Protein AF-0000000083793723 (afdb_homodimer)

Solvent-accessible surface area (backbone atoms only — not comparable to full-atom values): 72728 Å² total; per-residue (Å²): 132,90,76,47,23,36,32,39,36,84,84,32,50,85,60,47,64,73,93,53,56,75,40,44,71,92,76,50,89,64,37,59,42,24,28,34,35,30,40,70,81,44,52,69,56,53,49,52,56,51,70,55,48,78,76,60,44,28,32,31,34,44,76,89,50,96,70,75,53,75,74,56,49,74,62,43,66,45,80,38,74,79,54,71,86,47,24,65,56,49,21,51,51,51,50,50,49,24,49,53,45,56,69,64,50,49,38,57,35,44,44,54,46,59,56,52,48,71,66,66,68,47,66,25,32,45,25,17,16,49,53,43,44,28,29,54,75,32,42,51,29,28,51,53,48,65,62,42,38,63,51,60,30,46,45,39,50,42,57,82,40,68,88,52,23,37,77,88,77,50,33,57,33,42,31,49,27,28,53,50,36,9,60,64,61,48,28,76,40,38,45,84,31,75,43,16,38,51,47,36,44,33,28,59,37,56,35,61,49,40,70,75,36,34,27,40,32,38,56,73,36,43,47,44,52,48,43,29,40,23,40,64,29,33,27,41,74,48,76,36,40,36,33,46,23,66,41,53,48,49,46,55,66,34,44,67,68,53,35,63,70,55,46,36,56,53,33,41,74,75,41,56,90,43,38,78,44,77,50,49,20,56,31,30,42,39,54,38,31,31,95,66,20,36,29,42,29,35,57,58,52,45,74,53,46,18,64,35,23,49,25,36,38,32,41,19,43,74,48,74,60,38,74,54,36,76,60,36,40,60,42,24,72,53,72,57,91,74,50,66,69,43,37,33,36,36,37,33,23,16,35,8,43,57,35,51,20,48,43,18,24,16,33,36,34,35,43,42,73,56,35,61,91,44,77,84,48,77,52,67,71,60,40,46,55,29,40,57,74,73,52,48,85,41,53,40,42,64,53,56,32,27,56,35,45,32,37,55,51,54,37,67,67,32,21,29,48,42,49,51,53,34,40,40,51,47,50,52,51,45,40,47,37,66,68,67,34,88,62,53,39,67,75,59,54,64,60,51,96,89,32,54,47,73,76,50,55,62,74,58,51,64,61,35,51,76,66,30,44,48,59,58,78,45,42,87,71,48,54,66,57,55,37,81,76,40,38,29,49,37,72,49,40,50,40,33,32,36,43,31,58,36,56,84,76,59,42,74,49,96,55,26,36,44,19,57,57,57,52,52,37,35,43,74,68,42,34,39,63,57,47,62,43,55,20,21,39,35,31,53,53,28,63,39,64,47,70,67,60,51,48,52,52,52,50,50,53,43,50,52,54,50,37,48,76,64,43,34,52,28,59,78,60,38,40,69,61,32,66,74,39,38,89,82,47,66,90,38,28,43,44,58,54,25,40,54,54,31,48,53,42,56,76,62,42,47,50,56,34,62,30,40,45,37,29,66,94,51,50,54,55,75,78,38,53,32,31,57,17,44,49,35,48,48,66,56,40,51,42,77,37,45,55,93,72,30,63,69,40,37,22,29,43,37,26,26,49,45,84,87,31,36,52,62,39,49,30,7,20,24,39,32,67,52,50,44,51,45,52,45,51,53,43,52,44,36,63,71,40,74,90,67,61,79,47,59,44,50,48,48,76,40,80,52,97,92,35,62,43,48,27,33,41,21,61,46,81,122,131,89,77,47,22,36,32,39,37,83,84,32,50,83,61,47,63,72,93,56,54,75,40,43,71,91,76,50,88,65,36,58,42,25,28,35,36,29,40,72,81,44,53,69,58,51,50,53,56,49,70,54,48,77,76,58,44,26,33,30,34,45,79,88,51,94,68,75,53,76,76,56,49,74,61,44,66,47,79,38,73,80,54,72,87,45,24,64,56,50,20,51,51,51,50,51,50,24,48,51,44,56,69,64,49,50,40,57,36,44,42,54,48,58,56,52,48,71,67,68,68,46,68,25,30,45,25,17,15,52,53,41,44,29,30,54,75,31,41,52,32,29,52,52,47,65,62,41,39,65,53,61,31,47,44,41,50,42,57,81,42,69,86,54,23,37,77,88,77,50,32,56,31,44,30,48,26,29,52,50,37,10,58,63,61,50,28,75,42,36,48,84,30,75,43,15,39,52,47,35,43,32,28,60,37,57,36,62,52,39,69,75,34,35,26,40,31,37,55,74,36,43,49,44,51,49,43,29,39,24,38,62,30,33,27,41,74,48,76,35,41,36,33,46,22,68,41,53,49,49,48,54,64,33,44,68,68,51,34,62,71,54,45,37,56,53,33,42,76,76,39,55,91,43,37,79,46,78,50,48,20,56,30,30,44,39,53,38,31,29,94,67,20,36,29,42,31,36,56,59,52,45,74,53,47,19,66,35,23,49,24,36,37,32,42,19,43,74,47,72,59,37,74,54,35,78,58,37,39,60,41,23,70,53,71,56,91,76,49,66,68,44,36,33,37,36,36,32,23,16,35,8,45,58,34,50,20,48,45,17,25,16,33,34,36,34,44,43,73,58,36,61,90,43,78,82,46,77,52,68,72,59,39,45,57,29,40,59,75,74,49,48,84,41,54,39,43,65,52,56,31,27,57,35,45,32,38,54,52,54,37,66,65,33,21,30,50,42,49,51,52,36,40,40,51,46,50,53,51,46,42,48,36,67,70,69,34,88,61,52,40,66,74,61,55,64,60,52,94,90,31,54,48,73,74,52,55,61,74,58,51,63,60,34,51,76,64,29,44,47,59,60,78,45,42,86,69,47,54,65,56,55,38,81,76,40,38,26,51,37,71,49,41,49,41,33,32,38,43,31,60,35,55,84,75,58,42,75,49,97,56,25,37,42,18,59,58,57,52,51,36,35,43,74,69,41,33,38,62,57,47,62,41,55,20,21,38,35,31,54,53,28,66,40,66,46,73,66,59,50,50,52,53,52,50,50,53,42,50,50,53,51,39,48,75,65,44,34,51,27,59,76,60,38,43,70,60,32,66,74,40,39,89,81,47,64,89,38,28,44,45,57,53,24,40,54,54,31,47,52,40,55,76,63,41,47,50,57,34,61,28,38,46,37,29,68,94,51,49,54,54,75,78,39,53,31,31,57,18,44,49,37,47,50,66,56,41,50,41,78,38,44,55,92,71,31,63,70,40,37,21,30,43,37,28,26,49,44,84,86,32,35,54,61,41,48,28,7,21,24,39,32,67,52,50,42,51,44,54,46,52,53,42,51,45,38,64,73,41,75,88,69,60,78,48,59,44,50,48,47,76,41,81,52,95,91,34,63,43,48,28,34,43,22,61,47,82,122

pLDDT: mean 94.54, std 5.64, range [50.03, 98.81]

Foldseek 3Di:
DLFAAEEEDPVQVVQEDDPGHYDYPVGDPLPRHLAYEYELVPQVSLVSNQVLVLPHAYEYEYDPDPDHDPVSVVSHNYYDYRDNVCRHVVRVVRVVSSVVSVVPNAFQQVVLLVVQLVVDDADPDDDPCGQQVVLCVDPNSVVVCVVVDRSLSSSQDAQPPPSRHHLLVQDGSNVRLQVLLCVLLLFPTKRKFQAALLLVLLLVQVLFAAAPAEEEEELLDFVSNCCRHFQNRNHDYDYFFFWAALLGDTGGGFPCSLALVNSLVSCCVVPVVQSPPQARHSEYEGAQAHPQFKGFQVQVSQVRCFLNYQEYEHEAQPHSLLCLQQQSNRSRPSNDDDAQSGHWYKYKYNCCNFHFADPSIIMIGTHHPRNPPPPSDRDPVSSSVSVVVRHDSSDSVVRVSRSSRRSSCCGDPSNSVLVLVLLLLLLVLQLLCVVQPDFKHWQWDQDDPRDGLSPDDSNVCSRHQSRFDDDAPDQQNRIHRDDPPGIGGRSQKGKMFGAFADSRPRAGDQFTAAVLLVQLLCVVVVHHFDDGDGGMTIHGTHSVDDNVNSVVVSVSNSVVNVQLVVQHQPCVRRVVQCVVPVVQQPPHTNRNVRNVVSCLCNVLVLSVLSRLLRDPVNDFDQQDTLNVLQVCVVVVQKDKDWLVPQAQFAASCFKDFDVPRRGSGGHRGGDHPSNSSNVVSLQVCCFNPPPSRTHMPQWDWDDDPNGTTIIHIGGNPD/DLFAEEEEDPVQVVQEDDPGHYDYPVGDPLPRHLAYEYELVPQVSLVSNQVLVLPHAYEYEYDPDPDHDPVSVVSHNYYDYRDNVCRHVVRVVRVVSSVVSVVPNAFQQVVLLVVQLVVDDQDPDDDPCGQQVVLCVDPNSVVVCVVVDRSLSSSQDAQPPPSRPHLLVQDGSNVRLQVLLCVLLLFPTKRKFQAALLLVLLLVQVLFAAAPAEEEEELLDFVSNCCRHFQNRNHDYDYFFFWAALLGDTGGGFPCSLALVNSLVSCCVVPVVQSPPQARHSEYEGAQAHPQFKGFQVQVSQVRCFLNYQEYEHEAQPHSLLCLQQQSNRSRPSNDDDAQSGHWYKYKYNCCNFHFADPSIIMIGTHHPRNPPPPSDRDPVSSSVSVVVRHDSSDSVVRVSRSSRRSSCCGDPSNSVLVLVLLLLLLVLQLLCVVQPDFKHWQWDQDDPRDGLSPDDSNVCSRHQSRFDDDAPDQQNRIHRDDPPGIGGRSQKGKMFGAFADSRPRAGDQFTAAVLLVQLLCVVVVHHFDDGDGGMTIHGTHSVDDNVNSVVVSVSNSVVVVQLVVQHQPCVRRVVQCVVPVVQQPPHTNRRVRNVVSCLCNVLVLSVLSRLLRDPVNDFDQQDTLNVLQVCVVVVQKDKDWLVPQAQFAASCFKDWDVPRRGSGGHRGGDHPSNSSNVVSLQVCCFNPPPSHTHMPQWDWDDDPNGTTIIHIGGNPD

Secondary structure (DSSP, 8-state):
---SEEEE-GGGGGG---SSPEE-GGG--STTEEEEEEETT-HHHHHHHHHHTS---EEEE-SS-SS--HHHHTT-SEEE---GGGHHHHHHHHHHHHHHHHHTTS-HHHHHHHHHHHH-PEE-SSSTTTTTTTGGGSHHHHHHHHHH-HHHHHT---TT-GGG--TTTT-HHHHHHHHHHHHHTT-SEEEEESSHHHHHHHHHHHTT--TT-EEEEETT--HHHIIIIIIIS-PEEEEE-EEE-TT--EEEE-GGGG-HHHHHHHHHHH-GGGTT-SS-EEEEEEESB-TTSEEE-HHHHHHHHGGGEEEEEEEETT---GGGSGGGGGG-GGGS---TTSPEEEEEEEHHHHSS--TT-EEEEEE-GGGTTSTT---HHHHHHHHHHHS-SS--HHHHHHHHHHHHHHSHHHHHHHHHHHHHHHHHHHHHHHHH-SS-EESS-SEETTEEGGGS-HHHHHT-GGGGB--TT-TTT---S--TTSEEE-TTEEEEE-SSB-TTT--B-SS---HHHHHHHHHHTTEE-SEE-SSEEEEE--TT--HHHHHHHHHHHHHHHHHHHHT-BHHHHSHHHHHHTHHHHTT-BHHHHHHHHHHHHHHTTHHHHHHHTTSGGGPPPB-S-HHHHHHHHHTT-EEEEEGGG-TTPBBSS-BEEETTT--SB-TTBBPPHHHHHHHHHHHHHHHHSTT-PPEEES-EEEEETTEEEEEEEEE---/---SEEEE-GGGGGG---SSPEE-GGG--STTEEEEEEETT-HHHHHHHHHHTS---EEEE-SS-SS--HHHHTT-SEEE---GGGHHHHHHHHHHHHHHHHHTTS-HHHHHHHHHHTT-PEE-SSSTTTTTTTGGGSHHHHHHHHHH-HHHHHT---TT-GGG--TTTT-HHHHHHHHHHHHHTT-SEEEEESSHHHHHHHHHHHTT--TT-EEEEETT--HHHIIIIIIIS-PEEEEE-EEE-TT--EEEE-GGGG-HHHHHHHHHHH-GGGTT-SS-EEEEEEESB-TTSEEE-HHHHHHHHGGGEEEEEEEETT---GGGSGGGGGG-GGGS---TTSPEEEEEEEHHHHSS--TT-EEEEEE-GGGTTSTT---HHHHHHHHHHHS-SS--HHHHHHHHHHHHHHSHHHHHHHHHHHHHHHHHHHHHHHHH-SSSEESS-SEETTEEGGGS-HHHHHT-GGGGB--TT-TTT---S--TTSEEE-TTEEEEE-SSB-TTT--B-SS---HHHHHHHHHHTTEE-SEE-SSEEEEE--TT--HHHHHHHHHHHHHHHHHHHHT-BHHHHSHHHHHHTHHHHTT-BHHHHHHHHHHHHHHTTHHHHHHHTTSGGGPPPB-S-HHHHHHHHHTT-EEEEEGGG-TTPBBSS-BEEETTT--SB-TTBBPPHHHHHHHHHHHHHHHHSTT-PPEEES-EEEEETTEEEEEEEEE---

Radius of gyration: 33.43 Å; Cα contacts (8 Å, |Δi|>4): 3082; chains: 2; bounding box: 91×97×87 Å

Structure (mmCIF, N/CA/C/O backbone):
data_AF-0000000083793723-model_v1
#
loop_
_entity.id
_entity.type
_entity.pdbx_description
1 polymer 'ornithine decarboxylase'
#
loop_
_atom_site.group_PDB
_atom_site.id
_atom_site.type_symbol
_atom_site.label_atom_id
_atom_site.label_alt_id
_atom_site.label_comp_id
_atom_site.label_asym_id
_atom_site.label_entity_id
_atom_site.label_seq_id
_atom_site.pdbx_PDB_ins_code
_atom_site.Cartn_x
_atom_site.Cartn_y
_atom_site.Cartn_z
_atom_site.occupancy
_atom_site.B_iso_or_equiv
_atom_site.auth_seq_id
_atom_site.auth_comp_id
_atom_site.auth_asym_id
_atom_site.auth_atom_id
_atom_site.pdbx_PDB_model_num
ATOM 1 N N . MET A 1 1 ? -28.453 1.906 -10.82 1 50.19 1 MET A N 1
ATOM 2 C CA . MET A 1 1 ? -29.078 1.917 -9.5 1 50.19 1 MET A CA 1
ATOM 3 C C . MET A 1 1 ? -29.5 3.33 -9.109 1 50.19 1 MET A C 1
ATOM 5 O O . MET A 1 1 ? -28.75 4.285 -9.312 1 50.19 1 MET A O 1
ATOM 9 N N . ARG A 1 2 ? -30.781 3.502 -9.211 1 68.12 2 ARG A N 1
ATOM 10 C CA . ARG A 1 2 ? -31.531 4.676 -8.781 1 68.12 2 ARG A CA 1
ATOM 11 C C . ARG A 1 2 ? -31.406 4.875 -7.273 1 68.12 2 ARG A C 1
ATOM 13 O O . ARG A 1 2 ? -32.312 4.508 -6.52 1 68.12 2 ARG A O 1
ATOM 20 N N . ARG A 1 3 ? -30.188 5.434 -6.867 1 77.5 3 ARG A N 1
ATOM 21 C CA . ARG A 1 3 ? -29.891 5.461 -5.441 1 77.5 3 ARG A CA 1
ATOM 22 C C . ARG A 1 3 ? -30.25 6.812 -4.832 1 77.5 3 ARG A C 1
ATOM 24 O O . ARG A 1 3 ? -30.625 6.891 -3.66 1 77.5 3 ARG A O 1
ATOM 31 N N . LEU A 1 4 ? -30.203 7.832 -5.633 1 92.06 4 LEU A N 1
ATOM 32 C CA . LEU A 1 4 ? -30.438 9.172 -5.086 1 92.06 4 LEU A CA 1
ATOM 33 C C . LEU A 1 4 ? -31.922 9.492 -5.02 1 92.06 4 LEU A C 1
ATOM 35 O O . LEU A 1 4 ? -32.719 8.945 -5.797 1 92.06 4 LEU A O 1
ATOM 39 N N . LYS A 1 5 ? -32.281 10.328 -4.148 1 95.56 5 LYS A N 1
ATOM 40 C CA . LYS A 1 5 ? -33.656 10.695 -3.861 1 95.56 5 LYS A CA 1
ATOM 41 C C . LYS A 1 5 ? -34.062 11.945 -4.633 1 95.56 5 LYS A C 1
ATOM 43 O O . LYS A 1 5 ? -33.25 12.57 -5.293 1 95.56 5 LYS A O 1
ATOM 48 N N . ILE A 1 6 ? -35.438 12.18 -4.613 1 96.62 6 ILE A N 1
ATOM 49 C CA . ILE A 1 6 ? -35.969 13.445 -5.105 1 96.62 6 ILE A CA 1
ATOM 50 C C . ILE A 1 6 ? -36.438 14.297 -3.932 1 96.62 6 ILE A C 1
ATOM 52 O O . ILE A 1 6 ? -37.188 13.836 -3.086 1 96.62 6 ILE A O 1
ATOM 56 N N . LEU A 1 7 ? -35.844 15.461 -3.867 1 97.31 7 LEU A N 1
ATOM 57 C CA . LEU A 1 7 ? -36.312 16.422 -2.877 1 97.31 7 LEU A CA 1
ATOM 58 C C . LEU A 1 7 ? -37.594 17.078 -3.324 1 97.31 7 LEU A C 1
ATOM 60 O O . LEU A 1 7 ? -37.75 17.422 -4.5 1 97.31 7 LEU A O 1
ATOM 64 N N . TYR A 1 8 ? -38.594 17.188 -2.354 1 96.62 8 TYR A N 1
ATOM 65 C CA . TYR A 1 8 ? -39.844 17.812 -2.697 1 96.62 8 TYR A CA 1
ATOM 66 C C . TYR A 1 8 ? -40.375 18.672 -1.544 1 96.62 8 TYR A C 1
ATOM 68 O O . TYR A 1 8 ? -40 18.453 -0.388 1 96.62 8 TYR A O 1
ATOM 76 N N . THR A 1 9 ? -41.094 19.672 -1.896 1 95.69 9 THR A N 1
ATOM 77 C CA . THR A 1 9 ? -41.875 20.344 -0.889 1 95.69 9 THR A CA 1
ATOM 78 C C . THR A 1 9 ? -43.312 19.844 -0.911 1 95.69 9 THR A C 1
ATOM 80 O O . THR A 1 9 ? -43.812 19.359 -1.941 1 95.69 9 THR A O 1
ATOM 83 N N . ASN A 1 10 ? -44 19.906 0.199 1 93.56 10 ASN A N 1
ATOM 84 C CA . ASN A 1 10 ? -45.344 19.297 0.335 1 93.56 10 ASN A CA 1
ATOM 85 C C . ASN A 1 10 ? -46.281 19.797 -0.755 1 93.56 10 ASN A C 1
ATOM 87 O O . ASN A 1 10 ? -47.062 19 -1.315 1 93.56 10 ASN A O 1
ATOM 91 N N . GLU A 1 11 ? -46.188 21.016 -1.09 1 92.06 11 GLU A N 1
ATOM 92 C CA . GLU A 1 11 ? -47.125 21.609 -2.068 1 92.06 11 GLU A CA 1
ATOM 93 C C . GLU A 1 11 ? -46.781 21.141 -3.482 1 92.06 11 GLU A C 1
ATOM 95 O O . GLU A 1 11 ? -47.656 21.109 -4.355 1 92.06 11 GLU A O 1
ATOM 100 N N . ALA A 1 12 ? -45.594 20.766 -3.676 1 93.44 12 ALA A N 1
ATOM 101 C CA . ALA A 1 12 ? -45.156 20.391 -5.016 1 93.44 12 ALA A CA 1
ATOM 102 C C . ALA A 1 12 ? -45.438 18.922 -5.293 1 93.44 12 ALA A C 1
ATOM 104 O O . ALA A 1 12 ? -45.438 18.484 -6.449 1 93.44 12 ALA A O 1
ATOM 105 N N . LYS A 1 13 ? -45.688 18.125 -4.289 1 92.06 13 LYS A N 1
ATOM 106 C CA . LYS A 1 13 ? -45.812 16.672 -4.371 1 92.06 13 LYS A CA 1
ATOM 107 C C . LYS A 1 13 ? -46.938 16.281 -5.324 1 92.06 13 LYS A C 1
ATOM 109 O O . LYS A 1 13 ? -46.844 15.266 -6.012 1 92.06 13 LYS A O 1
ATOM 114 N N . GLU A 1 14 ? -48 17.031 -5.41 1 89.19 14 GLU A N 1
ATOM 115 C CA . GLU A 1 14 ? -49.188 16.672 -6.176 1 89.19 14 GLU A CA 1
ATOM 116 C C . GLU A 1 14 ? -48.969 16.859 -7.672 1 89.19 14 GLU A C 1
ATOM 118 O O . GLU A 1 14 ? -49.75 16.359 -8.492 1 89.19 14 GLU A O 1
ATOM 123 N N . TYR A 1 15 ? -47.812 17.359 -8.023 1 90.81 15 TYR A N 1
ATOM 124 C CA . TYR A 1 15 ? -47.656 17.75 -9.414 1 90.81 15 TYR A CA 1
ATOM 125 C C . TYR A 1 15 ? -46.688 16.828 -10.133 1 90.81 15 TYR A C 1
ATOM 127 O O . TYR A 1 15 ? -46.312 17.078 -11.281 1 90.81 15 TYR A O 1
ATOM 135 N N . PHE A 1 16 ? -46.156 15.852 -9.445 1 92.31 16 PHE A N 1
ATOM 136 C CA . PHE A 1 16 ? -45.281 14.898 -10.117 1 92.31 16 PHE A CA 1
ATOM 137 C C . PHE A 1 16 ? -45.344 13.539 -9.43 1 92.31 16 PHE A C 1
ATOM 139 O O . PHE A 1 16 ? -45.844 13.43 -8.305 1 92.31 16 PHE A O 1
ATOM 146 N N . ASN A 1 17 ? -44.906 12.484 -10.188 1 91.06 17 ASN A N 1
ATOM 147 C CA . ASN A 1 17 ? -44.781 11.125 -9.664 1 91.06 17 ASN A CA 1
ATOM 148 C C . ASN A 1 17 ? -43.406 10.539 -9.961 1 91.06 17 ASN A C 1
ATOM 150 O O . ASN A 1 17 ? -42.781 10.867 -10.977 1 91.06 17 ASN A O 1
ATOM 154 N N . THR A 1 18 ? -42.938 9.766 -9.039 1 91.94 18 THR A N 1
ATOM 155 C CA . THR A 1 18 ? -41.656 9.125 -9.219 1 91.94 18 THR A CA 1
ATOM 156 C C . THR A 1 18 ? -41.562 7.828 -8.43 1 91.94 18 THR A C 1
ATOM 158 O O . THR A 1 18 ? -42.312 7.637 -7.465 1 91.94 18 THR A O 1
ATOM 161 N N . ILE A 1 19 ? -40.719 6.883 -8.883 1 88.81 19 ILE A N 1
ATOM 162 C CA . ILE A 1 19 ? -40.5 5.625 -8.172 1 88.81 19 ILE A CA 1
ATOM 163 C C . ILE A 1 19 ? -39.375 5.789 -7.176 1 88.81 19 ILE A C 1
ATOM 165 O O . ILE A 1 19 ? -39.125 4.906 -6.348 1 88.81 19 ILE A O 1
ATOM 169 N N . ARG A 1 20 ? -38.656 6.918 -7.223 1 94 20 ARG A N 1
ATOM 170 C CA . ARG A 1 20 ? -37.562 7.188 -6.297 1 94 20 ARG A CA 1
ATOM 171 C C . ARG A 1 20 ? -38.094 7.555 -4.914 1 94 20 ARG A C 1
ATOM 173 O O . ARG A 1 20 ? -39.25 8.008 -4.781 1 94 20 ARG A O 1
ATOM 180 N N . ARG A 1 21 ? -37.281 7.324 -3.965 1 92.81 21 ARG A N 1
ATOM 181 C CA . ARG A 1 21 ? -37.594 7.805 -2.627 1 92.81 21 ARG A CA 1
ATOM 182 C C . ARG A 1 21 ? -37.656 9.328 -2.586 1 92.81 21 ARG A C 1
ATOM 184 O O . ARG A 1 21 ? -36.844 9.992 -3.232 1 92.81 21 ARG A O 1
ATOM 191 N N . LEU A 1 22 ? -38.594 9.812 -1.808 1 95.25 22 LEU A N 1
ATOM 192 C CA . LEU A 1 22 ? -38.781 11.258 -1.642 1 95.25 22 LEU A CA 1
ATOM 193 C C . LEU A 1 22 ? -38.219 11.719 -0.302 1 95.25 22 LEU A C 1
ATOM 195 O O . LEU A 1 22 ? -38.219 10.961 0.672 1 95.25 22 LEU A O 1
ATOM 199 N N . VAL A 1 23 ? -37.688 12.969 -0.301 1 96.12 23 VAL A N 1
ATOM 200 C CA . VAL A 1 23 ? -37.125 13.492 0.946 1 96.12 23 VAL A CA 1
ATOM 201 C C . VAL A 1 23 ? -37.469 14.977 1.077 1 96.12 23 VAL A C 1
ATOM 203 O O . VAL A 1 23 ? -37.469 15.711 0.087 1 96.12 23 VAL A O 1
ATOM 206 N N . LEU A 1 24 ? -37.781 15.383 2.258 1 96.06 24 LEU A N 1
ATOM 207 C CA . LEU A 1 24 ? -38.062 16.781 2.549 1 96.06 24 LEU A CA 1
ATOM 208 C C . LEU A 1 24 ? -36.75 17.547 2.793 1 96.06 24 LEU A C 1
ATOM 210 O O . LEU A 1 24 ? -35.75 16.953 3.18 1 96.06 24 LEU A O 1
ATOM 214 N N . PRO A 1 25 ? -36.812 18.875 2.508 1 95.31 25 PRO A N 1
ATOM 215 C CA . PRO A 1 25 ? -35.594 19.672 2.688 1 95.31 25 PRO A CA 1
ATOM 216 C C . PRO A 1 25 ? -35.031 19.578 4.102 1 95.31 25 PRO A C 1
ATOM 218 O O . PRO A 1 25 ? -33.812 19.609 4.281 1 95.31 25 PRO A O 1
ATOM 221 N N . GLU A 1 26 ? -35.875 19.375 5.086 1 93.06 26 GLU A N 1
ATOM 222 C CA . GLU A 1 26 ? -35.438 19.344 6.473 1 93.06 26 GLU A CA 1
ATOM 223 C C . GLU A 1 26 ? -34.75 18 6.809 1 93.06 26 GLU A C 1
ATOM 225 O O . GLU A 1 26 ? -34.062 17.891 7.812 1 93.06 26 GLU A O 1
ATOM 230 N N . ASP A 1 27 ? -34.938 17.062 5.922 1 93.19 27 ASP A N 1
ATOM 231 C CA . ASP A 1 27 ? -34.438 15.711 6.219 1 93.19 27 ASP A CA 1
ATOM 232 C C . ASP A 1 27 ? -33.25 15.359 5.359 1 93.19 27 ASP A C 1
ATOM 234 O O . ASP A 1 27 ? -32.875 14.188 5.238 1 93.19 27 ASP A O 1
ATOM 238 N N . THR A 1 28 ? -32.688 16.359 4.734 1 92.44 28 THR A N 1
ATOM 239 C CA . THR A 1 28 ? -31.547 16.078 3.867 1 92.44 28 THR A CA 1
ATOM 240 C C . THR A 1 28 ? -30.547 17.219 3.908 1 92.44 28 THR A C 1
ATOM 242 O O . THR A 1 28 ? -30.891 18.344 4.289 1 92.44 28 THR A O 1
ATOM 245 N N . ASP A 1 29 ? -29.328 16.844 3.656 1 92.75 29 ASP A N 1
ATOM 246 C CA . ASP A 1 29 ? -28.281 17.844 3.48 1 92.75 29 ASP A CA 1
ATOM 247 C C . ASP A 1 29 ? -27.938 18.031 2.002 1 92.75 29 ASP A C 1
ATOM 249 O O . ASP A 1 29 ? -26.875 18.562 1.665 1 92.75 29 ASP A O 1
ATOM 253 N N . PHE A 1 30 ? -28.766 17.453 1.129 1 94.56 30 PHE A N 1
ATOM 254 C CA . PHE A 1 30 ? -28.781 17.625 -0.319 1 94.56 30 PHE A CA 1
ATOM 255 C C . PHE A 1 30 ? -27.703 16.75 -0.972 1 94.56 30 PHE A C 1
ATOM 257 O O . PHE A 1 30 ? -27.562 16.75 -2.197 1 94.56 30 PHE A O 1
ATOM 264 N N . THR A 1 31 ? -26.891 15.938 -0.208 1 94.81 31 THR A N 1
ATOM 265 C CA . THR A 1 31 ? -25.859 15.094 -0.787 1 94.81 31 THR A CA 1
ATOM 266 C C . THR A 1 31 ? -26.453 13.797 -1.335 1 94.81 31 THR A C 1
ATOM 268 O O . THR A 1 31 ? -25.781 13.062 -2.064 1 94.81 31 THR A O 1
ATOM 271 N N . ASP A 1 32 ? -27.672 13.5 -1.052 1 94.38 32 ASP A N 1
ATOM 272 C CA . ASP A 1 32 ? -28.297 12.25 -1.467 1 94.38 32 ASP A CA 1
ATOM 273 C C . ASP A 1 32 ? -29.484 12.516 -2.385 1 94.38 32 ASP A C 1
ATOM 275 O O . ASP A 1 32 ? -30.422 11.703 -2.459 1 94.38 32 ASP A O 1
ATOM 279 N N . VAL A 1 33 ? -29.484 13.719 -3.02 1 95.5 33 VAL A N 1
ATOM 280 C CA . VAL A 1 33 ? -30.609 14.148 -3.846 1 95.5 33 VAL A CA 1
ATOM 281 C C . VAL A 1 33 ? -30.172 14.25 -5.305 1 95.5 33 VAL A C 1
ATOM 283 O O . VAL A 1 33 ? -29.094 14.766 -5.602 1 95.5 33 VAL A O 1
ATOM 286 N N . ALA A 1 34 ? -31.031 13.75 -6.18 1 95.5 34 ALA A N 1
ATOM 287 C CA . ALA A 1 34 ? -30.703 13.773 -7.602 1 95.5 34 ALA A CA 1
ATOM 288 C C . ALA A 1 34 ? -31.438 14.898 -8.32 1 95.5 34 ALA A C 1
ATOM 290 O O . ALA A 1 34 ? -31.031 15.32 -9.406 1 95.5 34 ALA A O 1
ATOM 291 N N . ALA A 1 35 ? -32.562 15.367 -7.723 1 96.38 35 ALA A N 1
ATOM 292 C CA . ALA A 1 35 ? -33.344 16.484 -8.234 1 96.38 35 ALA A CA 1
ATOM 293 C C . ALA A 1 35 ? -34.25 17.062 -7.141 1 96.38 35 ALA A C 1
ATOM 295 O O . ALA A 1 35 ? -34.5 16.406 -6.121 1 96.38 35 ALA A O 1
ATOM 296 N N . ALA A 1 36 ? -34.625 18.281 -7.383 1 97.62 36 ALA A N 1
ATOM 297 C CA . ALA A 1 36 ? -35.5 18.938 -6.441 1 97.62 36 ALA A CA 1
ATOM 298 C C . ALA A 1 36 ? -36.75 19.5 -7.156 1 97.62 36 ALA A C 1
ATOM 300 O O . ALA A 1 36 ? -36.625 20.062 -8.242 1 97.62 36 ALA A O 1
ATOM 301 N N . VAL A 1 37 ? -37.875 19.219 -6.59 1 97.19 37 VAL A N 1
ATOM 302 C CA . VAL A 1 37 ? -39.156 19.766 -7.09 1 97.19 37 VAL A CA 1
ATOM 303 C C . VAL A 1 37 ? -39.781 20.625 -6.016 1 97.19 37 VAL A C 1
ATOM 305 O O . VAL A 1 37 ? -40.25 20.125 -4.988 1 97.19 37 VAL A O 1
ATOM 308 N N . VAL A 1 38 ? -39.844 21.906 -6.289 1 96.75 38 VAL A N 1
ATOM 309 C CA . VAL A 1 38 ? -40.344 22.875 -5.316 1 96.75 38 VAL A CA 1
ATOM 310 C C . VAL A 1 38 ? -41.344 23.828 -5.98 1 96.75 38 VAL A C 1
ATOM 312 O O . VAL A 1 38 ? -41.688 23.641 -7.145 1 96.75 38 VAL A O 1
ATOM 315 N N . THR A 1 39 ? -41.906 24.766 -5.176 1 95.38 39 THR A N 1
ATOM 316 C CA . THR A 1 39 ? -42.844 25.766 -5.73 1 95.38 39 THR A CA 1
ATOM 317 C C . THR A 1 39 ? -42.188 27.125 -5.805 1 95.38 39 THR A C 1
ATOM 319 O O . THR A 1 39 ? -41.094 27.328 -5.273 1 95.38 39 THR A O 1
ATOM 322 N N . ASP A 1 40 ? -42.812 28.062 -6.469 1 93.75 40 ASP A N 1
ATOM 323 C CA . ASP A 1 40 ? -42.281 29.422 -6.637 1 93.75 40 ASP A CA 1
ATOM 324 C C . ASP A 1 40 ? -42.219 30.156 -5.301 1 93.75 40 ASP A C 1
ATOM 326 O O . ASP A 1 40 ? -41.594 31.203 -5.191 1 93.75 40 ASP A O 1
ATOM 330 N N . GLN A 1 41 ? -42.75 29.594 -4.246 1 93.31 41 GLN A N 1
ATOM 331 C CA . GLN A 1 41 ? -42.75 30.203 -2.922 1 93.31 41 GLN A CA 1
ATOM 332 C C . GLN A 1 41 ? -41.531 29.734 -2.115 1 93.31 41 GLN A C 1
ATOM 334 O O . GLN A 1 41 ? -41.156 30.359 -1.12 1 93.31 41 GLN A O 1
ATOM 339 N N . ASP A 1 42 ? -40.906 28.719 -2.527 1 95.56 42 ASP A N 1
ATOM 340 C CA . ASP A 1 42 ? -39.844 28.109 -1.775 1 95.56 42 ASP A CA 1
ATOM 341 C C . ASP A 1 42 ? -38.469 28.703 -2.17 1 95.56 42 ASP A C 1
ATOM 343 O O . ASP A 1 42 ? -37.531 27.969 -2.455 1 95.56 42 ASP A O 1
ATOM 347 N N . ILE A 1 43 ? -38.406 29.953 -2.199 1 94.44 43 ILE A N 1
ATOM 348 C CA . ILE A 1 43 ? -37.219 30.656 -2.689 1 94.44 43 ILE A CA 1
ATOM 349 C C . ILE A 1 43 ? -36 30.328 -1.821 1 94.44 43 ILE A C 1
ATOM 351 O O . ILE A 1 43 ? -34.906 30.125 -2.334 1 94.44 43 ILE A O 1
ATOM 355 N N . GLU A 1 44 ? -36.156 30.25 -0.578 1 94.88 44 GLU A N 1
ATOM 356 C CA . GLU A 1 44 ? -35.062 29.953 0.34 1 94.88 44 GLU A CA 1
ATOM 357 C C . GLU A 1 44 ? -34.469 28.578 0.058 1 94.88 44 GLU A C 1
ATOM 359 O O . GLU A 1 44 ? -33.25 28.406 0.114 1 94.88 44 GLU A O 1
ATOM 364 N N . ILE A 1 45 ? -35.312 27.672 -0.243 1 95.75 45 ILE A N 1
ATOM 365 C CA . ILE A 1 45 ? -34.875 26.312 -0.521 1 95.75 45 ILE A CA 1
ATOM 366 C C . ILE A 1 45 ? -34.125 26.281 -1.855 1 95.75 45 ILE A C 1
ATOM 368 O O . ILE A 1 45 ? -33.125 25.594 -1.991 1 95.75 45 ILE A O 1
ATOM 372 N N . ILE A 1 46 ? -34.656 26.984 -2.818 1 95.81 46 ILE A N 1
ATOM 373 C CA . ILE A 1 46 ? -34 27.078 -4.125 1 95.81 46 ILE A CA 1
ATOM 374 C C . ILE A 1 46 ? -32.594 27.625 -3.959 1 95.81 46 ILE A C 1
ATOM 376 O O . ILE A 1 46 ? -31.641 27.062 -4.504 1 95.81 46 ILE A O 1
ATOM 380 N N . GLU A 1 47 ? -32.5 28.656 -3.182 1 95.44 47 GLU A N 1
ATOM 381 C CA . GLU A 1 47 ? -31.203 29.281 -2.947 1 95.44 47 GLU A CA 1
ATOM 382 C C . GLU A 1 47 ? -30.266 28.344 -2.193 1 95.44 47 GLU A C 1
ATOM 384 O O . GLU A 1 47 ? -29.062 28.281 -2.498 1 95.44 47 GLU A O 1
ATOM 389 N N . GLU A 1 48 ? -30.781 27.688 -1.277 1 95.25 48 GLU A N 1
ATOM 390 C CA . GLU A 1 48 ? -29.984 26.75 -0.483 1 95.25 48 GLU A CA 1
ATOM 391 C C . GLU A 1 48 ? -29.406 25.641 -1.354 1 95.25 48 GLU A C 1
ATOM 393 O O . GLU A 1 48 ? -28.219 25.312 -1.242 1 95.25 48 GLU A O 1
ATOM 398 N N . ILE A 1 49 ? -30.234 25.109 -2.17 1 95.69 49 ILE A N 1
ATOM 399 C CA . ILE A 1 49 ? -29.797 24.031 -3.051 1 95.69 49 ILE A CA 1
ATOM 400 C C . ILE A 1 49 ? -28.766 24.562 -4.035 1 95.69 49 ILE A C 1
ATOM 402 O O . ILE A 1 49 ? -27.719 23.938 -4.227 1 95.69 49 ILE A O 1
ATOM 406 N N . TYR A 1 50 ? -29.078 25.688 -4.574 1 94.5 50 TYR A N 1
ATOM 407 C CA . TYR A 1 50 ? -28.188 26.281 -5.566 1 94.5 50 TYR A CA 1
ATOM 408 C C . TYR A 1 50 ? -26.812 26.594 -4.957 1 94.5 50 TYR A C 1
ATOM 410 O O . TYR A 1 50 ? -25.781 26.406 -5.609 1 94.5 50 TYR A O 1
ATOM 418 N N . ASN A 1 51 ? -26.781 27.016 -3.789 1 93.75 51 ASN A N 1
ATOM 419 C CA . ASN A 1 51 ? -25.562 27.469 -3.137 1 93.75 51 ASN A CA 1
ATOM 420 C C . ASN A 1 51 ? -24.688 26.297 -2.691 1 93.75 51 ASN A C 1
ATOM 422 O O . ASN A 1 51 ? -23.516 26.469 -2.361 1 93.75 51 ASN A O 1
ATOM 426 N N . THR A 1 52 ? -25.188 25.109 -2.689 1 93.38 52 THR A N 1
ATOM 427 C CA . THR A 1 52 ? -24.359 23.938 -2.426 1 93.38 52 THR A CA 1
ATOM 428 C C . THR A 1 52 ? -23.344 23.734 -3.543 1 93.38 52 THR A C 1
ATOM 430 O O . THR A 1 52 ? -22.297 23.125 -3.33 1 93.38 52 THR A O 1
ATOM 433 N N . LYS A 1 53 ? -23.797 24.125 -4.742 1 93.88 53 LYS A N 1
ATOM 434 C CA . LYS A 1 53 ? -23 24.031 -5.957 1 93.88 53 LYS A CA 1
ATOM 435 C C . LYS A 1 53 ? -22.812 22.578 -6.391 1 93.88 53 LYS A C 1
ATOM 437 O O . LYS A 1 53 ? -21.844 22.234 -7.074 1 93.88 53 LYS A O 1
ATOM 442 N N . PHE A 1 54 ? -23.719 21.703 -5.992 1 94.81 54 PHE A N 1
ATOM 443 C CA . PHE A 1 54 ? -23.672 20.281 -6.359 1 94.81 54 PHE A CA 1
ATOM 444 C C . PHE A 1 54 ? -24.203 20.078 -7.77 1 94.81 54 PHE A C 1
ATOM 446 O O . PHE A 1 54 ? -24.047 19 -8.344 1 94.81 54 PHE A O 1
ATOM 453 N N . GLY A 1 55 ? -24.844 21.094 -8.328 1 92.88 55 GLY A N 1
ATOM 454 C CA . GLY A 1 55 ? -25.406 21 -9.664 1 92.88 55 GLY A CA 1
ATOM 455 C C . GLY A 1 55 ? -26.703 20.219 -9.711 1 92.88 55 GLY A C 1
ATOM 456 O O . GLY A 1 55 ? -27.062 19.656 -10.75 1 92.88 55 GLY A O 1
ATOM 457 N N . ILE A 1 56 ? -27.469 20.172 -8.641 1 95.69 56 ILE A N 1
ATOM 458 C CA . ILE A 1 56 ? -28.734 19.484 -8.562 1 95.69 56 ILE A CA 1
ATOM 459 C C . ILE A 1 56 ? -29.781 20.219 -9.391 1 95.69 56 ILE A C 1
ATOM 461 O O . ILE A 1 56 ? -30.016 21.406 -9.195 1 95.69 56 ILE A O 1
ATOM 465 N N . PRO A 1 57 ? -30.406 19.547 -10.328 1 96.44 57 PRO A N 1
ATOM 466 C CA . PRO A 1 57 ? -31.469 20.219 -11.086 1 96.44 57 PRO A CA 1
ATOM 467 C C . PRO A 1 57 ? -32.656 20.578 -10.219 1 96.44 57 PRO A C 1
ATOM 469 O O . PRO A 1 57 ? -33.219 19.719 -9.523 1 96.44 57 PRO A O 1
ATOM 472 N N . ILE A 1 58 ? -33.062 21.812 -10.336 1 97 58 ILE A N 1
ATOM 473 C CA . ILE A 1 58 ? -34.188 22.297 -9.547 1 97 58 ILE A CA 1
ATOM 474 C C . ILE A 1 58 ? -35.375 22.562 -10.461 1 97 58 ILE A C 1
ATOM 476 O O . ILE A 1 58 ? -35.312 23.359 -11.398 1 97 58 ILE A O 1
ATOM 480 N N . PHE A 1 59 ? -36.5 21.859 -10.164 1 96.12 59 PHE A N 1
ATOM 481 C CA . PHE A 1 59 ? -37.75 22.062 -10.859 1 96.12 59 PHE A CA 1
ATOM 482 C C . PHE A 1 59 ? -38.719 22.891 -10.016 1 96.12 59 PHE A C 1
ATOM 484 O O . PHE A 1 59 ? -38.906 22.625 -8.82 1 96.12 59 PHE A O 1
ATOM 491 N N . VAL A 1 60 ? -39.281 23.891 -10.609 1 95.38 60 VAL A N 1
ATOM 492 C CA . VAL A 1 60 ? -40.156 24.781 -9.844 1 95.38 60 VAL A CA 1
ATOM 493 C C . VAL A 1 60 ? -41.562 24.766 -10.422 1 95.38 60 VAL A C 1
ATOM 495 O O . VAL A 1 60 ? -41.75 25.062 -11.602 1 95.38 60 VAL A O 1
ATOM 498 N N . VAL A 1 61 ? -42.5 24.391 -9.586 1 93.88 61 VAL A N 1
ATOM 499 C CA . VAL A 1 61 ? -43.906 24.453 -9.945 1 93.88 61 VAL A CA 1
ATOM 500 C C . VAL A 1 61 ? -44.406 25.875 -9.75 1 93.88 61 VAL A C 1
ATOM 502 O O . VAL A 1 61 ? -44.312 26.438 -8.656 1 93.88 61 VAL A O 1
ATOM 505 N N . LEU A 1 62 ? -45 26.453 -10.797 1 91.81 62 LEU A N 1
ATOM 506 C CA . LEU A 1 62 ? -45.562 27.781 -10.695 1 91.81 62 LEU A CA 1
ATOM 507 C C . LEU A 1 62 ? -46.969 27.719 -10.102 1 91.81 62 LEU A C 1
ATOM 509 O O . LEU A 1 62 ? -47.906 27.328 -10.781 1 91.81 62 LEU A O 1
ATOM 513 N N . LYS A 1 63 ? -47.031 28.172 -8.906 1 87.19 63 LYS A N 1
ATOM 514 C CA . LYS A 1 63 ? -48.344 28.141 -8.227 1 87.19 63 LYS A CA 1
ATOM 515 C C . LYS A 1 63 ? -48.969 29.531 -8.156 1 87.19 63 LYS A C 1
ATOM 517 O O . LYS A 1 63 ? -50.156 29.672 -8.352 1 87.19 63 LYS A O 1
ATOM 522 N N . ASN A 1 64 ? -48.156 30.562 -7.801 1 85.25 64 ASN A N 1
ATOM 523 C CA . ASN A 1 64 ? -48.688 31.875 -7.477 1 85.25 64 ASN A CA 1
ATOM 524 C C . ASN A 1 64 ? -48.25 32.938 -8.5 1 85.25 64 ASN A C 1
ATOM 526 O O . ASN A 1 64 ? -48.719 34.062 -8.461 1 85.25 64 ASN A O 1
ATOM 530 N N . VAL A 1 65 ? -47.281 32.531 -9.227 1 83.5 65 VAL A N 1
ATOM 531 C CA . VAL A 1 65 ? -46.781 33.5 -10.211 1 83.5 65 VAL A CA 1
ATOM 532 C C . VAL A 1 65 ? -46.812 32.875 -11.602 1 83.5 65 VAL A C 1
ATOM 534 O O . VAL A 1 65 ? -46.875 31.656 -11.742 1 83.5 65 VAL A O 1
ATOM 537 N N . ASP A 1 66 ? -46.781 33.781 -12.539 1 83.44 66 ASP A N 1
ATOM 538 C CA . ASP A 1 66 ? -46.75 33.281 -13.914 1 83.44 66 ASP A CA 1
ATOM 539 C C . ASP A 1 66 ? -45.312 33.062 -14.383 1 83.44 66 ASP A C 1
ATOM 541 O O . ASP A 1 66 ? -45.062 32.344 -15.359 1 83.44 66 ASP A O 1
ATOM 545 N N . ARG A 1 67 ? -44.406 34 -13.734 1 87.06 67 ARG A N 1
ATOM 546 C CA . ARG A 1 67 ? -42.969 33.906 -14.102 1 87.06 67 ARG A CA 1
ATOM 547 C C . ARG A 1 67 ? -42.094 34.125 -12.891 1 87.06 67 ARG A C 1
ATOM 549 O O . ARG A 1 67 ? -42.406 34.969 -12.031 1 87.06 67 ARG A O 1
ATOM 556 N N . LEU A 1 68 ? -41.031 33.312 -12.906 1 88.94 68 LEU A N 1
ATOM 557 C CA . LEU A 1 68 ? -40.031 33.5 -11.844 1 88.94 68 LEU A CA 1
ATOM 558 C C . LEU A 1 68 ? -39.219 34.75 -12.062 1 88.94 68 LEU A C 1
ATOM 560 O O . LEU A 1 68 ? -39.031 35.188 -13.195 1 88.94 68 LEU A O 1
ATOM 564 N N . SER A 1 69 ? -38.75 35.375 -10.961 1 90.88 69 SER A N 1
ATOM 565 C CA . SER A 1 69 ? -37.812 36.5 -11.086 1 90.88 69 SER A CA 1
ATOM 566 C C . SER A 1 69 ? -36.562 36.062 -11.805 1 90.88 69 SER A C 1
ATOM 568 O O . SER A 1 69 ? -36.219 34.875 -11.859 1 90.88 69 SER A O 1
ATOM 570 N N . SER A 1 70 ? -35.844 37.094 -12.422 1 87.31 70 SER A N 1
ATOM 571 C CA . SER A 1 70 ? -34.625 36.812 -13.164 1 87.31 70 SER A CA 1
ATOM 572 C C . SER A 1 70 ? -33.594 36.156 -12.281 1 87.31 70 SER A C 1
ATOM 574 O O . SER A 1 70 ? -32.844 35.281 -12.727 1 87.31 70 SER A O 1
ATOM 576 N N . GLU A 1 71 ? -33.562 36.531 -11.047 1 90.12 71 GLU A N 1
ATOM 577 C CA . GLU A 1 71 ? -32.562 36.031 -10.109 1 90.12 71 GLU A CA 1
ATOM 578 C C . GLU A 1 71 ? -32.844 34.562 -9.797 1 90.12 71 GLU A C 1
ATOM 580 O O . GLU A 1 71 ? -31.891 33.75 -9.742 1 90.12 71 GLU A O 1
ATOM 585 N N . VAL A 1 72 ? -34.031 34.219 -9.641 1 91.44 72 VAL A N 1
ATOM 586 C CA . VAL A 1 72 ? -34.406 32.844 -9.289 1 91.44 72 VAL A CA 1
ATOM 587 C C . VAL A 1 72 ? -34.312 31.953 -10.523 1 91.44 72 VAL A C 1
ATOM 589 O O . VAL A 1 72 ? -33.938 30.781 -10.422 1 91.44 72 VAL A O 1
ATOM 592 N N . SER A 1 73 ? -34.594 32.5 -11.703 1 90.75 73 SER A N 1
ATOM 593 C CA . SER A 1 73 ? -34.594 31.75 -12.945 1 90.75 73 SER A CA 1
ATOM 594 C C . SER A 1 73 ? -33.219 31.203 -13.266 1 90.75 73 SER A C 1
ATOM 596 O O . SER A 1 73 ? -33.094 30.141 -13.875 1 90.75 73 SER A O 1
ATOM 598 N N . LYS A 1 74 ? -32.219 31.906 -12.805 1 91.56 74 LYS A N 1
ATOM 599 C CA . LYS A 1 74 ? -30.828 31.484 -13.062 1 91.56 74 LYS A CA 1
ATOM 600 C C . LYS A 1 74 ? -30.484 30.234 -12.273 1 91.56 74 LYS A C 1
ATOM 602 O O . LYS A 1 74 ? -29.562 29.5 -12.641 1 91.56 74 LYS A O 1
ATOM 607 N N . MET A 1 75 ? -31.188 29.938 -11.242 1 94.88 75 MET A N 1
ATOM 608 C CA . MET A 1 75 ? -30.875 28.828 -10.336 1 94.88 75 MET A CA 1
ATOM 609 C C . MET A 1 75 ? -31.703 27.594 -10.688 1 94.88 75 MET A C 1
ATOM 611 O O . MET A 1 75 ? -31.438 26.5 -10.18 1 94.88 75 MET A O 1
ATOM 615 N N . VAL A 1 76 ? -32.625 27.781 -11.617 1 93.38 76 VAL A N 1
ATOM 616 C CA . VAL A 1 76 ? -33.656 26.781 -11.844 1 93.38 76 VAL A CA 1
ATOM 617 C C . VAL A 1 76 ? -33.375 26.016 -13.133 1 93.38 76 VAL A C 1
ATOM 619 O O . VAL A 1 76 ? -32.969 26.609 -14.141 1 93.38 76 VAL A O 1
ATOM 622 N N . TYR A 1 77 ? -33.562 24.734 -13.086 1 94.5 77 TYR A N 1
ATOM 623 C CA . TYR A 1 77 ? -33.375 23.859 -14.242 1 94.5 77 TYR A CA 1
ATOM 624 C C . TYR A 1 77 ? -34.531 23.969 -15.203 1 94.5 77 TYR A C 1
ATOM 626 O O . TYR A 1 77 ? -34.344 24.188 -16.406 1 94.5 77 TYR A O 1
ATOM 634 N N . ARG A 1 78 ? -35.812 23.797 -14.625 1 92.5 78 ARG A N 1
ATOM 635 C CA . ARG A 1 78 ? -37 23.875 -15.445 1 92.5 78 ARG A CA 1
ATOM 636 C C . ARG A 1 78 ? -38.219 24.312 -14.609 1 92.5 78 ARG A C 1
ATOM 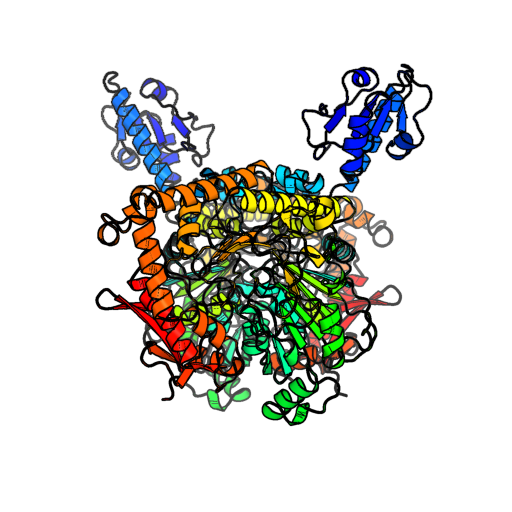638 O O . ARG A 1 78 ? -38.281 23.984 -13.422 1 92.5 78 ARG A O 1
ATOM 645 N N . VAL A 1 79 ? -39.125 24.984 -15.258 1 92.5 79 VAL A N 1
ATOM 646 C CA . VAL A 1 79 ? -40.375 25.391 -14.625 1 92.5 79 VAL A CA 1
ATOM 647 C C . VAL A 1 79 ? -41.5 24.469 -15.07 1 92.5 79 VAL A C 1
ATOM 649 O O . VAL A 1 79 ? -41.562 24.047 -16.234 1 92.5 79 VAL A O 1
ATOM 652 N N . ILE A 1 80 ? -42.281 24.125 -14.109 1 89.75 80 ILE A N 1
ATOM 653 C CA . ILE A 1 80 ? -43.406 23.234 -14.336 1 89.75 80 ILE A CA 1
ATOM 654 C C . ILE A 1 80 ? -44.719 23.984 -14.094 1 89.75 80 ILE A C 1
ATOM 656 O O . ILE A 1 80 ? -44.844 24.734 -13.117 1 89.75 80 ILE A O 1
ATOM 660 N N . ASP A 1 81 ? -45.656 23.781 -15.016 1 83.62 81 ASP A N 1
ATOM 661 C CA . ASP A 1 81 ? -46.969 24.391 -14.805 1 83.62 81 ASP A CA 1
ATOM 662 C C . ASP A 1 81 ? -47.938 23.422 -14.109 1 83.62 81 ASP A C 1
ATOM 664 O O . ASP A 1 81 ? -47.594 22.266 -13.875 1 83.62 81 ASP A O 1
ATOM 668 N N . ARG A 1 82 ? -49.188 23.844 -13.672 1 78.5 82 ARG A N 1
ATOM 669 C CA . ARG A 1 82 ? -50.094 23.062 -12.852 1 78.5 82 ARG A CA 1
ATOM 670 C C . ARG A 1 82 ? -51.062 22.266 -13.711 1 78.5 82 ARG A C 1
ATOM 672 O O . ARG A 1 82 ? -52.031 21.703 -13.203 1 78.5 82 ARG A O 1
ATOM 679 N N . ASN A 1 83 ? -50.688 22.203 -14.875 1 77.88 83 ASN A N 1
ATOM 680 C CA . ASN A 1 83 ? -51.594 21.453 -15.734 1 77.88 83 ASN A CA 1
ATOM 681 C C . ASN A 1 83 ? -51.5 19.953 -15.477 1 77.88 83 ASN A C 1
ATOM 683 O O . ASN A 1 83 ? -50.438 19.344 -15.664 1 77.88 83 ASN A O 1
ATOM 687 N N . GLU A 1 84 ? -52.531 19.328 -15.055 1 73.19 84 GLU A N 1
ATOM 688 C CA . GLU A 1 84 ? -52.594 17.906 -14.711 1 73.19 84 GLU A CA 1
ATOM 689 C C . GLU A 1 84 ? -52.312 17.031 -15.922 1 73.19 84 GLU A C 1
ATOM 691 O O . GLU A 1 84 ? -51.781 15.922 -15.773 1 73.19 84 GLU A O 1
ATOM 696 N N . PHE A 1 85 ? -52.625 17.5 -17.078 1 69.69 85 PHE A N 1
ATOM 697 C CA . PHE A 1 85 ? -52.438 16.703 -18.281 1 69.69 85 PHE A CA 1
ATOM 698 C C . PHE A 1 85 ? -50.969 16.453 -18.547 1 69.69 85 PHE A C 1
ATOM 700 O O . PHE A 1 85 ? -50.594 15.422 -19.125 1 69.69 85 PHE A O 1
ATOM 707 N N . ASP A 1 86 ? -50.25 17.297 -18.031 1 79.56 86 ASP A N 1
ATOM 708 C CA . AS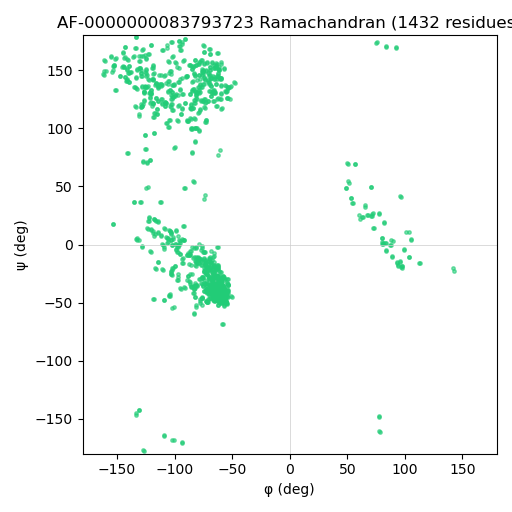P A 1 86 ? -48.812 17.219 -18.359 1 79.56 86 ASP A CA 1
ATOM 709 C C . ASP A 1 86 ? -48.031 16.609 -17.203 1 79.56 86 ASP A C 1
ATOM 711 O O . ASP A 1 86 ? -46.781 16.641 -17.219 1 79.56 86 ASP A O 1
ATOM 715 N N . MET A 1 87 ? -48.688 16.109 -16.266 1 85.56 87 MET A N 1
ATOM 716 C CA . MET A 1 87 ? -48.031 15.578 -15.086 1 85.56 87 MET A CA 1
ATOM 717 C C . MET A 1 87 ? -47.094 14.43 -15.461 1 85.56 87 MET A C 1
ATOM 719 O O . MET A 1 87 ? -45.969 14.32 -14.938 1 85.56 87 MET A O 1
ATOM 723 N N . ASN A 1 88 ? -47.562 13.609 -16.297 1 86 88 ASN A N 1
ATOM 724 C CA . ASN A 1 88 ? -46.75 12.477 -16.719 1 86 88 ASN A CA 1
ATOM 725 C C . ASN A 1 88 ? -45.5 12.93 -17.469 1 86 88 ASN A C 1
ATOM 727 O O . ASN A 1 88 ? -44.438 12.344 -17.312 1 86 88 ASN A O 1
ATOM 731 N N . LEU A 1 89 ? -45.719 13.852 -18.281 1 87.31 89 LEU A N 1
ATOM 732 C CA . LEU A 1 89 ? -44.594 14.398 -19.016 1 87.31 89 LEU A CA 1
ATOM 733 C C . LEU A 1 89 ? -43.531 14.984 -18.062 1 87.31 89 LEU A C 1
ATOM 735 O O . LEU A 1 89 ? -42.344 14.719 -18.203 1 87.31 89 LEU A O 1
ATOM 739 N N . TYR A 1 90 ? -44 15.797 -17.172 1 89.62 90 TYR A N 1
ATOM 740 C CA . TYR A 1 90 ? -43.094 16.422 -16.234 1 89.62 90 TYR A CA 1
ATOM 741 C C . TYR A 1 90 ? -42.406 15.383 -15.359 1 89.62 90 TYR A C 1
ATOM 743 O O . TYR A 1 90 ? -41.219 15.523 -15.039 1 89.62 90 TYR A O 1
ATOM 751 N N . SER A 1 91 ? -43.094 14.422 -14.977 1 92.88 91 SER A N 1
ATOM 752 C CA . SER A 1 91 ? -42.531 13.336 -14.195 1 92.88 91 SER A CA 1
ATOM 753 C C . SER A 1 91 ? -41.375 12.648 -14.953 1 92.88 91 SER A C 1
ATOM 755 O O . SER A 1 91 ? -40.344 12.32 -14.367 1 92.88 91 SER A O 1
ATOM 757 N N . ARG A 1 92 ? -41.562 12.438 -16.188 1 91.12 92 ARG A N 1
ATOM 758 C CA . ARG A 1 92 ? -40.531 11.82 -17.031 1 91.12 92 ARG A CA 1
ATOM 759 C C . ARG A 1 92 ? -39.312 12.727 -17.156 1 91.12 92 ARG A C 1
ATOM 761 O O . ARG A 1 92 ? -38.188 12.25 -17.156 1 91.12 92 ARG A O 1
ATOM 768 N N . VAL A 1 93 ? -39.594 13.992 -17.312 1 91.19 93 VAL A N 1
ATOM 769 C CA . VAL A 1 93 ? -38.5 14.961 -17.438 1 91.19 93 VAL A CA 1
ATOM 770 C C . VAL A 1 93 ? -37.688 15 -16.141 1 91.19 93 VAL A C 1
ATOM 772 O O . VAL A 1 93 ? -36.469 15.055 -16.172 1 91.19 93 VAL A O 1
ATOM 775 N N . ILE A 1 94 ? -38.375 15 -15.055 1 93.56 94 ILE A N 1
ATOM 776 C CA . ILE A 1 94 ? -37.719 15 -13.75 1 93.56 94 ILE A CA 1
ATOM 777 C C . ILE A 1 94 ? -36.844 13.742 -13.609 1 93.56 94 ILE A C 1
ATOM 779 O O . ILE A 1 94 ? -35.688 13.82 -13.188 1 93.56 94 ILE A O 1
ATOM 783 N N . GLU A 1 95 ? -37.375 12.664 -13.953 1 93.25 95 GLU A N 1
ATOM 784 C CA . GLU A 1 95 ? -36.656 11.406 -13.852 1 93.25 95 GLU A CA 1
ATOM 785 C C . GLU A 1 95 ? -35.469 11.383 -14.789 1 93.25 95 GLU A C 1
ATOM 787 O O . GLU A 1 95 ? -34.438 10.789 -14.469 1 93.25 95 GLU A O 1
ATOM 792 N N . THR A 1 96 ? -35.625 11.883 -15.945 1 92.94 96 THR A N 1
ATOM 793 C CA . THR A 1 96 ? -34.531 11.953 -16.891 1 92.94 96 THR A CA 1
ATOM 794 C C . THR A 1 96 ? -33.406 12.82 -16.359 1 92.94 96 THR A C 1
ATOM 796 O O . THR A 1 96 ? -32.25 12.445 -16.438 1 92.94 96 THR A O 1
ATOM 799 N N . ALA A 1 97 ? -33.781 13.938 -15.805 1 93.31 97 ALA A N 1
ATOM 800 C CA . ALA A 1 97 ? -32.75 14.836 -15.219 1 93.31 97 ALA A CA 1
ATOM 801 C C . ALA A 1 97 ? -32.062 14.172 -14.039 1 93.31 97 ALA A C 1
ATOM 803 O O . ALA A 1 97 ? -30.844 14.305 -13.875 1 93.31 97 ALA A O 1
ATOM 804 N N . ALA A 1 98 ? -32.844 13.547 -13.227 1 93.88 98 ALA A N 1
ATOM 805 C CA . ALA A 1 98 ? -32.281 12.844 -12.07 1 93.88 98 ALA A CA 1
ATOM 806 C C . ALA A 1 98 ? -31.312 11.75 -12.516 1 93.88 98 ALA A C 1
ATOM 808 O O . ALA A 1 98 ? -30.25 11.586 -11.922 1 93.88 98 ALA A O 1
ATOM 809 N N . ARG A 1 99 ? -31.641 11.031 -13.516 1 91.19 99 ARG A N 1
ATOM 810 C CA . ARG A 1 99 ? -30.797 9.977 -14.047 1 91.19 99 ARG A CA 1
ATOM 811 C C . ARG A 1 99 ? -29.5 10.547 -14.625 1 91.19 99 ARG A C 1
ATOM 813 O O . ARG A 1 99 ? -28.422 9.977 -14.43 1 91.19 99 ARG A O 1
ATOM 820 N N . GLN A 1 100 ? -29.641 11.57 -15.344 1 91.25 100 GLN A N 1
ATOM 821 C CA . GLN A 1 100 ? -28.484 12.227 -15.914 1 91.25 100 GLN A CA 1
ATOM 822 C C . GLN A 1 100 ? -27.531 12.727 -14.828 1 91.25 100 GLN A C 1
ATOM 824 O O . GLN A 1 100 ? -26.312 12.602 -14.945 1 91.25 100 GLN A O 1
ATOM 829 N N . TYR A 1 101 ? -28.125 13.305 -13.828 1 93.38 101 TYR A N 1
ATOM 830 C CA . TYR A 1 101 ? -27.344 13.75 -12.688 1 93.38 101 TYR A CA 1
ATOM 831 C C . TYR A 1 101 ? -26.594 12.586 -12.047 1 93.38 101 TYR A C 1
ATOM 833 O O . TYR A 1 101 ? -25.391 12.688 -11.773 1 93.38 101 TYR A O 1
ATOM 841 N N . GLU A 1 102 ? -27.188 11.508 -11.891 1 90.12 102 GLU A N 1
ATOM 842 C CA . GLU A 1 102 ? -26.609 10.312 -11.281 1 90.12 102 GLU A CA 1
ATOM 843 C C . GLU A 1 102 ? -25.5 9.734 -12.156 1 90.12 102 GLU A C 1
ATOM 845 O O . GLU A 1 102 ? -24.469 9.273 -11.641 1 90.12 102 GLU A O 1
ATOM 850 N N . ASP A 1 103 ? -25.734 9.773 -13.422 1 87.06 103 ASP A N 1
ATOM 851 C CA . ASP A 1 103 ? -24.781 9.211 -14.375 1 87.06 103 ASP A CA 1
ATOM 852 C C . ASP A 1 103 ? -23.484 10.008 -14.391 1 87.06 103 ASP A C 1
ATOM 854 O O . ASP A 1 103 ? -22.422 9.461 -14.664 1 87.06 103 ASP A O 1
ATOM 858 N N . ASN A 1 104 ? -23.594 11.227 -14.008 1 89.25 104 ASN A N 1
ATOM 859 C CA . ASN A 1 104 ? -22.422 12.102 -14.078 1 89.25 104 ASN A CA 1
ATOM 860 C C . ASN A 1 104 ? -21.844 12.375 -12.695 1 89.25 104 ASN A C 1
ATOM 862 O O . ASN A 1 104 ? -20.906 13.156 -12.555 1 89.25 104 ASN A O 1
ATOM 866 N N . LEU A 1 105 ? -22.391 11.727 -11.773 1 91.56 105 LEU A N 1
ATOM 867 C CA . LEU A 1 105 ? -22.047 12.016 -10.383 1 91.56 105 LEU A CA 1
ATOM 868 C C . LEU A 1 105 ? -20.688 11.43 -10.023 1 91.56 105 LEU A C 1
ATOM 870 O O . LEU A 1 105 ? -19.859 12.102 -9.414 1 91.56 105 LEU A O 1
ATOM 874 N N . LEU A 1 106 ? -20.469 10.188 -10.422 1 93.62 106 LEU A N 1
ATOM 875 C CA . LEU A 1 106 ? -19.281 9.469 -9.984 1 93.62 106 LEU A CA 1
ATOM 876 C C . LEU A 1 106 ? -18.125 9.695 -10.945 1 93.62 106 LEU A C 1
ATOM 878 O O . LEU A 1 106 ? -18.328 9.859 -12.148 1 93.62 106 LEU A O 1
ATOM 882 N N . PRO A 1 107 ? -16.906 9.766 -10.367 1 94.5 107 PRO A N 1
ATOM 883 C CA . PRO A 1 107 ? -15.727 9.898 -11.234 1 94.5 107 PRO A CA 1
ATOM 884 C C . PRO A 1 107 ? -15.438 8.625 -12.031 1 94.5 107 PRO A C 1
ATOM 886 O O . PRO A 1 107 ? -16.016 7.574 -11.758 1 94.5 107 PRO A O 1
ATOM 889 N N . PRO A 1 108 ? -14.578 8.703 -12.984 1 91.94 108 PRO A N 1
ATOM 890 C CA . PRO A 1 108 ? -14.438 7.664 -14.008 1 91.94 108 PRO A CA 1
ATOM 891 C C . PRO A 1 108 ? -14.141 6.285 -13.422 1 91.94 108 PRO A C 1
ATOM 893 O O . PRO A 1 108 ? -14.812 5.309 -13.75 1 91.94 108 PRO A O 1
ATOM 896 N N . PHE A 1 109 ? -13.164 6.148 -12.602 1 93.69 109 PHE A N 1
ATOM 897 C CA . PHE A 1 109 ? -12.711 4.836 -12.148 1 93.69 109 PHE A CA 1
ATOM 898 C C . PHE A 1 109 ? -13.727 4.219 -11.188 1 93.69 109 PHE A C 1
ATOM 900 O O . PHE A 1 109 ? -14.102 3.055 -11.336 1 93.69 109 PHE A O 1
ATOM 907 N N . PHE A 1 110 ? -14.172 4.961 -10.172 1 94.88 110 PHE A N 1
ATOM 908 C CA . PHE A 1 110 ? -15.094 4.422 -9.18 1 94.88 110 PHE A CA 1
ATOM 909 C C . PHE A 1 110 ? -16.422 4.051 -9.828 1 94.88 110 PHE A C 1
ATOM 911 O O . PHE A 1 110 ? -17.062 3.072 -9.43 1 94.88 110 PHE A O 1
ATOM 918 N N . LYS A 1 111 ? -16.844 4.883 -10.773 1 93.38 111 LYS A N 1
ATOM 919 C CA . LYS A 1 111 ? -18.047 4.523 -11.516 1 93.38 111 LYS A CA 1
ATOM 920 C C . LYS A 1 111 ? -17.906 3.137 -12.141 1 93.38 111 LYS A C 1
ATOM 922 O O . LYS A 1 111 ? -18.781 2.285 -11.969 1 93.38 111 LYS A O 1
ATOM 927 N N . ALA A 1 112 ? -16.797 2.916 -12.852 1 91.5 112 ALA A N 1
ATOM 928 C CA . ALA A 1 112 ? -16.531 1.632 -13.5 1 91.5 112 ALA A CA 1
ATOM 929 C C . ALA A 1 112 ? -16.469 0.504 -12.477 1 91.5 112 ALA A C 1
ATOM 931 O O . ALA A 1 112 ? -17 -0.588 -12.711 1 91.5 112 ALA A O 1
ATOM 932 N N . LEU A 1 113 ? -15.828 0.738 -11.328 1 92.62 113 LEU A N 1
ATOM 933 C CA . LEU A 1 113 ? -15.664 -0.262 -10.273 1 92.62 113 LEU A CA 1
ATOM 934 C C . LEU A 1 113 ? -17.016 -0.645 -9.672 1 92.62 113 LEU A C 1
ATOM 936 O O . LEU A 1 113 ? -17.281 -1.826 -9.445 1 92.62 113 LEU A O 1
ATOM 940 N N . SER A 1 114 ? -17.828 0.374 -9.328 1 91.5 114 SER A N 1
ATOM 941 C CA . SER A 1 114 ? -19.141 0.117 -8.742 1 91.5 114 SER A CA 1
ATOM 942 C C .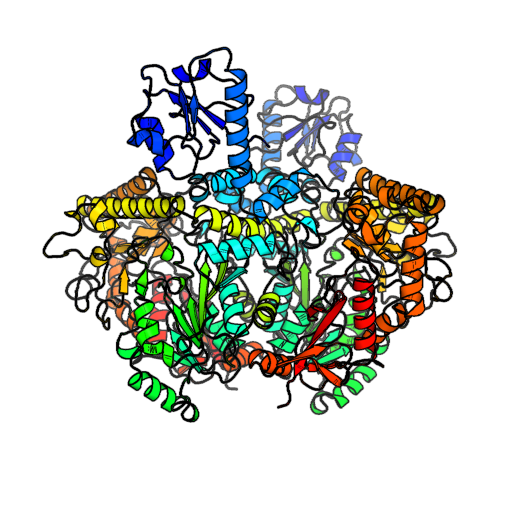 SER A 1 114 ? -20.016 -0.696 -9.688 1 91.5 114 SER A C 1
ATOM 944 O O . SER A 1 114 ? -20.766 -1.574 -9.25 1 91.5 114 SER A O 1
ATOM 946 N N . ASP A 1 115 ? -19.938 -0.417 -10.961 1 88 115 ASP A N 1
ATOM 947 C CA . ASP A 1 115 ? -20.688 -1.179 -11.961 1 88 115 ASP A CA 1
ATOM 948 C C . ASP A 1 115 ? -20.188 -2.623 -12.023 1 88 115 ASP A C 1
ATOM 950 O O . ASP A 1 115 ? -20.984 -3.549 -12.18 1 88 115 ASP A O 1
ATOM 954 N N . TYR A 1 116 ? -18.906 -2.795 -11.922 1 87.12 116 TYR A N 1
ATOM 955 C CA . TYR A 1 116 ? -18.312 -4.125 -11.984 1 87.12 116 TYR A CA 1
ATOM 956 C C . TYR A 1 116 ? -18.797 -5 -10.844 1 87.12 116 TYR A C 1
ATOM 958 O O . TYR A 1 116 ? -19.062 -6.191 -11.031 1 87.12 116 TYR A O 1
ATOM 966 N N . VAL A 1 117 ? -18.844 -4.488 -9.68 1 88.44 117 VAL A N 1
ATOM 967 C CA . VAL A 1 117 ? -19.25 -5.223 -8.484 1 88.44 117 VAL A CA 1
ATOM 968 C C . VAL A 1 117 ? -20.656 -5.797 -8.688 1 88.44 117 VAL A C 1
ATOM 970 O O . VAL A 1 117 ? -20.969 -6.895 -8.211 1 88.44 117 VAL A O 1
ATOM 973 N N . GLU A 1 118 ? -21.469 -5.176 -9.492 1 84.69 118 GLU A N 1
ATOM 974 C CA . GLU A 1 118 ? -22.844 -5.586 -9.703 1 84.69 118 GLU A CA 1
ATOM 975 C C . GLU A 1 118 ? -22.922 -6.77 -10.672 1 84.69 118 GLU A C 1
ATOM 977 O O . GLU A 1 118 ? -23.922 -7.484 -10.695 1 84.69 118 GLU A O 1
ATOM 982 N N . GLN A 1 119 ? -21.891 -7.078 -11.359 1 82.25 119 GLN A N 1
ATOM 983 C CA . GLN A 1 119 ? -21.922 -8.133 -12.375 1 82.25 119 GLN A CA 1
ATOM 984 C C . GLN A 1 119 ? -21.844 -9.516 -11.727 1 82.25 119 GLN A C 1
ATOM 986 O O . GLN A 1 119 ? -22.312 -10.5 -12.305 1 82.25 119 GLN A O 1
ATOM 991 N N . GLY A 1 120 ? -21.25 -9.727 -10.641 1 78.81 120 GLY A N 1
ATOM 992 C CA . GLY A 1 120 ? -21.219 -10.984 -9.914 1 78.81 120 GLY A CA 1
ATOM 993 C C . GLY A 1 120 ? -20.391 -12.055 -10.609 1 78.81 120 GLY A C 1
ATOM 994 O O . GLY A 1 120 ? -20.828 -13.188 -10.773 1 78.81 120 GLY A O 1
ATOM 995 N N . ASN A 1 121 ? -19.203 -11.875 -11.047 1 81.5 121 ASN A N 1
ATOM 996 C CA . ASN A 1 121 ? -18.328 -12.805 -11.742 1 81.5 121 ASN A CA 1
ATOM 997 C C . ASN A 1 121 ? -17.828 -13.906 -10.812 1 81.5 121 ASN A C 1
ATOM 999 O O . ASN A 1 121 ? -17.688 -13.688 -9.609 1 81.5 121 ASN A O 1
ATOM 1003 N N . LEU A 1 122 ? -17.625 -15.156 -11.438 1 85.81 122 LEU A N 1
ATOM 1004 C CA . LEU A 1 122 ? -16.938 -16.234 -10.742 1 85.81 122 LEU A CA 1
ATOM 1005 C C . LEU A 1 122 ? -15.43 -16.125 -10.898 1 85.81 122 LEU A C 1
ATOM 1007 O O . LEU A 1 122 ? -14.906 -16.266 -12 1 85.81 122 LEU A O 1
ATOM 1011 N N . GLN A 1 123 ? -14.789 -16.016 -9.773 1 87.88 123 GLN A N 1
ATOM 1012 C CA . GLN A 1 123 ? -13.367 -15.695 -9.82 1 87.88 123 GLN A CA 1
ATOM 1013 C C . GLN A 1 123 ? -12.516 -16.938 -9.562 1 87.88 123 GLN A C 1
ATOM 1015 O O . GLN A 1 123 ? -12.734 -17.656 -8.586 1 87.88 123 GLN A O 1
ATOM 1020 N N . PHE A 1 124 ? -11.562 -17.281 -10.492 1 92.5 124 PHE A N 1
ATOM 1021 C CA . PHE A 1 124 ? -10.516 -18.281 -10.289 1 92.5 124 PHE A CA 1
ATOM 1022 C C . PHE A 1 124 ? -9.141 -17.625 -10.359 1 92.5 124 PHE A C 1
ATOM 1024 O O . PHE A 1 124 ? -8.164 -18.266 -10.766 1 92.5 124 PHE A O 1
ATOM 1031 N N . ASP A 1 125 ? -9.117 -16.312 -10.148 1 89 125 ASP A N 1
ATOM 1032 C CA . ASP A 1 125 ? -7.898 -15.508 -10.133 1 89 125 ASP A CA 1
ATOM 1033 C C . ASP A 1 125 ? -7.723 -14.812 -8.781 1 89 125 ASP A C 1
ATOM 1035 O O . ASP A 1 125 ? -8.523 -15.008 -7.867 1 89 125 ASP A O 1
ATOM 1039 N N . CYS A 1 126 ? -6.578 -14.188 -8.586 1 89.81 126 CYS A N 1
ATOM 1040 C CA . CYS A 1 126 ? -6.379 -13.375 -7.395 1 89.81 126 CYS A CA 1
ATOM 1041 C C . CYS A 1 126 ? -7.438 -12.281 -7.301 1 89.81 126 CYS A C 1
ATOM 1043 O O . CYS A 1 126 ? -7.973 -11.844 -8.32 1 89.81 126 CYS A O 1
ATOM 1045 N N . PRO A 1 127 ? -7.797 -11.844 -6.047 1 93.06 127 PRO A N 1
ATOM 1046 C CA . PRO A 1 127 ? -7.195 -12.25 -4.77 1 93.06 127 PRO A CA 1
ATOM 1047 C C . PRO A 1 127 ? -7.762 -13.57 -4.246 1 93.06 127 PRO A C 1
ATOM 1049 O O . PRO A 1 127 ? -8.828 -14 -4.68 1 93.06 127 PRO A O 1
ATOM 1052 N N . GLY A 1 128 ? -7.066 -14.18 -3.441 1 95.19 128 GLY A N 1
ATOM 1053 C CA . GLY A 1 128 ? -7.328 -15.531 -2.98 1 95.19 128 GLY A CA 1
ATOM 1054 C C . GLY A 1 128 ? -8.633 -15.656 -2.219 1 95.19 128 GLY A C 1
ATOM 1055 O O . GLY A 1 128 ? -9.234 -16.734 -2.188 1 95.19 128 GLY A O 1
ATOM 1056 N N . HIS A 1 129 ? -9.094 -14.547 -1.577 1 95.81 129 HIS A N 1
ATOM 1057 C CA . HIS A 1 129 ? -10.328 -14.633 -0.807 1 95.81 129 HIS A CA 1
ATOM 1058 C C . HIS A 1 129 ? -11.547 -14.734 -1.723 1 95.81 129 HIS A C 1
ATOM 1060 O O . HIS A 1 129 ? -12.625 -15.125 -1.284 1 95.81 129 HIS A O 1
ATOM 1066 N N . GLN A 1 130 ? -11.398 -14.367 -3.027 1 94.31 130 GLN A N 1
ATOM 1067 C CA . GLN A 1 130 ? -12.391 -14.531 -4.086 1 94.31 130 GLN A CA 1
ATOM 1068 C C . GLN A 1 130 ? -13.75 -13.992 -3.65 1 94.31 130 GLN A C 1
ATOM 1070 O O . GLN A 1 130 ? -14.727 -14.742 -3.574 1 94.31 130 GLN A O 1
ATOM 1075 N N . GLY A 1 131 ? -13.852 -12.695 -3.539 1 92 131 GLY A N 1
ATOM 1076 C CA . GLY A 1 131 ? -15.086 -12.008 -3.176 1 92 131 GLY A CA 1
ATOM 1077 C C . GLY A 1 131 ? -15.461 -12.188 -1.717 1 92 131 GLY A C 1
ATOM 1078 O O . GLY A 1 131 ? -16.625 -12.039 -1.347 1 92 131 GLY A O 1
ATOM 1079 N N . GLY A 1 132 ? -14.602 -12.648 -0.897 1 95.56 132 GLY A N 1
ATOM 1080 C CA . GLY A 1 132 ? -14.82 -12.805 0.53 1 95.56 132 GLY A CA 1
ATOM 1081 C C . GLY A 1 132 ? -15.188 -14.227 0.921 1 95.56 132 GLY A C 1
ATOM 1082 O O . GLY A 1 132 ? -15.266 -14.547 2.107 1 95.56 132 GLY A O 1
ATOM 1083 N N . GLN A 1 133 ? -15.344 -15.125 -0.036 1 95.19 133 GLN A N 1
ATOM 1084 C CA . GLN A 1 133 ? -15.805 -16.484 0.226 1 95.19 133 GLN A CA 1
ATOM 1085 C C . GLN A 1 133 ? -14.82 -17.234 1.112 1 95.19 133 GLN A C 1
ATOM 1087 O O . GLN A 1 133 ? -15.227 -18.016 1.984 1 95.19 133 GLN A O 1
ATOM 1092 N N . PHE A 1 134 ? -13.539 -17.078 0.885 1 97.5 134 PHE A N 1
ATOM 1093 C CA . PHE A 1 134 ? -12.523 -17.734 1.705 1 97.5 134 PHE A CA 1
ATOM 1094 C C . PHE A 1 134 ? -12.695 -17.359 3.174 1 97.5 134 PHE A C 1
ATOM 1096 O O . PHE A 1 134 ? -12.656 -18.234 4.047 1 97.5 134 PHE A O 1
ATOM 1103 N N . PHE A 1 135 ? -12.938 -16.094 3.521 1 97.06 135 PHE A N 1
ATOM 1104 C CA . PHE A 1 135 ? -13.125 -15.609 4.887 1 97.06 135 PHE A CA 1
ATOM 1105 C C . PHE A 1 135 ? -14.359 -16.25 5.516 1 97.06 135 PHE A C 1
ATOM 1107 O O . PHE A 1 135 ? -14.352 -16.578 6.707 1 97.06 135 PHE A O 1
ATOM 1114 N N . ARG A 1 136 ? -15.336 -16.5 4.762 1 95.19 136 ARG A N 1
ATOM 1115 C CA . ARG A 1 136 ? -16.609 -17 5.273 1 95.19 136 ARG A CA 1
ATOM 1116 C C . ARG A 1 136 ? -16.5 -18.469 5.691 1 95.19 136 ARG A C 1
ATOM 1118 O O . ARG A 1 136 ? -17.391 -19 6.352 1 95.19 136 ARG A O 1
ATOM 1125 N N . LYS A 1 137 ? -15.359 -19.109 5.422 1 96 137 LYS A N 1
ATOM 1126 C CA . LYS A 1 137 ? -15.172 -20.531 5.699 1 96 137 LYS A CA 1
ATOM 1127 C C . LYS A 1 137 ? -14.57 -20.75 7.086 1 96 137 LYS A C 1
ATOM 1129 O O . LYS A 1 137 ? -14.32 -21.891 7.484 1 96 137 LYS A O 1
ATOM 1134 N N . HIS A 1 138 ? -14.375 -19.781 7.852 1 96.19 138 HIS A N 1
ATOM 1135 C CA . HIS A 1 138 ? -13.789 -19.797 9.188 1 96.19 138 HIS A CA 1
ATOM 1136 C C . HIS A 1 138 ? -14.477 -18.797 10.109 1 96.19 138 HIS A C 1
ATOM 1138 O O . HIS A 1 138 ? -14.82 -17.688 9.68 1 96.19 138 HIS A O 1
ATOM 1144 N N . PRO A 1 139 ? -14.648 -19.109 11.422 1 95.25 139 PRO A N 1
ATOM 1145 C CA . PRO A 1 139 ? -15.375 -18.203 12.312 1 95.25 139 PRO A CA 1
ATOM 1146 C C . PRO A 1 139 ? -14.727 -16.812 12.414 1 95.25 139 PRO A C 1
ATOM 1148 O O . PRO A 1 139 ? -15.422 -15.797 12.336 1 95.25 139 PRO A O 1
ATOM 1151 N N . ALA A 1 140 ? -13.43 -16.766 12.586 1 95.38 140 ALA A N 1
ATOM 1152 C CA . ALA A 1 140 ? -12.75 -15.477 12.656 1 95.38 140 ALA A CA 1
ATOM 1153 C C . ALA A 1 140 ? -12.883 -14.703 11.352 1 95.38 140 ALA A C 1
ATOM 1155 O O . ALA A 1 140 ? -13.078 -13.484 11.359 1 95.38 140 ALA A O 1
ATOM 1156 N N . GLY A 1 141 ? -12.742 -15.43 10.219 1 96.62 141 GLY A N 1
ATOM 1157 C CA . GLY A 1 141 ? -12.914 -14.812 8.906 1 96.62 141 GLY A CA 1
ATOM 1158 C C . GLY A 1 141 ? -14.32 -14.312 8.664 1 96.62 141 GLY A C 1
ATOM 1159 O O . GLY A 1 141 ? -14.516 -13.25 8.07 1 96.62 141 GLY A O 1
ATOM 1160 N N . ARG A 1 142 ? -15.289 -15.07 9.117 1 95.5 142 ARG A N 1
ATOM 1161 C CA . ARG A 1 142 ? -16.688 -14.672 8.969 1 95.5 142 ARG A CA 1
ATOM 1162 C C . ARG A 1 142 ? -16.969 -13.383 9.727 1 95.5 142 ARG A C 1
ATOM 1164 O O . ARG A 1 142 ? -17.656 -12.492 9.219 1 95.5 142 ARG A O 1
ATOM 1171 N N . PHE A 1 143 ? -16.469 -13.32 10.938 1 94.5 143 PHE A N 1
ATOM 1172 C CA . PHE A 1 143 ? -16.578 -12.086 11.703 1 94.5 143 PHE A CA 1
ATOM 1173 C C . PHE A 1 143 ? -16 -10.906 10.93 1 94.5 143 PHE A C 1
ATOM 1175 O O . PHE A 1 143 ? -16.609 -9.836 10.859 1 94.5 143 PHE A O 1
ATOM 1182 N N . PHE A 1 144 ? -14.867 -11.109 10.359 1 96.5 144 PHE A N 1
ATOM 1183 C CA . PHE A 1 144 ? -14.18 -10.094 9.57 1 96.5 144 PHE A CA 1
ATOM 1184 C C . PHE A 1 144 ? -15.031 -9.672 8.375 1 96.5 144 PHE A C 1
ATOM 1186 O O . PHE A 1 144 ? -15.188 -8.477 8.109 1 96.5 144 PHE A O 1
ATOM 1193 N N . TYR A 1 145 ? -15.57 -10.648 7.652 1 96.25 145 TYR A N 1
ATOM 1194 C CA . TYR A 1 145 ? -16.422 -10.422 6.492 1 96.25 145 TYR A CA 1
ATOM 1195 C C . TYR A 1 145 ? -17.641 -9.594 6.867 1 96.25 145 TYR A C 1
ATOM 1197 O O . TYR A 1 145 ? -17.984 -8.617 6.184 1 96.25 145 TYR A O 1
ATOM 1205 N N . ASP A 1 146 ? -18.281 -9.914 7.969 1 93.56 146 ASP A N 1
ATOM 1206 C CA . ASP A 1 146 ? -19.484 -9.227 8.414 1 93.56 146 ASP A CA 1
ATOM 1207 C C . ASP A 1 146 ? -19.172 -7.828 8.93 1 93.56 146 ASP A C 1
ATOM 1209 O O . ASP A 1 146 ? -19.984 -6.91 8.781 1 93.56 146 ASP A O 1
ATOM 1213 N N . PHE A 1 147 ? -18.031 -7.684 9.523 1 94 147 PHE A N 1
ATOM 1214 C CA . PHE A 1 147 ? -17.594 -6.406 10.078 1 94 147 PHE A CA 1
ATOM 1215 C C . PHE A 1 147 ? -17.484 -5.355 8.977 1 94 147 PHE A C 1
ATOM 1217 O O . PHE A 1 147 ? -17.906 -4.211 9.156 1 94 147 PHE A O 1
ATOM 1224 N N . TYR A 1 148 ? -17 -5.68 7.754 1 95.75 148 TYR A N 1
ATOM 1225 C CA . TYR A 1 148 ? -16.703 -4.691 6.719 1 95.75 148 TYR A CA 1
ATOM 1226 C C . TYR A 1 148 ? -17.797 -4.688 5.652 1 95.75 148 TYR A C 1
ATOM 1228 O O . TYR A 1 148 ? -17.969 -3.705 4.93 1 95.75 148 TYR A O 1
ATOM 1236 N N . GLY A 1 149 ? -18.469 -5.758 5.5 1 94 149 GLY A N 1
ATOM 1237 C CA . GLY A 1 149 ? -19.516 -5.844 4.488 1 94 149 GLY A CA 1
ATOM 1238 C C . GLY A 1 149 ? -19.016 -6.387 3.16 1 94 149 GLY A C 1
ATOM 1239 O O . GLY A 1 149 ? -17.812 -6.395 2.902 1 94 149 GLY A O 1
ATOM 1240 N N . GLU A 1 150 ? -19.859 -6.695 2.273 1 93.25 150 GLU A N 1
ATOM 1241 C CA . GLU A 1 150 ? -19.609 -7.496 1.079 1 93.25 150 GLU A CA 1
ATOM 1242 C C . GLU A 1 150 ? -18.844 -6.695 0.024 1 93.25 150 GLU A C 1
ATOM 1244 O O . GLU A 1 150 ? -17.969 -7.223 -0.653 1 93.25 150 GLU A O 1
ATOM 1249 N N . ASN A 1 151 ? -19.109 -5.375 -0.107 1 94.56 151 ASN A N 1
ATOM 1250 C CA . ASN A 1 151 ? -18.656 -4.602 -1.258 1 94.56 151 ASN A CA 1
ATOM 1251 C C . ASN A 1 151 ? -17.141 -4.406 -1.245 1 94.56 151 ASN A C 1
ATOM 1253 O O . ASN A 1 151 ? -16.516 -4.297 -2.301 1 94.56 151 ASN A O 1
ATOM 1257 N N . ILE A 1 152 ? -16.578 -4.391 0.029 1 96.38 152 ILE A N 1
ATOM 1258 C CA . ILE A 1 152 ? -15.133 -4.191 0.099 1 96.38 152 ILE A CA 1
ATOM 1259 C C . ILE A 1 152 ? -14.422 -5.406 -0.492 1 96.38 152 ILE A C 1
ATOM 1261 O O . ILE A 1 152 ? -13.352 -5.27 -1.093 1 96.38 152 ILE A O 1
ATOM 1265 N N . PHE A 1 153 ? -14.969 -6.629 -0.403 1 95.81 153 PHE A N 1
ATOM 1266 C CA . PHE A 1 153 ? -14.383 -7.863 -0.91 1 95.81 153 PHE A CA 1
ATOM 1267 C C . PHE A 1 153 ? -14.672 -8.031 -2.396 1 95.81 153 PHE A C 1
ATOM 1269 O O . PHE A 1 153 ? -13.797 -8.438 -3.164 1 95.81 153 PHE A O 1
ATOM 1276 N N . ARG A 1 154 ? -15.805 -7.633 -2.842 1 93.31 154 ARG A N 1
ATOM 1277 C CA . ARG A 1 154 ? -16.203 -7.785 -4.238 1 93.31 154 ARG A CA 1
ATOM 1278 C C . ARG A 1 154 ? -15.5 -6.762 -5.121 1 93.31 154 ARG A C 1
ATOM 1280 O O . ARG A 1 154 ? -15.305 -6.996 -6.316 1 93.31 154 ARG A O 1
ATOM 1287 N N . SER A 1 155 ? -15.148 -5.602 -4.496 1 94 155 SER A N 1
ATOM 1288 C CA . SER A 1 155 ? -14.461 -4.566 -5.266 1 94 155 SER A CA 1
ATOM 1289 C C . SER A 1 155 ? -12.953 -4.781 -5.258 1 94 155 SER A C 1
ATOM 1291 O O . SER A 1 155 ? -12.211 -4.047 -5.914 1 94 155 SER A O 1
ATOM 1293 N N . ASP A 1 156 ? -12.523 -5.711 -4.445 1 93.88 156 ASP A N 1
ATOM 1294 C CA . ASP A 1 156 ? -11.133 -6.148 -4.504 1 93.88 156 ASP A CA 1
ATOM 1295 C C . ASP A 1 156 ? -10.922 -7.172 -5.617 1 93.88 156 ASP A C 1
ATOM 1297 O O . ASP A 1 156 ? -11.18 -8.359 -5.43 1 93.88 156 ASP A O 1
ATOM 1301 N N . ILE A 1 157 ? -10.391 -6.691 -6.75 1 86.81 157 ILE A N 1
ATOM 1302 C CA . ILE A 1 157 ? -10.32 -7.539 -7.934 1 86.81 157 ILE A CA 1
ATOM 1303 C C . ILE A 1 157 ? -8.898 -7.551 -8.484 1 86.81 157 ILE A C 1
ATOM 1305 O O . ILE A 1 157 ? -8.062 -6.75 -8.062 1 86.81 157 ILE A O 1
ATOM 1309 N N . CYS A 1 158 ? -8.68 -8.43 -9.344 1 78.44 158 CYS A N 1
ATOM 1310 C CA . CYS A 1 158 ? -7.359 -8.609 -9.938 1 78.44 158 CYS A CA 1
ATOM 1311 C C . CYS A 1 158 ? -7.133 -7.617 -11.07 1 78.44 158 CYS A C 1
ATOM 1313 O O . CYS A 1 158 ? -8.07 -7.262 -11.789 1 78.44 158 CYS A O 1
ATOM 1315 N N . ASN A 1 159 ? -5.945 -7.203 -11.18 1 68.19 159 ASN A N 1
ATOM 1316 C CA . ASN A 1 159 ? -5.535 -6.273 -12.227 1 68.19 159 ASN A CA 1
ATOM 1317 C C . ASN A 1 159 ? -5.727 -6.875 -13.617 1 68.19 159 ASN A C 1
ATOM 1319 O O . ASN A 1 159 ? -5.793 -6.145 -14.609 1 68.19 159 ASN A O 1
ATOM 1323 N N . ALA A 1 160 ? -5.848 -8.094 -13.664 1 61.66 160 ALA A N 1
ATOM 1324 C CA . ALA A 1 160 ? -5.957 -8.797 -14.938 1 61.66 160 ALA A CA 1
ATOM 1325 C C . ALA A 1 160 ? -7.336 -8.602 -15.562 1 61.66 160 ALA A C 1
ATOM 1327 O O . ALA A 1 160 ? -7.543 -8.891 -16.734 1 61.66 160 ALA A O 1
ATOM 1328 N N . ASP A 1 161 ? -8.078 -7.996 -14.758 1 61.84 161 ASP A N 1
ATOM 1329 C CA . ASP A 1 161 ? -9.414 -7.754 -15.289 1 61.84 161 ASP A CA 1
ATOM 1330 C C . ASP A 1 161 ? -9.414 -6.57 -16.25 1 61.84 161 ASP A C 1
ATOM 1332 O O . ASP A 1 161 ? -9.211 -5.43 -15.844 1 61.84 161 ASP A O 1
ATOM 1336 N N . ILE A 1 162 ? -9.656 -6.785 -17.422 1 62.5 162 ILE A N 1
ATOM 1337 C CA . ILE A 1 162 ? -9.531 -5.871 -18.547 1 62.5 162 ILE A CA 1
ATOM 1338 C C . ILE A 1 162 ? -10.562 -4.75 -18.422 1 62.5 162 ILE A C 1
ATOM 1340 O O . ILE A 1 162 ? -10.328 -3.625 -18.875 1 62.5 162 ILE A O 1
ATOM 1344 N N . ALA A 1 163 ? -11.547 -5.059 -17.656 1 65.44 163 ALA A N 1
ATOM 1345 C CA . ALA A 1 163 ? -12.664 -4.125 -17.594 1 65.44 163 ALA A CA 1
ATOM 1346 C C . ALA A 1 163 ? -12.242 -2.807 -16.953 1 65.44 163 ALA A C 1
ATOM 1348 O O . ALA A 1 163 ? -12.789 -1.749 -17.266 1 65.44 163 ALA A O 1
ATOM 1349 N N . LEU A 1 164 ? -11.25 -2.871 -16.062 1 69.75 164 LEU A N 1
ATOM 1350 C CA . LEU A 1 164 ? -10.891 -1.671 -15.32 1 69.75 164 LEU A CA 1
ATOM 1351 C C . LEU A 1 164 ? -9.617 -1.047 -15.883 1 69.75 164 LEU A C 1
ATOM 1353 O O . LEU A 1 164 ? -9.164 -0.006 -15.398 1 69.75 164 LEU A O 1
ATOM 1357 N N . GLY A 1 165 ? -9.148 -1.607 -16.906 1 67.38 165 GLY A N 1
ATOM 1358 C CA . GLY A 1 165 ? -7.898 -1.092 -17.453 1 67.38 165 GLY A CA 1
ATOM 1359 C C . GLY A 1 165 ? -6.684 -1.499 -16.641 1 67.38 165 GLY A C 1
ATOM 1360 O O . GLY A 1 165 ? -6.809 -2.205 -15.641 1 67.38 165 GLY A O 1
ATOM 1361 N N . ASP A 1 166 ? -5.473 -1.131 -17.188 1 70.12 166 ASP A N 1
ATOM 1362 C CA . ASP A 1 166 ? -4.223 -1.482 -16.531 1 70.12 166 ASP A CA 1
ATOM 1363 C C . ASP A 1 166 ? -3.631 -0.279 -15.797 1 70.12 166 ASP A C 1
ATOM 1365 O O . ASP A 1 166 ? -3.295 0.729 -16.422 1 70.12 166 ASP A O 1
ATOM 1369 N N . LEU A 1 167 ? -3.561 -0.397 -14.484 1 72.75 167 LEU A N 1
ATOM 1370 C CA . LEU A 1 167 ? -3.043 0.669 -13.633 1 72.75 167 LEU A CA 1
ATOM 1371 C C . LEU A 1 167 ? -1.577 0.95 -13.945 1 72.75 167 LEU A C 1
ATOM 1373 O O . LEU A 1 167 ? -1.114 2.084 -13.797 1 72.75 167 LEU A O 1
ATOM 1377 N N . LEU A 1 168 ? -0.88 -0.066 -14.438 1 70.81 168 LEU A N 1
ATOM 1378 C CA . LEU A 1 168 ? 0.57 0.038 -14.562 1 70.81 168 LEU A CA 1
ATOM 1379 C C . LEU A 1 168 ? 0.963 0.639 -15.906 1 70.81 168 LEU A C 1
ATOM 1381 O O . LEU A 1 168 ? 2.018 1.269 -16.031 1 70.81 168 LEU A O 1
ATOM 1385 N N . ILE A 1 169 ? 0.051 0.428 -16.891 1 66.56 169 ILE A N 1
ATOM 1386 C CA . ILE A 1 169 ? 0.361 1.019 -18.188 1 66.56 169 ILE A CA 1
ATOM 1387 C C . ILE A 1 169 ? -0.633 2.135 -18.484 1 66.56 169 ILE A C 1
ATOM 1389 O O . ILE A 1 169 ? -0.603 2.719 -19.578 1 66.56 169 ILE A O 1
ATOM 1393 N N . HIS A 1 170 ? -1.462 2.502 -17.547 1 69.38 170 HIS A N 1
ATOM 1394 C CA . HIS A 1 170 ? -2.354 3.656 -17.578 1 69.38 170 HIS A CA 1
ATOM 1395 C C . HIS A 1 170 ? -3.283 3.613 -18.781 1 69.38 170 HIS A C 1
ATOM 1397 O O . HIS A 1 170 ? -3.211 4.477 -19.656 1 69.38 170 HIS A O 1
ATOM 1403 N N . GLU A 1 171 ? -4.18 2.695 -18.75 1 74.94 171 GLU A N 1
ATOM 1404 C CA . GLU A 1 171 ? -5.188 2.572 -19.797 1 74.94 171 GLU A CA 1
ATOM 1405 C C . GLU A 1 171 ? -6.586 2.436 -19.203 1 74.94 171 GLU A C 1
ATOM 1407 O O . GLU A 1 171 ? -6.734 2.104 -18.031 1 74.94 171 GLU A O 1
ATOM 1412 N N . GLY A 1 172 ? -7.559 2.865 -19.906 1 86.31 172 GLY A N 1
ATOM 1413 C CA . GLY A 1 172 ? -8.938 2.658 -19.484 1 86.31 172 GLY A CA 1
ATOM 1414 C C . GLY A 1 172 ? -9.375 3.609 -18.391 1 86.31 172 GLY A C 1
ATOM 1415 O O . GLY A 1 172 ? -8.977 4.777 -18.375 1 86.31 172 GLY A O 1
ATOM 1416 N N . PRO A 1 173 ? -10.258 3.139 -17.547 1 88.56 173 PRO A N 1
ATOM 1417 C CA . PRO A 1 173 ? -10.789 3.988 -16.484 1 88.56 173 PRO A CA 1
ATOM 1418 C C . PRO A 1 173 ? -9.703 4.52 -15.555 1 88.56 173 PRO A C 1
ATOM 1420 O O . PRO A 1 173 ? -9.82 5.637 -15.039 1 88.56 173 PRO A O 1
ATOM 1423 N N . ALA A 1 174 ? -8.695 3.766 -15.352 1 90.44 174 ALA A N 1
ATOM 1424 C CA . ALA A 1 174 ? -7.594 4.223 -14.516 1 90.44 174 ALA A CA 1
ATOM 1425 C C . ALA A 1 174 ? -6.895 5.43 -15.125 1 90.44 174 ALA A C 1
ATOM 1427 O O . ALA A 1 174 ? -6.566 6.387 -14.43 1 90.44 174 ALA A O 1
ATOM 1428 N N . MET A 1 175 ? -6.637 5.367 -16.406 1 91.38 175 MET A N 1
ATOM 1429 C CA . MET A 1 175 ? -6.039 6.492 -17.109 1 91.38 175 MET A CA 1
ATOM 1430 C C . MET A 1 175 ? -6.957 7.711 -17.062 1 91.38 175 MET A C 1
ATOM 1432 O O . MET A 1 175 ? -6.496 8.836 -16.844 1 91.38 175 MET A O 1
ATOM 1436 N N . ASP A 1 176 ? -8.242 7.48 -17.266 1 94.12 176 ASP A N 1
ATOM 1437 C CA . ASP A 1 176 ? -9.211 8.57 -17.219 1 94.12 176 ASP A CA 1
ATOM 1438 C C . ASP A 1 176 ? -9.211 9.242 -15.852 1 94.12 176 ASP A C 1
ATOM 1440 O O . ASP A 1 176 ? -9.336 10.469 -15.75 1 94.12 176 ASP A O 1
ATOM 1444 N N . ALA A 1 177 ? -9.148 8.422 -14.859 1 95.19 177 ALA A N 1
ATOM 1445 C CA . ALA A 1 177 ? -9.117 8.945 -13.492 1 95.19 177 ALA A CA 1
ATOM 1446 C C . ALA A 1 177 ? -7.895 9.828 -13.273 1 95.19 177 ALA A C 1
ATOM 1448 O O . ALA A 1 177 ? -8 10.906 -12.68 1 95.19 177 ALA A O 1
ATOM 1449 N N . SER A 1 178 ? -6.73 9.391 -13.703 1 95.69 178 SER A N 1
ATOM 1450 C CA . SER A 1 178 ? -5.5 10.164 -13.555 1 95.69 178 SER A CA 1
ATOM 1451 C C . SER A 1 178 ? -5.562 11.461 -14.344 1 95.69 178 SER A C 1
ATOM 1453 O O . SER A 1 178 ? -5.102 12.508 -13.875 1 95.69 178 SER A O 1
ATOM 1455 N N . LYS A 1 179 ? -6.109 11.414 -15.562 1 96.5 179 LYS A N 1
ATOM 1456 C CA . LYS A 1 179 ? -6.277 12.617 -16.375 1 96.5 179 LYS A CA 1
ATOM 1457 C C . LYS A 1 179 ? -7.223 13.609 -15.703 1 96.5 179 LYS A C 1
ATOM 1459 O O . LYS A 1 179 ? -6.969 14.812 -15.711 1 96.5 179 LYS A O 1
ATOM 1464 N N . TYR A 1 180 ? -8.312 13.039 -15.195 1 96.75 180 TYR A N 1
ATOM 1465 C CA . TYR A 1 180 ? -9.266 13.875 -14.492 1 96.75 180 TYR A CA 1
ATOM 1466 C C . TYR A 1 180 ? -8.617 14.57 -13.297 1 96.75 180 TYR A C 1
ATOM 1468 O O . TYR A 1 180 ? -8.758 15.781 -13.117 1 96.75 180 TYR A O 1
ATOM 1476 N N . ALA A 1 181 ? -7.883 13.828 -12.539 1 97.88 181 ALA A N 1
ATOM 1477 C CA . ALA A 1 181 ? -7.191 14.391 -11.383 1 97.88 181 ALA A CA 1
ATOM 1478 C C . ALA A 1 181 ? -6.18 15.453 -11.812 1 97.88 181 ALA A C 1
ATOM 1480 O O . ALA A 1 181 ? -6.051 16.484 -11.164 1 97.88 181 ALA A O 1
ATOM 1481 N N . ALA A 1 182 ? -5.414 15.172 -12.867 1 98.25 182 ALA A N 1
ATOM 1482 C CA . ALA A 1 182 ? -4.445 16.141 -13.375 1 98.25 182 ALA A CA 1
ATOM 1483 C C . ALA A 1 182 ? -5.117 17.469 -13.695 1 98.25 182 ALA A C 1
ATOM 1485 O O . ALA A 1 182 ? -4.59 18.531 -13.367 1 98.25 182 ALA A O 1
ATOM 1486 N N . ARG A 1 183 ? -6.293 17.406 -14.281 1 97.75 183 ARG A N 1
ATOM 1487 C CA . ARG A 1 183 ? -7.035 18.625 -14.617 1 97.75 183 ARG A CA 1
ATOM 1488 C C . ARG A 1 183 ? -7.48 19.359 -13.359 1 97.75 183 ARG A C 1
ATOM 1490 O O . ARG A 1 183 ? -7.324 20.578 -13.258 1 97.75 183 ARG A O 1
ATOM 1497 N N . VAL A 1 184 ? -7.996 18.594 -12.438 1 97.81 184 VAL A N 1
ATOM 1498 C CA . VAL A 1 184 ? -8.523 19.188 -11.211 1 97.81 184 VAL A CA 1
ATOM 1499 C C . VAL A 1 184 ? -7.406 19.891 -10.445 1 97.81 184 VAL A C 1
ATOM 1501 O O . VAL A 1 184 ? -7.605 20.969 -9.891 1 97.81 184 VAL A O 1
ATOM 1504 N N . TYR A 1 185 ? -6.195 19.375 -10.453 1 98.12 185 TYR A N 1
ATOM 1505 C CA . TYR A 1 185 ? -5.094 19.891 -9.648 1 98.12 185 TYR A CA 1
ATOM 1506 C C . TYR A 1 185 ? -4.152 20.734 -10.492 1 98.12 185 TYR A C 1
ATOM 1508 O O . TYR A 1 185 ? -3.086 21.141 -10.023 1 98.12 185 TYR A O 1
ATOM 1516 N N . ASN A 1 186 ? -4.492 21 -11.773 1 97.69 186 ASN A N 1
ATOM 1517 C CA . ASN A 1 186 ? -3.746 21.875 -12.664 1 97.69 186 ASN A CA 1
ATOM 1518 C C . ASN A 1 186 ? -2.359 21.328 -12.969 1 97.69 186 ASN A C 1
ATOM 1520 O O . ASN A 1 186 ? -1.38 22.078 -13 1 97.69 186 ASN A O 1
ATOM 1524 N N . ALA A 1 187 ? -2.191 20.047 -13.047 1 98.38 187 ALA A N 1
ATOM 1525 C CA . ALA A 1 187 ? -0.947 19.375 -13.414 1 98.38 187 ALA A CA 1
ATOM 1526 C C . ALA A 1 187 ? -0.969 18.938 -14.875 1 98.38 187 ALA A C 1
ATOM 1528 O O . ALA A 1 187 ? -2.035 18.859 -15.492 1 98.38 187 ALA A O 1
ATOM 1529 N N . ASP A 1 188 ? 0.242 18.766 -15.445 1 98.19 188 ASP A N 1
ATOM 1530 C CA . ASP A 1 188 ? 0.331 18.188 -16.781 1 98.19 188 ASP A CA 1
ATOM 1531 C C . ASP A 1 188 ? 0.011 16.688 -16.75 1 98.19 188 ASP A C 1
ATOM 1533 O O . ASP A 1 188 ? -0.615 16.156 -17.672 1 98.19 188 ASP A O 1
ATOM 1537 N N . LYS A 1 189 ? 0.445 15.977 -15.711 1 97.62 189 LYS A N 1
ATOM 1538 C CA . LYS A 1 189 ? 0.176 14.562 -15.469 1 97.62 189 LYS A CA 1
ATOM 1539 C C . LYS A 1 189 ? 0.088 14.273 -13.969 1 97.62 189 LYS A C 1
ATOM 1541 O O . LYS A 1 189 ? 0.798 14.883 -13.172 1 97.62 189 LYS A O 1
ATOM 1546 N N . THR A 1 190 ? -0.765 13.367 -13.633 1 98.12 190 THR A N 1
ATOM 1547 C CA . THR A 1 190 ? -0.905 12.914 -12.258 1 98.12 190 THR A CA 1
ATOM 1548 C C . THR A 1 190 ? -0.76 11.398 -12.172 1 98.12 190 THR A C 1
ATOM 1550 O O . THR A 1 190 ? -1.268 10.672 -13.023 1 98.12 190 THR A O 1
ATOM 1553 N N . TYR A 1 191 ? -0.019 10.906 -11.211 1 97.69 191 TYR A N 1
ATOM 1554 C CA . TYR A 1 191 ? 0.138 9.492 -10.914 1 97.69 191 TYR A CA 1
ATOM 1555 C C . TYR A 1 191 ? -0.419 9.156 -9.539 1 97.69 191 TYR A C 1
ATOM 1557 O O . TYR A 1 191 ? -0.038 9.766 -8.539 1 97.69 191 TYR A O 1
ATOM 1565 N N . PHE A 1 192 ? -1.347 8.156 -9.477 1 97 192 PHE A N 1
ATOM 1566 C CA . PHE A 1 192 ? -1.881 7.691 -8.203 1 97 192 PHE A CA 1
ATOM 1567 C C . PHE A 1 192 ? -0.918 6.719 -7.531 1 97 192 PHE A C 1
ATOM 1569 O O . PHE A 1 192 ? -0.356 5.84 -8.188 1 97 192 PHE A O 1
ATOM 1576 N N . VAL A 1 193 ? -0.623 6.941 -6.285 1 97.31 193 VAL A N 1
ATOM 1577 C CA . VAL A 1 193 ? 0.275 6.109 -5.488 1 97.31 193 VAL A CA 1
ATOM 1578 C C . VAL A 1 193 ? -0.472 5.551 -4.281 1 97.31 193 VAL A C 1
ATOM 1580 O O . VAL A 1 193 ? -1.118 6.297 -3.543 1 97.31 193 VAL A O 1
ATOM 1583 N N . MET A 1 194 ? -0.35 4.246 -3.988 1 96.56 194 MET A N 1
ATOM 1584 C CA . MET A 1 194 ? -1.192 3.596 -2.988 1 96.56 194 MET A CA 1
ATOM 1585 C C . MET A 1 194 ? -0.362 3.129 -1.798 1 96.56 194 MET A C 1
ATOM 1587 O O . MET A 1 194 ? -0.782 2.242 -1.052 1 96.56 194 MET A O 1
ATOM 1591 N N . ASN A 1 195 ? 0.779 3.662 -1.624 1 96.81 195 ASN A N 1
ATOM 1592 C CA . ASN A 1 195 ? 1.626 3.283 -0.498 1 96.81 195 ASN A CA 1
ATOM 1593 C C . ASN A 1 195 ? 2.242 4.508 0.175 1 96.81 195 ASN A C 1
ATOM 1595 O O . ASN A 1 195 ? 3.418 4.488 0.544 1 96.81 195 ASN A O 1
ATOM 1599 N N . GLY A 1 196 ? 1.485 5.613 0.256 1 96.31 196 GLY A N 1
ATOM 1600 C CA . GLY A 1 196 ? 1.882 6.805 0.99 1 96.31 196 GLY A CA 1
ATOM 1601 C C . GLY A 1 196 ? 2.783 7.727 0.192 1 96.31 196 GLY A C 1
ATOM 1602 O O . GLY A 1 196 ? 3.27 7.352 -0.878 1 96.31 196 GLY A O 1
ATOM 1603 N N . THR A 1 197 ? 3.012 8.914 0.724 1 97.06 197 THR A N 1
ATOM 1604 C CA . THR A 1 197 ? 3.846 9.906 0.056 1 97.06 197 THR A CA 1
ATOM 1605 C C . THR A 1 197 ? 5.32 9.531 0.16 1 97.06 197 THR A C 1
ATOM 1607 O O . THR A 1 197 ? 6.133 9.938 -0.674 1 97.06 197 THR A O 1
ATOM 1610 N N . SER A 1 198 ? 5.688 8.711 1.174 1 96.31 198 SER A N 1
ATOM 1611 C CA . SER A 1 198 ? 7.051 8.188 1.188 1 96.31 198 SER A CA 1
ATOM 1612 C C . SER A 1 198 ? 7.379 7.469 -0.116 1 96.31 198 SER A C 1
ATOM 1614 O O . SER A 1 198 ? 8.453 7.668 -0.686 1 96.31 198 SER A O 1
ATOM 1616 N N . THR A 1 199 ? 6.422 6.668 -0.585 1 97.25 199 THR A N 1
ATOM 1617 C CA . THR A 1 199 ? 6.621 5.969 -1.85 1 97.25 199 THR A CA 1
ATOM 1618 C C . THR A 1 199 ? 6.547 6.945 -3.021 1 97.25 199 THR A C 1
ATOM 1620 O O . THR A 1 199 ? 7.301 6.812 -3.99 1 97.25 199 THR A O 1
ATOM 1623 N N . ALA A 1 200 ? 5.648 7.926 -2.971 1 98.12 200 ALA A N 1
ATOM 1624 C CA . ALA A 1 200 ? 5.574 8.945 -4.012 1 98.12 200 ALA A CA 1
ATOM 1625 C C . ALA A 1 200 ? 6.91 9.664 -4.168 1 98.12 200 ALA A C 1
ATOM 1627 O O . ALA A 1 200 ? 7.363 9.906 -5.289 1 98.12 200 ALA A O 1
ATOM 1628 N N . ASN A 1 201 ? 7.516 10.031 -3.031 1 98.31 201 ASN A N 1
ATOM 1629 C CA . ASN A 1 201 ? 8.828 10.664 -3.061 1 98.31 201 ASN A CA 1
ATOM 1630 C C . ASN A 1 201 ? 9.883 9.75 -3.674 1 98.31 201 ASN A C 1
ATOM 1632 O O . ASN A 1 201 ? 10.727 10.203 -4.449 1 98.31 201 ASN A O 1
ATOM 1636 N N . ASN A 1 202 ? 9.82 8.469 -3.324 1 97.44 202 ASN A N 1
ATOM 1637 C CA . ASN A 1 202 ? 10.734 7.504 -3.918 1 97.44 202 ASN A CA 1
ATOM 1638 C C . ASN A 1 202 ? 10.609 7.477 -5.438 1 97.44 202 ASN A C 1
ATOM 1640 O O . ASN A 1 202 ? 11.617 7.48 -6.148 1 97.44 202 ASN A O 1
ATOM 1644 N N . VAL A 1 203 ? 9.398 7.441 -5.941 1 97.62 203 VAL A N 1
ATOM 1645 C CA . VAL A 1 203 ? 9.141 7.383 -7.375 1 97.62 203 VAL A CA 1
ATOM 1646 C C . VAL A 1 203 ? 9.695 8.633 -8.055 1 97.62 203 VAL A C 1
ATOM 1648 O O . VAL A 1 203 ? 10.461 8.531 -9.016 1 97.62 203 VAL A O 1
ATOM 1651 N N . ALA A 1 204 ? 9.328 9.805 -7.539 1 98.62 204 ALA A N 1
ATOM 1652 C CA . ALA A 1 204 ? 9.703 11.078 -8.148 1 98.62 204 ALA A CA 1
ATOM 1653 C C . ALA A 1 204 ? 11.219 11.258 -8.164 1 98.62 204 ALA A C 1
ATOM 1655 O O . ALA A 1 204 ? 11.797 11.633 -9.188 1 98.62 204 ALA A O 1
ATOM 1656 N N . ILE A 1 205 ? 11.844 10.945 -7.043 1 98.62 205 ILE A N 1
ATOM 1657 C CA . ILE A 1 205 ? 13.273 11.195 -6.891 1 98.62 205 ILE A CA 1
ATOM 1658 C C . ILE A 1 205 ? 14.062 10.172 -7.695 1 98.62 205 ILE A C 1
ATOM 1660 O O . ILE A 1 205 ? 15.055 10.516 -8.352 1 98.62 205 ILE A O 1
ATOM 1664 N N . ASN A 1 206 ? 13.609 8.898 -7.688 1 97.38 206 ASN A N 1
ATOM 1665 C CA . ASN A 1 206 ? 14.305 7.852 -8.43 1 97.38 206 ASN A CA 1
ATOM 1666 C C . ASN A 1 206 ? 14.211 8.078 -9.938 1 97.38 206 ASN A C 1
ATOM 1668 O O . ASN A 1 206 ? 15.039 7.566 -10.695 1 97.38 206 ASN A O 1
ATOM 1672 N N . ALA A 1 207 ? 13.25 8.766 -10.391 1 98 207 ALA A N 1
ATOM 1673 C CA . ALA A 1 207 ? 13.133 9.078 -11.812 1 98 207 ALA A CA 1
ATOM 1674 C C . ALA A 1 207 ? 14.164 10.125 -12.234 1 98 207 ALA A C 1
ATOM 1676 O O . ALA A 1 207 ? 14.453 10.273 -13.422 1 98 207 ALA A O 1
ATOM 1677 N N . LEU A 1 208 ? 14.766 10.836 -11.25 1 98.31 208 LEU A N 1
ATOM 1678 C CA . LEU A 1 208 ? 15.547 12.023 -11.586 1 98.31 208 LEU A CA 1
ATOM 1679 C C . LEU A 1 208 ? 17 11.844 -11.18 1 98.31 208 LEU A C 1
ATOM 1681 O O . LEU A 1 208 ? 17.906 12.117 -11.969 1 98.31 208 LEU A O 1
ATOM 1685 N N . VAL A 1 209 ? 17.25 11.359 -9.938 1 98.38 209 VAL A N 1
ATOM 1686 C CA . VAL A 1 209 ? 18.547 11.539 -9.297 1 98.38 209 VAL A CA 1
ATOM 1687 C C . VAL A 1 209 ? 19.422 10.305 -9.531 1 98.38 209 VAL A C 1
ATOM 1689 O O . VAL A 1 209 ? 18.938 9.172 -9.422 1 98.38 209 VAL A O 1
ATOM 1692 N N . THR A 1 210 ? 20.625 10.469 -9.906 1 97.31 210 THR A N 1
ATOM 1693 C CA . THR A 1 210 ? 21.656 9.445 -10.055 1 97.31 210 THR A CA 1
ATOM 1694 C C . THR A 1 210 ? 22.875 9.766 -9.195 1 97.31 210 THR A C 1
ATOM 1696 O O . THR A 1 210 ? 23 10.883 -8.68 1 97.31 210 THR A O 1
ATOM 1699 N N . PRO A 1 211 ? 23.766 8.781 -8.961 1 96.12 211 PRO A N 1
ATOM 1700 C CA . PRO A 1 211 ? 24.922 9.031 -8.109 1 96.12 211 PRO A CA 1
ATOM 1701 C C . PRO A 1 211 ? 25.766 10.211 -8.594 1 96.12 211 PRO A C 1
ATOM 1703 O O . PRO A 1 211 ? 26.031 10.328 -9.797 1 96.12 211 PRO A O 1
ATOM 1706 N N . GLY A 1 212 ? 26.078 11.078 -7.633 1 94.56 212 GLY A N 1
ATOM 1707 C CA . GLY A 1 212 ? 26.922 12.211 -7.969 1 94.56 212 GLY A CA 1
ATOM 1708 C C . GLY A 1 212 ? 26.141 13.484 -8.234 1 94.56 212 GLY A C 1
ATOM 1709 O O . GLY A 1 212 ? 26.688 14.578 -8.219 1 94.56 212 GLY A O 1
ATOM 1710 N N . ASP A 1 213 ? 24.859 13.438 -8.516 1 97.94 213 ASP A N 1
ATOM 1711 C CA . ASP A 1 213 ? 24.031 14.617 -8.711 1 97.94 213 ASP A CA 1
ATOM 1712 C C . ASP A 1 213 ? 23.922 15.445 -7.434 1 97.94 213 ASP A C 1
ATOM 1714 O O . ASP A 1 213 ? 23.844 14.891 -6.336 1 97.94 213 ASP A O 1
ATOM 1718 N N . LEU A 1 214 ? 24 16.812 -7.594 1 98.44 214 LEU A N 1
ATOM 1719 C CA . LEU A 1 214 ? 23.766 17.688 -6.449 1 98.44 214 LEU A CA 1
ATOM 1720 C C . LEU A 1 214 ? 22.266 17.844 -6.188 1 98.44 214 LEU A C 1
ATOM 1722 O O . LEU A 1 214 ? 21.484 18.031 -7.121 1 98.44 214 LEU A O 1
ATOM 1726 N N . VAL A 1 215 ? 21.859 17.688 -4.941 1 98.69 215 VAL A N 1
ATOM 1727 C CA . VAL A 1 215 ? 20.484 17.859 -4.5 1 98.69 215 VAL A CA 1
ATOM 1728 C C . VAL A 1 215 ? 20.406 19 -3.477 1 98.69 215 VAL A C 1
ATOM 1730 O O . VAL A 1 215 ? 21 18.906 -2.4 1 98.69 215 VAL A O 1
ATOM 1733 N N . LEU A 1 216 ? 19.797 20.141 -3.857 1 98.69 216 LEU A N 1
ATOM 1734 C CA . LEU A 1 216 ? 19.5 21.172 -2.875 1 98.69 216 LEU A CA 1
ATOM 1735 C C . LEU A 1 216 ? 18.453 20.688 -1.875 1 98.69 216 LEU A C 1
ATOM 1737 O O . LEU A 1 216 ? 17.344 20.328 -2.262 1 98.69 216 LEU A O 1
ATOM 1741 N N . PHE A 1 217 ? 18.75 20.719 -0.604 1 97.88 217 PHE A N 1
ATOM 1742 C CA . PHE A 1 217 ? 18.047 19.875 0.34 1 97.88 217 PHE A CA 1
ATOM 1743 C C . PHE A 1 217 ? 17.562 20.672 1.537 1 97.88 217 PHE A C 1
ATOM 1745 O O . PHE A 1 217 ? 18.359 21.125 2.361 1 97.88 217 PHE A O 1
ATOM 1752 N N . ASP A 1 218 ? 16.219 20.844 1.646 1 97.06 218 ASP A N 1
ATOM 1753 C CA . ASP A 1 218 ? 15.562 21.391 2.826 1 97.06 218 ASP A CA 1
ATOM 1754 C C . ASP A 1 218 ? 15.773 20.484 4.043 1 97.06 218 ASP A C 1
ATOM 1756 O O . ASP A 1 218 ? 15.336 19.328 4.051 1 97.06 218 ASP A O 1
ATOM 1760 N N . ARG A 1 219 ? 16.391 20.984 5.07 1 96.25 219 ARG A N 1
ATOM 1761 C CA . ARG A 1 219 ? 16.719 20.141 6.227 1 96.25 219 ARG A CA 1
ATOM 1762 C C . ARG A 1 219 ? 15.453 19.688 6.945 1 96.25 219 ARG A C 1
ATOM 1764 O O . ARG A 1 219 ? 15.492 18.766 7.758 1 96.25 219 ARG A O 1
ATOM 1771 N N . ASN A 1 220 ? 14.281 20.281 6.586 1 95.69 220 ASN A N 1
ATOM 1772 C CA . ASN A 1 220 ? 12.992 19.859 7.129 1 95.69 220 ASN A CA 1
ATOM 1773 C C . ASN A 1 220 ? 12.43 18.656 6.379 1 95.69 220 ASN A C 1
ATOM 1775 O O . ASN A 1 220 ? 11.391 18.125 6.754 1 95.69 220 ASN A O 1
ATOM 1779 N N . ASN A 1 221 ? 13.133 18.234 5.367 1 96.81 221 ASN A N 1
ATOM 1780 C CA . ASN A 1 221 ? 12.562 17.156 4.57 1 96.81 221 ASN A CA 1
ATOM 1781 C C . ASN A 1 221 ? 12.336 15.898 5.406 1 96.81 221 ASN A C 1
ATOM 1783 O O . ASN A 1 221 ? 13.141 15.57 6.273 1 96.81 221 ASN A O 1
ATOM 1787 N N . HIS A 1 222 ? 11.258 15.266 5.074 1 96.12 222 HIS A N 1
ATOM 1788 C CA . HIS A 1 222 ? 10.914 13.992 5.695 1 96.12 222 HIS A CA 1
ATOM 1789 C C . HIS A 1 222 ? 11.977 12.938 5.41 1 96.12 222 HIS A C 1
ATOM 1791 O O . HIS A 1 222 ? 12.641 12.984 4.375 1 96.12 222 HIS A O 1
ATOM 1797 N N . LYS A 1 223 ? 12.172 12.008 6.277 1 95.81 223 LYS A N 1
ATOM 1798 C CA . LYS A 1 223 ? 13.188 10.969 6.172 1 95.81 223 LYS A CA 1
ATOM 1799 C C . LYS A 1 223 ? 13.07 10.219 4.848 1 95.81 223 LYS A C 1
ATOM 1801 O O . LYS A 1 223 ? 14.07 9.734 4.312 1 95.81 223 LYS A O 1
ATOM 1806 N N . SER A 1 224 ? 11.867 10.094 4.254 1 96.19 224 SER A N 1
ATOM 1807 C CA . SER A 1 224 ? 11.695 9.398 2.982 1 96.19 224 SER A CA 1
ATOM 1808 C C . SER A 1 224 ? 12.492 10.086 1.872 1 96.19 224 SER A C 1
ATOM 1810 O O . SER A 1 224 ? 12.961 9.422 0.944 1 96.19 224 SER A O 1
ATOM 1812 N N . VAL A 1 225 ? 12.641 11.383 1.94 1 97.69 225 VAL A N 1
ATOM 1813 C CA . VAL A 1 225 ? 13.422 12.117 0.948 1 97.69 225 VAL A CA 1
ATOM 1814 C C . VAL A 1 225 ? 14.906 11.836 1.144 1 97.69 225 VAL A C 1
ATOM 1816 O O . VAL A 1 225 ? 15.648 11.664 0.171 1 97.69 225 VAL A O 1
ATOM 1819 N N . TYR A 1 226 ? 15.383 11.797 2.457 1 97.19 226 TYR A N 1
ATOM 1820 C CA . TYR A 1 226 ? 16.75 11.383 2.742 1 97.19 226 TYR A CA 1
ATOM 1821 C C . TYR A 1 226 ? 17.047 10.008 2.156 1 97.19 226 TYR A C 1
ATOM 1823 O O . TYR A 1 226 ? 18.047 9.82 1.465 1 97.19 226 TYR A O 1
ATOM 1831 N N . ASN A 1 227 ? 16.141 9.141 2.43 1 96.31 227 ASN A N 1
ATOM 1832 C CA . ASN A 1 227 ? 16.297 7.754 1.997 1 96.31 227 ASN A CA 1
ATOM 1833 C C . ASN A 1 227 ? 16.328 7.641 0.475 1 96.31 227 ASN A C 1
ATOM 1835 O O . ASN A 1 227 ? 17.156 6.93 -0.086 1 96.31 227 ASN A O 1
ATOM 1839 N N . ALA A 1 228 ? 15.414 8.328 -0.191 1 97.06 228 ALA A N 1
ATOM 1840 C CA . ALA A 1 228 ? 15.289 8.219 -1.643 1 97.06 228 ALA A CA 1
ATOM 1841 C C . ALA A 1 228 ? 16.453 8.922 -2.344 1 97.06 228 ALA A C 1
ATOM 1843 O O . ALA A 1 228 ? 17.141 8.32 -3.174 1 97.06 228 ALA A O 1
ATOM 1844 N N . ALA A 1 229 ? 16.812 10.164 -2.008 1 98.19 229 ALA A N 1
ATOM 1845 C CA . ALA A 1 229 ? 17.719 11.016 -2.766 1 98.19 229 ALA A CA 1
ATOM 1846 C C . ALA A 1 229 ? 19.172 10.75 -2.381 1 98.19 229 ALA A C 1
ATOM 1848 O O . ALA A 1 229 ? 20.078 10.812 -3.227 1 98.19 229 ALA A O 1
ATOM 1849 N N . LEU A 1 230 ? 19.391 10.453 -1.064 1 97.75 230 LEU A N 1
ATOM 1850 C CA . LEU A 1 230 ? 20.766 10.438 -0.571 1 97.75 230 LEU A CA 1
ATOM 1851 C C . LEU A 1 230 ? 21.219 9.016 -0.273 1 97.75 230 LEU A C 1
ATOM 1853 O O . LEU A 1 230 ? 22.281 8.586 -0.727 1 97.75 230 LEU A O 1
ATOM 1857 N N . VAL A 1 231 ? 20.375 8.266 0.435 1 96.5 231 VAL A N 1
ATOM 1858 C CA . VAL A 1 231 ? 20.734 6.906 0.819 1 96.5 231 VAL A CA 1
ATOM 1859 C C . VAL A 1 231 ? 20.594 5.98 -0.388 1 96.5 231 VAL A C 1
ATOM 1861 O O . VAL A 1 231 ? 21.484 5.16 -0.649 1 96.5 231 VAL A O 1
ATOM 1864 N N . GLY A 1 232 ? 19.516 6.082 -1.11 1 94.69 232 GLY A N 1
ATOM 1865 C CA . GLY A 1 232 ? 19.203 5.199 -2.229 1 94.69 232 GLY A CA 1
ATOM 1866 C C . GLY A 1 232 ? 19.875 5.625 -3.521 1 94.69 232 GLY A C 1
ATOM 1867 O O . GLY A 1 232 ? 20.703 4.895 -4.066 1 94.69 232 GLY A O 1
ATOM 1868 N N . ALA A 1 233 ? 19.594 6.852 -4.004 1 96.12 233 ALA A N 1
ATOM 1869 C CA . ALA A 1 233 ? 20.016 7.312 -5.324 1 96.12 233 ALA A CA 1
ATOM 1870 C C . ALA A 1 233 ? 21.469 7.785 -5.316 1 96.12 233 ALA A C 1
ATOM 1872 O O . ALA A 1 233 ? 22.094 7.914 -6.371 1 96.12 233 ALA A O 1
ATOM 1873 N N . GLY A 1 234 ? 22.031 8.094 -4.082 1 96.5 234 GLY A N 1
ATOM 1874 C CA . GLY A 1 234 ? 23.422 8.492 -3.982 1 96.5 234 GLY A CA 1
ATOM 1875 C C . GLY A 1 234 ? 23.656 9.961 -4.305 1 96.5 234 GLY A C 1
ATOM 1876 O O . GLY A 1 234 ? 24.766 10.359 -4.641 1 96.5 234 GLY A O 1
ATOM 1877 N N . GLY A 1 235 ? 22.609 10.789 -4.266 1 97.62 235 GLY A N 1
ATOM 1878 C CA . GLY A 1 235 ? 22.766 12.227 -4.445 1 97.62 235 GLY A CA 1
ATOM 1879 C C . GLY A 1 235 ? 23.609 12.867 -3.367 1 97.62 235 GLY A C 1
ATOM 1880 O O . GLY A 1 235 ? 23.75 12.328 -2.266 1 97.62 235 GLY A O 1
ATOM 1881 N N . ILE A 1 236 ? 24.203 14 -3.715 1 96.88 236 ILE A N 1
ATOM 1882 C CA . ILE A 1 236 ? 25.016 14.766 -2.783 1 96.88 236 ILE A CA 1
ATOM 1883 C C . ILE A 1 236 ? 24.234 15.984 -2.297 1 96.88 236 ILE A C 1
ATOM 1885 O O . ILE A 1 236 ? 23.922 16.891 -3.084 1 96.88 236 ILE A O 1
ATOM 1889 N N . PRO A 1 237 ? 24 16.062 -1.024 1 96.75 237 PRO A N 1
ATOM 1890 C CA . PRO A 1 237 ? 23.109 17.125 -0.529 1 96.75 237 PRO A CA 1
ATOM 1891 C C . PRO A 1 237 ? 23.844 18.453 -0.307 1 96.75 237 PRO A C 1
ATOM 1893 O O . PRO A 1 237 ? 25.016 18.453 0.105 1 96.75 237 PRO A O 1
ATOM 1896 N N . ILE A 1 238 ? 23.266 19.516 -0.631 1 96.94 238 ILE A N 1
ATOM 1897 C CA . ILE A 1 238 ? 23.516 20.844 -0.101 1 96.94 238 ILE A CA 1
ATOM 1898 C C . ILE A 1 238 ? 22.391 21.25 0.848 1 96.94 238 ILE A C 1
ATOM 1900 O O . ILE A 1 238 ? 21.344 21.734 0.41 1 96.94 238 ILE A O 1
ATOM 1904 N N . TYR A 1 239 ? 22.656 21.141 2.168 1 96.38 239 TYR A N 1
ATOM 1905 C CA . TYR A 1 239 ? 21.625 21.328 3.182 1 96.38 239 TYR A CA 1
ATOM 1906 C C . TYR A 1 239 ? 21.344 22.812 3.406 1 96.38 239 TYR A C 1
ATOM 1908 O O . TYR A 1 239 ? 22.266 23.625 3.453 1 96.38 239 TYR A O 1
ATOM 1916 N N . LEU A 1 240 ? 20.125 23.094 3.523 1 97 240 LEU A N 1
ATOM 1917 C CA . LEU A 1 240 ? 19.672 24.422 3.887 1 97 240 LEU A CA 1
ATOM 1918 C C . LEU A 1 240 ? 19.188 24.469 5.332 1 97 240 LEU A C 1
ATOM 1920 O O . LEU A 1 240 ? 18.406 23.609 5.754 1 97 240 LEU A O 1
ATOM 1924 N N . GLU A 1 241 ? 19.656 25.453 6.078 1 96.31 241 GLU A N 1
ATOM 1925 C CA . GLU A 1 241 ? 19.219 25.531 7.469 1 96.31 241 GLU A CA 1
ATOM 1926 C C . GLU A 1 241 ? 17.766 25.969 7.57 1 96.31 241 GLU A C 1
ATOM 1928 O O . GLU A 1 241 ? 17.219 26.578 6.641 1 96.31 241 GLU A O 1
ATOM 1933 N N . THR A 1 242 ? 17.125 25.656 8.641 1 96.62 242 THR A N 1
ATOM 1934 C CA . THR A 1 242 ? 15.711 25.938 8.859 1 96.62 242 THR A CA 1
ATOM 1935 C C . THR A 1 242 ? 15.477 26.484 10.266 1 96.62 242 THR A C 1
ATOM 1937 O O . THR A 1 242 ? 16.328 26.328 11.141 1 96.62 242 THR A O 1
ATOM 1940 N N . ALA A 1 243 ? 14.367 27.109 10.445 1 95.5 243 ALA A N 1
ATOM 1941 C CA . ALA A 1 243 ? 14.055 27.797 11.703 1 95.5 243 ALA A CA 1
ATOM 1942 C C . ALA A 1 243 ? 13.266 26.875 12.641 1 95.5 243 ALA A C 1
ATOM 1944 O O . ALA A 1 243 ? 12.484 26.047 12.188 1 95.5 243 ALA A O 1
ATOM 1945 N N . ARG A 1 244 ? 13.586 27.031 13.93 1 95.94 244 ARG A N 1
ATOM 1946 C CA . ARG A 1 244 ? 12.766 26.562 15.055 1 95.94 244 ARG A CA 1
ATOM 1947 C C . ARG A 1 244 ? 12.461 27.703 16.016 1 95.94 244 ARG A C 1
ATOM 1949 O O . ARG A 1 244 ? 13.312 28.562 16.266 1 95.94 244 ARG A O 1
ATOM 1956 N N . ASN A 1 245 ? 11.234 27.766 16.453 1 96.12 245 ASN A N 1
ATOM 1957 C CA . ASN A 1 245 ? 10.977 28.828 17.422 1 96.12 245 ASN A CA 1
ATOM 1958 C C . ASN A 1 245 ? 10.898 28.281 18.844 1 96.12 245 ASN A C 1
ATOM 1960 O O . ASN A 1 245 ? 10.953 27.078 19.047 1 96.12 245 ASN A O 1
ATOM 1964 N N . PRO A 1 246 ? 10.789 29.094 19.828 1 95.94 246 PRO A N 1
ATOM 1965 C CA . PRO A 1 246 ? 10.922 28.641 21.219 1 95.94 246 PRO A CA 1
ATOM 1966 C C . PRO A 1 246 ? 9.75 27.766 21.656 1 95.94 246 PRO A C 1
ATOM 1968 O O . PRO A 1 246 ? 9.852 27.047 22.656 1 95.94 246 PRO A O 1
ATOM 1971 N N . PHE A 1 247 ? 8.617 27.844 20.969 1 96.31 247 PHE A N 1
ATOM 1972 C CA . PHE A 1 247 ? 7.449 27.047 21.344 1 96.31 247 PHE A CA 1
ATOM 1973 C C . PHE A 1 247 ? 7.59 25.609 20.859 1 96.31 247 PHE A C 1
ATOM 1975 O O . PHE A 1 247 ? 6.848 24.734 21.297 1 96.31 247 PHE A O 1
ATOM 1982 N N . GLY A 1 248 ? 8.531 25.391 19.938 1 94.88 248 GLY A N 1
ATOM 1983 C CA . GLY A 1 248 ? 8.742 24.078 19.375 1 94.88 248 GLY A CA 1
ATOM 1984 C C . GLY A 1 248 ? 8.219 23.938 17.953 1 94.88 248 GLY A C 1
ATOM 1985 O O . GLY A 1 248 ? 8.32 22.859 17.344 1 94.88 248 GLY A O 1
ATOM 1986 N N . PHE A 1 249 ? 7.715 25.016 17.344 1 96.12 249 PHE A N 1
ATOM 1987 C CA . PHE A 1 249 ? 7.184 24.953 15.992 1 96.12 249 PHE A CA 1
ATOM 1988 C C . PHE A 1 249 ? 8.312 24.844 14.969 1 96.12 249 PHE A C 1
ATOM 1990 O O . PHE A 1 249 ? 9.359 25.484 15.125 1 96.12 249 PHE A O 1
ATOM 1997 N N . ILE A 1 250 ? 8.039 24.062 13.969 1 96 250 ILE A N 1
ATOM 1998 C CA . ILE A 1 250 ? 8.961 23.922 12.844 1 96 250 ILE A CA 1
ATOM 1999 C C . ILE A 1 250 ? 8.727 25.047 11.836 1 96 250 ILE A C 1
ATOM 2001 O O . ILE A 1 250 ? 7.621 25.203 11.312 1 96 250 ILE A O 1
ATOM 2005 N N . GLY A 1 251 ? 9.75 25.875 11.633 1 96 251 GLY A N 1
ATOM 2006 C CA . GLY A 1 251 ? 9.695 26.938 10.641 1 96 251 GLY A CA 1
ATOM 2007 C C . GLY A 1 251 ? 10.273 26.531 9.297 1 96 251 GLY A C 1
ATOM 2008 O O . GLY A 1 251 ? 10.422 25.328 9.016 1 96 251 GLY A O 1
ATOM 2009 N N . GLY A 1 252 ? 10.43 27.484 8.438 1 95.88 252 GLY A N 1
ATOM 2010 C CA . GLY A 1 252 ? 10.93 27.203 7.098 1 95.88 252 GLY A CA 1
ATOM 2011 C C . GLY A 1 252 ? 12.406 27.531 6.934 1 95.88 252 GLY A C 1
ATOM 2012 O O . GLY A 1 252 ? 13.117 27.719 7.918 1 95.88 252 GLY A O 1
ATOM 2013 N N . ILE A 1 253 ? 12.891 27.547 5.703 1 97.31 253 ILE A N 1
ATOM 2014 C CA . ILE A 1 253 ? 14.266 27.844 5.328 1 97.31 253 ILE A CA 1
ATOM 2015 C C . ILE A 1 253 ? 14.547 29.328 5.547 1 97.31 253 ILE A C 1
ATOM 2017 O O . ILE A 1 253 ? 13.703 30.172 5.234 1 97.31 253 ILE A O 1
ATOM 2021 N N . HIS A 1 254 ? 15.695 29.672 6.043 1 96.81 254 HIS A N 1
ATOM 2022 C CA . HIS A 1 254 ? 16.094 31.078 6.203 1 96.81 254 HIS A CA 1
ATOM 2023 C C . HIS A 1 254 ? 16.172 31.781 4.855 1 96.81 254 HIS A C 1
ATOM 2025 O O . HIS A 1 254 ? 16.594 31.188 3.861 1 96.81 254 HIS A O 1
ATOM 2031 N N . ASP A 1 255 ? 15.844 33 4.902 1 97.19 255 ASP A N 1
ATOM 2032 C CA . ASP A 1 255 ? 15.789 33.844 3.693 1 97.19 255 ASP A CA 1
ATOM 2033 C C . ASP A 1 255 ? 17.141 33.844 2.979 1 97.19 255 ASP A C 1
ATOM 2035 O O . ASP A 1 255 ? 17.203 33.75 1.751 1 97.19 255 ASP A O 1
ATOM 2039 N N . HIS A 1 256 ? 18.234 33.969 3.664 1 96.69 256 HIS A N 1
ATOM 2040 C CA . HIS A 1 256 ? 19.562 34.125 3.068 1 96.69 256 HIS A CA 1
ATOM 2041 C C . HIS A 1 256 ? 19.969 32.844 2.324 1 96.69 256 HIS A C 1
ATOM 2043 O O . HIS A 1 256 ? 20.828 32.906 1.441 1 96.69 256 HIS A O 1
ATOM 2049 N N . CYS A 1 257 ? 19.359 31.734 2.664 1 96.88 257 CYS A N 1
ATOM 2050 C CA . CYS A 1 257 ? 19.688 30.453 2.043 1 96.88 257 CYS A CA 1
ATOM 2051 C C . CYS A 1 257 ? 19.25 30.438 0.583 1 96.88 257 CYS A C 1
ATOM 2053 O O . CYS A 1 257 ? 19.703 29.594 -0.192 1 96.88 257 CYS A O 1
ATOM 2055 N N . PHE A 1 258 ? 18.391 31.328 0.167 1 96.81 258 PHE A N 1
ATOM 2056 C CA . PHE A 1 258 ? 17.906 31.375 -1.207 1 96.81 258 PHE A CA 1
ATOM 2057 C C . PHE A 1 258 ? 18.734 32.312 -2.053 1 96.81 258 PHE A C 1
ATOM 2059 O O . PHE A 1 258 ? 18.438 32.531 -3.229 1 96.81 258 PHE A O 1
ATOM 2066 N N . ASN A 1 259 ? 19.797 32.875 -1.48 1 97.19 259 ASN A N 1
ATOM 2067 C CA . ASN A 1 259 ? 20.734 33.719 -2.221 1 97.19 259 ASN A CA 1
ATOM 2068 C C . ASN A 1 259 ? 21.688 32.875 -3.061 1 97.19 259 ASN A C 1
ATOM 2070 O O . ASN A 1 259 ? 22.375 31.984 -2.541 1 97.19 259 ASN A O 1
ATOM 2074 N N . GLU A 1 260 ? 21.828 33.219 -4.309 1 97.75 260 GLU A N 1
ATOM 2075 C CA . GLU A 1 260 ? 22.641 32.438 -5.223 1 97.75 260 GLU A CA 1
ATOM 2076 C C . GLU A 1 260 ? 24.109 32.438 -4.781 1 97.75 260 GLU A C 1
ATOM 2078 O O . GLU A 1 260 ? 24.766 31.391 -4.848 1 97.75 260 GLU A O 1
ATOM 2083 N N . ASP A 1 261 ? 24.609 33.594 -4.383 1 97.5 261 ASP A N 1
ATOM 2084 C CA . ASP A 1 261 ? 26 33.688 -3.947 1 97.5 261 ASP A CA 1
ATOM 2085 C C . ASP A 1 261 ? 26.25 32.75 -2.76 1 97.5 261 ASP A C 1
ATOM 2087 O O . ASP A 1 261 ? 27.297 32.094 -2.688 1 97.5 261 ASP A O 1
ATOM 2091 N N . TYR A 1 262 ? 25.328 32.75 -1.926 1 97.19 262 TYR A N 1
ATOM 2092 C CA . TYR A 1 262 ? 25.406 31.844 -0.776 1 97.19 262 TYR A CA 1
ATOM 2093 C C . TYR A 1 262 ? 25.453 30.391 -1.22 1 97.19 262 TYR A C 1
ATOM 2095 O O . TYR A 1 262 ? 26.297 29.625 -0.759 1 97.19 262 TYR A O 1
ATOM 2103 N N . LEU A 1 263 ? 24.625 30.031 -2.123 1 97.81 263 LEU A N 1
ATOM 2104 C CA . LEU A 1 263 ? 24.516 28.656 -2.605 1 97.81 263 LEU A CA 1
ATOM 2105 C C . LEU A 1 263 ? 25.781 28.234 -3.346 1 97.81 263 LEU A C 1
ATOM 2107 O O . LEU A 1 263 ? 26.281 27.125 -3.141 1 97.81 263 LEU A O 1
ATOM 2111 N N . ARG A 1 264 ? 26.297 29.031 -4.168 1 97.75 264 ARG A N 1
ATOM 2112 C CA . ARG A 1 264 ? 27.5 28.719 -4.934 1 97.75 264 ARG A CA 1
ATOM 2113 C C . ARG A 1 264 ? 28.703 28.562 -4.016 1 97.75 264 ARG A C 1
ATOM 2115 O O . ARG A 1 264 ? 29.578 27.734 -4.273 1 97.75 264 ARG A O 1
ATOM 2122 N N . ALA A 1 265 ? 28.766 29.375 -2.992 1 96.75 265 ALA A N 1
ATOM 2123 C CA . ALA A 1 265 ? 29.828 29.219 -2.006 1 96.75 265 ALA A CA 1
ATOM 2124 C C . ALA A 1 265 ? 29.75 27.844 -1.328 1 96.75 265 ALA A C 1
ATOM 2126 O O . ALA A 1 265 ? 30.781 27.219 -1.062 1 96.75 265 ALA A O 1
ATOM 2127 N N . ARG A 1 266 ? 28.578 27.453 -1.063 1 95.19 266 ARG A N 1
ATOM 2128 C CA . ARG A 1 266 ? 28.375 26.141 -0.453 1 95.19 266 ARG A CA 1
ATOM 2129 C C . ARG A 1 266 ? 28.766 25.031 -1.412 1 95.19 266 ARG A C 1
ATOM 2131 O O . ARG A 1 266 ? 29.406 24.047 -1.005 1 95.19 266 ARG A O 1
ATOM 2138 N N . ILE A 1 267 ? 28.391 25.125 -2.662 1 97.38 267 ILE A N 1
ATOM 2139 C CA . ILE A 1 267 ? 28.734 24.141 -3.678 1 97.38 267 ILE A CA 1
ATOM 2140 C C . ILE A 1 267 ? 30.25 24.047 -3.809 1 97.38 267 ILE A C 1
ATOM 2142 O O . ILE A 1 267 ? 30.812 22.953 -3.914 1 97.38 267 ILE A O 1
ATOM 2146 N N . GLU A 1 268 ? 30.922 25.188 -3.795 1 96.94 268 GLU A N 1
ATOM 2147 C CA . GLU A 1 268 ? 32.375 25.234 -3.953 1 96.94 268 GLU A CA 1
ATOM 2148 C C . GLU A 1 268 ? 33.062 24.391 -2.879 1 96.94 268 GLU A C 1
ATOM 2150 O O . GLU A 1 268 ? 34.094 23.75 -3.146 1 96.94 268 GLU A O 1
ATOM 2155 N N . LYS A 1 269 ? 32.531 24.391 -1.754 1 93.19 269 LYS A N 1
ATOM 2156 C CA . LYS A 1 269 ? 33.125 23.656 -0.63 1 93.19 269 LYS A CA 1
ATOM 2157 C C . LYS A 1 269 ? 32.906 22.156 -0.781 1 93.19 269 LYS A C 1
ATOM 2159 O O . LYS A 1 269 ? 33.75 21.344 -0.349 1 93.19 269 LYS A O 1
ATOM 2164 N N . ILE A 1 270 ? 31.859 21.75 -1.389 1 93.12 270 ILE A N 1
ATOM 2165 C CA . ILE A 1 270 ? 31.438 20.359 -1.379 1 93.12 270 ILE A CA 1
ATOM 2166 C C . ILE A 1 270 ? 31.766 19.703 -2.725 1 93.12 270 ILE A C 1
ATOM 2168 O O . ILE A 1 270 ? 32.188 18.547 -2.781 1 93.12 270 ILE A O 1
ATOM 2172 N N . ALA A 1 271 ? 31.484 20.469 -3.771 1 95 271 ALA A N 1
ATOM 2173 C CA . ALA A 1 271 ? 31.688 20 -5.141 1 95 271 ALA A CA 1
ATOM 2174 C C . ALA A 1 271 ? 32.219 21.141 -6.023 1 95 271 ALA A C 1
ATOM 2176 O O . ALA A 1 271 ? 31.516 21.594 -6.934 1 95 271 ALA A O 1
ATOM 2177 N N . PRO A 1 272 ? 33.469 21.422 -5.922 1 96 272 PRO A N 1
ATOM 2178 C CA . PRO A 1 272 ? 34.031 22.594 -6.59 1 96 272 PRO A CA 1
ATOM 2179 C C . PRO A 1 272 ? 33.844 22.547 -8.109 1 96 272 PRO A C 1
ATOM 2181 O O . PRO A 1 272 ? 33.688 23.594 -8.742 1 96 272 PRO A O 1
ATOM 2184 N N . ASP A 1 273 ? 33.844 21.375 -8.672 1 95.62 273 ASP A N 1
ATOM 2185 C CA . ASP A 1 273 ? 33.781 21.234 -10.125 1 95.62 273 ASP A CA 1
ATOM 2186 C C . ASP A 1 273 ? 32.406 21.625 -10.656 1 95.62 273 ASP A C 1
ATOM 2188 O O . ASP A 1 273 ? 32.25 21.859 -11.852 1 95.62 273 ASP A O 1
ATOM 2192 N N . LYS A 1 274 ? 31.438 21.734 -9.758 1 96.31 274 LYS A N 1
ATOM 2193 C CA . LYS A 1 274 ? 30.062 22 -10.18 1 96.31 274 LYS A CA 1
ATOM 2194 C C . LYS A 1 274 ? 29.641 23.406 -9.812 1 96.31 274 LYS A C 1
ATOM 2196 O O . LYS A 1 274 ? 28.531 23.844 -10.164 1 96.31 274 LYS A O 1
ATOM 2201 N N . ALA A 1 275 ? 30.422 24.172 -9.18 1 96 275 ALA A N 1
ATOM 2202 C CA . ALA A 1 275 ? 30.062 25.469 -8.594 1 96 275 ALA A CA 1
ATOM 2203 C C . ALA A 1 275 ? 29.719 26.484 -9.688 1 96 275 ALA A C 1
ATOM 2205 O O . ALA A 1 275 ? 28.875 27.359 -9.477 1 96 275 ALA A O 1
ATOM 2206 N N . LYS A 1 276 ? 30.266 26.312 -10.898 1 96 276 LYS A N 1
ATOM 2207 C CA . LYS A 1 276 ? 30.078 27.328 -11.945 1 96 276 LYS A CA 1
ATOM 2208 C C . LYS A 1 276 ? 29.109 26.844 -13.008 1 96 276 LYS A C 1
ATOM 2210 O O . LYS A 1 276 ? 28.812 27.562 -13.961 1 96 276 LYS A O 1
ATOM 2215 N N . GLU A 1 277 ? 28.594 25.656 -12.812 1 97.06 277 GLU A N 1
ATOM 2216 C CA . GLU A 1 277 ? 27.609 25.172 -13.758 1 97.06 277 GLU A CA 1
ATOM 2217 C C . GLU A 1 277 ? 26.359 26.062 -13.781 1 97.06 277 GLU A C 1
ATOM 2219 O O . GLU A 1 277 ? 25.969 26.609 -12.75 1 97.06 277 GLU A O 1
ATOM 2224 N N . LYS A 1 278 ? 25.812 26.203 -14.961 1 96.94 278 LYS A N 1
ATOM 2225 C CA . LYS A 1 278 ? 24.625 27.047 -15.102 1 96.94 278 LYS A CA 1
ATOM 2226 C C . LYS A 1 278 ? 23.484 26.562 -14.203 1 96.94 278 LYS A C 1
ATOM 2228 O O . LYS A 1 278 ? 22.812 27.359 -13.562 1 96.94 278 LYS A O 1
ATOM 2233 N N . ARG A 1 279 ? 23.281 25.266 -14.203 1 97.88 279 ARG A N 1
ATOM 2234 C CA . ARG A 1 279 ? 22.281 24.609 -13.359 1 97.88 279 ARG A CA 1
ATOM 2235 C C . ARG A 1 279 ? 22.922 23.5 -12.523 1 97.88 279 ARG A C 1
ATOM 2237 O O . ARG A 1 279 ? 22.797 22.312 -12.844 1 97.88 279 ARG A O 1
ATOM 2244 N N . PRO A 1 280 ? 23.484 23.859 -11.477 1 98.31 280 PRO A N 1
ATOM 2245 C CA . PRO A 1 280 ? 24.281 22.875 -10.734 1 98.31 280 PRO A CA 1
ATOM 2246 C C . PRO A 1 280 ? 23.406 21.828 -10.047 1 98.31 280 PRO A C 1
ATOM 2248 O O . PRO A 1 280 ? 23.875 20.703 -9.789 1 98.31 280 PRO A O 1
ATOM 2251 N N . PHE A 1 281 ? 22.141 22.141 -9.734 1 98.69 281 PHE A N 1
ATOM 2252 C CA . PHE A 1 281 ? 21.297 21.219 -8.984 1 98.69 281 PHE A CA 1
ATOM 2253 C C . PHE A 1 281 ? 20.422 20.391 -9.922 1 98.69 281 PHE A C 1
ATOM 2255 O O . PHE A 1 281 ? 19.562 20.953 -10.617 1 98.69 281 PHE A O 1
ATOM 2262 N N . ARG A 1 282 ? 20.578 19.062 -9.875 1 98.56 282 ARG A N 1
ATOM 2263 C CA . ARG A 1 282 ? 19.656 18.188 -10.602 1 98.56 282 ARG A CA 1
ATOM 2264 C C . ARG A 1 282 ? 18.25 18.266 -10.023 1 98.56 282 ARG A C 1
ATOM 2266 O O . ARG A 1 282 ? 17.266 18.188 -10.758 1 98.56 282 ARG A O 1
ATOM 2273 N N . LEU A 1 283 ? 18.203 18.438 -8.703 1 98.81 283 LEU A N 1
ATOM 2274 C CA . LEU A 1 283 ? 16.922 18.469 -7.992 1 98.81 283 LEU A CA 1
ATOM 2275 C C . LEU A 1 283 ? 17.031 19.328 -6.734 1 98.81 283 LEU A C 1
ATOM 2277 O O . LEU A 1 283 ? 18.031 19.266 -6.02 1 98.81 283 LEU A O 1
ATOM 2281 N N . ALA A 1 284 ? 16.094 20.172 -6.547 1 98.81 284 ALA A N 1
ATOM 2282 C CA . ALA A 1 284 ? 15.844 20.75 -5.234 1 98.81 284 ALA A CA 1
ATOM 2283 C C . ALA A 1 284 ? 14.609 20.125 -4.582 1 98.81 284 ALA A C 1
ATOM 2285 O O . ALA A 1 284 ? 13.602 19.891 -5.25 1 98.81 284 ALA A O 1
ATOM 2286 N N . VAL A 1 285 ? 14.703 19.75 -3.342 1 98.56 285 VAL A N 1
ATOM 2287 C CA . VAL A 1 285 ? 13.547 19.219 -2.617 1 98.56 285 VAL A CA 1
ATOM 2288 C C . VAL A 1 285 ? 13.18 20.172 -1.474 1 98.56 285 VAL A C 1
ATOM 2290 O O . VAL A 1 285 ? 13.961 20.344 -0.535 1 98.56 285 VAL A O 1
ATOM 2293 N N . ILE A 1 286 ? 12.008 20.719 -1.574 1 97.62 286 ILE A N 1
ATOM 2294 C CA . ILE A 1 286 ? 11.516 21.703 -0.619 1 97.62 286 ILE A CA 1
ATOM 2295 C C . ILE A 1 286 ? 10.219 21.188 0.016 1 97.62 286 ILE A C 1
ATOM 2297 O O . ILE A 1 286 ? 9.305 20.766 -0.688 1 97.62 286 ILE A O 1
ATOM 2301 N N . GLN A 1 287 ? 10.18 21.172 1.299 1 96.19 287 GLN A N 1
ATOM 2302 C CA . GLN A 1 287 ? 8.914 20.906 1.985 1 96.19 287 GLN A CA 1
ATOM 2303 C C . GLN A 1 287 ? 7.98 22.109 1.889 1 96.19 287 GLN A C 1
ATOM 2305 O O . GLN A 1 287 ? 8.133 23.094 2.627 1 96.19 287 GLN A O 1
ATOM 2310 N N . LEU A 1 288 ? 6.977 22 1.068 1 95.31 288 LEU A N 1
ATOM 2311 C CA . LEU A 1 288 ? 6.145 23.156 0.785 1 95.31 288 LEU A CA 1
ATOM 2312 C C . LEU A 1 288 ? 5.473 23.672 2.055 1 95.31 288 LEU A C 1
ATOM 2314 O O . LEU A 1 288 ? 5.422 24.875 2.293 1 95.31 288 LEU A O 1
ATOM 2318 N N . GLY A 1 289 ? 4.871 22.828 2.799 1 95.12 289 GLY A N 1
ATOM 2319 C CA . GLY A 1 289 ? 4.312 23.109 4.109 1 95.12 289 GLY A CA 1
ATOM 2320 C C . GLY A 1 289 ? 4.934 22.281 5.215 1 95.12 289 GLY A C 1
ATOM 2321 O O . GLY A 1 289 ? 4.93 21.047 5.152 1 95.12 289 GLY A O 1
ATOM 2322 N N . THR A 1 290 ? 5.496 22.969 6.207 1 94.56 290 THR A N 1
ATOM 2323 C CA . THR A 1 290 ? 6.031 22.219 7.336 1 94.56 290 THR A CA 1
ATOM 2324 C C . THR A 1 290 ? 4.922 21.453 8.055 1 94.56 290 THR A C 1
ATOM 2326 O O . THR A 1 290 ? 3.74 21.719 7.836 1 94.56 290 THR A O 1
ATOM 2329 N N . TYR A 1 291 ? 5.352 20.547 8.844 1 91.06 291 TYR A N 1
ATOM 2330 C CA . TYR A 1 291 ? 4.406 19.766 9.625 1 91.06 291 TYR A CA 1
ATOM 2331 C C . TYR A 1 291 ? 3.48 20.672 10.43 1 91.06 291 TYR A C 1
ATOM 2333 O O . TYR A 1 291 ? 2.281 20.406 10.539 1 91.06 291 TYR A O 1
ATOM 2341 N N . ASP A 1 292 ? 4.008 21.828 10.906 1 93.75 292 ASP A N 1
ATOM 2342 C CA . ASP A 1 292 ? 3.27 22.703 11.812 1 93.75 292 ASP A CA 1
ATOM 2343 C C . ASP A 1 292 ? 2.574 23.828 11.047 1 93.75 292 ASP A C 1
ATOM 2345 O O . ASP A 1 292 ? 2.02 24.75 11.648 1 93.75 292 ASP A O 1
ATOM 2349 N N . GLY A 1 293 ? 2.646 23.828 9.797 1 94.06 293 GLY A N 1
ATOM 2350 C CA . GLY A 1 293 ? 1.74 24.703 9.078 1 94.06 293 GLY A CA 1
ATOM 2351 C C . GLY A 1 293 ? 2.414 25.969 8.555 1 94.06 293 GLY A C 1
ATOM 2352 O O . GLY A 1 293 ? 1.741 26.938 8.195 1 94.06 293 GLY A O 1
ATOM 2353 N N . THR A 1 294 ? 3.723 26.047 8.594 1 95.56 294 THR A N 1
ATOM 2354 C CA . THR A 1 294 ? 4.43 27.109 7.887 1 95.56 294 THR A CA 1
ATOM 2355 C C . THR A 1 294 ? 4.516 26.812 6.395 1 95.56 294 THR A C 1
ATOM 2357 O O . THR A 1 294 ? 5.133 25.812 5.992 1 95.56 294 THR A O 1
ATOM 2360 N N . ILE A 1 295 ? 3.881 27.656 5.574 1 96.38 295 ILE A N 1
ATOM 2361 C CA . ILE A 1 295 ? 3.789 27.359 4.148 1 96.38 295 ILE A CA 1
ATOM 2362 C C . ILE A 1 295 ? 4.633 28.344 3.354 1 96.38 295 ILE A C 1
ATOM 2364 O O . ILE A 1 295 ? 4.551 29.562 3.572 1 96.38 295 ILE A O 1
ATOM 2368 N N . TYR A 1 296 ? 5.359 27.828 2.375 1 93.06 296 TYR A N 1
ATOM 2369 C CA . TYR A 1 296 ? 6.195 28.641 1.493 1 93.06 296 TYR A CA 1
ATOM 2370 C C . TYR A 1 296 ? 5.355 29.375 0.457 1 93.06 296 TYR A C 1
ATOM 2372 O O . TYR A 1 296 ? 4.324 28.859 0.008 1 93.06 296 TYR A O 1
ATOM 2380 N N . ASN A 1 297 ? 5.867 30.547 0.095 1 94.31 297 ASN A N 1
ATOM 2381 C CA . ASN A 1 297 ? 5.484 31.156 -1.172 1 94.31 297 ASN A CA 1
ATOM 2382 C C . ASN A 1 297 ? 6.227 30.531 -2.348 1 94.31 297 ASN A C 1
ATOM 2384 O O . ASN A 1 297 ? 7.359 30.906 -2.648 1 94.31 297 ASN A O 1
ATOM 2388 N N . ALA A 1 298 ? 5.602 29.641 -3.002 1 95.94 298 ALA A N 1
ATOM 2389 C CA . ALA A 1 298 ? 6.242 28.859 -4.055 1 95.94 298 ALA A CA 1
ATOM 2390 C C . ALA A 1 298 ? 6.762 29.75 -5.172 1 95.94 298 ALA A C 1
ATOM 2392 O O . ALA A 1 298 ? 7.793 29.469 -5.781 1 95.94 298 ALA A O 1
ATOM 2393 N N . ARG A 1 299 ? 6.086 30.812 -5.496 1 95 299 ARG A N 1
ATOM 2394 C CA . ARG A 1 299 ? 6.523 31.766 -6.516 1 95 299 ARG A CA 1
ATOM 2395 C C . ARG A 1 299 ? 7.883 32.344 -6.164 1 95 299 ARG A C 1
ATOM 2397 O O . ARG A 1 299 ? 8.773 32.406 -7.012 1 95 299 ARG A O 1
ATOM 2404 N N . GLN A 1 300 ? 7.996 32.688 -4.93 1 95.44 300 GLN A N 1
ATOM 2405 C CA . GLN A 1 300 ? 9.258 33.281 -4.477 1 95.44 300 GLN A CA 1
ATOM 2406 C C . GLN A 1 300 ? 10.391 32.25 -4.578 1 95.44 300 GLN A C 1
ATOM 2408 O O . GLN A 1 300 ? 11.516 32.625 -4.934 1 95.44 300 GLN A O 1
ATOM 2413 N N . VAL A 1 301 ? 10.141 31 -4.234 1 96.5 301 VAL A N 1
ATOM 2414 C CA . VAL A 1 301 ? 11.141 29.953 -4.316 1 96.5 301 VAL A CA 1
ATOM 2415 C C . VAL A 1 301 ? 11.625 29.812 -5.754 1 96.5 301 VAL A C 1
ATOM 2417 O O . VAL A 1 301 ? 12.836 29.797 -6.008 1 96.5 301 VAL A O 1
ATOM 2420 N N . ILE A 1 302 ? 10.703 29.734 -6.707 1 97.19 302 ILE A N 1
ATOM 2421 C CA . ILE A 1 302 ? 11.031 29.547 -8.117 1 97.19 302 ILE A CA 1
ATOM 2422 C C . ILE A 1 302 ? 11.797 30.75 -8.633 1 97.19 302 ILE A C 1
ATOM 2424 O O . ILE A 1 302 ? 12.797 30.609 -9.352 1 97.19 302 ILE A O 1
ATOM 2428 N N . ASP A 1 303 ? 11.391 31.953 -8.211 1 96.62 303 ASP A N 1
ATOM 2429 C CA . ASP A 1 303 ? 12.039 33.156 -8.688 1 96.62 303 ASP A CA 1
ATOM 2430 C C . ASP A 1 303 ? 13.484 33.25 -8.203 1 96.62 303 ASP A C 1
ATOM 2432 O O . ASP A 1 303 ? 14.352 33.75 -8.922 1 96.62 303 ASP A O 1
ATOM 2436 N N . ARG A 1 304 ? 13.727 32.75 -7.062 1 96.56 304 ARG A N 1
ATOM 2437 C CA . ARG A 1 304 ? 15.031 32.969 -6.438 1 96.56 304 ARG A CA 1
ATOM 2438 C C . ARG A 1 304 ? 15.984 31.828 -6.805 1 96.56 304 ARG A C 1
ATOM 2440 O O . ARG A 1 304 ? 17.188 32.062 -6.992 1 96.56 304 ARG A O 1
ATOM 2447 N N . ILE A 1 305 ? 15.516 30.578 -6.906 1 97.62 305 ILE A N 1
ATOM 2448 C CA . ILE A 1 305 ? 16.484 29.516 -7.07 1 97.62 305 ILE A CA 1
ATOM 2449 C C . ILE A 1 305 ? 16.109 28.641 -8.273 1 97.62 305 ILE A C 1
ATOM 2451 O O . ILE A 1 305 ? 16.828 27.703 -8.617 1 97.62 305 ILE A O 1
ATOM 2455 N N . GLY A 1 306 ? 15.047 28.875 -8.961 1 97.88 306 GLY A N 1
ATOM 2456 C CA . GLY A 1 306 ? 14.57 28.047 -10.055 1 97.88 306 GLY A CA 1
ATOM 2457 C C . GLY A 1 306 ? 15.57 27.906 -11.18 1 97.88 306 GLY A C 1
ATOM 2458 O O . GLY A 1 306 ? 15.719 26.828 -11.766 1 97.88 306 GLY A O 1
ATOM 2459 N N . HIS A 1 307 ? 16.281 28.984 -11.539 1 97.69 307 HIS A N 1
ATOM 2460 C CA . HIS A 1 307 ? 17.219 29 -12.664 1 97.69 307 HIS A CA 1
ATOM 2461 C C . HIS A 1 307 ? 18.453 28.156 -12.375 1 97.69 307 HIS A C 1
ATOM 2463 O O . HIS A 1 307 ? 19.219 27.828 -13.289 1 97.69 307 HIS A O 1
ATOM 2469 N N . LEU A 1 308 ? 18.625 27.734 -11.141 1 98.31 308 LEU A N 1
ATOM 2470 C CA . LEU A 1 308 ? 19.781 26.922 -10.75 1 98.31 308 LEU A CA 1
ATOM 2471 C C . LEU A 1 308 ? 19.438 25.438 -10.773 1 98.31 308 LEU A C 1
ATOM 2473 O O . LEU A 1 308 ? 20.312 24.578 -10.648 1 98.31 308 LEU A O 1
ATOM 2477 N N . CYS A 1 309 ? 18.156 25.078 -10.961 1 98.62 309 CYS A N 1
ATOM 2478 C CA . CYS A 1 309 ? 17.688 23.719 -10.781 1 98.62 309 CYS A CA 1
ATOM 2479 C C . CYS A 1 309 ? 17.109 23.156 -12.078 1 98.62 309 CYS A C 1
ATOM 2481 O O . CYS A 1 309 ? 16.453 23.875 -12.828 1 98.62 309 CYS A O 1
ATOM 2483 N N . ASP A 1 310 ? 17.344 21.828 -12.383 1 98.69 310 ASP A N 1
ATOM 2484 C CA . ASP A 1 310 ? 16.625 21.156 -13.445 1 98.69 310 ASP A CA 1
ATOM 2485 C C . ASP A 1 310 ? 15.172 20.891 -13.039 1 98.69 310 ASP A C 1
ATOM 2487 O O . ASP A 1 310 ? 14.25 21.141 -13.82 1 98.69 310 ASP A O 1
ATOM 2491 N N . TYR A 1 311 ? 15.016 20.359 -11.875 1 98.81 311 TYR A N 1
ATOM 2492 C CA . TYR A 1 311 ? 13.703 20.094 -11.305 1 98.81 311 TYR A CA 1
ATOM 2493 C C . TYR A 1 311 ? 13.625 20.578 -9.859 1 98.81 311 TYR A C 1
ATOM 2495 O O . TYR A 1 311 ? 14.648 20.656 -9.172 1 98.81 311 TYR A O 1
ATOM 2503 N N . ILE A 1 312 ? 12.461 20.969 -9.375 1 98.81 312 ILE A N 1
ATOM 2504 C CA . ILE A 1 312 ? 12.148 21.172 -7.969 1 98.81 312 ILE A CA 1
ATOM 2505 C C . ILE A 1 312 ? 11 20.25 -7.555 1 98.81 312 ILE A C 1
ATOM 2507 O O . ILE A 1 312 ? 9.961 20.203 -8.227 1 98.81 312 ILE A O 1
ATOM 2511 N N . LEU A 1 313 ? 11.211 19.422 -6.574 1 98.81 313 LEU A N 1
ATOM 2512 C CA . LEU A 1 313 ? 10.164 18.625 -5.934 1 98.81 313 LEU A CA 1
ATOM 2513 C C . LEU A 1 313 ? 9.625 19.328 -4.695 1 98.81 313 LEU A C 1
ATOM 2515 O O . LEU A 1 313 ? 10.367 19.562 -3.738 1 98.81 313 LEU A O 1
ATOM 2519 N N . PHE A 1 314 ? 8.406 19.75 -4.758 1 98.56 314 PHE A N 1
ATOM 2520 C CA . PHE A 1 314 ? 7.715 20.234 -3.57 1 98.56 314 PHE A CA 1
ATOM 2521 C C . PHE A 1 314 ? 7 19.109 -2.85 1 98.56 314 PHE A C 1
ATOM 2523 O O . PHE A 1 314 ? 6.004 18.578 -3.344 1 98.56 314 PHE A O 1
ATOM 2530 N N . ASP A 1 315 ? 7.543 18.703 -1.716 1 97.56 315 ASP A N 1
ATOM 2531 C CA . ASP A 1 315 ? 6.832 17.75 -0.866 1 97.56 315 ASP A CA 1
ATOM 2532 C C . ASP A 1 315 ? 5.652 18.422 -0.162 1 97.56 315 ASP A C 1
ATOM 2534 O O . ASP A 1 315 ? 5.84 19.203 0.777 1 97.56 315 ASP A O 1
ATOM 2538 N N . SER A 1 316 ? 4.504 18.109 -0.609 1 97.12 316 SER A N 1
ATOM 2539 C CA . SER A 1 316 ? 3.264 18.688 -0.099 1 97.12 316 SER A CA 1
ATOM 2540 C C . SER A 1 316 ? 2.434 17.641 0.64 1 97.12 316 SER A C 1
ATOM 2542 O O . SER A 1 316 ? 1.206 17.625 0.537 1 97.12 316 SER A O 1
ATOM 2544 N N . ALA A 1 317 ? 3.111 16.75 1.341 1 96.19 317 ALA A N 1
ATOM 2545 C CA . ALA A 1 317 ? 2.389 15.719 2.078 1 96.19 317 ALA A CA 1
ATOM 2546 C C . ALA A 1 317 ? 1.348 16.344 3.01 1 96.19 317 ALA A C 1
ATOM 2548 O O . ALA A 1 317 ? 0.274 15.766 3.215 1 96.19 317 ALA A O 1
ATOM 2549 N N . TRP A 1 318 ? 1.621 17.5 3.541 1 95.25 318 TRP A N 1
ATOM 2550 C CA . TRP A 1 318 ? 0.784 18.078 4.59 1 95.25 318 TRP A CA 1
ATOM 2551 C C . TRP A 1 318 ? -0.061 19.219 4.043 1 95.25 318 TRP A C 1
ATOM 2553 O O . TRP A 1 318 ? -0.659 19.984 4.809 1 95.25 318 TRP A O 1
ATOM 2563 N N . VAL A 1 319 ? -0.048 19.484 2.762 1 96.12 319 VAL A N 1
ATOM 2564 C CA . VAL A 1 319 ? -0.898 20.484 2.119 1 96.12 319 VAL A CA 1
ATOM 2565 C C . VAL A 1 319 ? -1.567 19.875 0.889 1 96.12 319 VAL A C 1
ATOM 2567 O O . VAL A 1 319 ? -2.035 18.734 0.927 1 96.12 319 VAL A O 1
ATOM 2570 N N . GLY A 1 320 ? -1.742 20.5 -0.106 1 95.19 320 GLY A N 1
ATOM 2571 C CA . GLY A 1 320 ? -2.357 20 -1.324 1 95.19 320 GLY A CA 1
ATOM 2572 C C . GLY A 1 320 ? -3.697 20.641 -1.625 1 95.19 320 GLY A C 1
ATOM 2573 O O . GLY A 1 320 ? -4.223 20.516 -2.732 1 95.19 320 GLY A O 1
ATOM 2574 N N . TYR A 1 321 ? -4.266 21.266 -0.695 1 96.94 321 TYR A N 1
ATOM 2575 C CA . TYR A 1 321 ? -5.566 21.906 -0.868 1 96.94 321 TYR A CA 1
ATOM 2576 C C . TYR A 1 321 ? -5.406 23.391 -1.172 1 96.94 321 TYR A C 1
ATOM 2578 O O . TYR A 1 321 ? -6.395 24.109 -1.376 1 96.94 321 TYR A O 1
ATOM 2586 N N . GLU A 1 322 ? -4.152 23.922 -1.234 1 95.62 322 GLU A N 1
ATOM 2587 C CA . GLU A 1 322 ? -3.904 25.344 -1.395 1 95.62 322 GLU A CA 1
ATOM 2588 C C . GLU A 1 322 ? -4.457 25.859 -2.723 1 95.62 322 GLU A C 1
ATOM 2590 O O . GLU A 1 322 ? -4.836 27.031 -2.836 1 95.62 322 GLU A O 1
ATOM 2595 N N . GLN A 1 323 ? -4.531 25.047 -3.629 1 94.69 323 GLN A N 1
ATOM 2596 C CA . GLN A 1 323 ? -4.992 25.469 -4.949 1 94.69 323 GLN A CA 1
ATOM 2597 C C . GLN A 1 323 ? -6.488 25.766 -4.941 1 94.69 323 GLN A C 1
ATOM 2599 O O . GLN A 1 323 ? -6.996 26.438 -5.832 1 94.69 323 GLN A O 1
ATOM 2604 N N . PHE A 1 324 ? -7.215 25.25 -3.947 1 96.75 324 PHE A N 1
ATOM 2605 C CA . PHE A 1 324 ? -8.664 25.406 -3.902 1 96.75 324 PHE A CA 1
ATOM 2606 C C . PHE A 1 324 ? -9.055 26.547 -2.967 1 96.75 324 PHE A C 1
ATOM 2608 O O . PHE A 1 324 ? -10.242 26.812 -2.764 1 96.75 324 PHE A O 1
ATOM 2615 N N . ILE A 1 325 ? -8.117 27.188 -2.395 1 96.5 325 ILE A N 1
ATOM 2616 C CA . ILE A 1 325 ? -8.297 28.328 -1.495 1 96.5 325 ILE A CA 1
ATOM 2617 C C . ILE A 1 325 ? -7.688 29.578 -2.115 1 96.5 325 ILE A C 1
ATOM 2619 O O . ILE A 1 325 ? -6.469 29.75 -2.107 1 96.5 325 ILE A O 1
ATOM 2623 N N . PRO A 1 326 ? -8.422 30.516 -2.486 1 94.31 326 PRO A N 1
ATOM 2624 C CA . PRO A 1 326 ? -7.957 31.641 -3.301 1 94.31 326 PRO A CA 1
ATOM 2625 C C . PRO A 1 326 ? -6.84 32.438 -2.625 1 94.31 326 PRO A C 1
ATOM 2627 O O . PRO A 1 326 ? -5.863 32.812 -3.279 1 94.31 326 PRO A O 1
ATOM 2630 N N . MET A 1 327 ? -6.855 32.688 -1.393 1 94.5 327 MET A N 1
ATOM 2631 C CA . MET A 1 327 ? -5.844 33.531 -0.741 1 94.5 327 MET A CA 1
ATOM 2632 C C . MET A 1 327 ? -4.496 32.812 -0.703 1 94.5 327 MET A C 1
ATOM 2634 O O . MET A 1 327 ? -3.465 33.406 -0.438 1 94.5 327 MET A O 1
ATOM 2638 N N . MET A 1 328 ? -4.477 31.469 -1.005 1 94.88 328 MET A N 1
ATOM 2639 C CA . MET A 1 328 ? -3.25 30.688 -0.941 1 94.88 328 MET A CA 1
ATOM 2640 C C . MET A 1 328 ? -2.711 30.406 -2.34 1 94.88 328 MET A C 1
ATOM 2642 O O . MET A 1 328 ? -1.808 29.578 -2.508 1 94.88 328 MET A O 1
ATOM 2646 N N . ARG A 1 329 ? -3.205 31.047 -3.305 1 92 329 ARG A N 1
ATOM 2647 C CA . ARG A 1 329 ? -2.939 30.75 -4.711 1 92 329 ARG A CA 1
ATOM 2648 C C . ARG A 1 329 ? -1.441 30.734 -4.992 1 92 329 ARG A C 1
ATOM 2650 O O . ARG A 1 329 ? -0.944 29.828 -5.656 1 92 329 ARG A O 1
ATOM 2657 N N . ASP A 1 330 ? -0.66 31.703 -4.488 1 90.56 330 ASP A N 1
ATOM 2658 C CA . ASP A 1 330 ? 0.75 31.859 -4.828 1 90.56 330 ASP A CA 1
ATOM 2659 C C . ASP A 1 330 ? 1.607 30.812 -4.141 1 90.56 330 ASP A C 1
ATOM 2661 O O . ASP A 1 330 ? 2.773 30.625 -4.496 1 90.56 330 ASP A O 1
ATOM 2665 N N . CYS A 1 331 ? 1.032 30.156 -3.244 1 94.44 331 CYS A N 1
ATOM 2666 C CA . CYS A 1 331 ? 1.777 29.125 -2.539 1 94.44 331 CYS A CA 1
ATOM 2667 C C . CYS A 1 331 ? 1.686 27.797 -3.271 1 94.44 331 CYS A C 1
ATOM 2669 O O . CYS A 1 331 ? 2.449 26.859 -2.986 1 94.44 331 CYS A O 1
ATOM 2671 N N . SER A 1 332 ? 0.862 27.703 -4.277 1 96.31 332 SER A N 1
ATOM 2672 C CA . SER A 1 332 ? 0.717 26.453 -5.027 1 96.31 332 SER A CA 1
ATOM 2673 C C . SER A 1 332 ? 1.63 26.438 -6.25 1 96.31 332 SER A C 1
ATOM 2675 O O . SER A 1 332 ? 1.422 27.188 -7.199 1 96.31 332 SER A O 1
ATOM 2677 N N . PRO A 1 333 ? 2.559 25.5 -6.258 1 97.38 333 PRO A N 1
ATOM 2678 C CA . PRO A 1 333 ? 3.424 25.406 -7.434 1 97.38 333 PRO A CA 1
ATOM 2679 C C . PRO A 1 333 ? 2.656 25.047 -8.703 1 97.38 333 PRO A C 1
ATOM 2681 O O . PRO A 1 333 ? 3.098 25.359 -9.812 1 97.38 333 PRO A O 1
ATOM 2684 N N . LEU A 1 334 ? 1.504 24.453 -8.594 1 97.94 334 LEU A N 1
ATOM 2685 C CA . LEU A 1 334 ? 0.75 23.938 -9.727 1 97.94 334 LEU A CA 1
ATOM 2686 C C . LEU A 1 334 ? -0.059 25.031 -10.398 1 97.94 334 LEU A C 1
ATOM 2688 O O . LEU A 1 334 ? -0.542 24.859 -11.523 1 97.94 334 LEU A O 1
ATOM 2692 N N . LEU A 1 335 ? -0.163 26.203 -9.766 1 97.19 335 LEU A N 1
ATOM 2693 C CA . LEU A 1 335 ? -0.919 27.312 -10.328 1 97.19 335 LEU A CA 1
ATOM 2694 C C . LEU A 1 335 ? 0.017 28.344 -10.938 1 97.19 335 LEU A C 1
ATOM 2696 O O . LEU A 1 335 ? -0.439 29.344 -11.492 1 97.19 335 LEU A O 1
ATOM 2700 N N . LEU A 1 336 ? 1.314 28.109 -10.867 1 95.94 336 LEU A N 1
ATOM 2701 C CA . LEU A 1 336 ? 2.291 29.094 -11.312 1 95.94 336 LEU A CA 1
ATOM 2702 C C . LEU A 1 336 ? 2.428 29.078 -12.836 1 95.94 336 LEU A C 1
ATOM 2704 O O . LEU A 1 336 ? 2.334 28.016 -13.453 1 95.94 336 LEU A O 1
ATOM 2708 N N . ASP A 1 337 ? 2.666 30.25 -13.391 1 95 337 ASP A N 1
ATOM 2709 C CA . ASP A 1 337 ? 3.057 30.344 -14.797 1 95 337 ASP A CA 1
ATOM 2710 C C . ASP A 1 337 ? 4.551 30.094 -14.969 1 95 337 ASP A C 1
ATOM 2712 O O . ASP A 1 337 ? 5.375 30.766 -14.344 1 95 337 ASP A O 1
ATOM 2716 N N . LEU A 1 338 ? 4.895 29.094 -15.773 1 97.25 338 LEU A N 1
ATOM 2717 C CA . LEU A 1 338 ? 6.281 28.672 -15.938 1 97.25 338 LEU A CA 1
ATOM 2718 C C . LEU A 1 338 ? 6.727 28.828 -17.391 1 97.25 338 LEU A C 1
ATOM 2720 O O . LEU A 1 338 ? 5.898 28.797 -18.297 1 97.25 338 LEU A O 1
ATOM 2724 N N . ASN A 1 339 ? 7.992 29.047 -17.641 1 97 339 ASN A N 1
ATOM 2725 C CA . ASN A 1 339 ? 8.562 29.109 -18.969 1 97 339 ASN A CA 1
ATOM 2726 C C . ASN A 1 339 ? 9.742 28.172 -19.125 1 97 339 ASN A C 1
ATOM 2728 O O . ASN A 1 339 ? 10.039 27.375 -18.234 1 97 339 ASN A O 1
ATOM 2732 N N . GLU A 1 340 ? 10.438 28.109 -20.234 1 96.81 340 GLU A N 1
ATOM 2733 C CA . GLU A 1 340 ? 11.445 27.109 -20.609 1 96.81 340 GLU A CA 1
ATOM 2734 C C . GLU A 1 340 ? 12.672 27.203 -19.703 1 96.81 340 GLU A C 1
ATOM 2736 O O . GLU A 1 340 ? 13.477 26.266 -19.656 1 96.81 340 GLU A O 1
ATOM 2741 N N . ASN A 1 341 ? 12.859 28.344 -18.984 1 96.56 341 ASN A N 1
ATOM 2742 C CA . ASN A 1 341 ? 14.023 28.516 -18.109 1 96.56 341 ASN A CA 1
ATOM 2743 C C . ASN A 1 341 ? 13.727 28.094 -16.688 1 96.56 341 ASN A C 1
ATOM 2745 O O . ASN A 1 341 ? 14.648 27.953 -15.875 1 96.56 341 ASN A O 1
ATOM 2749 N N . ASP A 1 342 ? 12.469 27.875 -16.375 1 98.12 342 ASP A N 1
ATOM 2750 C CA . ASP A 1 342 ? 12.062 27.438 -15.039 1 98.12 342 ASP A CA 1
ATOM 2751 C C . ASP A 1 342 ? 12.289 25.938 -14.867 1 98.12 342 ASP A C 1
ATOM 2753 O O . ASP A 1 342 ? 12.422 25.203 -15.852 1 98.12 342 ASP A O 1
ATOM 2757 N N . PRO A 1 343 ? 12.445 25.469 -13.711 1 98.62 343 PRO A N 1
ATOM 2758 C CA . PRO A 1 343 ? 12.602 24.031 -13.484 1 98.62 343 PRO A CA 1
ATOM 2759 C C . PRO A 1 343 ? 11.312 23.25 -13.758 1 98.62 343 PRO A C 1
ATOM 2761 O O . PRO A 1 343 ? 10.219 23.828 -13.742 1 98.62 343 PRO A O 1
ATOM 2764 N N . GLY A 1 344 ? 11.492 21.922 -14.148 1 98.69 344 GLY A N 1
ATOM 2765 C CA . GLY A 1 344 ? 10.32 21.062 -14.023 1 98.69 344 GLY A CA 1
ATOM 2766 C C . GLY A 1 344 ? 9.797 20.969 -12.602 1 98.69 344 GLY A C 1
ATOM 2767 O O . GLY A 1 344 ? 10.578 20.953 -11.648 1 98.69 344 GLY A O 1
ATOM 2768 N N . ILE A 1 345 ? 8.531 20.922 -12.438 1 98.75 345 ILE A N 1
ATOM 2769 C CA . ILE A 1 345 ? 7.938 20.922 -11.102 1 98.75 345 ILE A CA 1
ATOM 2770 C C . ILE A 1 345 ? 7.309 19.562 -10.82 1 98.75 345 ILE A C 1
ATOM 2772 O O . ILE A 1 345 ? 6.555 19.031 -11.641 1 98.75 345 ILE A O 1
ATOM 2776 N N . LEU A 1 346 ? 7.684 18.969 -9.773 1 98.81 346 LEU A N 1
ATOM 2777 C CA . LEU A 1 346 ? 7.004 17.812 -9.195 1 98.81 346 LEU A CA 1
ATOM 2778 C C . LEU A 1 346 ? 6.395 18.156 -7.84 1 98.81 346 LEU A C 1
ATOM 2780 O O . LEU A 1 346 ? 7 18.891 -7.055 1 98.81 346 LEU A O 1
ATOM 2784 N N . VAL A 1 347 ? 5.18 17.719 -7.586 1 98.75 347 VAL A N 1
ATOM 2785 C CA . VAL A 1 347 ? 4.52 17.891 -6.301 1 98.75 347 VAL A CA 1
ATOM 2786 C C . VAL A 1 347 ? 4 16.547 -5.789 1 98.75 347 VAL A C 1
ATOM 2788 O O . VAL A 1 347 ? 3.27 15.852 -6.496 1 98.75 347 VAL A O 1
ATOM 2791 N N . THR A 1 348 ? 4.422 16.109 -4.656 1 98.5 348 THR A N 1
ATOM 2792 C CA . THR A 1 348 ? 3.875 14.914 -4.012 1 98.5 348 THR A CA 1
ATOM 2793 C C . THR A 1 348 ? 2.891 15.305 -2.914 1 98.5 348 THR A C 1
ATOM 2795 O O . THR A 1 348 ? 3.123 16.266 -2.174 1 98.5 348 THR A O 1
ATOM 2798 N N . GLN A 1 349 ? 1.761 14.602 -2.846 1 97.94 349 GLN A N 1
ATOM 2799 C CA . GLN A 1 349 ? 0.712 14.945 -1.895 1 97.94 349 GLN A CA 1
ATOM 2800 C C . GLN A 1 349 ? 0.186 13.711 -1.176 1 97.94 349 GLN A C 1
ATOM 2802 O O . GLN A 1 349 ? 0.036 12.648 -1.786 1 97.94 349 GLN A O 1
ATOM 2807 N N . SER A 1 350 ? 0.024 13.859 0.14 1 97.06 350 SER A N 1
ATOM 2808 C CA . SER A 1 350 ? -0.741 12.867 0.886 1 97.06 350 SER A CA 1
ATOM 2809 C C . SER A 1 350 ? -2.227 13.211 0.905 1 97.06 350 SER A C 1
ATOM 2811 O O . SER A 1 350 ? -2.672 14.016 1.724 1 97.06 350 SER A O 1
ATOM 2813 N N . ILE A 1 351 ? -2.961 12.469 0.147 1 96.81 351 ILE A N 1
ATOM 2814 C CA . ILE A 1 351 ? -4.398 12.703 0.091 1 96.81 351 ILE A CA 1
ATOM 2815 C C . ILE A 1 351 ? -5.051 12.227 1.386 1 96.81 351 ILE A C 1
ATOM 2817 O O . ILE A 1 351 ? -6.078 12.766 1.808 1 96.81 351 ILE A O 1
ATOM 2821 N N . HIS A 1 352 ? -4.43 11.32 2.039 1 95.56 352 HIS A N 1
ATOM 2822 C CA . HIS A 1 352 ? -5.004 10.719 3.236 1 95.56 352 HIS A CA 1
ATOM 2823 C C . HIS A 1 352 ? -4.762 11.586 4.465 1 95.56 352 HIS A C 1
ATOM 2825 O O . HIS A 1 352 ? -5.371 11.367 5.516 1 95.56 352 HIS A O 1
ATOM 2831 N N . LYS A 1 353 ? -3.877 12.578 4.465 1 94.31 353 LYS A N 1
ATOM 2832 C CA . LYS A 1 353 ? -3.557 13.344 5.668 1 94.31 353 LYS A CA 1
ATOM 2833 C C . LYS A 1 353 ? -4.602 14.422 5.926 1 94.31 353 LYS A C 1
ATOM 2835 O O . LYS A 1 353 ? -5.242 14.438 6.98 1 94.31 353 LYS A O 1
ATOM 2840 N N . GLN A 1 354 ? -4.875 15.32 4.867 1 95.06 354 GLN A N 1
ATOM 2841 C CA . GLN A 1 354 ? -5.844 16.375 5.152 1 95.06 354 GLN A CA 1
ATOM 2842 C C . GLN A 1 354 ? -6.875 16.484 4.035 1 95.06 354 GLN A C 1
ATOM 2844 O O . GLN A 1 354 ? -7.688 17.406 4.023 1 95.06 354 GLN A O 1
ATOM 2849 N N . GLN A 1 355 ? -6.84 15.602 3.08 1 97.12 355 GLN A N 1
ATOM 2850 C CA . GLN A 1 355 ? -7.918 15.484 2.102 1 97.12 355 GLN A CA 1
ATOM 2851 C C . GLN A 1 355 ? -8.719 14.203 2.324 1 97.12 355 GLN A C 1
ATOM 2853 O O . GLN A 1 355 ? -8.781 13.688 3.441 1 97.12 355 GLN A O 1
ATOM 2858 N N . ALA A 1 356 ? -9.516 13.844 1.271 1 96.75 356 ALA A N 1
ATOM 2859 C CA . ALA A 1 356 ? -10.406 12.703 1.479 1 96.75 356 ALA A CA 1
ATOM 2860 C C . ALA A 1 356 ? -9.828 11.438 0.86 1 96.75 356 ALA A C 1
ATOM 2862 O O . ALA A 1 356 ? -10.203 11.055 -0.251 1 96.75 356 ALA A O 1
ATOM 2863 N N . GLY A 1 357 ? -8.953 10.742 1.514 1 97 357 GLY A N 1
ATOM 2864 C CA . GLY A 1 357 ? -8.391 9.477 1.066 1 97 357 GLY A CA 1
ATOM 2865 C C . GLY A 1 357 ? -8.148 8.5 2.199 1 97 357 GLY A C 1
ATOM 2866 O O . GLY A 1 357 ? -7.973 8.898 3.35 1 97 357 GLY A O 1
ATOM 2867 N N . PHE A 1 358 ? -8.188 7.152 1.872 1 97.31 358 PHE A N 1
ATOM 2868 C CA . PHE A 1 358 ? -7.73 6.152 2.834 1 97.31 358 PHE A CA 1
ATOM 2869 C C . PHE A 1 358 ? -6.258 6.348 3.166 1 97.31 358 PHE A C 1
ATOM 2871 O O . PHE A 1 358 ? -5.504 6.91 2.365 1 97.31 358 PHE A O 1
ATOM 2878 N N . SER A 1 359 ? -5.895 5.941 4.402 1 96.38 359 SER A N 1
ATOM 2879 C CA . SER A 1 359 ? -4.469 5.902 4.715 1 96.38 359 SER A CA 1
ATOM 2880 C C . SER A 1 359 ? -3.682 5.199 3.613 1 96.38 359 SER A C 1
ATOM 2882 O O . SER A 1 359 ? -4.16 4.227 3.025 1 96.38 359 SER A O 1
ATOM 2884 N N . GLN A 1 360 ? -2.508 5.652 3.215 1 96.12 360 GLN A N 1
ATOM 2885 C CA . GLN A 1 360 ? -1.596 5.172 2.184 1 96.12 360 GLN A CA 1
ATOM 2886 C C . GLN A 1 360 ? -1.913 5.801 0.83 1 96.12 360 GLN A C 1
ATOM 2888 O O . GLN A 1 360 ? -1.133 5.676 -0.116 1 96.12 360 GLN A O 1
ATOM 2893 N N . ALA A 1 361 ? -3.074 6.512 0.675 1 97.25 361 ALA A N 1
ATOM 2894 C CA . ALA A 1 361 ? -3.406 7.129 -0.606 1 97.25 361 ALA A CA 1
ATOM 2895 C C . ALA A 1 361 ? -2.572 8.391 -0.84 1 97.25 361 ALA A C 1
ATOM 2897 O O . ALA A 1 361 ? -2.576 9.305 -0.015 1 97.25 361 ALA A O 1
ATOM 2898 N N . SER A 1 362 ? -1.879 8.445 -1.886 1 97.94 362 SER A N 1
ATOM 2899 C CA . SER A 1 362 ? -1.018 9.562 -2.266 1 97.94 362 SER A CA 1
ATOM 2900 C C . SER A 1 362 ? -1.047 9.789 -3.771 1 97.94 362 SER A C 1
ATOM 2902 O O . SER A 1 362 ? -1.713 9.062 -4.508 1 97.94 362 SER A O 1
ATOM 2904 N N . GLN A 1 363 ? -0.485 10.883 -4.219 1 98.38 363 GLN A N 1
ATOM 2905 C CA . GLN A 1 363 ? -0.413 11.156 -5.652 1 98.38 363 GLN A CA 1
ATOM 2906 C C . GLN A 1 363 ? 0.788 12.031 -5.984 1 98.38 363 GLN A C 1
ATOM 2908 O O . GLN A 1 363 ? 1.329 12.711 -5.113 1 98.38 363 GLN A O 1
ATOM 2913 N N . ILE A 1 364 ? 1.276 11.953 -7.16 1 98.69 364 ILE A N 1
ATOM 2914 C CA . ILE A 1 364 ? 2.354 12.758 -7.723 1 98.69 364 ILE A CA 1
ATOM 2915 C C . ILE A 1 364 ? 1.812 13.625 -8.859 1 98.69 364 ILE A C 1
ATOM 2917 O O . ILE A 1 364 ? 1.173 13.117 -9.781 1 98.69 364 ILE A O 1
ATOM 2921 N N . HIS A 1 365 ? 1.978 14.898 -8.789 1 98.75 365 HIS A N 1
ATOM 2922 C CA . HIS A 1 365 ? 1.665 15.805 -9.891 1 98.75 365 HIS A CA 1
ATOM 2923 C C . HIS A 1 365 ? 2.932 16.25 -10.609 1 98.75 365 HIS A C 1
ATOM 2925 O O . HIS A 1 365 ? 3.908 16.656 -9.969 1 98.75 365 HIS A O 1
ATOM 2931 N N . LYS A 1 366 ? 2.955 16.125 -11.844 1 98.25 366 LYS A N 1
ATOM 2932 C CA . LYS A 1 366 ? 4.035 16.578 -12.711 1 98.25 366 LYS A CA 1
ATOM 2933 C C . LYS A 1 366 ? 3.6 17.797 -13.531 1 98.25 366 LYS A C 1
ATOM 2935 O O . LYS A 1 366 ? 2.529 17.781 -14.141 1 98.25 366 LYS A O 1
ATOM 2940 N N . LYS A 1 367 ? 4.262 18.875 -13.445 1 98.38 367 LYS A N 1
ATOM 2941 C CA . LYS A 1 367 ? 4.094 20.062 -14.266 1 98.38 367 LYS A CA 1
ATOM 2942 C C . LYS A 1 367 ? 5.41 20.484 -14.914 1 98.38 367 LYS A C 1
ATOM 2944 O O . LYS A 1 367 ? 6.18 21.25 -14.336 1 98.38 367 LYS A O 1
ATOM 2949 N N . ASP A 1 368 ? 5.641 20.016 -16.172 1 98.31 368 ASP A N 1
ATOM 2950 C CA . ASP A 1 368 ? 6.949 20.234 -16.781 1 98.31 368 ASP A CA 1
ATOM 2951 C C . ASP A 1 368 ? 6.852 20.266 -18.297 1 98.31 368 ASP A C 1
ATOM 2953 O O . ASP A 1 368 ? 7.852 20.062 -19 1 98.31 368 ASP A O 1
ATOM 2957 N N . LYS A 1 369 ? 5.684 20.453 -18.828 1 97.44 369 LYS A N 1
ATOM 2958 C CA . LYS A 1 369 ? 5.508 20.531 -20.266 1 97.44 369 LYS A CA 1
ATOM 2959 C C . LYS A 1 369 ? 6.328 21.672 -20.859 1 97.44 369 LYS A C 1
ATOM 2961 O O . LYS A 1 369 ? 6.734 21.609 -22.031 1 97.44 369 LYS A O 1
ATOM 2966 N N . HIS A 1 370 ? 6.547 22.734 -20.094 1 98.06 370 HIS A N 1
ATOM 2967 C CA . HIS A 1 370 ? 7.25 23.922 -20.578 1 98.06 370 HIS A CA 1
ATOM 2968 C C . HIS A 1 370 ? 8.719 23.609 -20.859 1 98.06 370 HIS A C 1
ATOM 2970 O O . HIS A 1 370 ? 9.398 24.391 -21.531 1 98.06 370 HIS A O 1
ATOM 2976 N N . ILE A 1 371 ? 9.266 22.438 -20.406 1 98.25 371 ILE A N 1
ATOM 2977 C CA . ILE A 1 371 ? 10.656 22.125 -20.688 1 98.25 371 ILE A CA 1
ATOM 2978 C C . ILE A 1 371 ? 10.742 20.891 -21.609 1 98.25 371 ILE A C 1
ATOM 2980 O O . ILE A 1 371 ? 11.805 20.281 -21.734 1 98.25 371 ILE A O 1
ATOM 2984 N N . LYS A 1 372 ? 9.672 20.422 -22.172 1 96.81 372 LYS A N 1
ATOM 2985 C CA . LYS A 1 372 ? 9.656 19.328 -23.125 1 96.81 372 LYS A CA 1
ATOM 2986 C C . LYS A 1 372 ? 10.648 19.562 -24.266 1 96.81 372 LYS A C 1
ATOM 2988 O O . LYS A 1 372 ? 10.734 20.672 -24.797 1 96.81 372 LYS A O 1
ATOM 2993 N N . GLY A 1 373 ? 11.398 18.531 -24.625 1 95.06 373 GLY A N 1
ATOM 2994 C CA . GLY A 1 373 ? 12.383 18.641 -25.688 1 95.06 373 GLY A CA 1
ATOM 2995 C C . GLY A 1 373 ? 13.789 18.891 -25.172 1 95.06 373 GLY A C 1
ATOM 2996 O O . GLY A 1 373 ? 14.766 18.672 -25.906 1 95.06 373 GLY A O 1
ATOM 2997 N N . GLN A 1 374 ? 13.898 19.375 -23.953 1 96.69 374 GLN A N 1
ATOM 2998 C CA . GLN A 1 374 ? 15.203 19.594 -23.344 1 96.69 374 GLN A CA 1
ATOM 2999 C C . GLN A 1 374 ? 15.766 18.297 -22.766 1 96.69 374 GLN A C 1
ATOM 3001 O O . GLN A 1 374 ? 15.016 17.375 -22.438 1 96.69 374 GLN A O 1
ATOM 3006 N N . LYS A 1 375 ? 17.078 18.188 -22.656 1 95.88 375 LYS A N 1
ATOM 3007 C CA . LYS A 1 375 ? 17.75 17 -22.141 1 95.88 375 LYS A CA 1
ATOM 3008 C C . LYS A 1 375 ? 17.312 16.703 -20.703 1 95.88 375 LYS A C 1
ATOM 3010 O O . LYS A 1 375 ? 17.25 15.531 -20.312 1 95.88 375 LYS A O 1
ATOM 3015 N N . ARG A 1 376 ? 16.969 17.781 -19.953 1 97.06 376 ARG A N 1
ATOM 3016 C CA . ARG A 1 376 ? 16.625 17.609 -18.547 1 97.06 376 ARG A CA 1
ATOM 3017 C C . ARG A 1 376 ? 15.203 17.109 -18.375 1 97.06 376 ARG A C 1
ATOM 3019 O O . ARG A 1 376 ? 14.812 16.688 -17.281 1 97.06 376 ARG A O 1
ATOM 3026 N N . TYR A 1 377 ? 14.391 17.109 -19.453 1 97.94 377 TYR A N 1
ATOM 3027 C CA . TYR A 1 377 ? 12.992 16.688 -19.406 1 97.94 377 TYR A CA 1
ATOM 3028 C C . TYR A 1 377 ? 12.883 15.18 -19.188 1 97.94 377 TYR A C 1
ATOM 3030 O O . TYR A 1 377 ? 13.57 14.398 -19.859 1 97.94 377 TYR A O 1
ATOM 3038 N N . VAL A 1 378 ? 12.078 14.719 -18.281 1 97.62 378 VAL A N 1
ATOM 3039 C CA . VAL A 1 378 ? 11.789 13.312 -18.062 1 97.62 378 VAL A CA 1
ATOM 3040 C C . VAL A 1 378 ? 10.414 12.961 -18.625 1 97.62 378 VAL A C 1
ATOM 3042 O O . VAL A 1 378 ? 9.391 13.258 -18.016 1 97.62 378 VAL A O 1
ATOM 3045 N N . ASP A 1 379 ? 10.375 12.305 -19.641 1 95.62 379 ASP A N 1
ATOM 3046 C CA . ASP A 1 379 ? 9.102 11.992 -20.297 1 95.62 379 ASP A CA 1
ATOM 3047 C C . ASP A 1 379 ? 8.344 10.914 -19.531 1 95.62 379 ASP A C 1
ATOM 3049 O O . ASP A 1 379 ? 8.875 10.336 -18.578 1 95.62 379 ASP A O 1
ATOM 3053 N N . HIS A 1 380 ? 7.094 10.656 -19.906 1 94.88 380 HIS A N 1
ATOM 3054 C CA . HIS A 1 380 ? 6.219 9.719 -19.203 1 94.88 380 HIS A CA 1
ATOM 3055 C C . HIS A 1 380 ? 6.816 8.32 -19.172 1 94.88 380 HIS A C 1
ATOM 3057 O O . HIS A 1 380 ? 6.758 7.637 -18.156 1 94.88 380 HIS A O 1
ATOM 3063 N N . LYS A 1 381 ? 7.359 7.809 -20.281 1 94.25 381 LYS A N 1
ATOM 3064 C CA . LYS A 1 381 ? 7.879 6.445 -20.359 1 94.25 381 LYS A CA 1
ATOM 3065 C C . LYS A 1 381 ? 8.961 6.219 -19.312 1 94.25 381 LYS A C 1
ATOM 3067 O O . LYS A 1 381 ? 8.922 5.234 -18.578 1 94.25 381 LYS A O 1
ATOM 3072 N N . ARG A 1 382 ? 9.883 7.152 -19.203 1 95 382 ARG A N 1
ATOM 3073 C CA . ARG A 1 382 ? 10.977 7.039 -18.234 1 95 382 ARG A CA 1
ATOM 3074 C C . ARG A 1 382 ? 10.461 7.227 -16.812 1 95 382 ARG A C 1
ATOM 3076 O O . ARG A 1 382 ? 10.906 6.535 -15.898 1 95 382 ARG A O 1
ATOM 3083 N N . PHE A 1 383 ? 9.539 8.203 -16.609 1 96.94 383 PHE A N 1
ATOM 3084 C CA . PHE A 1 383 ? 8.953 8.398 -15.289 1 96.94 383 PHE A CA 1
ATOM 3085 C C . PHE A 1 383 ? 8.18 7.16 -14.852 1 96.94 383 PHE A C 1
ATOM 3087 O O . PHE A 1 383 ? 8.258 6.762 -13.688 1 96.94 383 PHE A O 1
ATOM 3094 N N . ASN A 1 384 ? 7.465 6.574 -15.758 1 94.94 384 ASN A N 1
ATOM 3095 C CA . ASN A 1 384 ? 6.676 5.387 -15.453 1 94.94 384 ASN A CA 1
ATOM 3096 C C . ASN A 1 384 ? 7.566 4.195 -15.109 1 94.94 384 ASN A C 1
ATOM 3098 O O . ASN A 1 384 ? 7.172 3.322 -14.336 1 94.94 384 ASN A O 1
ATOM 3102 N N . ASN A 1 385 ? 8.727 4.105 -15.742 1 94.19 385 ASN A N 1
ATOM 3103 C CA . ASN A 1 385 ? 9.672 3.064 -15.359 1 94.19 385 ASN A CA 1
ATOM 3104 C C . ASN A 1 385 ? 10.016 3.131 -13.875 1 94.19 385 ASN A C 1
ATOM 3106 O O . ASN A 1 385 ? 10.078 2.1 -13.203 1 94.19 385 ASN A O 1
ATOM 3110 N N . SER A 1 386 ? 10.242 4.336 -13.422 1 95.75 386 SER A N 1
ATOM 3111 C CA . SER A 1 386 ? 10.477 4.527 -12 1 95.75 386 SER A CA 1
ATOM 3112 C C . SER A 1 386 ? 9.234 4.188 -11.18 1 95.75 386 SER A C 1
ATOM 3114 O O . SER A 1 386 ? 9.328 3.533 -10.141 1 95.75 386 SER A O 1
ATOM 3116 N N . TYR A 1 387 ? 8.062 4.645 -11.633 1 95.56 387 TYR A N 1
ATOM 3117 C CA . TYR A 1 387 ? 6.785 4.395 -10.961 1 95.56 387 TYR A CA 1
ATOM 3118 C C . TYR A 1 387 ? 6.574 2.9 -10.742 1 95.56 387 TYR A C 1
ATOM 3120 O O . TYR A 1 387 ? 6.238 2.471 -9.641 1 95.56 387 TYR A O 1
ATOM 3128 N N . MET A 1 388 ? 6.887 2.074 -11.688 1 92.62 388 MET A N 1
ATOM 3129 C CA . MET A 1 388 ? 6.617 0.64 -11.672 1 92.62 388 MET A CA 1
ATOM 3130 C C . MET A 1 388 ? 7.562 -0.081 -10.711 1 92.62 388 MET A C 1
ATOM 3132 O O . MET A 1 388 ? 7.246 -1.167 -10.227 1 92.62 388 MET A O 1
ATOM 3136 N N . MET A 1 389 ? 8.664 0.522 -10.406 1 93.19 389 MET A N 1
ATOM 3137 C CA . MET A 1 389 ? 9.625 -0.093 -9.5 1 93.19 389 MET A CA 1
ATOM 3138 C C . MET A 1 389 ? 9.078 -0.127 -8.078 1 93.19 389 MET A C 1
ATOM 3140 O O . MET A 1 389 ? 9.5 -0.958 -7.266 1 93.19 389 MET A O 1
ATOM 3144 N N . PHE A 1 390 ? 8.125 0.76 -7.809 1 94.25 390 PHE A N 1
ATOM 3145 C CA . PHE A 1 390 ? 7.688 0.891 -6.422 1 94.25 390 PHE A CA 1
ATOM 3146 C C . PHE A 1 390 ? 6.199 0.592 -6.297 1 94.25 390 PHE A C 1
ATOM 3148 O O . PHE A 1 390 ? 5.672 0.504 -5.184 1 94.25 390 PHE A O 1
ATOM 3155 N N . ALA A 1 391 ? 5.539 0.4 -7.371 1 91.81 391 ALA A N 1
ATOM 3156 C CA . ALA A 1 391 ? 4.105 0.132 -7.355 1 91.81 391 ALA A CA 1
ATOM 3157 C C . ALA A 1 391 ? 3.826 -1.363 -7.238 1 91.81 391 ALA A C 1
ATOM 3159 O O . ALA A 1 391 ? 4.586 -2.186 -7.758 1 91.81 391 ALA A O 1
ATOM 3160 N N . SER A 1 392 ? 2.754 -1.675 -6.531 1 89.69 392 SER A N 1
ATOM 3161 C CA . SER A 1 392 ? 2.299 -3.061 -6.504 1 89.69 392 SER A CA 1
ATOM 3162 C C . SER A 1 392 ? 1.624 -3.447 -7.816 1 89.69 392 SER A C 1
ATOM 3164 O O . SER A 1 392 ? 0.888 -2.648 -8.398 1 89.69 392 SER A O 1
ATOM 3166 N N . THR A 1 393 ? 1.867 -4.715 -8.219 1 86.12 393 THR A N 1
ATOM 3167 C CA . THR A 1 393 ? 1.189 -5.227 -9.398 1 86.12 393 THR A CA 1
ATOM 3168 C C . THR A 1 393 ? -0.179 -5.797 -9.039 1 86.12 393 THR A C 1
ATOM 3170 O O . THR A 1 393 ? -0.924 -6.242 -9.914 1 86.12 393 THR A O 1
ATOM 3173 N N . SER A 1 394 ? -0.471 -5.844 -7.77 1 91.06 394 SER A N 1
ATOM 3174 C CA . SER A 1 394 ? -1.777 -6.246 -7.258 1 91.06 394 SER A CA 1
ATOM 3175 C C . SER A 1 394 ? -2.408 -5.141 -6.418 1 91.06 394 SER A C 1
ATOM 3177 O O . SER A 1 394 ? -2.576 -5.293 -5.207 1 91.06 394 SER A O 1
ATOM 3179 N N . PRO A 1 395 ? -2.822 -4.164 -7.062 1 92.06 395 PRO A N 1
ATOM 3180 C CA . PRO A 1 395 ? -3.342 -3.01 -6.328 1 92.06 395 PRO A CA 1
ATOM 3181 C C . PRO A 1 395 ? -4.652 -3.312 -5.602 1 92.06 395 PRO A C 1
ATOM 3183 O O . PRO A 1 395 ? -5.473 -4.086 -6.102 1 92.06 395 PRO A O 1
ATOM 3186 N N . PHE A 1 396 ? -4.82 -2.748 -4.441 1 95.62 396 PHE A N 1
ATOM 3187 C CA . PHE A 1 396 ? -6.094 -2.744 -3.729 1 95.62 396 PHE A CA 1
ATOM 3188 C C . PHE A 1 396 ? -7.012 -1.653 -4.262 1 95.62 396 PHE A C 1
ATOM 3190 O O . PHE A 1 396 ? -6.934 -0.501 -3.832 1 95.62 396 PHE A O 1
ATOM 3197 N N . TYR A 1 397 ? -8.008 -1.885 -5.121 1 94.12 397 TYR A N 1
ATOM 3198 C CA . TYR A 1 397 ? -8.742 -0.94 -5.953 1 94.12 397 TYR A CA 1
ATOM 3199 C C . TYR A 1 397 ? -9.594 -0.008 -5.102 1 94.12 397 TYR A C 1
ATOM 3201 O O . TYR A 1 397 ? -9.797 1.156 -5.457 1 94.12 397 TYR A O 1
ATOM 3209 N N . PRO A 1 398 ? -10.141 -0.517 -3.953 1 95.5 398 PRO A N 1
ATOM 3210 C CA . PRO A 1 398 ? -10.844 0.447 -3.104 1 95.5 398 PRO A CA 1
ATOM 3211 C C . PRO A 1 398 ? -9.961 1.62 -2.688 1 95.5 398 PRO A C 1
ATOM 3213 O O . PRO A 1 398 ? -10.43 2.76 -2.625 1 95.5 398 PRO A O 1
ATOM 3216 N N . LEU A 1 399 ? -8.742 1.32 -2.438 1 96 399 LEU A N 1
ATOM 3217 C CA . LEU A 1 399 ? -7.785 2.371 -2.104 1 96 399 LEU A CA 1
ATOM 3218 C C . LEU A 1 399 ? -7.574 3.312 -3.283 1 96 399 LEU A C 1
ATOM 3220 O O . LEU A 1 399 ? -7.566 4.535 -3.115 1 96 399 LEU A O 1
ATOM 3224 N N . TYR A 1 400 ? -7.43 2.789 -4.469 1 94.75 400 TYR A N 1
ATOM 3225 C CA . TYR A 1 400 ? -7.301 3.572 -5.691 1 94.75 400 TYR A CA 1
ATOM 3226 C C . TYR A 1 400 ? -8.531 4.445 -5.91 1 94.75 400 TYR A C 1
ATOM 3228 O O . TYR A 1 400 ? -8.414 5.602 -6.324 1 94.75 400 TYR A O 1
ATOM 3236 N N . SER A 1 401 ? -9.68 3.918 -5.582 1 95.94 401 SER A N 1
ATOM 3237 C CA . SER A 1 401 ? -10.945 4.605 -5.816 1 95.94 401 SER A CA 1
ATOM 3238 C C . SER A 1 401 ? -11.07 5.848 -4.938 1 95.94 401 SER A C 1
ATOM 3240 O O . SER A 1 401 ? -11.711 6.824 -5.324 1 95.94 401 SER A O 1
ATOM 3242 N N . THR A 1 402 ? -10.453 5.844 -3.779 1 97 402 THR A N 1
ATOM 3243 C CA . THR A 1 402 ? -10.531 7.02 -2.916 1 97 402 THR A CA 1
ATOM 3244 C C . THR A 1 402 ? -9.812 8.203 -3.547 1 97 402 THR A C 1
ATOM 3246 O O . THR A 1 402 ? -10.227 9.352 -3.371 1 97 402 THR A O 1
ATOM 3249 N N . LEU A 1 403 ? -8.734 7.938 -4.289 1 97.69 403 LEU A N 1
ATOM 3250 C CA . LEU A 1 403 ? -8.016 9 -4.988 1 97.69 403 LEU A CA 1
ATOM 3251 C C . LEU A 1 403 ? -8.883 9.609 -6.086 1 97.69 403 LEU A C 1
ATOM 3253 O O . LEU A 1 403 ? -8.922 10.828 -6.242 1 97.69 403 LEU A O 1
ATOM 3257 N N . ASP A 1 404 ? -9.578 8.758 -6.727 1 97.31 404 ASP A N 1
ATOM 3258 C CA . ASP A 1 404 ? -10.5 9.156 -7.789 1 97.31 404 ASP A CA 1
ATOM 3259 C C . ASP A 1 404 ? -11.656 9.984 -7.23 1 97.31 404 ASP A C 1
ATOM 3261 O O . ASP A 1 404 ? -11.953 11.07 -7.738 1 97.31 404 ASP A O 1
ATOM 3265 N N . VAL A 1 405 ? -12.281 9.562 -6.191 1 98 405 VAL A N 1
ATOM 3266 C CA . VAL A 1 405 ? -13.422 10.227 -5.578 1 98 405 VAL A CA 1
ATOM 3267 C C . VAL A 1 405 ? -12.977 11.547 -4.953 1 98 405 VAL A C 1
ATOM 3269 O O . VAL A 1 405 ? -13.703 12.547 -5.008 1 98 405 VAL A O 1
ATOM 3272 N N . ASN A 1 406 ? -11.797 11.555 -4.371 1 98.38 406 ASN A N 1
ATOM 3273 C CA . ASN A 1 406 ? -11.266 12.789 -3.816 1 98.38 406 ASN A CA 1
ATOM 3274 C C . ASN A 1 406 ? -11.133 13.875 -4.887 1 98.38 406 ASN A C 1
ATOM 3276 O O . ASN A 1 406 ? -11.453 15.031 -4.645 1 98.38 406 ASN A O 1
ATOM 3280 N N . ALA A 1 407 ? -10.602 13.477 -6.039 1 98.19 407 ALA A N 1
ATOM 3281 C CA . ALA A 1 407 ? -10.484 14.445 -7.125 1 98.19 407 ALA A CA 1
ATOM 3282 C C . ALA A 1 407 ? -11.852 15.039 -7.473 1 98.19 407 ALA A C 1
ATOM 3284 O O . ALA A 1 407 ? -11.969 16.25 -7.695 1 98.19 407 ALA A O 1
ATOM 3285 N N . LYS A 1 408 ? -12.867 14.195 -7.508 1 97.75 408 LYS A N 1
ATOM 3286 C CA . LYS A 1 408 ? -14.227 14.648 -7.805 1 97.75 408 LYS A CA 1
ATOM 3287 C C . LYS A 1 408 ? -14.734 15.609 -6.734 1 97.75 408 LYS A C 1
ATOM 3289 O O . LYS A 1 408 ? -15.352 16.625 -7.047 1 97.75 408 LYS A O 1
ATOM 3294 N N . ILE A 1 409 ? -14.461 15.344 -5.492 1 97.69 409 ILE A N 1
ATOM 3295 C CA . ILE A 1 409 ? -14.898 16.172 -4.375 1 97.69 409 ILE A CA 1
ATOM 3296 C C . ILE A 1 409 ? -14.25 17.547 -4.469 1 97.69 409 ILE A C 1
ATOM 3298 O O . ILE A 1 409 ? -14.898 18.578 -4.234 1 97.69 409 ILE A O 1
ATOM 3302 N N . GLN A 1 410 ? -12.977 17.594 -4.855 1 97.56 410 GLN A N 1
ATOM 3303 C CA . GLN A 1 410 ? -12.219 18.844 -4.906 1 97.56 410 GLN A CA 1
ATOM 3304 C C . GLN A 1 410 ? -12.609 19.672 -6.133 1 97.56 410 GLN A C 1
ATOM 3306 O O . GLN A 1 410 ? -12.406 20.891 -6.16 1 97.56 410 GLN A O 1
ATOM 3311 N N . SER A 1 411 ? -13.219 19.078 -7.098 1 95.94 411 SER A N 1
ATOM 3312 C CA . SER A 1 411 ? -13.43 19.703 -8.398 1 95.94 411 SER A CA 1
ATOM 3313 C C . SER A 1 411 ? -14.523 20.766 -8.336 1 95.94 411 SER A C 1
ATOM 3315 O O . SER A 1 411 ? -15.539 20.578 -7.656 1 95.94 411 SER A O 1
ATOM 3317 N N . GLY A 1 412 ? -14.289 21.922 -9.008 1 92.44 412 GLY A N 1
ATOM 3318 C CA . GLY A 1 412 ? -15.312 22.922 -9.227 1 92.44 412 GLY A CA 1
ATOM 3319 C C . GLY A 1 412 ? -15.578 23.781 -8 1 92.44 412 GLY A C 1
ATOM 3320 O O . GLY A 1 412 ? -14.734 23.859 -7.105 1 92.44 412 GLY A O 1
ATOM 3321 N N . GLU A 1 413 ? -16.719 24.422 -8.008 1 94.75 413 GLU A N 1
ATOM 3322 C CA . GLU A 1 413 ? -17.062 25.406 -6.984 1 94.75 413 GLU A CA 1
ATOM 3323 C C . GLU A 1 413 ? -17.453 24.719 -5.676 1 94.75 413 GLU A C 1
ATOM 3325 O O . GLU A 1 413 ? -17.25 25.281 -4.598 1 94.75 413 GLU A O 1
ATOM 3330 N N . ALA A 1 414 ? -17.953 23.531 -5.785 1 94.19 414 ALA A N 1
ATOM 3331 C CA . ALA A 1 414 ? -18.312 22.812 -4.574 1 94.19 414 ALA A CA 1
ATOM 3332 C C . ALA A 1 414 ? -17.094 22.562 -3.691 1 94.19 414 ALA A C 1
ATOM 3334 O O . ALA A 1 414 ? -17.172 22.672 -2.467 1 94.19 414 ALA A O 1
ATOM 3335 N N . GLY A 1 415 ? -16.016 22.156 -4.359 1 96 415 GLY A N 1
ATOM 3336 C CA . GLY A 1 415 ? -14.781 21.953 -3.615 1 96 415 GLY A CA 1
ATOM 3337 C C . GLY A 1 415 ? -14.281 23.219 -2.939 1 96 415 GLY A C 1
ATOM 3338 O O . GLY A 1 415 ? -13.891 23.188 -1.771 1 96 415 GLY A O 1
ATOM 3339 N N . LYS A 1 416 ? -14.305 24.312 -3.623 1 96.31 416 LYS A N 1
ATOM 3340 C CA . LYS A 1 416 ? -13.883 25.594 -3.076 1 96.31 416 LYS A CA 1
ATOM 3341 C C . LYS A 1 416 ? -14.742 25.984 -1.881 1 96.31 416 LYS A C 1
ATOM 3343 O O . LYS A 1 416 ? -14.234 26.5 -0.879 1 96.31 416 LYS A O 1
ATOM 3348 N N . ARG A 1 417 ? -15.992 25.766 -2.012 1 96.12 417 ARG A N 1
ATOM 3349 C CA . ARG A 1 417 ? -16.922 26.094 -0.935 1 96.12 417 ARG A CA 1
ATOM 3350 C C . ARG A 1 417 ? -16.609 25.297 0.322 1 96.12 417 ARG A C 1
ATOM 3352 O O . ARG A 1 417 ? -16.641 25.828 1.432 1 96.12 417 ARG A O 1
ATOM 3359 N N . LEU A 1 418 ? -16.328 24 0.146 1 96.38 418 LEU A N 1
ATOM 3360 C CA . LEU A 1 418 ? -16.016 23.141 1.277 1 96.38 418 LEU A CA 1
ATOM 3361 C C . LEU A 1 418 ? -14.828 23.688 2.062 1 96.38 418 LEU A C 1
ATOM 3363 O O . LEU A 1 418 ? -14.867 23.75 3.293 1 96.38 418 LEU A O 1
ATOM 3367 N N . TRP A 1 419 ? -13.82 24.094 1.39 1 97.5 419 TRP A N 1
ATOM 3368 C CA . TRP A 1 419 ? -12.617 24.594 2.049 1 97.5 419 TRP A CA 1
ATOM 3369 C C . TRP A 1 419 ? -12.867 25.969 2.672 1 97.5 419 TRP A C 1
ATOM 3371 O O . TRP A 1 419 ? -12.344 26.266 3.748 1 97.5 419 TRP A O 1
ATOM 3381 N N . ARG A 1 420 ? -13.586 26.797 1.989 1 97 420 ARG A N 1
ATOM 3382 C CA . ARG A 1 420 ? -13.898 28.109 2.553 1 97 420 ARG A CA 1
ATOM 3383 C C . ARG A 1 420 ? -14.656 27.969 3.871 1 97 420 ARG A C 1
ATOM 3385 O O . ARG A 1 420 ? -14.359 28.672 4.836 1 97 420 ARG A O 1
ATOM 3392 N N . GLU A 1 421 ? -15.633 27.062 3.883 1 96.5 421 GLU A N 1
ATOM 3393 C CA . GLU A 1 421 ? -16.375 26.812 5.109 1 96.5 421 GLU A CA 1
ATOM 3394 C C . GLU A 1 421 ? -15.469 26.297 6.215 1 96.5 421 GLU A C 1
ATOM 3396 O O . GLU A 1 421 ? -15.633 26.656 7.383 1 96.5 421 GLU A O 1
ATOM 3401 N N . CYS A 1 422 ? -14.602 25.469 5.863 1 97.44 422 CYS A N 1
ATOM 3402 C CA . CYS A 1 422 ? -13.641 24.922 6.82 1 97.44 422 CYS A CA 1
ATOM 3403 C C . CYS A 1 422 ? -12.805 26.047 7.438 1 97.44 422 CYS A C 1
ATOM 3405 O O . CYS A 1 422 ? -12.625 26.094 8.656 1 97.44 422 CYS A O 1
ATOM 3407 N N . ILE A 1 423 ? -12.32 26.969 6.613 1 98 423 ILE A N 1
ATOM 3408 C CA . ILE A 1 423 ? -11.508 28.094 7.066 1 98 423 ILE A CA 1
ATOM 3409 C C . ILE A 1 423 ? -12.32 28.969 8.023 1 98 423 ILE A C 1
ATOM 3411 O O . ILE A 1 423 ? -11.828 29.359 9.078 1 98 423 ILE A O 1
ATOM 3415 N N . LYS A 1 424 ? -13.531 29.25 7.703 1 98.06 424 LYS A N 1
ATOM 3416 C CA . LYS A 1 424 ? -14.391 30.078 8.547 1 98.06 424 LYS A CA 1
ATOM 3417 C C . LYS A 1 424 ? -14.594 29.438 9.922 1 98.06 424 LYS A C 1
ATOM 3419 O O . LYS A 1 424 ? -14.562 30.125 10.945 1 98.06 424 LYS A O 1
ATOM 3424 N N . MET A 1 425 ? -14.805 28.156 9.867 1 97.44 425 MET A N 1
ATOM 3425 C CA . MET A 1 425 ? -14.977 27.438 11.125 1 97.44 425 MET A CA 1
ATOM 3426 C C . MET A 1 425 ? -13.734 27.547 12 1 97.44 425 MET A C 1
ATOM 3428 O O . MET A 1 425 ? -13.836 27.703 13.219 1 97.44 425 MET A O 1
ATOM 3432 N N . GLY A 1 426 ? -12.57 27.422 11.352 1 97.94 426 GLY A N 1
ATOM 3433 C CA . GLY A 1 426 ? -11.328 27.578 12.086 1 97.94 426 GLY A CA 1
ATOM 3434 C C . GLY A 1 426 ? -11.148 28.969 12.664 1 97.94 426 GLY A C 1
ATOM 3435 O O . GLY A 1 426 ? -10.656 29.125 13.781 1 97.94 426 GLY A O 1
ATOM 3436 N N . ILE A 1 427 ? -11.539 30.016 11.906 1 98.5 427 ILE A N 1
ATOM 3437 C CA . ILE A 1 427 ? -11.453 31.391 12.352 1 98.5 427 ILE A CA 1
ATOM 3438 C C . ILE A 1 427 ? -12.367 31.609 13.555 1 98.5 427 ILE A C 1
ATOM 3440 O O . ILE A 1 427 ? -11.938 32.156 14.578 1 98.5 427 ILE A O 1
ATOM 3444 N N . ASP A 1 428 ? -13.547 31.125 13.477 1 98.38 428 ASP A N 1
ATOM 3445 C CA . ASP A 1 428 ? -14.508 31.281 14.562 1 98.38 428 ASP A CA 1
ATOM 3446 C C . ASP A 1 428 ? -14.031 30.578 15.828 1 98.38 428 ASP A C 1
ATOM 3448 O O . ASP A 1 428 ? -14.195 31.109 16.938 1 98.38 428 ASP A O 1
ATOM 3452 N N . ALA A 1 429 ? -13.547 29.422 15.664 1 98.19 429 ALA A N 1
ATOM 3453 C CA . ALA A 1 429 ? -13.031 28.688 16.812 1 98.19 429 ALA A CA 1
ATOM 3454 C C . ALA A 1 429 ? -11.875 29.438 17.469 1 98.19 429 ALA A C 1
ATOM 3456 O O . ALA A 1 429 ? -11.75 29.469 18.688 1 98.19 429 ALA A O 1
ATOM 3457 N N . ARG A 1 430 ? -10.984 29.984 16.672 1 98.56 430 ARG A N 1
ATOM 3458 C CA . ARG A 1 430 ? -9.883 30.781 17.203 1 98.56 430 ARG A CA 1
ATOM 3459 C C . ARG A 1 430 ? -10.391 31.984 17.984 1 98.56 430 ARG A C 1
ATOM 3461 O O . ARG A 1 430 ? -9.875 32.312 19.062 1 98.56 430 ARG A O 1
ATOM 3468 N N . LYS A 1 431 ? -11.383 32.656 17.469 1 98.5 431 LYS A N 1
ATOM 3469 C CA . LYS A 1 431 ? -12 33.781 18.172 1 98.5 431 LYS A CA 1
ATOM 3470 C C . LYS A 1 431 ? -12.57 33.375 19.516 1 98.5 431 LYS A C 1
ATOM 3472 O O . LYS A 1 431 ? -12.438 34.062 20.516 1 98.5 431 LYS A O 1
ATOM 3477 N N . GLU A 1 432 ? -13.203 32.219 19.5 1 98.12 432 GLU A N 1
ATOM 3478 C CA . GLU A 1 432 ? -13.773 31.688 20.75 1 98.12 432 GLU A CA 1
ATOM 3479 C C . GLU A 1 432 ? -12.695 31.422 21.781 1 98.12 432 GLU A C 1
ATOM 3481 O O . GLU A 1 432 ? -12.883 31.688 22.969 1 98.12 432 GLU A O 1
ATOM 3486 N N . ILE A 1 433 ? -11.648 30.859 21.359 1 98.44 433 ILE A N 1
ATOM 3487 C CA . ILE A 1 433 ? -10.547 30.562 22.266 1 98.44 433 ILE A CA 1
ATOM 3488 C C . ILE A 1 433 ? -9.984 31.859 22.828 1 98.44 433 ILE A C 1
ATOM 3490 O O . ILE A 1 433 ? -9.711 31.938 24.031 1 98.44 433 ILE A O 1
ATOM 3494 N N . LEU A 1 434 ? -9.789 32.875 21.969 1 98.12 434 LEU A N 1
ATOM 3495 C CA . LEU A 1 434 ? -9.281 34.156 22.406 1 98.12 434 LEU A CA 1
ATOM 3496 C C . LEU A 1 434 ? -10.211 34.812 23.438 1 98.12 434 LEU A C 1
ATOM 3498 O O . LEU A 1 434 ? -9.75 35.5 24.359 1 98.12 434 LEU A O 1
ATOM 3502 N N . GLU A 1 435 ? -11.398 34.469 23.328 1 97.94 435 GLU A N 1
ATOM 3503 C CA . GLU A 1 435 ? -12.398 35.031 24.219 1 97.94 435 GLU A CA 1
ATOM 3504 C C . GLU A 1 435 ? -12.469 34.281 25.531 1 97.94 435 GLU A C 1
ATOM 3506 O O . GLU A 1 435 ? -12.555 34.875 26.609 1 97.94 435 GLU A O 1
ATOM 3511 N N . LYS A 1 436 ? -12.406 32.969 25.453 1 97.69 436 LYS A N 1
ATOM 3512 C CA . LYS A 1 436 ? -12.812 32.125 26.594 1 97.69 436 LYS A CA 1
ATOM 3513 C C . LYS A 1 436 ? -11.602 31.594 27.344 1 97.69 436 LYS A C 1
ATOM 3515 O O . LYS A 1 436 ? -11.703 31.203 28.516 1 97.69 436 LYS A O 1
ATOM 3520 N N . CYS A 1 437 ? -10.531 31.484 26.672 1 97.44 437 CYS A N 1
ATOM 3521 C CA . CYS A 1 437 ? -9.336 30.922 27.297 1 97.44 437 CYS A CA 1
ATOM 3522 C C . CYS A 1 437 ? -8.344 32.031 27.656 1 97.44 437 CYS A C 1
ATOM 3524 O O . CYS A 1 437 ? -8.281 33.062 26.984 1 97.44 437 CYS A O 1
ATOM 3526 N N . SER A 1 438 ? -7.586 31.781 28.734 1 96.25 438 SER A N 1
ATOM 3527 C CA . SER A 1 438 ? -6.582 32.75 29.156 1 96.25 438 SER A CA 1
ATOM 3528 C C . SER A 1 438 ? -5.176 32.156 29.078 1 96.25 438 SER A C 1
ATOM 3530 O O . SER A 1 438 ? -4.195 32.906 28.984 1 96.25 438 SER A O 1
ATOM 3532 N N . LEU A 1 439 ? -5.027 30.875 29.062 1 97.19 439 LEU A N 1
ATOM 3533 C CA . LEU A 1 439 ? -3.727 30.219 29.078 1 97.19 439 LEU A CA 1
ATOM 3534 C C . LEU A 1 439 ? -3.357 29.734 27.672 1 97.19 439 LEU A C 1
ATOM 3536 O O . LEU A 1 439 ? -2.32 30.125 27.125 1 97.19 439 LEU A O 1
ATOM 3540 N N . VAL A 1 440 ? -4.227 28.953 27.047 1 97.75 440 VAL A N 1
ATOM 3541 C CA . VAL A 1 440 ? -4.008 28.469 25.688 1 97.75 440 VAL A CA 1
ATOM 3542 C C . VAL A 1 440 ? -4.332 29.562 24.672 1 97.75 440 VAL A C 1
ATOM 3544 O O . VAL A 1 440 ? -5.34 30.266 24.812 1 97.75 440 VAL A O 1
ATOM 3547 N N . ARG A 1 441 ? -3.453 29.719 23.672 1 97.56 441 ARG A N 1
ATOM 3548 C CA . ARG A 1 441 ? -3.637 30.781 22.703 1 97.56 441 ARG A CA 1
ATOM 3549 C C . ARG A 1 441 ? -3.453 30.266 21.281 1 97.56 441 ARG A C 1
ATOM 3551 O O . ARG A 1 441 ? -2.576 29.438 21.016 1 97.56 441 ARG A O 1
ATOM 3558 N N . PRO A 1 442 ? -4.281 30.828 20.312 1 98.06 442 PRO A N 1
ATOM 3559 C CA . PRO A 1 442 ? -4.027 30.484 18.922 1 98.06 442 PRO A CA 1
ATOM 3560 C C . PRO A 1 442 ? -2.742 31.109 18.375 1 98.06 442 PRO A C 1
ATOM 3562 O O . PRO A 1 442 ? -2.416 32.25 18.719 1 98.06 442 PRO A O 1
ATOM 3565 N N . PHE A 1 443 ? -2.023 30.406 17.578 1 97.62 443 PHE A N 1
ATOM 3566 C CA . PHE A 1 443 ? -0.789 30.875 16.969 1 97.62 443 PHE A CA 1
ATOM 3567 C C . PHE A 1 443 ? -1.086 31.672 15.695 1 97.62 443 PHE A C 1
ATOM 3569 O O . PHE A 1 443 ? -0.923 31.156 14.586 1 97.62 443 PHE A O 1
ATOM 3576 N N . ILE A 1 444 ? -1.487 32.938 15.82 1 97.5 444 ILE A N 1
ATOM 3577 C CA . ILE A 1 444 ? -1.827 33.875 14.758 1 97.5 444 ILE A CA 1
ATOM 3578 C C . ILE A 1 444 ? -1.366 35.281 15.141 1 97.5 444 ILE A C 1
ATOM 3580 O O . ILE A 1 444 ? -1.113 35.562 16.312 1 97.5 444 ILE A O 1
ATOM 3584 N N . PRO A 1 445 ? -1.227 36.219 14.133 1 97 445 PRO A N 1
ATOM 3585 C CA . PRO A 1 445 ? -0.906 37.594 14.492 1 97 445 PRO A CA 1
ATOM 3586 C C . PRO A 1 445 ? -1.961 38.219 15.406 1 97 445 PRO A C 1
ATOM 3588 O O . PRO A 1 445 ? -3.141 38.281 15.047 1 97 445 PRO A O 1
ATOM 3591 N N . PRO A 1 446 ? -1.481 38.719 16.547 1 96.5 446 PRO A N 1
ATOM 3592 C CA . PRO A 1 446 ? -2.465 39.281 17.469 1 96.5 446 PRO A CA 1
ATOM 3593 C C . PRO A 1 446 ? -3.084 40.594 16.938 1 96.5 446 PRO A C 1
ATOM 3595 O O . PRO A 1 446 ? -4.25 40.875 17.219 1 96.5 446 PRO A O 1
ATOM 3598 N N . ILE A 1 447 ? -2.223 41.344 16.234 1 96.31 447 ILE A N 1
ATOM 3599 C CA . ILE A 1 447 ? -2.656 42.656 15.711 1 96.31 447 ILE A CA 1
ATOM 3600 C C . ILE A 1 447 ? -2.393 42.719 14.211 1 96.31 447 ILE A C 1
ATOM 3602 O O . ILE A 1 447 ? -1.32 42.312 13.742 1 96.31 447 ILE A O 1
ATOM 3606 N N . VAL A 1 448 ? -3.393 43.125 13.492 1 96.5 448 VAL A N 1
ATOM 3607 C CA . VAL A 1 448 ? -3.281 43.375 12.062 1 96.5 448 VAL A CA 1
ATOM 3608 C C . VAL A 1 448 ? -3.783 44.812 11.742 1 96.5 448 VAL A C 1
ATOM 3610 O O . VAL A 1 448 ? -4.891 45.156 12.141 1 96.5 448 VAL A O 1
ATOM 3613 N N . ARG A 1 449 ? -3.006 45.594 11.156 1 96.19 449 ARG A N 1
ATOM 3614 C CA . ARG A 1 449 ? -3.348 46.969 10.812 1 96.19 449 ARG A CA 1
ATOM 3615 C C . ARG A 1 449 ? -3.828 47.719 12.031 1 96.19 449 ARG A C 1
ATOM 3617 O O . ARG A 1 449 ? -4.855 48.406 11.984 1 96.19 449 ARG A O 1
ATOM 3624 N N . GLY A 1 450 ? -3.197 47.469 13.078 1 95.19 450 GLY A N 1
ATOM 3625 C CA . GLY A 1 450 ? -3.449 48.219 14.289 1 95.19 450 GLY A CA 1
ATOM 3626 C C . GLY A 1 450 ? -4.672 47.75 15.055 1 95.19 450 GLY A C 1
ATOM 3627 O O . GLY A 1 450 ? -5 48.281 16.109 1 95.19 450 GLY A O 1
ATOM 3628 N N . LYS A 1 451 ? -5.34 46.719 14.57 1 97.44 451 LYS A N 1
ATOM 3629 C CA . LYS A 1 451 ? -6.52 46.156 15.219 1 97.44 451 LYS A CA 1
ATOM 3630 C C . LYS A 1 451 ? -6.285 44.688 15.625 1 97.44 451 LYS A C 1
ATOM 3632 O O . LYS A 1 451 ? -5.496 44 14.992 1 97.44 451 LYS A O 1
ATOM 3637 N N . ARG A 1 452 ? -7.191 44.562 16.703 1 95.62 452 ARG A N 1
ATOM 3638 C CA . ARG A 1 452 ? -7.094 43.188 17.156 1 95.62 452 ARG A CA 1
ATOM 3639 C C . ARG A 1 452 ? -7.648 42.219 16.125 1 95.62 452 ARG A C 1
ATOM 3641 O O . ARG A 1 452 ? -8.672 42.5 15.492 1 95.62 452 ARG A O 1
ATOM 3648 N N . TRP A 1 453 ? -6.832 41.031 15.906 1 98.31 453 TRP A N 1
ATOM 3649 C CA . TRP A 1 453 ? -7.168 40.031 14.906 1 98.31 453 TRP A CA 1
ATOM 3650 C C . TRP A 1 453 ? -8.625 39.594 15.039 1 98.31 453 TRP A C 1
ATOM 3652 O O . TRP A 1 453 ? -9.359 39.531 14.055 1 98.31 453 TRP A O 1
ATOM 3662 N N . GLU A 1 454 ? -9.156 39.312 16.297 1 97.56 454 GLU A N 1
ATOM 3663 C CA . GLU A 1 454 ? -10.477 38.75 16.547 1 97.56 454 GLU A CA 1
ATOM 3664 C C . GLU A 1 454 ? -11.578 39.781 16.312 1 97.56 454 GLU A C 1
ATOM 3666 O O . GLU A 1 454 ? -12.758 39.406 16.234 1 97.56 454 GLU A O 1
ATOM 3671 N N . ASP A 1 455 ? -11.18 41.031 16.203 1 97.94 455 ASP A N 1
ATOM 3672 C CA . ASP A 1 455 ? -12.156 42.094 16.016 1 97.94 455 ASP A CA 1
ATOM 3673 C C . ASP A 1 455 ? -12.586 42.188 14.555 1 97.94 455 ASP A C 1
ATOM 3675 O O . ASP A 1 455 ? -13.586 42.844 14.242 1 97.94 455 ASP A O 1
ATOM 3679 N N . TYR A 1 456 ? -11.867 41.594 13.664 1 98.31 456 TYR A N 1
ATOM 3680 C CA . TYR A 1 456 ? -12.211 41.625 12.25 1 98.31 456 TYR A CA 1
ATOM 3681 C C . TYR A 1 456 ? -13.336 40.656 11.945 1 98.31 456 TYR A C 1
ATOM 3683 O O . TYR A 1 456 ? -13.539 39.688 12.688 1 98.31 456 TYR A O 1
ATOM 3691 N N . ASP A 1 457 ? -13.992 40.938 10.875 1 98.06 457 ASP A N 1
ATOM 3692 C CA . ASP A 1 457 ? -15.039 40.031 10.414 1 98.06 457 ASP A CA 1
ATOM 3693 C C . ASP A 1 457 ? -14.445 38.719 9.883 1 98.06 457 ASP A C 1
ATOM 3695 O O . ASP A 1 457 ? -13.422 38.719 9.203 1 98.06 457 ASP A O 1
ATOM 3699 N N . THR A 1 458 ? -15.148 37.625 10.266 1 98 458 THR A N 1
ATOM 3700 C CA . THR A 1 458 ? -14.688 36.312 9.852 1 98 458 THR A CA 1
ATOM 3701 C C . THR A 1 458 ? -14.578 36.219 8.328 1 98 458 THR A C 1
ATOM 3703 O O . THR A 1 458 ? -13.633 35.625 7.801 1 98 458 THR A O 1
ATOM 3706 N N . GLU A 1 459 ? -15.539 36.812 7.547 1 97.31 459 GLU A N 1
ATOM 3707 C CA . GLU A 1 459 ? -15.539 36.781 6.09 1 97.31 459 GLU A CA 1
ATOM 3708 C C . GLU A 1 459 ? -14.312 37.5 5.531 1 97.31 459 GLU A C 1
ATOM 3710 O O . GLU A 1 459 ? -13.727 37.062 4.539 1 97.31 459 GLU A O 1
ATOM 3715 N N . GLU A 1 460 ? -13.93 38.562 6.195 1 97.38 460 GLU A N 1
ATOM 3716 C CA . GLU A 1 460 ? -12.758 39.312 5.766 1 97.38 460 GLU A CA 1
ATOM 3717 C C . GLU A 1 460 ? -11.477 38.5 5.973 1 97.38 460 GLU A C 1
ATOM 3719 O O . GLU A 1 460 ? -10.617 38.438 5.09 1 97.38 460 GLU A O 1
ATOM 3724 N N . ILE A 1 461 ? -11.336 37.906 7.094 1 98.12 461 ILE A N 1
ATOM 3725 C CA . ILE A 1 461 ? -10.148 37.156 7.438 1 98.12 461 ILE A CA 1
ATOM 3726 C C . ILE A 1 461 ? -10.016 35.969 6.488 1 98.12 461 ILE A C 1
ATOM 3728 O O . ILE A 1 461 ? -8.914 35.625 6.039 1 98.12 461 ILE A O 1
ATOM 3732 N N . ALA A 1 462 ? -11.172 35.344 6.141 1 97.31 462 ALA A N 1
ATOM 3733 C CA . ALA A 1 462 ? -11.203 34.094 5.387 1 97.31 462 ALA A CA 1
ATOM 3734 C C . ALA A 1 462 ? -10.656 34.281 3.975 1 97.31 462 ALA A C 1
ATOM 3736 O O . ALA A 1 462 ? -10.219 33.312 3.332 1 97.31 462 ALA A O 1
ATOM 3737 N N . ASP A 1 463 ? -10.578 35.5 3.48 1 94.75 463 ASP A N 1
ATOM 3738 C CA . ASP A 1 463 ? -10.219 35.719 2.086 1 94.75 463 ASP A CA 1
ATOM 3739 C C . ASP A 1 463 ? -8.93 36.531 1.979 1 94.75 463 ASP A C 1
ATOM 3741 O O . ASP A 1 463 ? -8.578 37.031 0.897 1 94.75 463 ASP A O 1
ATOM 3745 N N . ASN A 1 464 ? -8.25 36.688 3.111 1 96.38 464 ASN A N 1
ATOM 3746 C CA . ASN A 1 464 ? -7.102 37.594 3.102 1 96.38 464 ASN A CA 1
ATOM 3747 C C . ASN A 1 464 ? -5.902 36.969 3.812 1 96.38 464 ASN A C 1
ATOM 3749 O O . ASN A 1 464 ? -5.906 36.844 5.035 1 96.38 464 ASN A O 1
ATOM 3753 N N . ILE A 1 465 ? -4.84 36.812 3.084 1 95.62 465 ILE A N 1
ATOM 3754 C CA . ILE A 1 465 ? -3.658 36.094 3.557 1 95.62 465 ILE A CA 1
ATOM 3755 C C . ILE A 1 465 ? -2.924 36.938 4.59 1 95.62 465 ILE A C 1
ATOM 3757 O O . ILE A 1 465 ? -2.123 36.438 5.375 1 95.62 465 ILE A O 1
ATOM 3761 N N . GLU A 1 466 ? -3.174 38.25 4.617 1 95.69 466 GLU A N 1
ATOM 3762 C CA . GLU A 1 466 ? -2.512 39.156 5.531 1 95.69 466 GLU A CA 1
ATOM 3763 C C . GLU A 1 466 ? -2.752 38.781 6.988 1 95.69 466 GLU A C 1
ATOM 3765 O O . GLU A 1 466 ? -1.896 39 7.848 1 95.69 466 GLU A O 1
ATOM 3770 N N . PHE A 1 467 ? -3.867 38.188 7.273 1 97.75 467 PHE A N 1
ATOM 3771 C CA . PHE A 1 467 ? -4.266 37.844 8.633 1 97.75 467 PHE A CA 1
ATOM 3772 C C . PHE A 1 467 ? -3.512 36.625 9.125 1 97.75 467 PHE A C 1
ATOM 3774 O O . PHE A 1 467 ? -3.641 36.219 10.281 1 97.75 467 PHE A O 1
ATOM 3781 N N . PHE A 1 468 ? -2.65 36.031 8.281 1 97.5 468 PHE A N 1
ATOM 3782 C CA . PHE A 1 468 ? -1.948 34.812 8.617 1 97.5 468 PHE A CA 1
ATOM 3783 C C . PHE A 1 468 ? -0.458 34.938 8.32 1 97.5 468 PHE A C 1
ATOM 3785 O O . PHE A 1 468 ? 0.303 33.969 8.516 1 97.5 468 PHE A O 1
ATOM 3792 N N . ARG A 1 469 ? 0.061 36 7.918 1 96 469 ARG A N 1
ATOM 3793 C CA . ARG A 1 469 ? 1.417 36.188 7.414 1 96 469 ARG A CA 1
ATOM 3794 C C . ARG A 1 469 ? 2.422 36.25 8.562 1 96 469 ARG A C 1
ATOM 3796 O O . ARG A 1 469 ? 2.145 36.875 9.594 1 96 469 ARG A O 1
ATOM 3803 N N . PHE A 1 470 ? 3.543 35.688 8.352 1 96.25 470 PHE A N 1
ATOM 3804 C CA . PHE A 1 470 ? 4.688 35.906 9.219 1 96.25 470 PHE A CA 1
ATOM 3805 C C . PHE A 1 470 ? 5.453 37.156 8.789 1 96.25 470 PHE A C 1
ATOM 3807 O O . PHE A 1 470 ? 6.285 37.094 7.883 1 96.25 470 PHE A O 1
ATOM 3814 N N . GLU A 1 471 ? 5.203 38.188 9.484 1 95 471 GLU A N 1
ATOM 3815 C CA . GLU A 1 471 ? 5.98 39.406 9.203 1 95 471 GLU A CA 1
ATOM 3816 C C . GLU A 1 471 ? 7.34 39.344 9.891 1 95 471 GLU A C 1
ATOM 3818 O O . GLU A 1 471 ? 7.426 39.031 11.086 1 95 471 GLU A O 1
ATOM 3823 N N . PRO A 1 472 ? 8.414 39.594 9.086 1 94.25 472 PRO A N 1
ATOM 3824 C CA . PRO A 1 472 ? 9.75 39.531 9.688 1 94.25 472 PRO A CA 1
ATOM 3825 C C . PRO A 1 472 ? 9.891 40.438 10.906 1 94.25 472 PRO A C 1
ATOM 3827 O O . PRO A 1 472 ? 9.469 41.594 10.867 1 94.25 472 PRO A O 1
ATOM 3830 N N . GLY A 1 473 ? 10.43 39.875 11.961 1 89.88 473 GLY A N 1
ATOM 3831 C CA . GLY A 1 473 ? 10.766 40.656 13.125 1 89.88 473 GLY A CA 1
ATOM 3832 C C . GLY A 1 473 ? 9.656 40.688 14.164 1 89.88 473 GLY A C 1
ATOM 3833 O O . GLY A 1 473 ? 9.883 41.094 15.312 1 89.88 473 GLY A O 1
ATOM 3834 N N . GLU A 1 474 ? 8.469 40.312 13.781 1 94.06 474 GLU A N 1
ATOM 3835 C CA . GLU A 1 474 ? 7.391 40.281 14.773 1 94.06 474 GLU A CA 1
ATOM 3836 C C . GLU A 1 474 ? 7.676 39.281 15.883 1 94.06 474 GLU A C 1
ATOM 3838 O O . GLU A 1 474 ? 8.203 38.188 15.617 1 94.06 474 GLU A O 1
ATOM 3843 N N . LYS A 1 475 ? 7.277 39.594 17.078 1 93.94 475 LYS A N 1
ATOM 3844 C CA . LYS A 1 475 ? 7.664 38.812 18.25 1 93.94 475 LYS A CA 1
ATOM 3845 C C . LYS A 1 475 ? 6.715 37.656 18.484 1 93.94 475 LYS A C 1
ATOM 3847 O O . LYS A 1 475 ? 7.113 36.625 19.016 1 93.94 475 LYS A O 1
ATOM 3852 N N . TRP A 1 476 ? 5.504 37.781 18.031 1 94.56 476 TRP A N 1
ATOM 3853 C CA . TRP A 1 476 ? 4.477 36.812 18.391 1 94.56 476 TRP A CA 1
ATOM 3854 C C . TRP A 1 476 ? 4.852 35.406 17.906 1 94.56 476 TRP A C 1
ATOM 3856 O O . TRP A 1 476 ? 4.461 34.406 18.516 1 94.56 476 TRP A O 1
ATOM 3866 N N . HIS A 1 477 ? 5.555 35.375 16.781 1 95.06 477 HIS A N 1
ATOM 3867 C CA . HIS A 1 477 ? 5.824 34.031 16.25 1 95.06 477 HIS A CA 1
ATOM 3868 C C . HIS A 1 477 ? 7.25 33.594 16.562 1 95.06 477 HIS A C 1
ATOM 3870 O O . HIS A 1 477 ? 7.574 32.406 16.469 1 95.06 477 HIS A O 1
ATOM 3876 N N . SER A 1 478 ? 8.156 34.5 16.859 1 94.25 478 SER A N 1
ATOM 3877 C CA . SER A 1 478 ? 9.516 34.281 17.344 1 94.25 478 SER A CA 1
ATOM 3878 C C . SER A 1 478 ? 10.328 33.469 16.344 1 94.25 478 SER A C 1
ATOM 3880 O O . SER A 1 478 ? 11.203 32.688 16.719 1 94.25 478 SER A O 1
ATOM 3882 N N . PHE A 1 479 ? 10.008 33.469 15.008 1 94.75 479 PHE A N 1
ATOM 3883 C CA . PHE A 1 479 ? 10.867 32.938 13.961 1 94.75 479 PHE A CA 1
ATOM 3884 C C . PHE A 1 479 ? 11.883 33.969 13.508 1 94.75 479 PHE A C 1
ATOM 3886 O O . PHE A 1 479 ? 11.539 35.125 13.281 1 94.75 479 PHE A O 1
ATOM 3893 N N . ASP A 1 480 ? 13.031 33.594 13.422 1 91.69 480 ASP A N 1
ATOM 3894 C CA . ASP A 1 480 ? 14.062 34.469 12.891 1 91.69 480 ASP A CA 1
ATOM 3895 C C . ASP A 1 480 ? 14.461 34.062 11.477 1 91.69 480 ASP A C 1
ATOM 3897 O O . ASP A 1 480 ? 14.156 32.938 11.039 1 91.69 480 ASP A O 1
ATOM 3901 N N . GLY A 1 481 ? 14.992 34.969 10.742 1 93.5 481 GLY A N 1
ATOM 3902 C CA . GLY A 1 481 ? 15.609 34.656 9.461 1 93.5 481 GLY A CA 1
ATOM 3903 C C . GLY A 1 481 ? 14.633 34.719 8.305 1 93.5 481 GLY A C 1
ATOM 3904 O O . GLY A 1 481 ? 14.992 34.375 7.172 1 93.5 481 GLY A O 1
ATOM 3905 N N . TYR A 1 482 ? 13.359 35.094 8.539 1 96 482 TYR A N 1
ATOM 3906 C CA . TYR A 1 482 ? 12.375 35.125 7.473 1 96 482 TYR A CA 1
ATOM 3907 C C . TYR A 1 482 ? 12.477 36.438 6.691 1 96 482 TYR A C 1
ATOM 3909 O O . TYR A 1 482 ? 12.852 37.469 7.246 1 96 482 TYR A O 1
ATOM 3917 N N . GLY A 1 483 ? 12.188 36.312 5.418 1 95.81 483 GLY A N 1
ATOM 3918 C CA . GLY A 1 483 ? 12.008 37.5 4.598 1 95.81 483 GLY A CA 1
ATOM 3919 C C . GLY A 1 483 ? 10.555 37.906 4.445 1 95.81 483 GLY A C 1
ATOM 3920 O O . GLY A 1 483 ? 9.656 37.219 4.945 1 95.81 483 GLY A O 1
ATOM 3921 N N . LYS A 1 484 ? 10.352 39.062 3.779 1 94.81 484 LYS A N 1
ATOM 3922 C CA . LYS A 1 484 ? 9 39.562 3.541 1 94.81 484 LYS A CA 1
ATOM 3923 C C . LYS A 1 484 ? 8.227 38.625 2.607 1 94.81 484 LYS A C 1
ATOM 3925 O O . LYS A 1 484 ? 8.75 38.219 1.567 1 94.81 484 LYS A O 1
ATOM 3930 N N . ASN A 1 485 ? 7.02 38.281 2.994 1 93.81 485 ASN A N 1
ATOM 3931 C CA . ASN A 1 485 ? 6.086 37.5 2.195 1 93.81 485 ASN A CA 1
ATOM 3932 C C . ASN A 1 485 ? 6.629 36.094 1.921 1 93.81 485 ASN A C 1
ATOM 3934 O O . ASN A 1 485 ? 6.234 35.438 0.947 1 93.81 485 ASN A O 1
ATOM 3938 N N . GLN A 1 486 ? 7.5 35.656 2.752 1 95.31 486 GLN A N 1
ATOM 3939 C CA . GLN A 1 486 ? 8.133 34.375 2.508 1 95.31 486 GLN A CA 1
ATOM 3940 C C . GLN A 1 486 ? 7.254 33.219 3.006 1 95.31 486 GLN A C 1
ATOM 3942 O O . GLN A 1 486 ? 7.195 32.156 2.381 1 95.31 486 GLN A O 1
ATOM 3947 N N . TYR A 1 487 ? 6.59 33.469 4.188 1 95.88 487 TYR A N 1
ATOM 3948 C CA . TYR A 1 487 ? 5.801 32.438 4.809 1 95.88 487 TYR A CA 1
ATOM 3949 C C . TYR A 1 487 ? 4.512 32.969 5.402 1 95.88 487 TYR A C 1
ATOM 3951 O O . TYR A 1 487 ? 4.395 34.188 5.629 1 95.88 487 TYR A O 1
ATOM 3959 N N . PHE A 1 488 ? 3.572 32.188 5.613 1 96.19 488 PHE A N 1
ATOM 3960 C CA . PHE A 1 488 ? 2.367 32.469 6.383 1 96.19 488 PHE A CA 1
ATOM 3961 C C . PHE A 1 488 ? 1.912 31.219 7.145 1 96.19 488 PHE A C 1
ATOM 3963 O O . PHE A 1 488 ? 2.402 30.125 6.895 1 96.19 488 PHE A O 1
ATOM 3970 N N . VAL A 1 489 ? 1.025 31.438 8.109 1 96.19 489 VAL A N 1
ATOM 3971 C CA . VAL A 1 489 ? 0.398 30.344 8.852 1 96.19 489 VAL A CA 1
ATOM 3972 C C . VAL A 1 489 ? -0.687 29.703 8 1 96.19 489 VAL A C 1
ATOM 3974 O O . VAL A 1 489 ? -1.579 30.375 7.492 1 96.19 489 VAL A O 1
ATOM 3977 N N . ASP A 1 490 ? -0.577 28.422 7.805 1 97.12 490 ASP A N 1
ATOM 3978 C CA . ASP A 1 490 ? -1.662 27.672 7.172 1 97.12 490 ASP A CA 1
ATOM 3979 C C . ASP A 1 490 ? -2.951 27.781 7.98 1 97.12 490 ASP A C 1
ATOM 3981 O O . ASP A 1 490 ? -3.02 27.312 9.117 1 97.12 490 ASP A O 1
ATOM 3985 N N . PRO A 1 491 ? -3.963 28.359 7.406 1 97.12 491 PRO A N 1
ATOM 3986 C CA . PRO A 1 491 ? -5.211 28.516 8.156 1 97.12 491 PRO A CA 1
ATOM 3987 C C . PRO A 1 491 ? -5.844 27.188 8.547 1 97.12 491 PRO A C 1
ATOM 3989 O O . PRO A 1 491 ? -6.676 27.141 9.453 1 97.12 491 PRO A O 1
ATOM 3992 N N . ASN A 1 492 ? -5.469 26.141 7.867 1 96.88 492 ASN A N 1
ATOM 3993 C CA . ASN A 1 492 ? -6.078 24.844 8.125 1 96.88 492 ASN A CA 1
ATOM 3994 C C . ASN A 1 492 ? -5.242 24.016 9.102 1 96.88 492 ASN A C 1
ATOM 3996 O O . ASN A 1 492 ? -5.574 22.875 9.383 1 96.88 492 ASN A O 1
ATOM 4000 N N . LYS A 1 493 ? -4.184 24.578 9.586 1 97.31 493 LYS A N 1
ATOM 4001 C CA . LYS A 1 493 ? -3.484 24.062 10.758 1 97.31 493 LYS A CA 1
ATOM 4002 C C . LYS A 1 493 ? -3.889 24.812 12.016 1 97.31 493 LYS A C 1
ATOM 4004 O O . LYS A 1 493 ? -3.543 25.984 12.188 1 97.31 493 LYS A O 1
ATOM 4009 N N . PHE A 1 494 ? -4.66 24.109 12.805 1 97.75 494 PHE A N 1
ATOM 4010 C CA . PHE A 1 494 ? -5.133 24.719 14.039 1 97.75 494 PHE A CA 1
ATOM 4011 C C . PHE A 1 494 ? -4.074 24.609 15.133 1 97.75 494 PHE A C 1
ATOM 4013 O O . PHE A 1 494 ? -4.09 23.672 15.938 1 97.75 494 PHE A O 1
ATOM 4020 N N . MET A 1 495 ? -3.197 25.609 15.172 1 97.62 495 MET A N 1
ATOM 4021 C CA . MET A 1 495 ? -2.023 25.641 16.047 1 97.62 495 MET A CA 1
ATOM 4022 C C . MET A 1 495 ? -2.303 26.438 17.312 1 97.62 495 MET A C 1
ATOM 4024 O O . MET A 1 495 ? -2.73 27.594 17.25 1 97.62 495 MET A O 1
ATOM 4028 N N . LEU A 1 496 ? -2.023 25.844 18.438 1 98.38 496 LEU A N 1
ATOM 4029 C CA . LEU A 1 496 ? -2.18 26.5 19.719 1 98.38 496 LEU A CA 1
ATOM 4030 C C . LEU A 1 496 ? -0.876 26.469 20.516 1 98.38 496 LEU A C 1
ATOM 4032 O O . LEU A 1 496 ? -0.058 25.562 20.328 1 98.38 496 LEU A O 1
ATOM 4036 N N . THR A 1 497 ? -0.642 27.438 21.344 1 98.06 497 THR A N 1
ATOM 4037 C CA . THR A 1 497 ? 0.487 27.453 22.281 1 98.06 497 THR A CA 1
ATOM 4038 C C . THR A 1 497 ? 0.004 27.344 23.719 1 98.06 497 THR A C 1
ATOM 4040 O O . THR A 1 497 ? -1.093 27.812 24.047 1 98.06 497 THR A O 1
ATOM 4043 N N . THR A 1 498 ? 0.734 26.703 24.531 1 98.38 498 THR A N 1
ATOM 4044 C CA . THR A 1 498 ? 0.533 26.656 25.984 1 98.38 498 THR A CA 1
ATOM 4045 C C . THR A 1 498 ? 1.514 27.578 26.688 1 98.38 498 THR A C 1
ATOM 4047 O O . THR A 1 498 ? 2.516 28 26.109 1 98.38 498 THR A O 1
ATOM 4050 N N . PRO A 1 499 ? 1.21 27.938 27.969 1 97.38 499 PRO A N 1
ATOM 4051 C CA . PRO A 1 499 ? 2.092 28.844 28.719 1 97.38 499 PRO A CA 1
ATOM 4052 C C . PRO A 1 499 ? 3.471 28.234 28.969 1 97.38 499 PRO A C 1
ATOM 4054 O O . PRO A 1 499 ? 3.605 27.016 29.078 1 97.38 499 PRO A O 1
ATOM 4057 N N . GLY A 1 500 ? 4.488 29.125 29.156 1 97.69 500 GLY A N 1
ATOM 4058 C CA . GLY A 1 500 ? 5.816 28.672 29.547 1 97.69 500 GLY A CA 1
ATOM 4059 C C . GLY A 1 500 ? 6.926 29.469 28.875 1 97.69 500 GLY A C 1
ATOM 4060 O O . GLY A 1 500 ? 8.07 29.469 29.344 1 97.69 500 GLY A O 1
ATOM 4061 N N . ILE A 1 501 ? 6.617 30.094 27.75 1 97.25 501 ILE A N 1
ATOM 4062 C CA . ILE A 1 501 ? 7.57 30.906 27 1 97.25 501 ILE A CA 1
ATOM 4063 C C . ILE A 1 501 ? 7.055 32.344 26.891 1 97.25 501 ILE A C 1
ATOM 4065 O O . ILE A 1 501 ? 5.914 32.562 26.484 1 97.25 501 ILE A O 1
ATOM 4069 N N . ASN A 1 502 ? 7.926 33.281 27.234 1 94.94 502 ASN A N 1
ATOM 4070 C CA . ASN A 1 502 ? 7.578 34.688 27.078 1 94.94 502 ASN A CA 1
ATOM 4071 C C . ASN A 1 502 ? 7.602 35.094 25.609 1 94.94 502 ASN A C 1
ATOM 4073 O O . ASN A 1 502 ? 8.648 35.031 24.953 1 94.94 502 ASN A O 1
ATOM 4077 N N . VAL A 1 503 ? 6.547 35.562 25.125 1 91.12 503 VAL A N 1
ATOM 4078 C CA . VAL A 1 503 ? 6.375 35.844 23.703 1 91.12 503 VAL A CA 1
ATOM 4079 C C . VAL A 1 503 ? 7.277 37 23.281 1 91.12 503 VAL A C 1
ATOM 4081 O O . VAL A 1 503 ? 7.77 37.031 22.156 1 91.12 503 VAL A O 1
ATOM 4084 N N . GLU A 1 504 ? 7.566 37.906 24.188 1 90.56 504 GLU A N 1
ATOM 4085 C CA . GLU A 1 504 ? 8.344 39.094 23.875 1 90.56 504 GLU A CA 1
ATOM 4086 C C . GLU A 1 504 ? 9.844 38.781 23.859 1 90.56 504 GLU A C 1
ATOM 4088 O O . GLU A 1 504 ? 10.586 39.344 23.047 1 90.56 504 GLU A O 1
ATOM 4093 N N . THR A 1 505 ? 10.203 37.938 24.719 1 91.31 505 THR A N 1
ATOM 4094 C CA . THR A 1 505 ? 11.641 37.75 24.891 1 91.31 505 THR A CA 1
ATOM 4095 C C . THR A 1 505 ? 12.062 36.375 24.375 1 91.31 505 THR A C 1
ATOM 4097 O O . THR A 1 505 ? 13.25 36.156 24.109 1 91.31 505 THR A O 1
ATOM 4100 N N . GLY A 1 506 ? 11.141 35.5 24.297 1 91.31 506 GLY A N 1
ATOM 4101 C CA . GLY A 1 506 ? 11.469 34.156 23.906 1 91.31 506 GLY A CA 1
ATOM 4102 C C . GLY A 1 506 ? 12.047 33.312 25.047 1 91.31 506 GLY A C 1
ATOM 4103 O O . GLY A 1 506 ? 12.414 32.156 24.844 1 91.31 506 GLY A O 1
ATOM 4104 N N . GLU A 1 507 ? 12.078 33.844 26.25 1 95.06 507 GLU A N 1
ATOM 4105 C CA . GLU A 1 507 ? 12.68 33.156 27.391 1 95.06 507 GLU A CA 1
ATOM 4106 C C . GLU A 1 507 ? 11.633 32.344 28.141 1 95.06 507 GLU A C 1
ATOM 4108 O O . GLU A 1 507 ? 10.438 32.625 28.062 1 95.06 507 GLU A O 1
ATOM 4113 N N . TYR A 1 508 ? 12.141 31.375 28.875 1 97.31 508 TYR A N 1
ATOM 4114 C CA . TYR A 1 508 ? 11.25 30.578 29.719 1 97.31 508 TYR A CA 1
ATOM 4115 C C . TYR A 1 508 ? 10.633 31.438 30.828 1 97.31 508 TYR A C 1
ATOM 4117 O O . TYR A 1 508 ? 11.305 32.281 31.406 1 97.31 508 TYR A O 1
ATOM 4125 N N . GLU A 1 509 ? 9.375 31.141 31.109 1 97.62 509 GLU A N 1
ATOM 4126 C CA . GLU A 1 509 ? 8.68 31.766 32.25 1 97.62 509 GLU A CA 1
ATOM 4127 C C . GLU A 1 509 ? 8.844 30.938 33.5 1 97.62 509 GLU A C 1
ATOM 4129 O O . GLU A 1 509 ? 9.461 29.875 33.5 1 97.62 509 GLU A O 1
ATOM 4134 N N . ASP A 1 510 ? 8.289 31.484 34.625 1 96.94 510 ASP A N 1
ATOM 4135 C CA . ASP A 1 510 ? 8.414 30.797 35.906 1 96.94 510 ASP A CA 1
ATOM 4136 C C . ASP A 1 510 ? 7.5 29.578 35.969 1 96.94 510 ASP A C 1
ATOM 4138 O O . ASP A 1 510 ? 7.84 28.562 36.562 1 96.94 510 ASP A O 1
ATOM 4142 N N . PHE A 1 511 ? 6.414 29.734 35.344 1 97.38 511 PHE A N 1
ATOM 4143 C CA . PHE A 1 511 ? 5.461 28.625 35.219 1 97.38 511 PHE A CA 1
ATOM 4144 C C . PHE A 1 511 ? 5.133 28.344 33.75 1 97.38 511 PHE A C 1
ATOM 4146 O O . PHE A 1 511 ? 5.141 29.25 32.938 1 97.38 511 PHE A O 1
ATOM 4153 N N . GLY A 1 512 ? 4.938 27.109 33.531 1 98 512 GLY A N 1
ATOM 4154 C CA . GLY A 1 512 ? 4.539 26.703 32.188 1 98 512 GLY A CA 1
ATOM 4155 C C . GLY A 1 512 ? 3.779 25.391 32.156 1 98 512 GLY A C 1
ATOM 4156 O O . GLY A 1 512 ? 3.744 24.672 33.156 1 98 512 GLY A O 1
ATOM 4157 N N . ILE A 1 513 ? 3.102 25.172 31.094 1 98.5 513 ILE A N 1
ATOM 4158 C CA . ILE A 1 513 ? 2.355 23.953 30.844 1 98.5 513 ILE A CA 1
ATOM 4159 C C . ILE A 1 513 ? 2.918 23.25 29.609 1 98.5 513 ILE A C 1
ATOM 4161 O O . ILE A 1 513 ? 2.514 23.531 28.484 1 98.5 513 ILE A O 1
ATOM 4165 N N . PRO A 1 514 ? 3.816 22.281 29.828 1 98.19 514 PRO A N 1
ATOM 4166 C CA . PRO A 1 514 ? 4.238 21.5 28.656 1 98.19 514 PRO A CA 1
ATOM 4167 C C . PRO A 1 514 ? 3.059 20.906 27.891 1 98.19 514 PRO A C 1
ATOM 4169 O O . PRO A 1 514 ? 2.154 20.328 28.5 1 98.19 514 PRO A O 1
ATOM 4172 N N . ALA A 1 515 ? 3.1 21.016 26.562 1 98.06 515 ALA A N 1
ATOM 4173 C CA . ALA A 1 515 ? 1.947 20.719 25.719 1 98.06 515 ALA A CA 1
ATOM 4174 C C . ALA A 1 515 ? 1.58 19.25 25.797 1 98.06 515 ALA A C 1
ATOM 4176 O O . ALA A 1 515 ? 0.426 18.875 25.562 1 98.06 515 ALA A O 1
ATOM 4177 N N . THR A 1 516 ? 2.521 18.359 26.109 1 97.12 516 THR A N 1
ATOM 4178 C CA . THR A 1 516 ? 2.273 16.922 26.188 1 97.12 516 THR A CA 1
ATOM 4179 C C . THR A 1 516 ? 1.231 16.609 27.266 1 97.12 516 THR A C 1
ATOM 4181 O O . THR A 1 516 ? 0.493 15.633 27.156 1 97.12 516 THR A O 1
ATOM 4184 N N . ILE A 1 517 ? 1.171 17.422 28.281 1 98.06 517 ILE A N 1
ATOM 4185 C CA . ILE A 1 517 ? 0.197 17.219 29.344 1 98.06 517 ILE A CA 1
ATOM 4186 C C . ILE A 1 517 ? -1.207 17.531 28.828 1 98.06 517 ILE A C 1
ATOM 4188 O O . ILE A 1 517 ? -2.139 16.75 29.062 1 98.06 517 ILE A O 1
ATOM 4192 N N . LEU A 1 518 ? -1.354 18.672 28.125 1 98.12 518 LEU A N 1
ATOM 4193 C CA . LEU A 1 518 ? -2.631 19.016 27.5 1 98.12 518 LEU A CA 1
ATOM 4194 C C . LEU A 1 518 ? -3.049 17.922 26.516 1 98.12 518 LEU A C 1
ATOM 4196 O O . LEU A 1 518 ? -4.223 17.547 26.453 1 98.12 518 LEU A O 1
ATOM 4200 N N . ALA A 1 519 ? -2.125 17.469 25.719 1 96.5 519 ALA A N 1
ATOM 4201 C CA . ALA A 1 519 ? -2.42 16.438 24.734 1 96.5 519 ALA A CA 1
ATOM 4202 C C . ALA A 1 519 ? -2.982 15.188 25.391 1 96.5 519 ALA A C 1
ATOM 4204 O O . ALA A 1 519 ? -3.959 14.609 24.922 1 96.5 519 ALA A O 1
ATOM 4205 N N . ASN A 1 520 ? -2.367 14.719 26.484 1 95.75 520 ASN A N 1
ATOM 4206 C CA . ASN A 1 520 ? -2.822 13.531 27.188 1 95.75 520 ASN A CA 1
ATOM 4207 C C . ASN A 1 520 ? -4.191 13.742 27.828 1 95.75 520 ASN A C 1
ATOM 4209 O O . ASN A 1 520 ? -5.016 12.828 27.859 1 95.75 520 ASN A O 1
ATOM 4213 N N . TYR A 1 521 ? -4.426 14.938 28.391 1 96.62 521 TYR A N 1
ATOM 4214 C CA . TYR A 1 521 ? -5.738 15.266 28.953 1 96.62 521 TYR A CA 1
ATOM 4215 C C . TYR A 1 521 ? -6.824 15.133 27.891 1 96.62 521 TYR A C 1
ATOM 4217 O O . TYR A 1 521 ? -7.863 14.523 28.125 1 96.62 521 TYR A O 1
ATOM 4225 N N . LEU A 1 522 ? -6.562 15.742 26.672 1 96.06 522 LEU A N 1
ATOM 4226 C CA . LEU A 1 522 ? -7.539 15.695 25.578 1 96.06 522 LEU A CA 1
ATOM 4227 C C . LEU A 1 522 ? -7.809 14.258 25.156 1 96.06 522 LEU A C 1
ATOM 4229 O O . LEU A 1 522 ? -8.953 13.891 24.875 1 96.06 522 LEU A O 1
ATOM 4233 N N . ARG A 1 523 ? -6.805 13.445 25.141 1 92.25 523 ARG A N 1
ATOM 4234 C CA . ARG A 1 523 ? -6.973 12.039 24.781 1 92.25 523 ARG A CA 1
ATOM 4235 C C . ARG A 1 523 ? -7.867 11.32 25.797 1 92.25 523 ARG A C 1
ATOM 4237 O O . ARG A 1 523 ? -8.695 10.492 25.422 1 92.25 523 ARG A O 1
ATOM 4244 N N . GLU A 1 524 ? -7.648 11.672 27.094 1 91.62 524 GLU A N 1
ATOM 4245 C CA . GLU A 1 524 ? -8.508 11.109 28.125 1 91.62 524 GLU A CA 1
ATOM 4246 C C . GLU A 1 524 ? -9.977 11.445 27.859 1 91.62 524 GLU A C 1
ATOM 4248 O O . GLU A 1 524 ? -10.867 10.68 28.234 1 91.62 524 GLU A O 1
ATOM 4253 N N . LYS A 1 525 ? -10.133 12.523 27.203 1 92.75 525 LYS A N 1
ATOM 4254 C CA . LYS A 1 525 ? -11.492 12.977 26.922 1 92.75 525 LYS A CA 1
ATOM 4255 C C . LYS A 1 525 ? -11.922 12.578 25.5 1 92.75 525 LYS A C 1
ATOM 4257 O O . LYS A 1 525 ? -12.891 13.117 24.969 1 92.75 525 LYS A O 1
ATOM 4262 N N . SER A 1 526 ? -11.211 11.727 24.766 1 89.69 526 SER A N 1
ATOM 4263 C CA . SER A 1 526 ? -11.523 11.141 23.469 1 89.69 526 SER A CA 1
ATOM 4264 C C . SER A 1 526 ? -11.414 12.18 22.359 1 89.69 526 SER A C 1
ATOM 4266 O O . SER A 1 526 ? -12.188 12.156 21.406 1 89.69 526 SER A O 1
ATOM 4268 N N . ILE A 1 527 ? -10.578 13.195 22.578 1 93.25 527 ILE A N 1
ATOM 4269 C CA . ILE A 1 527 ? -10.172 14.141 21.547 1 93.25 527 ILE A CA 1
ATOM 4270 C C . ILE A 1 527 ? -8.719 13.891 21.156 1 93.25 527 ILE A C 1
ATOM 4272 O O . ILE A 1 527 ? -7.824 13.977 22 1 93.25 527 ILE A O 1
ATOM 4276 N N . ILE A 1 528 ? -8.5 13.586 19.953 1 91.62 528 ILE A N 1
ATOM 4277 C CA . ILE A 1 528 ? -7.172 13.141 19.531 1 91.62 528 ILE A CA 1
ATOM 4278 C C . ILE A 1 528 ? -6.488 14.242 18.719 1 91.62 528 ILE A C 1
ATOM 4280 O O . ILE A 1 528 ? -6.789 14.422 17.547 1 91.62 528 ILE A O 1
ATOM 4284 N N . PRO A 1 529 ? -5.516 14.953 19.312 1 94.06 529 PRO A N 1
ATOM 4285 C CA . PRO A 1 529 ? -4.742 15.93 18.531 1 94.06 529 PRO A CA 1
ATOM 4286 C C . PRO A 1 529 ? -3.744 15.273 17.594 1 94.06 529 PRO A C 1
ATOM 4288 O O . PRO A 1 529 ? -3.484 14.07 17.688 1 94.06 529 PRO A O 1
ATOM 4291 N N . GLU A 1 530 ? -3.227 16 16.672 1 93.31 530 GLU A N 1
ATOM 4292 C CA . GLU A 1 530 ? -2.275 15.469 15.703 1 93.31 530 GLU A CA 1
ATOM 4293 C C . GLU A 1 530 ? -0.882 15.328 16.312 1 93.31 530 GLU A C 1
ATOM 4295 O O . GLU A 1 530 ? -0.227 14.297 16.141 1 93.31 530 GLU A O 1
ATOM 4300 N N . LYS A 1 531 ? -0.46 16.453 16.984 1 92.5 531 LYS A N 1
ATOM 4301 C CA . LYS A 1 531 ? 0.911 16.5 17.484 1 92.5 531 LYS A CA 1
ATOM 4302 C C . LYS A 1 531 ? 1.064 17.547 18.594 1 92.5 531 LYS A C 1
ATOM 4304 O O . LYS A 1 531 ? 0.301 18.516 18.641 1 92.5 531 LYS A O 1
ATOM 4309 N N . ASN A 1 532 ? 1.972 17.234 19.453 1 93.88 532 ASN A N 1
ATOM 4310 C CA . ASN A 1 532 ? 2.426 18.25 20.391 1 93.88 532 ASN A CA 1
ATOM 4311 C C . ASN A 1 532 ? 3.949 18.344 20.438 1 93.88 532 ASN A C 1
ATOM 4313 O O . ASN A 1 532 ? 4.637 17.406 20 1 93.88 532 ASN A O 1
ATOM 4317 N N . ASP A 1 533 ? 4.453 19.422 20.859 1 93.75 533 ASP A N 1
ATOM 4318 C CA . ASP A 1 533 ? 5.875 19.641 21.125 1 93.75 533 ASP A CA 1
ATOM 4319 C C . ASP A 1 533 ? 6.086 20.328 22.469 1 93.75 533 ASP A C 1
ATOM 4321 O O . ASP A 1 533 ? 5.422 20 23.453 1 93.75 533 ASP A O 1
ATOM 4325 N N . LEU A 1 534 ? 7.066 21.203 22.656 1 94.81 534 LEU A N 1
ATOM 4326 C CA . LEU A 1 534 ? 7.402 21.781 23.938 1 94.81 534 LEU A CA 1
ATOM 4327 C C . LEU A 1 534 ? 6.207 22.531 24.516 1 94.81 534 LEU A C 1
ATOM 4329 O O . LEU A 1 534 ? 5.59 22.078 25.484 1 94.81 534 LEU A O 1
ATOM 4333 N N . ASN A 1 535 ? 5.801 23.641 23.922 1 97.75 535 ASN A N 1
ATOM 4334 C CA . ASN A 1 535 ? 4.672 24.453 24.359 1 97.75 535 ASN A CA 1
ATOM 4335 C C . ASN A 1 535 ? 3.723 24.766 23.203 1 97.75 535 ASN A C 1
ATOM 4337 O O . ASN A 1 535 ? 3.188 25.859 23.109 1 97.75 535 ASN A O 1
ATOM 4341 N N . SER A 1 536 ? 3.621 23.75 22.359 1 97.12 536 SER A N 1
ATOM 4342 C CA . SER A 1 536 ? 2.74 23.891 21.203 1 97.12 536 SER A CA 1
ATOM 4343 C C . SER A 1 536 ? 1.968 22.594 20.938 1 97.12 536 SER A C 1
ATOM 4345 O O . SER A 1 536 ? 2.457 21.5 21.219 1 97.12 536 SER A O 1
ATOM 4347 N N . ILE A 1 537 ? 0.733 22.703 20.422 1 97.38 537 ILE A N 1
ATOM 4348 C CA . ILE A 1 537 ? -0.122 21.562 20.094 1 97.38 537 ILE A CA 1
ATOM 4349 C C . ILE A 1 537 ? -0.854 21.828 18.781 1 97.38 537 ILE A C 1
ATOM 4351 O O . ILE A 1 537 ? -1.224 22.969 18.5 1 97.38 537 ILE A O 1
ATOM 4355 N N . LEU A 1 538 ? -0.974 20.812 17.938 1 97.06 538 LEU A N 1
ATOM 4356 C CA . LEU A 1 538 ? -1.49 20.953 16.578 1 97.06 538 LEU A CA 1
ATOM 4357 C C . LEU A 1 538 ? -2.729 20.078 16.375 1 97.06 538 LEU A C 1
ATOM 4359 O O . LEU A 1 538 ? -2.74 18.906 16.766 1 97.06 538 LEU A O 1
ATOM 4363 N N . PHE A 1 539 ? -3.82 20.656 15.828 1 96.94 539 PHE A N 1
ATOM 4364 C CA . PHE A 1 539 ? -5.023 19.984 15.352 1 96.94 539 PHE A CA 1
ATOM 4365 C C . PHE A 1 539 ? -5.199 20.172 13.852 1 96.94 539 PHE A C 1
ATOM 4367 O O . PHE A 1 539 ? -4.953 21.266 13.328 1 96.94 539 PHE A O 1
ATOM 4374 N N . LEU A 1 540 ? -5.582 19.188 13.133 1 96.38 540 LEU A N 1
ATOM 4375 C CA . LEU A 1 540 ? -5.773 19.297 11.688 1 96.38 540 LEU A CA 1
ATOM 4376 C C . LEU A 1 540 ? -7.223 19.656 11.359 1 96.38 540 LEU A C 1
ATOM 4378 O O . LEU A 1 540 ? -8.148 18.984 11.828 1 96.38 540 LEU A O 1
ATOM 4382 N N . MET A 1 541 ? -7.34 20.672 10.539 1 96.88 541 MET A N 1
ATOM 4383 C CA . MET A 1 541 ? -8.664 21.062 10.062 1 96.88 541 MET A CA 1
ATOM 4384 C C . MET A 1 541 ? -8.914 20.516 8.656 1 96.88 541 MET A C 1
ATOM 4386 O O . MET A 1 541 ? -8.062 20.641 7.777 1 96.88 541 MET A O 1
ATOM 4390 N N . THR A 1 542 ? -10.016 19.859 8.477 1 97.19 542 THR A N 1
ATOM 4391 C CA . THR A 1 542 ? -10.508 19.406 7.18 1 97.19 542 THR A CA 1
ATOM 4392 C C . THR A 1 542 ? -11.992 19.719 7.023 1 97.19 542 THR A C 1
ATOM 4394 O O . THR A 1 542 ? -12.656 20.109 7.988 1 97.19 542 THR A O 1
ATOM 4397 N N . PRO A 1 543 ? -12.523 19.562 5.82 1 97.12 543 PRO A N 1
ATOM 4398 C CA . PRO A 1 543 ? -13.961 19.797 5.645 1 97.12 543 PRO A CA 1
ATOM 4399 C C . PRO A 1 543 ? -14.82 18.828 6.457 1 97.12 543 PRO A C 1
ATOM 4401 O O . PRO A 1 543 ? -16.031 19 6.535 1 97.12 543 PRO A O 1
ATOM 4404 N N . ALA A 1 544 ? -14.188 17.922 7.145 1 96.12 544 ALA A N 1
ATOM 4405 C CA . ALA A 1 544 ? -14.914 17.016 8.023 1 96.12 544 ALA A CA 1
ATOM 4406 C C . ALA A 1 544 ? -15.398 17.734 9.281 1 96.12 544 ALA A C 1
ATOM 4408 O O . ALA A 1 544 ? -16.297 17.25 9.977 1 96.12 544 ALA A O 1
ATOM 4409 N N . GLU A 1 545 ? -14.867 18.891 9.609 1 96 545 GLU A N 1
ATOM 4410 C CA . GLU A 1 545 ? -15.125 19.578 10.867 1 96 545 GLU A CA 1
ATOM 4411 C C . GLU A 1 545 ? -16.562 20.109 10.93 1 96 545 GLU A C 1
ATOM 4413 O O . GLU A 1 545 ? -17.125 20.484 9.898 1 96 545 GLU A O 1
ATOM 4418 N N . THR A 1 546 ? -17.062 20.062 12.109 1 94.44 546 THR A N 1
ATOM 4419 C CA . THR A 1 546 ? -18.375 20.625 12.391 1 94.44 546 THR A CA 1
ATOM 4420 C C . THR A 1 546 ? -18.297 21.625 13.555 1 94.44 546 THR A C 1
ATOM 4422 O O . THR A 1 546 ? -17.344 21.594 14.336 1 94.44 546 THR A O 1
ATOM 4425 N N . VAL A 1 547 ? -19.344 22.438 13.664 1 94.75 547 VAL A N 1
ATOM 4426 C CA . VAL A 1 547 ? -19.422 23.422 14.742 1 94.75 547 VAL A CA 1
ATOM 4427 C C . VAL A 1 547 ? -19.438 22.703 16.094 1 94.75 547 VAL A C 1
ATOM 4429 O O . VAL A 1 547 ? -18.734 23.109 17.016 1 94.75 547 VAL A O 1
ATOM 4432 N N . THR A 1 548 ? -20.125 21.625 16.125 1 94.12 548 THR A N 1
ATOM 4433 C CA . THR A 1 548 ? -20.25 20.859 17.359 1 94.12 548 THR A CA 1
ATOM 4434 C C . THR A 1 548 ? -18.891 20.266 17.766 1 94.12 548 THR A C 1
ATOM 4436 O O . THR A 1 548 ? -18.531 20.312 18.938 1 94.12 548 THR A O 1
ATOM 4439 N N . LYS A 1 549 ? -18.25 19.719 16.844 1 94.31 549 LYS A N 1
ATOM 4440 C CA . LYS A 1 549 ? -16.938 19.156 17.094 1 94.31 549 LYS A CA 1
ATOM 4441 C C . LYS A 1 549 ? -15.969 20.219 17.625 1 94.31 549 LYS A C 1
ATOM 4443 O O . LYS A 1 549 ? -15.258 19.984 18.594 1 94.31 549 LYS A O 1
ATOM 4448 N N . MET A 1 550 ? -15.984 21.422 17.047 1 96.69 550 MET A N 1
ATOM 4449 C CA . MET A 1 550 ? -15.094 22.5 17.453 1 96.69 550 MET A CA 1
ATOM 4450 C C . MET A 1 550 ? -15.469 23.031 18.828 1 96.69 550 MET A C 1
ATOM 4452 O O . MET A 1 550 ? -14.594 23.359 19.625 1 96.69 550 MET A O 1
ATOM 4456 N N . GLN A 1 551 ? -16.719 23.031 19.094 1 95.5 551 GLN A N 1
ATOM 4457 C CA . GLN A 1 551 ? -17.188 23.5 20.391 1 95.5 551 GLN A CA 1
ATOM 4458 C C . GLN A 1 551 ? -16.75 22.547 21.5 1 95.5 551 GLN A C 1
ATOM 4460 O O . GLN A 1 551 ? -16.438 22.984 22.609 1 95.5 551 GLN A O 1
ATOM 4465 N N . ASN A 1 552 ? -16.812 21.297 21.156 1 95.12 552 ASN A N 1
ATOM 4466 C CA . ASN A 1 552 ? -16.344 20.312 22.141 1 95.12 552 ASN A CA 1
ATOM 4467 C C . ASN A 1 552 ? -14.867 20.5 22.453 1 95.12 552 ASN A C 1
ATOM 4469 O O . ASN A 1 552 ? -14.461 20.375 23.625 1 95.12 552 ASN A O 1
ATOM 4473 N N . LEU A 1 553 ? -14.102 20.781 21.453 1 96.94 553 LEU A N 1
ATOM 4474 C CA . LEU A 1 553 ? -12.68 21.031 21.672 1 96.94 553 LEU A CA 1
ATOM 4475 C C . LEU A 1 553 ? -12.477 22.266 22.562 1 96.94 553 LEU A C 1
ATOM 4477 O O . LEU A 1 553 ? -11.742 22.203 23.547 1 96.94 553 LEU A O 1
ATOM 4481 N N . VAL A 1 554 ? -13.172 23.375 22.25 1 97.44 554 VAL A N 1
ATOM 4482 C CA . VAL A 1 554 ? -13.031 24.625 22.984 1 97.44 554 VAL A CA 1
ATOM 4483 C C . VAL A 1 554 ? -13.477 24.422 24.438 1 97.44 554 VAL A C 1
ATOM 4485 O O . VAL A 1 554 ? -12.828 24.906 25.359 1 97.44 554 VAL A O 1
ATOM 4488 N N . SER A 1 555 ? -14.531 23.688 24.594 1 97.31 555 SER A N 1
ATOM 4489 C CA . SER A 1 555 ? -15.055 23.422 25.938 1 97.31 555 SER A CA 1
ATOM 4490 C C . SER A 1 555 ? -14.039 22.672 26.797 1 97.31 555 SER A C 1
ATOM 4492 O O . SER A 1 555 ? -13.883 22.969 27.984 1 97.31 555 SER A O 1
ATOM 4494 N N . GLN A 1 556 ? -13.422 21.719 26.188 1 97.06 556 GLN A N 1
ATOM 4495 C CA . GLN A 1 556 ? -12.453 20.938 26.938 1 97.06 556 GLN A CA 1
ATOM 4496 C C . GLN A 1 556 ? -11.203 21.75 27.234 1 97.06 556 GLN A C 1
ATOM 4498 O O . GLN A 1 556 ? -10.57 21.562 28.281 1 97.06 556 GLN A O 1
ATOM 4503 N N . LEU A 1 557 ? -10.852 22.703 26.375 1 98.31 557 LEU A N 1
ATOM 4504 C CA . LEU A 1 557 ? -9.742 23.609 26.656 1 98.31 557 LEU A CA 1
ATOM 4505 C C . LEU A 1 557 ? -10.055 24.5 27.859 1 98.31 557 LEU A C 1
ATOM 4507 O O . LEU A 1 557 ? -9.211 24.688 28.734 1 98.31 557 LEU A O 1
ATOM 4511 N N . VAL A 1 558 ? -11.281 24.984 27.922 1 98 558 VAL A N 1
ATOM 4512 C CA . VAL A 1 558 ? -11.719 25.828 29.031 1 98 558 VAL A CA 1
ATOM 4513 C C . VAL A 1 558 ? -11.711 25.031 30.328 1 98 558 VAL A C 1
ATOM 4515 O O . VAL A 1 558 ? -11.234 25.516 31.359 1 98 558 VAL A O 1
ATOM 4518 N N . ARG A 1 559 ? -12.211 23.844 30.234 1 97.5 559 ARG A N 1
ATOM 4519 C CA . ARG A 1 559 ? -12.242 22.984 31.406 1 97.5 559 ARG A CA 1
ATOM 4520 C C . ARG A 1 559 ? -10.828 22.688 31.906 1 97.5 559 ARG A C 1
ATOM 4522 O O . ARG A 1 559 ? -10.586 22.672 33.125 1 97.5 559 ARG A O 1
ATOM 4529 N N . PHE A 1 560 ? -9.945 22.391 31.094 1 98.06 560 PHE A N 1
ATOM 4530 C CA . PHE A 1 560 ? -8.555 22.125 31.438 1 98.06 560 PHE A CA 1
ATOM 4531 C C . PHE A 1 560 ? -7.961 23.312 32.188 1 98.06 560 PHE A C 1
ATOM 4533 O O . PHE A 1 560 ? -7.266 23.125 33.188 1 98.06 560 PHE A O 1
ATOM 4540 N N . GLU A 1 561 ? -8.195 24.562 31.672 1 98.19 561 GLU A N 1
ATOM 4541 C CA . GLU A 1 561 ? -7.695 25.766 32.344 1 98.19 561 GLU A CA 1
ATOM 4542 C C . GLU A 1 561 ? -8.25 25.875 33.75 1 98.19 561 GLU A C 1
ATOM 4544 O O . GLU A 1 561 ? -7.539 26.266 34.688 1 98.19 561 GLU A O 1
ATOM 4549 N N . HIS A 1 562 ? -9.492 25.484 33.938 1 97.75 562 HIS A N 1
ATOM 4550 C CA . HIS A 1 562 ? -10.094 25.5 35.281 1 97.75 562 HIS A CA 1
ATOM 4551 C C . HIS A 1 562 ? -9.414 24.5 36.188 1 97.75 562 HIS A C 1
ATOM 4553 O O . HIS A 1 562 ? -9.195 24.797 37.375 1 97.75 562 HIS A O 1
ATOM 4559 N N . LEU A 1 563 ? -9.125 23.391 35.656 1 98 563 LEU A N 1
ATOM 4560 C CA . LEU A 1 563 ? -8.453 22.359 36.438 1 98 563 LEU A CA 1
ATOM 4561 C C . LEU A 1 563 ? -7.066 22.812 36.875 1 98 563 LEU A C 1
ATOM 4563 O O . LEU A 1 563 ? -6.613 22.5 37.969 1 98 563 LEU A O 1
ATOM 4567 N N . ILE A 1 564 ? -6.367 23.5 35.969 1 98.19 564 ILE A N 1
ATOM 4568 C CA . ILE A 1 564 ? -5.059 24.062 36.312 1 98.19 564 ILE A CA 1
ATOM 4569 C C . ILE A 1 564 ? -5.199 25.094 37.406 1 98.19 564 ILE A C 1
ATOM 4571 O O . ILE A 1 564 ? -4.414 25.094 38.375 1 98.19 564 ILE A O 1
ATOM 4575 N N . GLU A 1 565 ? -6.184 26 37.312 1 97.12 565 GLU A N 1
ATOM 4576 C CA . GLU A 1 565 ? -6.406 27.062 38.312 1 97.12 565 GLU A CA 1
ATOM 4577 C C . GLU A 1 565 ? -6.742 26.484 39.688 1 97.12 565 GLU A C 1
ATOM 4579 O O . GLU A 1 565 ? -6.289 27 40.688 1 97.12 565 GLU A O 1
ATOM 4584 N N . GLU A 1 566 ? -7.402 25.375 39.656 1 97.44 566 GLU A N 1
ATOM 4585 C CA . GLU A 1 566 ? -7.82 24.734 40.875 1 97.44 566 GLU A CA 1
ATOM 4586 C C . GLU A 1 566 ? -6.73 23.812 41.438 1 97.44 566 GLU A C 1
ATOM 4588 O O . GLU A 1 566 ? -6.832 23.312 42.562 1 97.44 566 GLU A O 1
ATOM 4593 N N . ASP A 1 567 ? -5.754 23.641 40.656 1 98.06 567 ASP A N 1
ATOM 4594 C CA . ASP A 1 567 ? -4.699 22.703 40.969 1 98.06 567 ASP A CA 1
ATOM 4595 C C . ASP A 1 567 ? -5.285 21.328 41.344 1 98.06 567 ASP A C 1
ATOM 4597 O O . ASP A 1 567 ? -5.004 20.797 42.406 1 98.06 567 ASP A O 1
ATOM 4601 N N . ALA A 1 568 ? -6.098 20.812 40.438 1 98.25 568 ALA A N 1
ATOM 4602 C CA . ALA A 1 568 ? -6.848 19.578 40.656 1 98.25 568 ALA A CA 1
ATOM 4603 C C . ALA A 1 568 ? -5.91 18.391 40.812 1 98.25 568 ALA A C 1
ATOM 4605 O O . ALA A 1 568 ? -4.801 18.391 40.281 1 98.25 568 ALA A O 1
ATOM 4606 N N . PRO A 1 569 ? -6.395 17.328 41.594 1 98.06 569 PRO A N 1
ATOM 4607 C CA . PRO A 1 569 ? -5.598 16.109 41.688 1 98.06 569 PRO A CA 1
ATOM 4608 C C . PRO A 1 569 ? -5.359 15.438 40.344 1 98.06 569 PRO A C 1
ATOM 4610 O O . PRO A 1 569 ? -6.258 15.391 39.5 1 98.06 569 PRO A O 1
ATOM 4613 N N . LEU A 1 570 ? -4.18 14.883 40.188 1 97.88 570 LEU A N 1
ATOM 4614 C CA . LEU A 1 570 ? -3.777 14.328 38.906 1 97.88 570 LEU A CA 1
ATOM 4615 C C . LEU A 1 570 ? -4.676 13.156 38.531 1 97.88 570 LEU A C 1
ATOM 4617 O O . LEU A 1 570 ? -4.957 12.945 37.344 1 97.88 570 LEU A O 1
ATOM 4621 N N . PHE A 1 571 ? -5.137 12.305 39.469 1 96.31 571 PHE A N 1
ATOM 4622 C CA . PHE A 1 571 ? -5.957 11.133 39.188 1 96.31 571 PHE A CA 1
ATOM 4623 C C . PHE A 1 571 ? -7.277 11.531 38.531 1 96.31 571 PHE A C 1
ATOM 4625 O O . PHE A 1 571 ? -7.91 10.727 37.844 1 96.31 571 PHE A O 1
ATOM 4632 N N . GLU A 1 572 ? -7.727 12.781 38.719 1 96.31 572 GLU A N 1
ATOM 4633 C CA . GLU A 1 572 ? -8.938 13.305 38.094 1 96.31 572 GLU A CA 1
ATOM 4634 C C . GLU A 1 572 ? -8.648 13.797 36.656 1 96.31 572 GLU A C 1
ATOM 4636 O O . GLU A 1 572 ? -9.508 13.695 35.781 1 96.31 572 GLU A O 1
ATOM 4641 N N . VAL A 1 573 ? -7.488 14.398 36.5 1 97.12 573 VAL A N 1
ATOM 4642 C CA . VAL A 1 573 ? -7.152 15.062 35.25 1 97.12 573 VAL A CA 1
ATOM 4643 C C . VAL A 1 573 ? -6.652 14.031 34.25 1 97.12 573 VAL A C 1
ATOM 4645 O O . VAL A 1 573 ? -7.031 14.07 33.062 1 97.12 573 VAL A O 1
ATOM 4648 N N . LEU A 1 574 ? -5.758 13.117 34.688 1 97.56 574 LEU A N 1
ATOM 4649 C CA . LEU A 1 574 ? -5.172 12.062 33.875 1 97.56 574 LEU A CA 1
ATOM 4650 C C . LEU A 1 574 ? -5.348 10.703 34.531 1 97.56 574 LEU A C 1
ATOM 4652 O O . LEU A 1 574 ? -4.367 10.062 34.906 1 97.56 574 LEU A O 1
ATOM 4656 N N . PRO A 1 575 ? -6.547 10.188 34.562 1 95.88 575 PRO A N 1
ATOM 4657 C CA . PRO A 1 575 ? -6.828 8.969 35.312 1 95.88 575 PRO A CA 1
ATOM 4658 C C . PRO A 1 575 ? -6.07 7.754 34.781 1 95.88 575 PRO A C 1
ATOM 4660 O O . PRO A 1 575 ? -5.527 6.973 35.562 1 95.88 575 PRO A O 1
ATOM 4663 N N . SER A 1 576 ? -6.043 7.562 33.469 1 93.12 576 SER A N 1
ATOM 4664 C CA . SER A 1 576 ? -5.387 6.391 32.906 1 93.12 576 SER A CA 1
ATOM 4665 C C . SER A 1 576 ? -3.889 6.398 33.188 1 93.12 576 SER A C 1
ATOM 4667 O O . SER A 1 576 ? -3.312 5.371 33.562 1 93.12 576 SER A O 1
ATOM 4669 N N . LEU A 1 577 ? -3.287 7.57 32.969 1 93.75 577 LEU A N 1
ATOM 4670 C CA . LEU A 1 577 ? -1.859 7.703 33.25 1 93.75 577 LEU A CA 1
ATOM 4671 C C . LEU A 1 577 ? -1.564 7.488 34.719 1 93.75 577 LEU A C 1
ATOM 4673 O O . LEU A 1 577 ? -0.598 6.809 35.094 1 93.75 577 LEU A O 1
ATOM 4677 N N . TYR A 1 578 ? -2.391 8.031 35.625 1 95.44 578 TYR A N 1
ATOM 4678 C CA . TYR A 1 578 ? -2.24 7.91 37.062 1 95.44 578 TYR A CA 1
ATOM 4679 C C . TYR A 1 578 ? -2.32 6.453 37.5 1 95.44 578 TYR A C 1
ATOM 4681 O O . TYR A 1 578 ? -1.512 6 38.312 1 95.44 578 TYR A O 1
ATOM 4689 N N . GLU A 1 579 ? -3.271 5.746 36.938 1 95.38 579 GLU A N 1
ATOM 4690 C CA . GLU A 1 579 ? -3.453 4.344 37.281 1 95.38 579 GLU A CA 1
ATOM 4691 C C . GLU A 1 579 ? -2.262 3.502 36.844 1 95.38 579 GLU A C 1
ATOM 4693 O O . GLU A 1 579 ? -1.812 2.619 37.594 1 95.38 579 GLU A O 1
ATOM 4698 N N . LYS A 1 580 ? -1.774 3.773 35.781 1 93.06 580 LYS A N 1
ATOM 4699 C CA . LYS A 1 580 ? -0.675 2.994 35.219 1 93.06 580 LYS A CA 1
ATOM 4700 C C . LYS A 1 580 ? 0.628 3.268 35.969 1 93.06 580 LYS A C 1
ATOM 4702 O O . LYS A 1 580 ? 1.461 2.371 36.125 1 93.06 580 LYS A O 1
ATOM 4707 N N . TYR A 1 581 ? 0.8 4.5 36.406 1 96.12 581 TYR A N 1
ATOM 4708 C CA . TYR A 1 581 ? 2.043 4.898 37.062 1 96.12 581 TYR A CA 1
ATOM 4709 C C . TYR A 1 581 ? 1.775 5.453 38.438 1 96.12 581 TYR A C 1
ATOM 4711 O O . TYR A 1 581 ? 2.275 6.523 38.812 1 96.12 581 TYR A O 1
ATOM 4719 N N . GLU A 1 582 ? 1.056 4.773 39.156 1 95.25 582 GLU A N 1
ATOM 4720 C CA . GLU A 1 582 ? 0.606 5.227 40.469 1 95.25 582 GLU A CA 1
ATOM 4721 C C . GLU A 1 582 ? 1.786 5.441 41.438 1 95.25 582 GLU A C 1
ATOM 4723 O O . GLU A 1 582 ? 1.785 6.379 42.219 1 95.25 582 GLU A O 1
ATOM 4728 N N . SER A 1 583 ? 2.752 4.621 41.344 1 95.5 583 SER A N 1
ATOM 4729 C CA . SER A 1 583 ? 3.908 4.727 42.219 1 95.5 583 SER A CA 1
ATOM 4730 C C . SER A 1 583 ? 4.629 6.055 42.031 1 95.5 583 SER A C 1
ATOM 4732 O O . SER A 1 583 ? 5.125 6.641 43 1 95.5 583 SER A O 1
ATOM 4734 N N . ARG A 1 584 ? 4.652 6.609 40.875 1 96.56 584 ARG A N 1
ATOM 4735 C CA . ARG A 1 584 ? 5.387 7.828 40.531 1 96.56 584 ARG A CA 1
ATOM 4736 C C . ARG A 1 584 ? 4.551 9.07 40.844 1 96.56 584 ARG A C 1
ATOM 4738 O O . ARG A 1 584 ? 5.086 10.109 41.219 1 96.56 584 ARG A O 1
ATOM 4745 N N . TYR A 1 585 ? 3.217 8.992 40.688 1 97.56 585 TYR A N 1
ATOM 4746 C CA . TYR A 1 585 ? 2.416 10.211 40.656 1 97.56 585 TYR A CA 1
ATOM 4747 C C . TYR A 1 585 ? 1.438 10.273 41.812 1 97.56 585 TYR A C 1
ATOM 4749 O O . TYR A 1 585 ? 0.568 11.148 41.875 1 97.56 585 TYR A O 1
ATOM 4757 N N . GLN A 1 586 ? 1.566 9.344 42.781 1 96.75 586 GLN A N 1
ATOM 4758 C CA . GLN A 1 586 ? 0.679 9.352 43.938 1 96.75 586 GLN A CA 1
ATOM 4759 C C . GLN A 1 586 ? 0.707 10.703 44.625 1 96.75 586 GLN A C 1
ATOM 4761 O O . GLN A 1 586 ? 1.779 11.219 44.938 1 96.75 586 GLN A O 1
ATOM 4766 N N . GLY A 1 587 ? -0.444 11.234 44.781 1 96.88 587 GLY A N 1
ATOM 4767 C CA . GLY A 1 587 ? -0.577 12.484 45.531 1 96.88 587 GLY A CA 1
ATOM 4768 C C . GLY A 1 587 ? -0.289 13.711 44.688 1 96.88 587 GLY A C 1
ATOM 4769 O O . GLY A 1 587 ? -0.401 14.844 45.156 1 96.88 587 GLY A O 1
ATOM 4770 N N . TYR A 1 588 ? 0.002 13.578 43.469 1 97.94 588 TYR A N 1
ATOM 4771 C CA . TYR A 1 588 ? 0.356 14.695 42.625 1 97.94 588 TYR A CA 1
ATOM 4772 C C . TYR A 1 588 ? -0.88 15.5 42.219 1 97.94 588 TYR A C 1
ATOM 4774 O O . TYR A 1 588 ? -1.981 14.953 42.125 1 97.94 588 TYR A O 1
ATOM 4782 N N . THR A 1 589 ? -0.661 16.75 42 1 98.19 589 THR A N 1
ATOM 4783 C CA . THR A 1 589 ? -1.65 17.609 41.375 1 98.19 589 THR A CA 1
ATOM 4784 C C . THR A 1 589 ? -1.198 18.016 39.969 1 98.19 589 THR A C 1
ATOM 4786 O O . THR A 1 589 ? -0.028 17.859 39.625 1 98.19 589 THR A O 1
ATOM 4789 N N . ILE A 1 590 ? -2.123 18.578 39.188 1 98.31 590 ILE A N 1
ATOM 4790 C CA . ILE A 1 590 ? -1.847 18.922 37.812 1 98.31 590 ILE A CA 1
ATOM 4791 C C . ILE A 1 590 ? -0.824 20.047 37.75 1 98.31 590 ILE A C 1
ATOM 4793 O O . ILE A 1 590 ? 0.084 20.016 36.906 1 98.31 590 ILE A O 1
ATOM 4797 N N . ARG A 1 591 ? -0.902 21.016 38.562 1 97.94 591 ARG A N 1
ATOM 4798 C CA . ARG A 1 591 ? 0.032 22.141 38.531 1 97.94 591 ARG A CA 1
ATOM 4799 C C . ARG A 1 591 ? 1.432 21.703 38.969 1 97.94 591 ARG A C 1
ATOM 4801 O O . ARG A 1 591 ? 2.428 22.203 38.438 1 97.94 591 ARG A O 1
ATOM 4808 N N . GLN A 1 592 ? 1.45 20.781 39.938 1 98.19 592 GLN A N 1
ATOM 4809 C CA . GLN A 1 592 ? 2.732 20.234 40.375 1 98.19 592 GLN A CA 1
ATOM 4810 C C . GLN A 1 592 ? 3.455 19.531 39.219 1 98.19 592 GLN A C 1
ATOM 4812 O O . GLN A 1 592 ? 4.652 19.75 39 1 98.19 592 GLN A O 1
ATOM 4817 N N . LEU A 1 593 ? 2.746 18.703 38.469 1 98.38 593 LEU A N 1
ATOM 4818 C CA . LEU A 1 593 ? 3.332 18 37.344 1 98.38 593 LEU A CA 1
ATOM 4819 C C . LEU A 1 593 ? 3.77 18.984 36.281 1 98.38 593 LEU A C 1
ATOM 4821 O O . LEU A 1 593 ? 4.859 18.859 35.719 1 98.38 593 LEU A O 1
ATOM 4825 N N . CYS A 1 594 ? 2.918 19.969 35.969 1 98.5 594 CYS A N 1
ATOM 4826 C CA . CYS A 1 594 ? 3.248 20.984 34.969 1 98.5 594 CYS A CA 1
ATOM 4827 C C . CYS A 1 594 ? 4.531 21.719 35.344 1 98.5 594 CYS A C 1
ATOM 4829 O O . CYS A 1 594 ? 5.426 21.875 34.531 1 98.5 594 CYS A O 1
ATOM 4831 N N . GLN A 1 595 ? 4.629 22.109 36.594 1 98.19 595 GLN A N 1
ATOM 4832 C CA . GLN A 1 595 ? 5.785 22.859 37.094 1 98.19 595 GLN A CA 1
ATOM 4833 C C . GLN A 1 595 ? 7.055 22.016 37 1 98.19 595 GLN A C 1
ATOM 4835 O O . GLN A 1 595 ? 8.094 22.5 36.562 1 98.19 595 GLN A O 1
ATOM 4840 N N . GLU A 1 596 ? 6.961 20.812 37.438 1 98.31 596 GLU A N 1
ATOM 4841 C CA . GLU A 1 596 ? 8.125 19.938 37.438 1 98.31 596 GLU A CA 1
ATOM 4842 C C . GLU A 1 596 ? 8.641 19.703 36.031 1 98.31 596 GLU A C 1
ATOM 4844 O O . GLU A 1 596 ? 9.844 19.781 35.781 1 98.31 596 GLU A O 1
ATOM 4849 N N . MET A 1 597 ? 7.789 19.422 35.125 1 98.38 597 MET A N 1
ATOM 4850 C CA . MET A 1 597 ? 8.172 19.172 33.719 1 98.38 597 MET A CA 1
ATOM 4851 C C . MET A 1 597 ? 8.68 20.453 33.062 1 98.38 597 MET A C 1
ATOM 4853 O O . MET A 1 597 ? 9.648 20.406 32.312 1 98.38 597 MET A O 1
ATOM 4857 N N . HIS A 1 598 ? 7.996 21.531 33.344 1 98.5 598 HIS A N 1
ATOM 4858 C CA . HIS A 1 598 ? 8.453 22.828 32.844 1 98.5 598 HIS A CA 1
ATOM 4859 C C . HIS A 1 598 ? 9.867 23.141 33.312 1 98.5 598 HIS A C 1
ATOM 4861 O O . HIS A 1 598 ? 10.719 23.562 32.5 1 98.5 598 HIS A O 1
ATOM 4867 N N . ASN A 1 599 ? 10.094 22.953 34.594 1 98.56 599 ASN A N 1
ATOM 4868 C CA . ASN A 1 599 ? 11.422 23.188 35.156 1 98.56 599 ASN A CA 1
ATOM 4869 C C . ASN A 1 599 ? 12.477 22.297 34.5 1 98.56 599 ASN A C 1
ATOM 4871 O O . ASN A 1 599 ? 13.602 22.734 34.281 1 98.56 599 ASN A O 1
ATOM 4875 N N . PHE A 1 600 ? 12.141 21.125 34.25 1 98.25 600 PHE A N 1
ATOM 4876 C CA . PHE A 1 600 ? 13.047 20.188 33.594 1 98.25 600 PHE A CA 1
ATOM 4877 C C . PHE A 1 600 ? 13.492 20.734 32.25 1 98.25 600 PHE A C 1
ATOM 4879 O O . PHE A 1 600 ? 14.688 20.766 31.953 1 98.25 600 PHE A O 1
ATOM 4886 N N . TYR A 1 601 ? 12.547 21.172 31.391 1 98 601 TYR A N 1
ATOM 4887 C CA . TYR A 1 601 ? 12.875 21.688 30.062 1 98 601 TYR A CA 1
ATOM 4888 C C . TYR A 1 601 ? 13.641 23 30.156 1 98 601 TYR A C 1
ATOM 4890 O O . TYR A 1 601 ? 14.57 23.234 29.391 1 98 601 TYR A O 1
ATOM 4898 N N . LYS A 1 602 ? 13.211 23.812 31.141 1 97.94 602 LYS A N 1
ATOM 4899 C CA . LYS A 1 602 ? 13.859 25.109 31.344 1 97.94 602 LYS A CA 1
ATOM 4900 C C . LYS A 1 602 ? 15.305 24.922 31.797 1 97.94 602 LYS A C 1
ATOM 4902 O O . LYS A 1 602 ? 16.219 25.531 31.25 1 97.94 602 LYS A O 1
ATOM 4907 N N . GLU A 1 603 ? 15.547 24.031 32.75 1 98.06 603 GLU A N 1
ATOM 4908 C CA . GLU A 1 603 ? 16.875 23.797 33.312 1 98.06 603 GLU A CA 1
ATOM 4909 C C . GLU A 1 603 ? 17.812 23.203 32.281 1 98.06 603 GLU A C 1
ATOM 4911 O O . GLU A 1 603 ? 19.016 23.469 32.312 1 98.06 603 GLU A O 1
ATOM 4916 N N . ASN A 1 604 ? 17.25 22.516 31.344 1 97.62 604 ASN A N 1
ATOM 4917 C CA . ASN A 1 604 ? 18.062 21.906 30.312 1 97.62 604 ASN A CA 1
ATOM 4918 C C . ASN A 1 604 ? 18.094 22.766 29.047 1 97.62 604 ASN A C 1
ATOM 4920 O O . ASN A 1 604 ? 18.734 22.406 28.062 1 97.62 604 ASN A O 1
ATOM 4924 N N . ASN A 1 605 ? 17.406 23.859 29.016 1 97.25 605 ASN A N 1
ATOM 4925 C CA . ASN A 1 605 ? 17.297 24.75 27.859 1 97.25 605 ASN A CA 1
ATOM 4926 C C . ASN A 1 605 ? 16.953 23.969 26.594 1 97.25 605 ASN A C 1
ATOM 4928 O O . ASN A 1 605 ? 17.625 24.109 25.578 1 97.25 605 ASN A O 1
ATOM 4932 N N . ALA A 1 606 ? 15.977 23.125 26.672 1 96.62 606 ALA A N 1
ATOM 4933 C CA . ALA A 1 606 ? 15.594 22.203 25.609 1 96.62 606 ALA A CA 1
ATOM 4934 C C . ALA A 1 606 ? 15.344 22.953 24.297 1 96.62 606 ALA A C 1
ATOM 4936 O O . ALA A 1 606 ? 15.719 22.484 23.219 1 96.62 606 ALA A O 1
ATOM 4937 N N . LYS A 1 607 ? 14.719 24.109 24.328 1 96.25 607 LYS A N 1
ATOM 4938 C CA . LYS A 1 607 ? 14.375 24.875 23.125 1 96.25 607 LYS A CA 1
ATOM 4939 C C . LYS A 1 607 ? 15.617 25.281 22.359 1 96.25 607 LYS A C 1
ATOM 4941 O O . LYS A 1 607 ? 15.609 25.312 21.125 1 96.25 607 LYS A O 1
ATOM 4946 N N . LYS A 1 608 ? 16.688 25.562 23.031 1 95.88 608 LYS A N 1
ATOM 4947 C CA . LYS A 1 608 ? 17.922 25.969 22.391 1 95.88 608 LYS A CA 1
ATOM 4948 C C . LYS A 1 608 ? 18.516 24.828 21.562 1 95.88 608 LYS A C 1
ATOM 4950 O O . LYS A 1 608 ? 18.922 25.031 20.422 1 95.88 608 LYS A O 1
ATOM 4955 N N . TYR A 1 609 ? 18.578 23.734 22.125 1 95.94 609 TYR A N 1
ATOM 4956 C CA . TYR A 1 609 ? 19.172 22.594 21.438 1 95.94 609 TYR A CA 1
ATOM 4957 C C . TYR A 1 609 ? 18.312 22.141 20.266 1 95.94 609 TYR A C 1
ATOM 4959 O O . TYR A 1 609 ? 18.812 21.672 19.25 1 95.94 609 TYR A O 1
ATOM 4967 N N . GLN A 1 610 ? 17.031 22.234 20.438 1 94.19 610 GLN A N 1
ATOM 4968 C CA . GLN A 1 610 ? 16.125 21.953 19.328 1 94.19 610 GLN A CA 1
ATOM 4969 C C . GLN A 1 610 ? 16.406 22.891 18.141 1 94.19 610 GLN A C 1
ATOM 4971 O O . GLN A 1 610 ? 16.375 22.453 16.984 1 94.19 610 GLN A O 1
ATOM 4976 N N . GLN A 1 611 ? 16.625 24.094 18.422 1 95.31 611 GLN A N 1
ATOM 4977 C CA . GLN A 1 611 ? 16.938 25.078 17.391 1 95.31 611 GLN A CA 1
ATOM 4978 C C . GLN A 1 611 ? 18.312 24.812 16.781 1 95.31 611 GLN A C 1
ATOM 4980 O O . GLN A 1 611 ? 18.469 24.875 15.562 1 95.31 611 GLN A O 1
ATOM 4985 N N . ASP A 1 612 ? 19.281 24.5 17.594 1 96.06 612 ASP A N 1
ATOM 4986 C CA . ASP A 1 612 ? 20.672 24.312 17.156 1 96.06 612 ASP A CA 1
ATOM 4987 C C . ASP A 1 612 ? 20.781 23.141 16.188 1 96.06 612 ASP A C 1
ATOM 4989 O O . ASP A 1 612 ? 21.625 23.156 15.289 1 96.06 612 ASP A O 1
ATOM 4993 N N . LEU A 1 613 ? 19.984 22.234 16.328 1 95.31 613 LEU A N 1
ATOM 4994 C CA . LEU A 1 613 ? 20.031 21.031 15.5 1 95.31 613 LEU A CA 1
ATOM 4995 C C . LEU A 1 613 ? 19.859 21.359 14.023 1 95.31 613 LEU A C 1
ATOM 4997 O O . LEU A 1 613 ? 20.297 20.609 13.148 1 95.31 613 LEU A O 1
ATOM 5001 N N . PHE A 1 614 ? 19.219 22.516 13.711 1 95.19 614 PHE A N 1
ATOM 5002 C CA . PHE A 1 614 ? 18.828 22.781 12.328 1 95.19 614 PHE A CA 1
ATOM 5003 C C . PHE A 1 614 ? 19.422 24.109 11.852 1 95.19 614 PHE A C 1
ATOM 5005 O O . PHE A 1 614 ? 19 24.641 10.828 1 95.19 614 PHE A O 1
ATOM 5012 N N . ARG A 1 615 ? 20.375 24.609 12.609 1 94.94 615 ARG A N 1
ATOM 5013 C CA . ARG A 1 615 ? 21.141 25.781 12.227 1 94.94 615 ARG A CA 1
ATOM 5014 C C . ARG A 1 615 ? 22.469 25.391 11.578 1 94.94 615 ARG A C 1
ATOM 5016 O O . ARG A 1 615 ? 23.109 24.438 12.016 1 94.94 615 ARG A O 1
ATOM 5023 N N . GLU A 1 616 ? 22.75 26.109 10.609 1 93.12 616 GLU A N 1
ATOM 5024 C CA . GLU A 1 616 ? 23.969 25.812 9.859 1 93.12 616 GLU A CA 1
ATOM 5025 C C . GLU A 1 616 ? 25.188 25.766 10.773 1 93.12 616 GLU A C 1
ATOM 5027 O O . GLU A 1 616 ? 26.047 24.891 10.633 1 93.12 616 GLU A O 1
ATOM 5032 N N . ALA A 1 617 ? 25.281 26.656 11.727 1 91.12 617 ALA A N 1
ATOM 5033 C CA . ALA A 1 617 ? 26.422 26.797 12.617 1 91.12 617 ALA A CA 1
ATOM 5034 C C . ALA A 1 617 ? 26.625 25.547 13.453 1 91.12 617 ALA A C 1
ATOM 5036 O O . ALA A 1 617 ? 27.734 25.281 13.938 1 91.12 617 ALA A O 1
ATOM 5037 N N . SER A 1 618 ? 25.562 24.75 13.523 1 91.75 618 SER A N 1
ATOM 5038 C CA . SER A 1 618 ? 25.656 23.578 14.383 1 91.75 618 SER A CA 1
ATOM 5039 C C . SER A 1 618 ? 25.438 22.297 13.578 1 91.75 618 SER A C 1
ATOM 5041 O O . SER A 1 618 ? 25.203 21.219 14.156 1 91.75 618 SER A O 1
ATOM 5043 N N . PHE A 1 619 ? 25.469 22.375 12.273 1 90.88 619 PHE A N 1
ATOM 5044 C CA . PHE A 1 619 ? 25.344 21.172 11.477 1 90.88 619 PHE A CA 1
ATOM 5045 C C . PHE A 1 619 ? 26.469 20.188 11.797 1 90.88 619 PHE A C 1
ATOM 5047 O O . PHE A 1 619 ? 27.625 20.594 11.969 1 90.88 619 PHE A O 1
ATOM 5054 N N . PRO A 1 620 ? 26.047 18.906 11.906 1 92.56 620 PRO A N 1
ATOM 5055 C CA . PRO A 1 620 ? 27.109 17.922 12.117 1 92.56 620 PRO A CA 1
ATOM 5056 C C . PRO A 1 620 ? 28.062 17.812 10.93 1 92.56 620 PRO A C 1
ATOM 5058 O O . PRO A 1 620 ? 27.672 18.125 9.797 1 92.56 620 PRO A O 1
ATOM 5061 N N . GLU A 1 621 ? 29.281 17.422 11.203 1 93.38 621 GLU A N 1
ATOM 5062 C CA . GLU A 1 621 ? 30.25 17.125 10.148 1 93.38 621 GLU A CA 1
ATOM 5063 C C . GLU A 1 621 ? 29.828 15.914 9.328 1 93.38 621 GLU A C 1
ATOM 5065 O O . GLU A 1 621 ? 29.391 14.906 9.891 1 93.38 621 GLU A O 1
ATOM 5070 N N . VAL A 1 622 ? 29.891 16.047 8.031 1 93.88 622 VAL A N 1
ATOM 5071 C CA . VAL A 1 622 ? 29.609 14.914 7.156 1 93.88 622 VAL A CA 1
ATOM 5072 C C . VAL A 1 622 ? 30.875 14.086 6.957 1 93.88 622 VAL A C 1
ATOM 5074 O O . VAL A 1 622 ? 31.766 14.484 6.199 1 93.88 622 VAL A O 1
ATOM 5077 N N . ALA A 1 623 ? 30.938 12.914 7.543 1 95.94 623 ALA A N 1
ATOM 5078 C CA . ALA A 1 623 ? 32.125 12.062 7.469 1 95.94 623 ALA A CA 1
ATOM 5079 C C . ALA A 1 623 ? 31.984 11.047 6.336 1 95.94 623 ALA A C 1
ATOM 5081 O O . ALA A 1 623 ? 33 10.656 5.727 1 95.94 623 ALA A O 1
ATOM 5082 N N . LEU A 1 624 ? 30.797 10.516 6.121 1 96.06 624 LEU A N 1
ATOM 5083 C CA . LEU A 1 624 ? 30.406 9.641 5.02 1 96.06 624 LEU A CA 1
ATOM 5084 C C . LEU A 1 624 ? 29.141 10.156 4.332 1 96.06 624 LEU A C 1
ATOM 5086 O O . LEU A 1 624 ? 28.344 10.852 4.949 1 96.06 624 LEU A O 1
ATOM 5090 N N . THR A 1 625 ? 29.062 9.844 3.029 1 95.94 625 THR A N 1
ATOM 5091 C CA . THR A 1 625 ? 27.766 10.086 2.426 1 95.94 625 THR A CA 1
ATOM 5092 C C . THR A 1 625 ? 26.703 9.164 3.025 1 95.94 625 THR A C 1
ATOM 5094 O O . THR A 1 625 ? 27.031 8.094 3.543 1 95.94 625 THR A O 1
ATOM 5097 N N . PRO A 1 626 ? 25.469 9.602 3.035 1 96.75 626 PRO A N 1
ATOM 5098 C CA . PRO A 1 626 ? 24.422 8.688 3.514 1 96.75 626 PRO A CA 1
ATOM 5099 C C . PRO A 1 626 ? 24.438 7.34 2.791 1 96.75 626 PRO A C 1
ATOM 5101 O O . PRO A 1 626 ? 24.156 6.305 3.402 1 96.75 626 PRO A O 1
ATOM 5104 N N . TYR A 1 627 ? 24.766 7.309 1.514 1 96.81 627 TYR A N 1
ATOM 5105 C CA . TYR A 1 627 ? 24.859 6.09 0.721 1 96.81 627 TYR A CA 1
ATOM 5106 C C . TYR A 1 627 ? 25.922 5.152 1.297 1 96.81 627 TYR A C 1
ATOM 5108 O O . TYR A 1 627 ? 25.656 3.967 1.513 1 96.81 627 TYR A O 1
ATOM 5116 N N . GLU A 1 628 ? 27.109 5.664 1.56 1 97 628 GLU A N 1
ATOM 5117 C CA . GLU A 1 628 ? 28.203 4.883 2.115 1 97 628 GLU A CA 1
ATOM 5118 C C . GLU A 1 628 ? 27.875 4.367 3.51 1 97 628 GLU A C 1
ATOM 5120 O O . GLU A 1 628 ? 28.203 3.23 3.855 1 97 628 GLU A O 1
ATOM 5125 N N . ALA A 1 629 ? 27.234 5.25 4.289 1 97.81 629 ALA A N 1
ATOM 5126 C CA . ALA A 1 629 ? 26.844 4.855 5.641 1 97.81 629 ALA A CA 1
ATOM 5127 C C . ALA A 1 629 ? 25.891 3.66 5.609 1 97.81 629 ALA A C 1
ATOM 5129 O O . ALA A 1 629 ? 26.016 2.74 6.422 1 97.81 629 ALA A O 1
ATOM 5130 N N . ASN A 1 630 ? 24.969 3.672 4.727 1 97.06 630 ASN A N 1
ATOM 5131 C CA . ASN A 1 630 ? 24.016 2.584 4.586 1 97.06 630 ASN A CA 1
ATOM 5132 C C . ASN A 1 630 ? 24.703 1.273 4.211 1 97.06 630 ASN A C 1
ATOM 5134 O O . ASN A 1 630 ? 24.312 0.207 4.695 1 97.06 630 ASN A O 1
ATOM 5138 N N . ILE A 1 631 ? 25.703 1.318 3.328 1 97.06 631 ILE A N 1
ATOM 5139 C CA . ILE A 1 631 ? 26.453 0.139 2.922 1 97.06 631 ILE A CA 1
ATOM 5140 C C . ILE A 1 631 ? 27.156 -0.473 4.137 1 97.06 631 ILE A C 1
ATOM 5142 O O . ILE A 1 631 ? 27.094 -1.688 4.344 1 97.06 631 ILE A O 1
ATOM 5146 N N . GLU A 1 632 ? 27.766 0.387 4.957 1 97.75 632 GLU A N 1
ATOM 5147 C CA . GLU A 1 632 ? 28.469 -0.089 6.148 1 97.75 632 GLU A CA 1
ATOM 5148 C C . GLU A 1 632 ? 27.5 -0.747 7.129 1 97.75 632 GLU A C 1
ATOM 5150 O O . GLU A 1 632 ? 27.828 -1.762 7.746 1 97.75 632 GLU A O 1
ATOM 5155 N N . LEU A 1 633 ? 26.312 -0.136 7.25 1 97.44 633 LEU A N 1
ATOM 5156 C CA . LEU A 1 633 ? 25.281 -0.707 8.125 1 97.44 633 LEU A CA 1
ATOM 5157 C C . LEU A 1 633 ? 24.859 -2.088 7.633 1 97.44 633 LEU A C 1
ATOM 5159 O O . LEU A 1 633 ? 24.781 -3.033 8.414 1 97.44 633 LEU A O 1
ATOM 5163 N N . LYS A 1 634 ? 24.656 -2.26 6.352 1 96.44 634 LYS A N 1
ATOM 5164 C CA . LYS A 1 634 ? 24.219 -3.518 5.754 1 96.44 634 LYS A CA 1
ATOM 5165 C C . LYS A 1 634 ? 25.297 -4.594 5.879 1 96.44 634 LYS A C 1
ATOM 5167 O O . LYS A 1 634 ? 24.984 -5.773 6.047 1 96.44 634 LYS A O 1
ATOM 5172 N N . ARG A 1 635 ? 26.594 -4.203 5.836 1 96.19 635 ARG A N 1
ATOM 5173 C CA . ARG A 1 635 ? 27.719 -5.129 5.898 1 96.19 635 ARG A CA 1
ATOM 5174 C C . ARG A 1 635 ? 28.016 -5.531 7.34 1 96.19 635 ARG A C 1
ATOM 5176 O O . ARG A 1 635 ? 28.938 -6.324 7.594 1 96.19 635 ARG A O 1
ATOM 5183 N N . ASN A 1 636 ? 27.266 -4.949 8.25 1 96.62 636 ASN A N 1
ATOM 5184 C CA . ASN A 1 636 ? 27.422 -5.238 9.672 1 96.62 636 ASN A CA 1
ATOM 5185 C C . ASN A 1 636 ? 28.75 -4.715 10.203 1 96.62 636 ASN A C 1
ATOM 5187 O O . ASN A 1 636 ? 29.359 -5.32 11.094 1 96.62 636 ASN A O 1
ATOM 5191 N N . ASN A 1 637 ? 29.328 -3.67 9.562 1 97.62 637 ASN A N 1
ATOM 5192 C CA . ASN A 1 637 ? 30.422 -2.896 10.125 1 97.62 637 ASN A CA 1
ATOM 5193 C C . ASN A 1 637 ? 29.922 -1.809 11.07 1 97.62 637 ASN A C 1
ATOM 5195 O O . ASN A 1 637 ? 30.25 -0.632 10.898 1 97.62 637 ASN A O 1
ATOM 5199 N N . ALA A 1 638 ? 29.125 -2.188 12.062 1 96.88 638 ALA A N 1
ATOM 5200 C CA . ALA A 1 638 ? 28.359 -1.293 12.938 1 96.88 638 ALA A CA 1
ATOM 5201 C C . ALA A 1 638 ? 28.422 -1.767 14.383 1 96.88 638 ALA A C 1
ATOM 5203 O O . ALA A 1 638 ? 28.547 -2.965 14.648 1 96.88 638 ALA A O 1
ATOM 5204 N N . LYS A 1 639 ? 28.375 -0.895 15.297 1 96.81 639 LYS A N 1
ATOM 5205 C CA . LYS A 1 639 ? 28.25 -1.183 16.719 1 96.81 639 LYS A CA 1
ATOM 5206 C C . LYS A 1 639 ? 27.297 -0.193 17.406 1 96.81 639 LYS A C 1
ATOM 5208 O O . LYS A 1 639 ? 27.109 0.923 16.906 1 96.81 639 LYS A O 1
ATOM 5213 N N . LEU A 1 640 ? 26.688 -0.591 18.469 1 96.5 640 LEU A N 1
ATOM 5214 C CA . LEU A 1 640 ? 25.844 0.279 19.281 1 96.5 640 LEU A CA 1
ATOM 5215 C C . LEU A 1 640 ? 26.672 1.02 20.312 1 96.5 640 LEU A C 1
ATOM 5217 O O . LEU A 1 640 ? 27.484 0.411 21.016 1 96.5 640 LEU A O 1
ATOM 5221 N N . VAL A 1 641 ? 26.5 2.301 20.359 1 97.5 641 VAL A N 1
ATOM 5222 C CA . VAL A 1 641 ? 27.188 3.133 21.328 1 97.5 641 VAL A CA 1
ATOM 5223 C C . VAL A 1 641 ? 26.188 3.943 22.141 1 97.5 641 VAL A C 1
ATOM 5225 O O . VAL A 1 641 ? 25.203 4.457 21.578 1 97.5 641 VAL A O 1
ATOM 5228 N N . SER A 1 642 ? 26.375 4 23.422 1 97.25 642 SER A N 1
ATOM 5229 C CA . SER A 1 642 ? 25.484 4.773 24.281 1 97.25 642 SER A CA 1
ATOM 5230 C C . SER A 1 642 ? 25.625 6.27 24.016 1 97.25 642 SER A C 1
ATOM 5232 O O . SER A 1 642 ? 26.688 6.738 23.609 1 97.25 642 SER A O 1
ATOM 5234 N N . LEU A 1 643 ? 24.594 7.035 24.328 1 96.69 643 LEU A N 1
ATOM 5235 C CA . LEU A 1 643 ? 24.562 8.469 24.062 1 96.69 643 LEU A CA 1
ATOM 5236 C C . LEU A 1 643 ? 25.719 9.18 24.75 1 96.69 643 LEU A C 1
ATOM 5238 O O . LEU A 1 643 ? 26.266 10.148 24.219 1 96.69 643 LEU A O 1
ATOM 5242 N N . ASP A 1 644 ? 26.062 8.695 25.922 1 95.81 644 ASP A N 1
ATOM 5243 C CA . ASP A 1 644 ? 27.078 9.391 26.719 1 95.81 644 ASP A CA 1
ATOM 5244 C C . ASP A 1 644 ? 28.453 9.281 26.062 1 95.81 644 ASP A C 1
ATOM 5246 O O . ASP A 1 644 ? 29.359 10.055 26.391 1 95.81 644 ASP A O 1
ATOM 5250 N N . LYS A 1 645 ? 28.641 8.367 25.094 1 97.44 645 LYS A N 1
ATOM 5251 C CA . LYS A 1 645 ? 29.938 8.156 24.453 1 97.44 645 LYS A CA 1
ATOM 5252 C C . LYS A 1 645 ? 29.828 8.367 22.953 1 97.44 645 LYS A C 1
ATOM 5254 O O . LYS A 1 645 ? 30.734 7.969 22.203 1 97.44 645 LYS A O 1
ATOM 5259 N N . ILE A 1 646 ? 28.844 9.047 22.5 1 97.81 646 ILE A N 1
ATOM 5260 C CA . ILE A 1 646 ? 28.5 8.906 21.078 1 97.81 646 ILE A CA 1
ATOM 5261 C C . ILE A 1 646 ? 29.078 10.086 20.297 1 97.81 646 ILE A C 1
ATOM 5263 O O . ILE A 1 646 ? 29.203 10.016 19.062 1 97.81 646 ILE A O 1
ATOM 5267 N N . VAL A 1 647 ? 29.453 11.227 20.953 1 98 647 VAL A N 1
ATOM 5268 C CA . VAL A 1 647 ? 29.922 12.43 20.266 1 98 647 VAL A CA 1
ATOM 5269 C C . VAL A 1 647 ? 31.172 12.094 19.453 1 98 647 VAL A C 1
ATOM 5271 O O . VAL A 1 647 ? 32.094 11.453 19.953 1 98 647 VAL A O 1
ATOM 5274 N N . GLY A 1 648 ? 31.188 12.477 18.172 1 97.56 648 GLY A N 1
ATOM 5275 C CA . GLY A 1 648 ? 32.312 12.258 17.297 1 97.56 648 GLY A CA 1
ATOM 5276 C C . GLY A 1 648 ? 32.219 10.984 16.484 1 97.56 648 GLY A C 1
ATOM 5277 O O . GLY A 1 648 ? 32.906 10.82 15.484 1 97.56 648 GLY A O 1
ATOM 5278 N N . GLU A 1 649 ? 31.375 10.086 16.906 1 98.12 649 GLU A N 1
ATOM 5279 C CA . GLU A 1 649 ? 31.172 8.844 16.172 1 98.12 649 GLU A CA 1
ATOM 5280 C C . GLU A 1 649 ? 30.312 9.086 14.922 1 98.12 649 GLU A C 1
ATOM 5282 O O . GLU A 1 649 ? 29.484 9.992 14.898 1 98.12 649 GLU A O 1
ATOM 5287 N N . ILE A 1 650 ? 30.547 8.297 13.859 1 98.38 650 ILE A N 1
ATOM 5288 C CA . ILE A 1 650 ? 29.828 8.453 12.602 1 98.38 650 ILE A CA 1
ATOM 5289 C C . ILE A 1 650 ? 28.516 7.66 12.656 1 98.38 650 ILE A C 1
ATOM 5291 O O . ILE A 1 650 ? 28.531 6.43 12.766 1 98.38 650 ILE A O 1
ATOM 5295 N N . ALA A 1 651 ? 27.406 8.352 12.562 1 98.25 651 ALA A N 1
ATOM 5296 C CA . ALA A 1 651 ? 26.109 7.703 12.578 1 98.25 651 ALA A CA 1
ATOM 5297 C C . ALA A 1 651 ? 25.891 6.855 11.328 1 98.25 651 ALA A C 1
ATOM 5299 O O . ALA A 1 651 ? 26.109 7.324 10.211 1 98.25 651 ALA A O 1
ATOM 5300 N N . LEU A 1 652 ? 25.469 5.602 11.477 1 97.5 652 LEU A N 1
ATOM 5301 C CA . LEU A 1 652 ? 25.141 4.762 10.328 1 97.5 652 LEU A CA 1
ATOM 5302 C C . LEU A 1 652 ? 23.641 4.77 10.047 1 97.5 652 LEU A C 1
ATOM 5304 O O . LEU A 1 652 ? 23.219 4.562 8.914 1 97.5 652 LEU A O 1
ATOM 5308 N N . GLU A 1 653 ? 23 4.93 11.148 1 94.38 653 GLU A N 1
ATOM 5309 C CA . GLU A 1 653 ? 21.562 5.156 11.055 1 94.38 653 GLU A CA 1
ATOM 5310 C C . GLU A 1 653 ? 21.188 6.574 11.477 1 94.38 653 GLU A C 1
ATOM 5312 O O . GLU A 1 653 ? 21.781 7.113 12.422 1 94.38 653 GLU A O 1
ATOM 5317 N N . GLY A 1 654 ? 20.266 7.234 10.734 1 93.06 654 GLY A N 1
ATOM 5318 C CA . GLY A 1 654 ? 19.797 8.547 11.148 1 93.06 654 GLY A CA 1
ATOM 5319 C C . GLY A 1 654 ? 18.953 8.508 12.406 1 93.06 654 GLY A C 1
ATOM 5320 O O . GLY A 1 654 ? 18.359 7.473 12.727 1 93.06 654 GLY A O 1
ATOM 5321 N N . ALA A 1 655 ? 18.984 9.586 13.195 1 95.25 655 ALA A N 1
ATOM 5322 C CA . ALA A 1 655 ? 18.219 9.688 14.43 1 95.25 655 ALA A CA 1
ATOM 5323 C C . ALA A 1 655 ? 17.188 10.812 14.352 1 95.25 655 ALA A C 1
ATOM 5325 O O . ALA A 1 655 ? 17.484 11.883 13.805 1 95.25 655 ALA A O 1
ATOM 5326 N N . LEU A 1 656 ? 16.016 10.523 14.828 1 94.56 656 LEU A N 1
ATOM 5327 C CA . LEU A 1 656 ? 14.961 11.539 14.758 1 94.56 656 LEU A CA 1
ATOM 5328 C C . LEU A 1 656 ? 13.836 11.227 15.727 1 94.56 656 LEU A C 1
ATOM 5330 O O . LEU A 1 656 ? 13.523 10.055 15.977 1 94.56 656 LEU A O 1
ATOM 5334 N N . PRO A 1 657 ? 13.227 12.266 16.281 1 89.69 657 PRO A N 1
ATOM 5335 C CA . PRO A 1 657 ? 11.922 12.07 16.906 1 89.69 657 PRO A CA 1
ATOM 5336 C C . PRO A 1 657 ? 10.789 11.914 15.898 1 89.69 657 PRO A C 1
ATOM 5338 O O . PRO A 1 657 ? 10.852 12.477 14.805 1 89.69 657 PRO A O 1
ATOM 5341 N N . TYR A 1 658 ? 9.828 11.133 16.234 1 83.38 658 TYR A N 1
ATOM 5342 C CA . TYR A 1 658 ? 8.656 10.922 15.398 1 83.38 658 TYR A CA 1
ATOM 5343 C C . TYR A 1 658 ? 7.375 11.133 16.203 1 83.38 658 TYR A C 1
ATOM 5345 O O . TYR A 1 658 ? 7.207 10.555 17.281 1 83.38 658 TYR A O 1
ATOM 5353 N N . PRO A 1 659 ? 6.41 11.852 15.602 1 82.25 659 PRO A N 1
ATOM 5354 C CA . PRO A 1 659 ? 6.473 12.664 14.391 1 82.25 659 PRO A CA 1
ATOM 5355 C C . PRO A 1 659 ? 7.312 13.93 14.57 1 82.25 659 PRO A C 1
ATOM 5357 O O . PRO A 1 659 ? 7.508 14.391 15.703 1 82.25 659 PRO A O 1
ATOM 5360 N N . PRO A 1 660 ? 7.77 14.664 13.383 1 83.5 660 PRO A N 1
ATOM 5361 C CA . PRO A 1 660 ? 7.336 14.406 12.008 1 83.5 660 PRO A CA 1
ATOM 5362 C C . PRO A 1 660 ? 8.328 13.547 11.227 1 83.5 660 PRO A C 1
ATOM 5364 O O . PRO A 1 660 ? 8.141 13.32 10.031 1 83.5 660 PRO A O 1
ATOM 5367 N N . GLY A 1 661 ? 9.445 13.188 11.695 1 88.88 661 GLY A N 1
ATOM 5368 C CA . GLY A 1 661 ? 10.391 12.336 10.984 1 88.88 661 GLY A CA 1
ATOM 5369 C C . GLY A 1 661 ? 11.469 13.117 10.258 1 88.88 661 GLY A C 1
ATOM 5370 O O . GLY A 1 661 ? 11.789 12.812 9.102 1 88.88 661 GLY A O 1
ATOM 5371 N N . VAL A 1 662 ? 11.969 14.125 10.875 1 93.5 662 VAL A N 1
ATOM 5372 C CA . VAL A 1 662 ? 13.078 14.93 10.383 1 93.5 662 VAL A CA 1
ATOM 5373 C C . VAL A 1 662 ? 14.367 14.523 11.086 1 93.5 662 VAL A C 1
ATOM 5375 O O . VAL A 1 662 ? 14.445 14.555 12.32 1 93.5 662 VAL A O 1
ATOM 5378 N N . PHE A 1 663 ? 15.375 14.219 10.352 1 95.56 663 PHE A N 1
ATOM 5379 C CA . PHE A 1 663 ? 16.625 13.75 10.953 1 95.56 663 PHE A CA 1
ATOM 5380 C C . PHE A 1 663 ? 17.297 14.875 11.727 1 95.56 663 PHE A C 1
ATOM 5382 O O . PHE A 1 663 ? 17.516 15.961 11.195 1 95.56 663 PHE A O 1
ATOM 5389 N N . CYS A 1 664 ? 17.609 14.562 12.977 1 96.19 664 CYS A N 1
ATOM 5390 C CA . CYS A 1 664 ? 18.5 15.422 13.758 1 96.19 664 CYS A CA 1
ATOM 5391 C C . CYS A 1 664 ? 19.953 15.133 13.438 1 96.19 664 CYS A C 1
ATOM 5393 O O . CYS A 1 664 ? 20.797 16.031 13.469 1 96.19 664 CYS A O 1
ATOM 5395 N N . VAL A 1 665 ? 20.203 13.898 13.211 1 96.44 665 VAL A N 1
ATOM 5396 C CA . VAL A 1 665 ? 21.469 13.375 12.695 1 96.44 665 VAL A CA 1
ATOM 5397 C C . VAL A 1 665 ? 21.203 12.469 11.492 1 96.44 665 VAL A C 1
ATOM 5399 O O . VAL A 1 665 ? 20.453 11.492 11.594 1 96.44 665 VAL A O 1
ATOM 5402 N N . ALA A 1 666 ? 21.734 12.852 10.383 1 96.5 666 ALA A N 1
ATOM 5403 C CA . ALA A 1 666 ? 21.547 12.039 9.18 1 96.5 666 ALA A CA 1
ATOM 5404 C C . ALA A 1 666 ? 22.609 10.953 9.078 1 96.5 666 ALA A C 1
ATOM 5406 O O . ALA A 1 666 ? 23.688 11.07 9.672 1 96.5 666 ALA A O 1
ATOM 5407 N N . PRO A 1 667 ? 22.312 9.852 8.391 1 97.06 667 PRO A N 1
ATOM 5408 C CA . PRO A 1 667 ? 23.344 8.836 8.172 1 97.06 667 PRO A CA 1
ATOM 5409 C C . PRO A 1 667 ? 24.609 9.414 7.559 1 97.06 667 PRO A C 1
ATOM 5411 O O . PRO A 1 667 ? 24.547 10.188 6.598 1 97.06 667 PRO A O 1
ATOM 5414 N N . GLY A 1 668 ? 25.734 9.031 8.102 1 97.44 668 GLY A N 1
ATOM 5415 C CA . GLY A 1 668 ? 27 9.5 7.586 1 97.44 668 GLY A CA 1
ATOM 5416 C C . GLY A 1 668 ? 27.547 10.703 8.336 1 97.44 668 GLY A C 1
ATOM 5417 O O . GLY A 1 668 ? 28.719 11.039 8.227 1 97.44 668 GLY A O 1
ATOM 5418 N N . GLU A 1 669 ? 26.719 11.383 9.156 1 97.44 669 GLU A N 1
ATOM 5419 C CA . GLU A 1 669 ? 27.141 12.539 9.945 1 97.44 669 GLU A CA 1
ATOM 5420 C C . GLU A 1 669 ? 27.766 12.102 11.273 1 97.44 669 GLU A C 1
ATOM 5422 O O . GLU A 1 669 ? 27.422 11.047 11.805 1 97.44 669 GLU A O 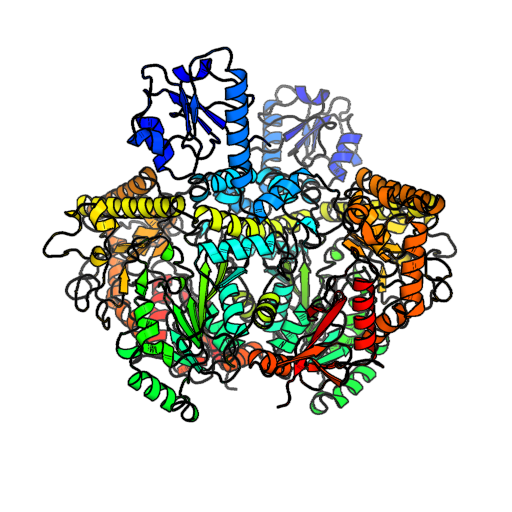1
ATOM 5427 N N . ARG A 1 670 ? 28.688 12.945 11.773 1 97.88 670 ARG A N 1
ATOM 5428 C CA . ARG A 1 670 ? 29.203 12.727 13.125 1 97.88 670 ARG A CA 1
ATOM 5429 C C . ARG A 1 670 ? 28.25 13.297 14.172 1 97.88 670 ARG A C 1
ATOM 5431 O O . ARG A 1 670 ? 27.75 14.414 14.016 1 97.88 670 ARG A O 1
ATOM 5438 N N . TRP A 1 671 ? 27.953 12.492 15.148 1 97.5 671 TRP A N 1
ATOM 5439 C CA . TRP A 1 671 ? 27.156 13 16.266 1 97.5 671 TRP A CA 1
ATOM 5440 C C . TRP A 1 671 ? 27.797 14.25 16.859 1 97.5 671 TRP A C 1
ATOM 5442 O O . TRP A 1 671 ? 28.984 14.25 17.203 1 97.5 671 TRP A O 1
ATOM 5452 N N . SER A 1 672 ? 27.062 15.297 16.953 1 96.81 672 SER A N 1
ATOM 5453 C CA . SER A 1 672 ? 27.531 16.547 17.547 1 96.81 672 SER A CA 1
ATOM 5454 C C . SER A 1 672 ? 27.125 16.656 19.016 1 96.81 672 SER A C 1
ATOM 5456 O O . SER A 1 672 ? 26.312 15.867 19.484 1 96.81 672 SER A O 1
ATOM 5458 N N . GLU A 1 673 ? 27.672 17.656 19.656 1 95.81 673 GLU A N 1
ATOM 5459 C CA . GLU A 1 673 ? 27.297 17.922 21.047 1 95.81 673 GLU A CA 1
ATOM 5460 C C . GLU A 1 673 ? 25.828 18.328 21.156 1 95.81 673 GLU A C 1
ATOM 5462 O O . GLU A 1 673 ? 25.125 17.922 22.078 1 95.81 673 GLU A O 1
ATOM 5467 N N . ALA A 1 674 ? 25.438 19.109 20.219 1 96 674 ALA A N 1
ATOM 5468 C CA . ALA A 1 674 ? 24.047 19.562 20.219 1 96 674 ALA A CA 1
ATOM 5469 C C . ALA A 1 674 ? 23.094 18.375 20.094 1 96 674 ALA A C 1
ATOM 5471 O O . ALA A 1 674 ? 22.094 18.312 20.812 1 96 674 ALA A O 1
ATOM 5472 N N . ALA A 1 675 ? 23.391 17.484 19.156 1 96.31 675 ALA A N 1
ATOM 5473 C CA . ALA A 1 675 ? 22.547 16.312 18.969 1 96.31 675 ALA A CA 1
ATOM 5474 C C . ALA A 1 675 ? 22.547 15.414 20.203 1 96.31 675 ALA A C 1
ATOM 5476 O O . ALA A 1 675 ? 21.484 14.945 20.641 1 96.31 675 ALA A O 1
ATOM 5477 N N . GLN A 1 676 ? 23.734 15.141 20.703 1 97.19 676 GLN A N 1
ATOM 5478 C CA . GLN A 1 676 ? 23.828 14.312 21.906 1 97.19 676 GLN A CA 1
ATOM 5479 C C . GLN A 1 676 ? 23 14.898 23.047 1 97.19 676 GLN A C 1
ATOM 5481 O O . GLN A 1 676 ? 22.25 14.172 23.719 1 97.19 676 GLN A O 1
ATOM 5486 N N . LYS A 1 677 ? 23.203 16.203 23.281 1 97.12 677 LYS A N 1
ATOM 5487 C CA . LYS A 1 677 ? 22.484 16.859 24.375 1 97.12 677 LYS A CA 1
ATOM 5488 C C . LYS A 1 677 ? 20.984 16.766 24.188 1 97.12 677 LYS A C 1
ATOM 5490 O O . LYS A 1 677 ? 20.25 16.484 25.125 1 97.12 677 LYS A O 1
ATOM 5495 N N . TYR A 1 678 ? 20.531 17.062 23.031 1 96.94 678 TYR A N 1
ATOM 5496 C CA . TYR A 1 678 ? 19.094 17 22.75 1 96.94 678 TYR A CA 1
ATOM 5497 C C . TYR A 1 678 ? 18.547 15.609 23.047 1 96.94 678 TYR A C 1
ATOM 5499 O O . TYR A 1 678 ? 17.516 15.477 23.734 1 96.94 678 TYR A O 1
ATOM 5507 N N . PHE A 1 679 ? 19.172 14.539 22.562 1 97.25 679 PHE A N 1
ATOM 5508 C CA . PHE A 1 679 ? 18.672 13.188 22.766 1 97.25 679 PHE A CA 1
ATOM 5509 C C . PHE A 1 679 ? 18.828 12.766 24.219 1 97.25 679 PHE A C 1
ATOM 5511 O O . PHE A 1 679 ? 18.078 11.922 24.719 1 97.25 679 PHE A O 1
ATOM 5518 N N . THR A 1 680 ? 19.828 13.352 24.891 1 97.38 680 THR A N 1
ATOM 5519 C CA . THR A 1 680 ? 19.953 13.109 26.328 1 97.38 680 THR A CA 1
ATOM 5520 C C . THR A 1 680 ? 18.766 13.703 27.078 1 97.38 680 THR A C 1
ATOM 5522 O O . THR A 1 680 ? 18.25 13.102 28.031 1 97.38 680 THR A O 1
ATOM 5525 N N . ILE A 1 681 ? 18.375 14.898 26.672 1 97.56 681 ILE A N 1
ATOM 5526 C CA . ILE A 1 681 ? 17.203 15.516 27.266 1 97.56 681 ILE A CA 1
ATOM 5527 C C . ILE A 1 681 ? 15.984 14.609 27.094 1 97.56 681 ILE A C 1
ATOM 5529 O O . ILE A 1 681 ? 15.203 14.414 28.031 1 97.56 681 ILE A O 1
ATOM 5533 N N . LEU A 1 682 ? 15.797 14.031 25.891 1 96.38 682 LEU A N 1
ATOM 5534 C CA . LEU A 1 682 ? 14.688 13.117 25.641 1 96.38 682 LEU A CA 1
ATOM 5535 C C . LEU A 1 682 ? 14.781 11.883 26.531 1 96.38 682 LEU A C 1
ATOM 5537 O O . LEU A 1 682 ? 13.789 11.469 27.125 1 96.38 682 LEU A O 1
ATOM 5541 N N . GLN A 1 683 ? 15.961 11.266 26.578 1 96.62 683 GLN A N 1
ATOM 5542 C CA . GLN A 1 683 ? 16.203 10.102 27.422 1 96.62 683 GLN A CA 1
ATOM 5543 C C . GLN A 1 683 ? 15.852 10.391 28.875 1 96.62 683 GLN A C 1
ATOM 5545 O O . GLN A 1 683 ? 15.148 9.609 29.516 1 96.62 683 GLN A O 1
ATOM 5550 N N . ASP A 1 684 ? 16.375 11.492 29.422 1 97.38 684 ASP A N 1
ATOM 5551 C CA . ASP A 1 684 ? 16.141 11.859 30.812 1 97.38 684 ASP A CA 1
ATOM 5552 C C . ASP A 1 684 ? 14.656 12.133 31.062 1 97.38 684 ASP A C 1
ATOM 5554 O O . ASP A 1 684 ? 14.141 11.836 32.125 1 97.38 684 ASP A O 1
ATOM 5558 N N . GLY A 1 685 ? 14.055 12.781 30.094 1 97 685 GLY A N 1
ATOM 5559 C CA . GLY A 1 685 ? 12.617 12.984 30.188 1 97 685 GLY A CA 1
ATOM 5560 C C . GLY A 1 685 ? 11.836 11.688 30.297 1 97 685 GLY A C 1
ATOM 5561 O O . GLY A 1 685 ? 10.875 11.602 31.062 1 97 685 GLY A O 1
ATOM 5562 N N . ILE A 1 686 ? 12.203 10.703 29.531 1 95.56 686 ILE A N 1
ATOM 5563 C CA . ILE A 1 686 ? 11.555 9.398 29.562 1 95.56 686 ILE A CA 1
ATOM 5564 C C . ILE A 1 686 ? 11.672 8.797 30.953 1 95.56 686 ILE A C 1
ATOM 5566 O O . ILE A 1 686 ? 10.719 8.211 31.469 1 95.56 686 ILE A O 1
ATOM 5570 N N . ASN A 1 687 ? 12.797 8.922 31.562 1 96.62 687 ASN A N 1
ATOM 5571 C CA . ASN A 1 687 ? 13.039 8.359 32.875 1 96.62 687 ASN A CA 1
ATOM 5572 C C . ASN A 1 687 ? 12.297 9.141 33.969 1 96.62 687 ASN A C 1
ATOM 5574 O O . ASN A 1 687 ? 11.758 8.547 34.906 1 96.62 687 ASN A O 1
ATOM 5578 N N . LYS A 1 688 ? 12.242 10.391 33.844 1 97 688 LYS A N 1
ATOM 5579 C CA . LYS A 1 688 ? 11.703 11.25 34.875 1 97 688 LYS A CA 1
ATOM 5580 C C . LYS A 1 688 ? 10.18 11.297 34.812 1 97 688 LYS A C 1
ATOM 5582 O O . LYS A 1 688 ? 9.516 11.445 35.844 1 97 688 LYS A O 1
ATOM 5587 N N . PHE A 1 689 ? 9.664 11.242 33.688 1 97.56 689 PHE A N 1
ATOM 5588 C CA . PHE A 1 689 ? 8.234 11.438 33.5 1 97.56 689 PHE A CA 1
ATOM 5589 C C . PHE A 1 689 ? 7.621 10.25 32.781 1 97.56 689 PHE A C 1
ATOM 5591 O O . PHE A 1 689 ? 7.113 10.406 31.656 1 97.56 689 PHE A O 1
ATOM 5598 N N . PRO A 1 690 ? 7.52 9.07 33.438 1 94.88 690 PRO A N 1
ATOM 5599 C CA . PRO A 1 690 ? 6.875 7.922 32.781 1 94.88 690 PRO A CA 1
ATOM 5600 C C . PRO A 1 690 ? 5.453 8.227 32.312 1 94.88 690 PRO A C 1
ATOM 5602 O O . PRO A 1 690 ? 4.703 8.922 33 1 94.88 690 PRO A O 1
ATOM 5605 N N . GLY A 1 691 ? 5.133 7.77 31.094 1 92.5 691 GLY A N 1
ATOM 5606 C CA . GLY A 1 691 ? 3.824 8.016 30.516 1 92.5 691 GLY A CA 1
ATOM 5607 C C . GLY A 1 691 ? 3.84 9.102 29.453 1 92.5 691 GLY A C 1
ATOM 5608 O O . GLY A 1 691 ? 2.881 9.242 28.688 1 92.5 691 GLY A O 1
ATOM 5609 N N . PHE A 1 692 ? 4.941 9.828 29.328 1 94.38 692 PHE A N 1
ATOM 5610 C CA . PHE A 1 692 ? 5.023 10.938 28.391 1 94.38 692 PHE A CA 1
ATOM 5611 C C . PHE A 1 692 ? 6.176 10.734 27.406 1 94.38 692 PHE A C 1
ATOM 5613 O O . PHE A 1 692 ? 6.73 11.695 26.891 1 94.38 692 PHE A O 1
ATOM 5620 N N . ALA A 1 693 ? 6.594 9.531 27.203 1 88.69 693 ALA A N 1
ATOM 5621 C CA . ALA A 1 693 ? 7.746 9.211 26.359 1 88.69 693 ALA A CA 1
ATOM 5622 C C . ALA A 1 693 ? 7.469 9.57 24.906 1 88.69 693 ALA A C 1
ATOM 5624 O O . ALA A 1 693 ? 6.41 9.242 24.359 1 88.69 693 ALA A O 1
ATOM 5625 N N . PRO A 1 694 ? 8.359 10.281 24.219 1 87.88 694 PRO A N 1
ATOM 5626 C CA . PRO A 1 694 ? 8.242 10.5 22.781 1 87.88 694 PRO A CA 1
ATOM 5627 C C . PRO A 1 694 ? 8.656 9.273 21.969 1 87.88 694 PRO A C 1
ATOM 5629 O O . PRO A 1 694 ? 9.344 8.391 22.484 1 87.88 694 PRO A O 1
ATOM 5632 N N . GLU A 1 695 ? 8.164 9.234 20.719 1 86.06 695 GLU A N 1
ATOM 5633 C CA . GLU A 1 695 ? 8.648 8.234 19.781 1 86.06 695 GLU A CA 1
ATOM 5634 C C . GLU A 1 695 ? 9.938 8.695 19.094 1 86.06 695 GLU A C 1
ATOM 5636 O O . GLU A 1 695 ? 10.062 9.852 18.703 1 86.06 695 GLU A O 1
ATOM 5641 N N . ILE A 1 696 ? 10.891 7.773 19.047 1 90.94 696 ILE A N 1
ATOM 5642 C CA . ILE A 1 696 ? 12.188 8.094 18.469 1 90.94 696 ILE A CA 1
ATOM 5643 C C . ILE A 1 696 ? 12.617 6.977 17.516 1 90.94 696 ILE A C 1
ATOM 5645 O O . ILE A 1 696 ? 12.438 5.793 17.812 1 90.94 696 ILE A O 1
ATOM 5649 N N . HIS A 1 697 ? 13.078 7.332 16.391 1 89.5 697 HIS A N 1
ATOM 5650 C CA . HIS A 1 697 ? 13.633 6.387 15.422 1 89.5 697 HIS A CA 1
ATOM 5651 C C . HIS A 1 697 ? 15.148 6.539 15.312 1 89.5 697 HIS A C 1
ATOM 5653 O O . HIS A 1 697 ? 15.672 7.648 15.438 1 89.5 697 HIS A O 1
ATOM 5659 N N . GLY A 1 698 ? 15.805 5.445 15.109 1 89.62 698 GLY A N 1
ATOM 5660 C CA . GLY A 1 698 ? 17.25 5.473 14.891 1 89.62 698 GLY A CA 1
ATOM 5661 C C . GLY A 1 698 ? 18.047 5.508 16.172 1 89.62 698 GLY A C 1
ATOM 5662 O O . GLY A 1 698 ? 19.266 5.582 16.156 1 89.62 698 GLY A O 1
ATOM 5663 N N . VAL A 1 699 ? 17.391 5.609 17.297 1 93.44 699 VAL A N 1
ATOM 5664 C CA . VAL A 1 699 ? 17.953 5.477 18.625 1 93.44 699 VAL A CA 1
ATOM 5665 C C . VAL A 1 699 ? 17.25 4.355 19.391 1 93.44 699 VAL A C 1
ATOM 5667 O O . VAL A 1 699 ? 16.016 4.289 19.406 1 93.44 699 VAL A O 1
ATOM 5670 N N . TYR A 1 700 ? 18.031 3.473 19.969 1 93.62 700 TYR A N 1
ATOM 5671 C CA . TYR A 1 700 ? 17.469 2.297 20.625 1 93.62 700 TYR A CA 1
ATOM 5672 C C . TYR A 1 700 ? 17.453 2.473 22.141 1 93.62 700 TYR A C 1
ATOM 5674 O O . TYR A 1 700 ? 18.5 2.697 22.75 1 93.62 700 TYR A O 1
ATOM 5682 N N . LEU A 1 701 ? 16.297 2.4 22.719 1 93.06 701 LEU A N 1
ATOM 5683 C CA . LEU A 1 701 ? 16.109 2.551 24.156 1 93.06 701 LEU A CA 1
ATOM 5684 C C . LEU A 1 701 ? 16.188 1.198 24.859 1 93.06 701 LEU A C 1
ATOM 5686 O O . LEU A 1 701 ? 15.43 0.281 24.531 1 93.06 701 LEU A O 1
ATOM 5690 N N . GLU A 1 702 ? 17.094 1.055 25.781 1 93.31 702 GLU A N 1
ATOM 5691 C CA . GLU A 1 702 ? 17.266 -0.181 26.531 1 93.31 702 GLU A CA 1
ATOM 5692 C C . GLU A 1 702 ? 17.141 0.068 28.047 1 93.31 702 GLU A C 1
ATOM 5694 O O . GLU A 1 702 ? 17.594 1.103 28.547 1 93.31 702 GLU A O 1
ATOM 5699 N N . GLU A 1 703 ? 16.547 -0.869 28.688 1 92.94 703 GLU A N 1
ATOM 5700 C CA . GLU A 1 703 ? 16.469 -0.771 30.141 1 92.94 703 GLU A CA 1
ATOM 5701 C C . GLU A 1 703 ? 17.719 -1.347 30.812 1 92.94 703 GLU A C 1
ATOM 5703 O O . GLU A 1 703 ? 18.047 -2.52 30.625 1 92.94 703 GLU A O 1
ATOM 5708 N N . GLU A 1 704 ? 18.406 -0.513 31.484 1 92.69 704 GLU A N 1
ATOM 5709 C CA . GLU A 1 704 ? 19.578 -0.91 32.25 1 92.69 704 GLU A CA 1
ATOM 5710 C C . GLU A 1 704 ? 19.5 -0.424 33.688 1 92.69 704 GLU A C 1
ATOM 5712 O O . GLU A 1 704 ? 19.469 0.782 33.938 1 92.69 704 GLU A O 1
ATOM 5717 N N . ASP A 1 705 ? 19.5 -1.371 34.656 1 91.75 705 ASP A N 1
ATOM 5718 C CA . ASP A 1 705 ? 19.484 -1.064 36.062 1 91.75 705 ASP A CA 1
ATOM 5719 C C . ASP A 1 705 ? 18.312 -0.163 36.438 1 91.75 705 ASP A C 1
ATOM 5721 O O . ASP A 1 705 ? 18.484 0.843 37.125 1 91.75 705 ASP A O 1
ATOM 5725 N N . GLY A 1 706 ? 17.188 -0.391 35.75 1 90.62 706 GLY A N 1
ATOM 5726 C CA . GLY A 1 706 ? 15.961 0.312 36.062 1 90.62 706 GLY A CA 1
ATOM 5727 C C . GLY A 1 706 ? 15.828 1.643 35.344 1 90.62 706 GLY A C 1
ATOM 5728 O O . GLY A 1 706 ? 14.844 2.361 35.562 1 90.62 706 GLY A O 1
ATOM 5729 N N . LEU A 1 707 ? 16.812 1.981 34.562 1 93.88 707 LEU A N 1
ATOM 5730 C CA . LEU A 1 707 ? 16.766 3.229 33.781 1 93.88 707 LEU A CA 1
ATOM 5731 C C . LEU A 1 707 ? 16.812 2.953 32.281 1 93.88 707 LEU A C 1
ATOM 5733 O O . LEU A 1 707 ? 17.422 1.977 31.859 1 93.88 707 LEU A O 1
ATOM 5737 N N . VAL A 1 708 ? 16.141 3.818 31.625 1 95.19 708 VAL A N 1
ATOM 5738 C CA . VAL A 1 708 ? 16.172 3.752 30.156 1 95.19 708 VAL A CA 1
ATOM 5739 C C . VAL A 1 708 ? 17.438 4.445 29.641 1 95.19 708 VAL A C 1
ATOM 5741 O O . VAL A 1 708 ? 17.703 5.594 30 1 95.19 708 VAL A O 1
ATOM 5744 N N . ARG A 1 709 ? 18.203 3.73 28.875 1 96.25 709 ARG A N 1
ATOM 5745 C CA . ARG A 1 709 ? 19.406 4.262 28.219 1 96.25 709 ARG A CA 1
ATOM 5746 C C . ARG A 1 709 ? 19.281 4.16 26.703 1 96.25 709 ARG A C 1
ATOM 5748 O O . ARG A 1 709 ? 18.75 3.17 26.172 1 96.25 709 ARG A O 1
ATOM 5755 N N . ALA A 1 710 ? 19.781 5.176 26.031 1 96.19 710 ALA A N 1
ATOM 5756 C CA . ALA A 1 710 ? 19.641 5.242 24.578 1 96.19 710 ALA A CA 1
ATOM 5757 C C . ALA A 1 710 ? 20.969 4.922 23.891 1 96.19 710 ALA A C 1
ATOM 5759 O O . ALA A 1 710 ? 22.031 5.312 24.359 1 96.19 710 ALA A O 1
ATOM 5760 N N . TYR A 1 711 ? 20.859 4.203 22.812 1 97.06 711 TYR A N 1
ATOM 5761 C CA . TYR A 1 711 ? 22.016 3.801 22 1 97.06 711 TYR A CA 1
ATOM 5762 C C . TYR A 1 711 ? 21.797 4.141 20.531 1 97.06 711 TYR A C 1
ATOM 5764 O O . TYR A 1 711 ? 20.656 4.133 20.047 1 97.06 711 TYR A O 1
ATOM 5772 N N . GLY A 1 712 ? 22.844 4.461 19.812 1 96.62 712 GLY A N 1
ATOM 5773 C CA . GLY A 1 712 ? 22.781 4.652 18.359 1 96.62 712 GLY A CA 1
ATOM 5774 C C . GLY A 1 712 ? 23.781 3.787 17.609 1 96.62 712 GLY A C 1
ATOM 5775 O O . GLY A 1 712 ? 24.844 3.463 18.141 1 96.62 712 GLY A O 1
ATOM 5776 N N . TYR A 1 713 ? 23.453 3.355 16.391 1 97.12 713 TYR A N 1
ATOM 5777 C CA . TYR A 1 713 ? 24.375 2.631 15.531 1 97.12 713 TYR A CA 1
ATOM 5778 C C . TYR A 1 713 ? 25.422 3.568 14.945 1 97.12 713 TYR A C 1
ATOM 5780 O O . TYR A 1 713 ? 25.078 4.551 14.289 1 97.12 713 TYR A O 1
ATOM 5788 N N . VAL A 1 714 ? 26.656 3.246 15.148 1 98.25 714 VAL A N 1
ATOM 5789 C CA . VAL A 1 714 ? 27.766 4.031 14.594 1 98.25 714 VAL A CA 1
ATOM 5790 C C . VAL A 1 714 ? 28.734 3.107 13.875 1 98.25 714 VAL A C 1
ATOM 5792 O O . VAL A 1 714 ? 28.656 1.883 13.992 1 98.25 714 VAL A O 1
ATOM 5795 N N . LEU A 1 715 ? 29.562 3.682 13.047 1 98.25 715 LEU A N 1
ATOM 5796 C CA . LEU A 1 715 ? 30.562 2.932 12.289 1 98.25 715 LEU A CA 1
ATOM 5797 C C . LEU A 1 715 ? 31.562 2.256 13.227 1 98.25 715 LEU A C 1
ATOM 5799 O O . LEU A 1 715 ? 32.094 2.895 14.133 1 98.25 715 LEU A O 1
ATOM 5803 N N . ASP A 1 716 ? 31.688 0.946 13.055 1 96.62 716 ASP A N 1
ATOM 5804 C CA . ASP A 1 716 ? 32.719 0.203 13.781 1 96.62 716 ASP A CA 1
ATOM 5805 C C . ASP A 1 716 ? 34.062 0.248 13.047 1 96.62 716 ASP A C 1
ATOM 5807 O O . ASP A 1 716 ? 34.25 -0.487 12.078 1 96.62 716 ASP A O 1
ATOM 5811 N N . LYS A 1 717 ? 34.969 1.021 13.383 1 83.69 717 LYS A N 1
ATOM 5812 C CA . LYS A 1 717 ? 36.25 1.189 12.703 1 83.69 717 LYS A CA 1
ATOM 5813 C C . LYS A 1 717 ? 37.156 0.003 12.977 1 83.69 717 LYS A C 1
ATOM 5815 O O . LYS A 1 717 ? 37.688 -0.143 14.078 1 83.69 717 LYS A O 1
ATOM 5820 N N . LYS A 1 718 ? 36.969 -1.13 13.062 1 60.72 718 LYS A N 1
ATOM 5821 C CA . LYS A 1 718 ? 37.969 -2.146 13.336 1 60.72 718 LYS A CA 1
ATOM 5822 C C . LYS A 1 718 ? 39.062 -2.121 12.281 1 60.72 718 LYS A C 1
ATOM 5824 O O . LYS A 1 718 ? 38.812 -1.76 11.133 1 60.72 718 LYS A O 1
ATOM 5829 N N . MET B 1 1 ? -19.609 -7.199 22.172 1 50.03 1 MET B N 1
ATOM 5830 C CA . MET B 1 1 ? -20.812 -7.473 21.406 1 50.03 1 MET B CA 1
ATOM 5831 C C . MET B 1 1 ? -20.953 -8.969 21.125 1 50.03 1 MET B C 1
ATOM 5833 O O . MET B 1 1 ? -19.969 -9.648 20.859 1 50.03 1 MET B O 1
ATOM 5837 N N . ARG B 1 2 ? -21.922 -9.508 21.797 1 68.31 2 ARG B N 1
ATOM 5838 C CA . ARG B 1 2 ? -22.438 -10.867 21.672 1 68.31 2 ARG B CA 1
ATOM 5839 C C . ARG B 1 2 ? -22.969 -11.125 20.266 1 68.31 2 ARG B C 1
ATOM 5841 O O . ARG B 1 2 ? -24.156 -10.953 20 1 68.31 2 ARG B O 1
ATOM 5848 N N . ARG B 1 3 ? -21.938 -11.445 19.312 1 78.25 3 ARG B N 1
ATOM 5849 C CA . ARG B 1 3 ? -22.328 -11.484 17.906 1 78.25 3 ARG B CA 1
ATOM 5850 C C . ARG B 1 3 ? -22.609 -12.914 17.469 1 78.25 3 ARG B C 1
ATOM 5852 O O . ARG B 1 3 ? -23.453 -13.141 16.594 1 78.25 3 ARG B O 1
ATOM 5859 N N . LEU B 1 4 ? -22.016 -13.859 18.141 1 92.19 4 LEU B N 1
ATOM 5860 C CA . LEU B 1 4 ? -22.172 -15.234 17.688 1 92.19 4 LEU B CA 1
ATOM 5861 C C . LEU B 1 4 ? -23.422 -15.867 18.281 1 92.19 4 LEU B C 1
ATOM 5863 O O . LEU B 1 4 ? -23.875 -15.477 19.359 1 92.19 4 LEU B O 1
ATOM 5867 N N . LYS B 1 5 ? -23.953 -16.812 17.641 1 95.62 5 LYS B N 1
ATOM 5868 C CA . LYS B 1 5 ? -25.219 -17.484 17.984 1 95.62 5 LYS B CA 1
ATOM 5869 C C . LYS B 1 5 ? -24.953 -18.75 18.797 1 95.62 5 LYS B C 1
ATOM 5871 O O . LYS B 1 5 ? -23.812 -19.156 18.953 1 95.62 5 LYS B O 1
ATOM 5876 N N . ILE B 1 6 ? -26.094 -19.266 19.375 1 96.69 6 ILE B N 1
ATOM 5877 C CA . ILE B 1 6 ? -26.062 -20.578 19.984 1 96.69 6 ILE B CA 1
ATOM 5878 C C . ILE B 1 6 ? -26.828 -21.578 19.109 1 96.69 6 ILE B C 1
ATOM 5880 O O . ILE B 1 6 ? -27.969 -21.312 18.719 1 96.69 6 ILE B O 1
ATOM 5884 N N . LEU B 1 7 ? -26.094 -22.594 18.719 1 97.38 7 LEU B N 1
ATOM 5885 C CA . LEU B 1 7 ? -26.734 -23.672 17.984 1 97.38 7 LEU B CA 1
ATOM 5886 C C . LEU B 1 7 ? -27.531 -24.562 18.938 1 97.38 7 LEU B C 1
ATOM 5888 O O . LEU B 1 7 ? -27.062 -24.891 20.047 1 97.38 7 LEU B O 1
ATOM 5892 N N . TYR B 1 8 ? -28.797 -24.922 18.516 1 96.69 8 TYR B N 1
ATOM 5893 C CA . TYR B 1 8 ? -29.609 -25.781 19.359 1 96.69 8 TYR B CA 1
ATOM 5894 C C . TYR B 1 8 ? -30.391 -26.781 18.516 1 96.69 8 TYR B C 1
ATOM 5896 O O . TYR B 1 8 ? -30.641 -26.547 17.328 1 96.69 8 TYR B O 1
ATOM 5904 N N . THR B 1 9 ? -30.641 -27.891 19.094 1 95.75 9 THR B N 1
ATOM 5905 C CA . THR B 1 9 ? -31.641 -28.781 18.531 1 95.75 9 THR B CA 1
ATOM 5906 C C . THR B 1 9 ? -33 -28.594 19.219 1 95.75 9 THR B C 1
ATOM 5908 O O . THR B 1 9 ? -33.031 -28.172 20.391 1 95.75 9 THR B O 1
ATOM 5911 N N . ASN B 1 10 ? -34.062 -28.859 18.531 1 93.56 10 ASN B N 1
ATOM 5912 C CA . ASN B 1 10 ? -35.406 -28.562 19.047 1 93.56 10 ASN B CA 1
ATOM 5913 C C . ASN B 1 10 ? -35.625 -29.188 20.422 1 93.56 10 ASN B C 1
ATOM 5915 O O . ASN B 1 10 ? -36.219 -28.562 21.312 1 93.56 10 ASN B O 1
ATOM 5919 N N . GLU B 1 11 ? -35.156 -30.344 20.609 1 92 11 GLU B N 1
ATOM 5920 C CA . GLU B 1 11 ? -35.375 -31.062 21.859 1 92 11 GLU B CA 1
ATOM 5921 C C . GLU B 1 11 ? -34.562 -30.469 22.984 1 92 11 GLU B C 1
ATOM 5923 O O . GLU B 1 11 ? -34.906 -30.578 24.156 1 92 11 GLU B O 1
ATOM 5928 N N . ALA B 1 12 ? -33.5 -29.844 22.656 1 93.38 12 ALA B N 1
ATOM 5929 C CA . ALA B 1 12 ? -32.594 -29.312 23.672 1 93.38 12 ALA B CA 1
ATOM 5930 C C . ALA B 1 12 ? -33.031 -27.938 24.125 1 93.38 12 ALA B C 1
ATOM 5932 O O . ALA B 1 12 ? -32.625 -27.453 25.172 1 93.38 12 ALA B O 1
ATOM 5933 N N . LYS B 1 13 ? -33.875 -27.266 23.375 1 92.06 13 LYS B N 1
ATOM 5934 C CA . LYS B 1 13 ? -34.25 -25.859 23.578 1 92.06 13 LYS B CA 1
ATOM 5935 C C . LYS B 1 13 ? -34.875 -25.672 24.953 1 92.06 13 LYS B C 1
ATOM 5937 O O . LYS B 1 13 ? -34.688 -24.625 25.578 1 92.06 13 LYS B O 1
ATOM 5942 N N . GLU B 1 14 ? -35.594 -26.625 25.5 1 89.19 14 GLU B N 1
ATOM 5943 C CA . GLU B 1 14 ? -36.375 -26.484 26.734 1 89.19 14 GLU B CA 1
ATOM 5944 C C . GLU B 1 14 ? -35.438 -26.531 27.953 1 89.19 14 GLU B C 1
ATOM 5946 O O . GLU B 1 14 ? -35.875 -26.188 29.062 1 89.19 14 GLU B O 1
ATOM 5951 N N . TYR B 1 15 ? -34.188 -26.766 27.719 1 90.88 15 TYR B N 1
ATOM 5952 C CA . TYR B 1 15 ? -33.344 -27.047 28.859 1 90.88 15 TYR B CA 1
ATOM 5953 C C . TYR B 1 15 ? -32.375 -25.891 29.109 1 90.88 15 TYR B C 1
ATOM 5955 O O . TYR B 1 15 ? -31.469 -26.016 29.938 1 90.88 15 TYR B O 1
ATOM 5963 N N . PHE B 1 16 ? -32.438 -24.875 28.312 1 92.44 16 PHE B N 1
ATOM 5964 C CA . PHE B 1 16 ? -31.578 -23.719 28.562 1 92.44 16 PHE B CA 1
ATOM 5965 C C . PHE B 1 16 ? -32.219 -22.438 28.047 1 92.44 16 PHE B C 1
ATOM 5967 O O . PHE B 1 16 ? -33.188 -22.484 27.281 1 92.44 16 PHE B O 1
ATOM 5974 N N . ASN B 1 17 ? -31.75 -21.281 28.578 1 91.19 17 ASN B N 1
ATOM 5975 C CA . ASN B 1 17 ? -32.156 -19.953 28.125 1 91.19 17 ASN B CA 1
ATOM 5976 C C . ASN B 1 17 ? -30.953 -19.078 27.812 1 91.19 17 ASN B C 1
ATOM 5978 O O . ASN B 1 17 ? -29.891 -19.219 28.422 1 91.19 17 ASN B O 1
ATOM 5982 N N . THR B 1 18 ? -31.125 -18.281 26.828 1 92.12 18 THR B N 1
ATOM 5983 C CA . THR B 1 18 ? -30.047 -17.359 26.438 1 92.12 18 THR B CA 1
ATOM 5984 C C . THR B 1 18 ? -30.609 -16.109 25.766 1 92.12 18 THR B C 1
ATOM 5986 O O . THR B 1 18 ? -31.734 -16.141 25.266 1 92.12 18 THR B O 1
ATOM 5989 N N . ILE B 1 19 ? -29.875 -14.992 25.844 1 89.19 19 ILE B N 1
ATOM 5990 C CA . ILE B 1 19 ? -30.266 -13.758 25.188 1 89.19 19 ILE B CA 1
ATOM 5991 C C . ILE B 1 19 ? -29.688 -13.719 23.766 1 89.19 19 ILE B C 1
ATOM 5993 O O . ILE B 1 19 ? -30.031 -12.844 22.969 1 89.19 19 ILE B O 1
ATOM 5997 N N . ARG B 1 20 ? -28.812 -14.672 23.438 1 94.12 20 ARG B N 1
ATOM 5998 C CA . ARG B 1 20 ? -28.234 -14.75 22.109 1 94.12 20 ARG B CA 1
ATOM 5999 C C . ARG B 1 20 ? -29.234 -15.281 21.094 1 94.12 20 ARG B C 1
ATOM 6001 O O . ARG B 1 20 ? -30.188 -15.969 21.453 1 94.12 20 ARG B O 1
ATOM 6008 N N . ARG B 1 21 ? -28.984 -14.938 19.891 1 92.69 21 ARG B N 1
ATOM 6009 C CA . ARG B 1 21 ? -29.781 -15.547 18.812 1 92.69 21 ARG B CA 1
ATOM 6010 C C . ARG B 1 21 ? -29.516 -17.047 18.719 1 92.69 21 ARG B C 1
ATOM 6012 O O . ARG B 1 21 ? -28.391 -17.5 18.906 1 92.69 21 ARG B O 1
ATOM 6019 N N . LEU B 1 22 ? -30.594 -17.75 18.406 1 95.19 22 LEU B N 1
ATOM 6020 C CA . LEU B 1 22 ? -30.5 -19.188 18.25 1 95.19 22 LEU B CA 1
ATOM 6021 C C . LEU B 1 22 ? -30.516 -19.594 16.781 1 95.19 22 LEU B C 1
ATOM 6023 O O . LEU B 1 22 ? -31.109 -18.891 15.953 1 95.19 22 LEU B O 1
ATOM 6027 N N . VAL B 1 23 ? -29.812 -20.719 16.484 1 96.12 23 VAL B N 1
ATOM 6028 C CA . VAL B 1 23 ? -29.781 -21.172 15.102 1 96.12 23 VAL B CA 1
ATOM 6029 C C . VAL B 1 23 ? -29.828 -22.703 15.062 1 96.12 23 VAL B C 1
ATOM 6031 O O . VAL B 1 23 ? -29.219 -23.359 15.906 1 96.12 23 VAL B O 1
ATOM 6034 N N . LEU B 1 24 ? -30.547 -23.219 14.125 1 96.06 24 LEU B N 1
ATOM 6035 C CA . LEU B 1 24 ? -30.625 -24.656 13.914 1 96.06 24 LEU B CA 1
ATOM 6036 C C . LEU B 1 24 ? -29.438 -25.156 13.078 1 96.06 24 LEU B C 1
ATOM 6038 O O . LEU B 1 24 ? -28.859 -24.375 12.305 1 96.06 24 LEU B O 1
ATOM 6042 N N . PRO B 1 25 ? -29.094 -26.438 13.281 1 95.31 25 PRO B N 1
ATOM 6043 C CA . PRO B 1 25 ? -27.953 -26.969 12.531 1 95.31 25 PRO B CA 1
ATOM 6044 C C . PRO B 1 25 ? -28.125 -26.828 11.023 1 95.31 25 PRO B C 1
ATOM 6046 O O . PRO B 1 25 ? -27.141 -26.609 10.305 1 95.31 25 PRO B O 1
ATOM 6049 N N . GLU B 1 26 ? -29.328 -26.859 10.531 1 93 26 GLU B N 1
ATOM 6050 C CA . GLU B 1 26 ? -29.578 -26.797 9.094 1 93 26 GLU B CA 1
ATOM 6051 C C . GLU B 1 26 ? -29.422 -25.375 8.562 1 93 26 GLU B C 1
ATOM 6053 O O . GLU B 1 26 ? -29.297 -25.172 7.355 1 93 26 GLU B O 1
ATOM 6058 N N . ASP B 1 27 ? -29.391 -24.438 9.477 1 93.19 27 ASP B N 1
ATOM 6059 C CA . ASP B 1 27 ? -29.391 -23.047 9.062 1 93.19 27 ASP B CA 1
ATOM 6060 C C . ASP B 1 27 ? -28.031 -22.406 9.297 1 93.19 27 ASP B C 1
ATOM 6062 O O . ASP B 1 27 ? -27.906 -21.172 9.305 1 93.19 27 ASP B O 1
ATOM 6066 N N . THR B 1 28 ? -27.047 -23.234 9.562 1 92.44 28 THR B N 1
ATOM 6067 C CA . THR B 1 28 ? -25.734 -22.656 9.836 1 92.44 28 THR B CA 1
ATOM 6068 C C . THR B 1 28 ? -24.625 -23.562 9.289 1 92.44 28 THR B C 1
ATOM 6070 O O . THR B 1 28 ? -24.859 -24.75 9.047 1 92.44 28 THR B O 1
ATOM 6073 N N . ASP B 1 29 ? -23.531 -22.922 8.992 1 92.75 29 ASP B N 1
ATOM 6074 C CA . ASP B 1 29 ? -22.344 -23.672 8.625 1 92.75 29 ASP B CA 1
ATOM 6075 C C . ASP B 1 29 ? -21.344 -23.703 9.781 1 92.75 29 ASP B C 1
ATOM 6077 O O . ASP B 1 29 ? -20.156 -23.969 9.578 1 92.75 29 ASP B O 1
ATOM 6081 N N . PHE B 1 30 ? -21.781 -23.281 10.969 1 94.5 30 PHE B N 1
ATOM 6082 C CA . PHE B 1 30 ? -21.094 -23.375 12.25 1 94.5 30 PHE B CA 1
ATOM 6083 C C . PHE B 1 30 ? -20.062 -22.281 12.398 1 94.5 30 PHE B C 1
ATOM 6085 O O . PHE B 1 30 ? -19.391 -22.188 13.43 1 94.5 30 PHE B O 1
ATOM 6092 N N . THR B 1 31 ? -19.859 -21.344 11.391 1 94.88 31 THR B N 1
ATOM 6093 C CA . THR B 1 31 ? -18.875 -20.266 11.484 1 94.88 31 THR B CA 1
ATOM 6094 C C . THR B 1 31 ? -19.422 -19.109 12.312 1 94.88 31 THR B C 1
ATOM 6096 O O . THR B 1 31 ? -18.672 -18.203 12.703 1 94.88 31 THR B O 1
ATOM 6099 N N . ASP B 1 32 ? -20.672 -19.078 12.625 1 94.38 32 ASP B N 1
ATOM 6100 C CA . ASP B 1 32 ? -21.297 -17.969 13.344 1 94.38 32 ASP B CA 1
ATOM 6101 C C . ASP B 1 32 ? -21.859 -18.438 14.68 1 94.38 32 ASP B C 1
ATOM 6103 O O . ASP B 1 32 ? -22.797 -17.844 15.203 1 94.38 32 ASP B O 1
ATOM 6107 N N . VAL B 1 33 ? -21.328 -19.578 15.18 1 95.5 33 VAL B N 1
ATOM 6108 C CA . VAL B 1 33 ? -21.828 -20.203 16.406 1 95.5 33 VAL B CA 1
ATOM 6109 C C . VAL B 1 33 ? -20.766 -20.125 17.5 1 95.5 33 VAL B C 1
ATOM 6111 O O . VAL B 1 33 ? -19.594 -20.391 17.25 1 95.5 33 VAL B O 1
ATOM 6114 N N . ALA B 1 34 ? -21.234 -19.797 18.688 1 95.62 34 ALA B N 1
ATOM 6115 C CA . ALA B 1 34 ? -20.312 -19.672 19.812 1 95.62 34 ALA B CA 1
ATOM 6116 C C . ALA B 1 34 ? -20.391 -20.891 20.719 1 95.62 34 ALA B C 1
ATOM 6118 O O . ALA B 1 34 ? -19.453 -21.172 21.469 1 95.62 34 ALA B O 1
ATOM 6119 N N . ALA B 1 35 ? -21.531 -21.609 20.672 1 96.5 35 ALA B N 1
ATOM 6120 C CA . ALA B 1 35 ? -21.75 -22.844 21.422 1 96.5 35 ALA B CA 1
ATOM 6121 C C . ALA B 1 35 ? -22.891 -23.656 20.828 1 96.5 35 ALA B C 1
ATOM 6123 O O . ALA B 1 35 ? -23.703 -23.125 20.062 1 96.5 35 ALA B O 1
ATOM 6124 N N . ALA B 1 36 ? -22.844 -24.906 21.141 1 97.69 36 ALA B N 1
ATOM 6125 C CA . ALA B 1 36 ? -23.906 -25.797 20.672 1 97.69 36 ALA B CA 1
ATOM 6126 C C . ALA B 1 36 ? -24.531 -26.562 21.828 1 97.69 36 ALA B C 1
ATOM 6128 O O . ALA B 1 36 ? -23.828 -27.031 22.719 1 97.69 36 ALA B O 1
ATOM 6129 N N . VAL B 1 37 ? -25.844 -26.547 21.859 1 97.19 37 VAL B N 1
ATOM 6130 C CA . VAL B 1 37 ? -26.594 -27.328 22.844 1 97.19 37 VAL B CA 1
ATOM 6131 C C . VAL B 1 37 ? -27.453 -28.359 22.141 1 97.19 37 VAL B C 1
ATOM 6133 O O . VAL B 1 37 ? -28.422 -28.016 21.453 1 97.19 37 VAL B O 1
ATOM 6136 N N . VAL B 1 38 ? -27.109 -29.609 22.344 1 96.75 38 VAL B N 1
ATOM 6137 C CA . VAL B 1 38 ? -27.781 -30.703 21.641 1 96.75 38 VAL B CA 1
ATOM 6138 C C . VAL B 1 38 ? -28.141 -31.812 22.625 1 96.75 38 VAL B C 1
ATOM 6140 O O . VAL B 1 38 ? -27.969 -31.656 23.844 1 96.75 38 VAL B O 1
ATOM 6143 N N . THR B 1 39 ? -28.812 -32.906 22.125 1 95.38 39 THR B N 1
ATOM 6144 C CA . THR B 1 39 ? -29.141 -34.031 22.984 1 95.38 39 THR B CA 1
ATOM 6145 C C . THR B 1 39 ? -28.25 -35.219 22.688 1 95.38 39 THR B C 1
ATOM 6147 O O . THR B 1 39 ? -27.5 -35.219 21.703 1 95.38 39 THR B O 1
ATOM 6150 N N . ASP B 1 40 ? -28.328 -36.25 23.5 1 93.81 40 ASP B N 1
ATOM 6151 C CA . ASP B 1 40 ? -27.5 -37.438 23.344 1 93.81 40 ASP B CA 1
ATOM 6152 C C . ASP B 1 40 ? -27.891 -38.219 22.078 1 93.81 40 ASP B C 1
ATOM 6154 O O . ASP B 1 40 ? -27.172 -39.125 21.641 1 93.81 40 ASP B O 1
ATOM 6158 N N . GLN B 1 41 ? -28.938 -37.812 21.406 1 93.25 41 GLN B N 1
ATOM 6159 C CA . GLN B 1 41 ? -29.391 -38.469 20.188 1 93.25 41 GLN B CA 1
ATOM 6160 C C . GLN B 1 41 ? -28.797 -37.812 18.953 1 93.25 41 GLN B C 1
ATOM 6162 O O . GLN B 1 41 ? -28.797 -38.375 17.859 1 93.25 41 GLN B O 1
ATOM 6167 N N . ASP B 1 42 ? -28.297 -36.688 19.094 1 95.56 42 ASP B N 1
ATOM 6168 C CA . ASP B 1 42 ? -27.828 -35.875 17.969 1 95.56 42 ASP B CA 1
ATOM 6169 C C . ASP B 1 42 ? -26.344 -36.156 17.688 1 95.56 42 ASP B C 1
ATOM 6171 O O . ASP B 1 42 ? -25.547 -35.219 17.547 1 95.56 42 ASP B O 1
ATOM 6175 N N . ILE B 1 43 ? -26 -37.344 17.609 1 94.44 43 ILE B N 1
ATOM 6176 C CA . ILE B 1 43 ? -24.609 -37.781 17.484 1 94.44 43 ILE B CA 1
ATOM 6177 C C . ILE B 1 43 ? -24.016 -37.219 16.172 1 94.44 43 ILE B C 1
ATOM 6179 O O . ILE B 1 43 ? -22.875 -36.781 16.156 1 94.44 43 ILE B O 1
ATOM 6183 N N . GLU B 1 44 ? -24.719 -37.25 15.141 1 94.88 44 GLU B N 1
ATOM 6184 C CA . GLU B 1 44 ? -24.25 -36.781 13.844 1 94.88 44 GLU B CA 1
ATOM 6185 C C . GLU B 1 44 ? -23.891 -35.312 13.898 1 94.88 44 GLU B C 1
ATOM 6187 O O . GLU B 1 44 ? -22.891 -34.875 13.312 1 94.88 44 GLU B O 1
ATOM 6192 N N . ILE B 1 45 ? -24.672 -34.594 14.586 1 95.75 45 ILE B N 1
ATOM 6193 C CA . ILE B 1 45 ? -24.453 -33.156 14.711 1 95.75 45 ILE B CA 1
ATOM 6194 C C . ILE B 1 45 ? -23.219 -32.906 15.57 1 95.75 45 ILE B C 1
ATOM 6196 O O . ILE B 1 45 ? -22.422 -32 15.273 1 95.75 45 ILE B O 1
ATOM 6200 N N . ILE B 1 46 ? -23.094 -33.656 16.625 1 95.81 46 ILE B N 1
ATOM 6201 C CA . ILE B 1 46 ? -21.938 -33.531 17.484 1 95.81 46 ILE B CA 1
ATOM 6202 C C . ILE B 1 46 ? -20.656 -33.781 16.688 1 95.81 46 ILE B C 1
ATOM 6204 O O . ILE B 1 46 ? -19.703 -33 16.766 1 95.81 46 ILE B O 1
ATOM 6208 N N . GLU B 1 47 ? -20.703 -34.812 15.898 1 95.5 47 GLU B N 1
ATOM 6209 C CA . GLU B 1 47 ? -19.547 -35.156 15.07 1 95.5 47 GLU B CA 1
ATOM 6210 C C . GLU B 1 47 ? -19.281 -34.094 14.031 1 95.5 47 GLU B C 1
ATOM 6212 O O . GLU B 1 47 ? -18.109 -33.75 13.766 1 95.5 47 GLU B O 1
ATOM 6217 N N . GLU B 1 48 ? -20.281 -33.594 13.477 1 95.25 48 GLU B N 1
ATOM 6218 C CA . GLU B 1 48 ? -20.141 -32.562 12.461 1 95.25 48 GLU B CA 1
ATOM 6219 C C . GLU B 1 48 ? -19.484 -31.297 13.039 1 95.25 48 GLU B C 1
ATOM 6221 O O . GLU B 1 48 ? -18.578 -30.734 12.422 1 95.25 48 GLU B O 1
ATOM 6226 N N . ILE B 1 49 ? -19.953 -30.922 14.164 1 95.69 49 ILE B N 1
ATOM 6227 C CA . ILE B 1 49 ? -19.406 -29.734 14.812 1 95.69 49 ILE B CA 1
ATOM 6228 C C . ILE B 1 49 ? -17.953 -29.984 15.195 1 95.69 49 ILE B C 1
ATOM 6230 O O . ILE B 1 49 ? -17.078 -29.141 14.922 1 95.69 49 ILE B O 1
ATOM 6234 N N . TYR B 1 50 ? -17.734 -31.109 15.75 1 94.56 50 TYR B N 1
ATOM 6235 C CA . TYR B 1 50 ? -16.391 -31.469 16.203 1 94.56 50 TYR B CA 1
ATOM 6236 C C . TYR B 1 50 ? -15.414 -31.516 15.039 1 94.56 50 TYR B C 1
ATOM 6238 O O . TYR B 1 50 ? -14.266 -31.078 15.164 1 94.56 50 TYR B O 1
ATOM 6246 N N . ASN B 1 51 ? -15.812 -31.969 13.953 1 93.75 51 ASN B N 1
ATOM 6247 C CA . ASN B 1 51 ? -14.945 -32.188 12.797 1 93.75 51 ASN B CA 1
ATOM 6248 C C . ASN B 1 51 ? -14.648 -30.875 12.078 1 93.75 51 ASN B C 1
ATOM 6250 O O . ASN B 1 51 ? -13.742 -30.812 11.242 1 93.75 51 ASN B O 1
ATOM 6254 N N . THR B 1 52 ? -15.336 -29.812 12.359 1 93.38 52 THR B N 1
ATOM 6255 C CA . THR B 1 52 ? -14.977 -28.516 11.812 1 93.38 52 THR B CA 1
ATOM 6256 C C . THR B 1 52 ? -13.633 -28.047 12.359 1 93.38 52 THR B C 1
ATOM 6258 O O . THR B 1 52 ? -12.953 -27.234 11.734 1 93.38 52 THR B O 1
ATOM 6261 N N . LYS B 1 53 ? -13.406 -28.453 13.609 1 93.94 53 LYS B N 1
ATOM 6262 C CA . LYS B 1 53 ? -12.188 -28.141 14.344 1 93.94 53 LYS B CA 1
ATOM 6263 C C . LYS B 1 53 ? -12.148 -26.656 14.727 1 93.94 53 LYS B C 1
ATOM 6265 O O . LYS B 1 53 ? -11.07 -26.094 14.914 1 93.94 53 LYS B O 1
ATOM 6270 N N . PHE B 1 54 ? -13.297 -26.016 14.82 1 94.81 54 PHE B N 1
ATOM 6271 C CA . PHE B 1 54 ? -13.391 -24.609 15.195 1 94.81 54 PHE B CA 1
ATOM 6272 C C . PHE B 1 54 ? -13.266 -24.438 16.703 1 94.81 54 PHE B C 1
ATOM 6274 O O . PHE B 1 54 ? -13.078 -23.328 17.203 1 94.81 54 PHE B O 1
ATOM 6281 N N . GLY B 1 55 ? -13.344 -25.547 17.438 1 92.94 55 GLY B N 1
ATOM 6282 C CA . GLY B 1 55 ? -13.242 -25.5 18.891 1 92.94 55 GLY B CA 1
ATOM 6283 C C . GLY B 1 55 ? -14.516 -25.016 19.562 1 92.94 55 GLY B C 1
ATOM 6284 O O . GLY B 1 55 ? -14.477 -24.484 20.672 1 92.94 55 GLY B O 1
ATOM 6285 N N . ILE B 1 56 ? -15.672 -25.188 18.953 1 95.69 56 ILE B N 1
ATOM 6286 C CA . ILE B 1 56 ? -16.969 -24.781 19.484 1 95.69 56 ILE B CA 1
ATOM 6287 C C . ILE B 1 56 ? -17.344 -25.688 20.656 1 95.69 56 ILE B C 1
ATOM 6289 O O . ILE B 1 56 ? -17.375 -26.906 20.531 1 95.69 56 ILE B O 1
ATOM 6293 N N . PRO B 1 57 ? -17.594 -25.125 21.812 1 96.5 57 PRO B N 1
ATOM 6294 C CA . PRO B 1 57 ? -18.031 -25.969 22.922 1 96.5 57 PRO B CA 1
ATOM 6295 C C . PRO B 1 57 ? -19.391 -26.609 22.672 1 96.5 57 PRO B C 1
ATOM 6297 O O . PRO B 1 57 ? -20.359 -25.922 22.344 1 96.5 57 PRO B O 1
ATOM 6300 N N . ILE B 1 58 ? -19.422 -27.891 22.906 1 97 58 ILE B N 1
ATOM 6301 C CA . ILE B 1 58 ? -20.656 -28.641 22.688 1 97 58 ILE B CA 1
ATOM 6302 C C . ILE B 1 58 ? -21.234 -29.094 24.016 1 97 58 ILE B C 1
ATOM 6304 O O . ILE B 1 58 ? -20.562 -29.812 24.781 1 97 58 ILE B O 1
ATOM 6308 N N . PHE B 1 59 ? -22.469 -28.672 24.281 1 96.19 59 PHE B N 1
ATOM 6309 C CA . PHE B 1 59 ? -23.219 -29.094 25.469 1 96.19 59 PHE B CA 1
ATOM 6310 C C . PHE B 1 59 ? -24.25 -30.156 25.094 1 96.19 59 PHE B C 1
ATOM 6312 O O . PHE B 1 59 ? -25 -29.984 24.141 1 96.19 59 PHE B O 1
ATOM 6319 N N . VAL B 1 60 ? -24.266 -31.219 25.844 1 95.38 60 VAL B N 1
ATOM 6320 C CA . VAL B 1 60 ? -25.172 -32.312 25.5 1 95.38 60 VAL B CA 1
ATOM 6321 C C . VAL B 1 60 ? -26.141 -32.562 26.641 1 95.38 60 VAL B C 1
ATOM 6323 O O . VAL B 1 60 ? -25.719 -32.844 27.781 1 95.38 60 VAL B O 1
ATOM 6326 N N . VAL B 1 61 ? -27.391 -32.406 26.344 1 93.81 61 VAL B N 1
ATOM 6327 C CA . VAL B 1 61 ? -28.438 -32.75 27.297 1 93.81 61 VAL B CA 1
ATOM 6328 C C . VAL B 1 61 ? -28.688 -34.281 27.281 1 93.81 61 VAL B C 1
ATOM 6330 O O . VAL B 1 61 ? -28.984 -34.844 26.234 1 93.81 61 VAL B O 1
ATOM 6333 N N . LEU B 1 62 ? -28.594 -34.906 28.438 1 91.88 62 LEU B N 1
ATOM 6334 C CA . LEU B 1 62 ? -28.859 -36.344 28.531 1 91.88 62 LEU B CA 1
ATOM 6335 C C . LEU B 1 62 ? -30.359 -36.594 28.641 1 91.88 62 LEU B C 1
ATOM 6337 O O . LEU B 1 62 ? -30.969 -36.375 29.688 1 91.88 62 LEU B O 1
ATOM 6341 N N . LYS B 1 63 ? -30.875 -37.094 27.578 1 87.19 63 LYS B N 1
ATOM 6342 C CA . LYS B 1 63 ? -32.312 -37.375 27.547 1 87.19 63 LYS B CA 1
ATOM 6343 C C . LYS B 1 63 ? -32.594 -38.844 27.688 1 87.19 63 LYS B C 1
ATOM 6345 O O . LYS B 1 63 ? -33.531 -39.25 28.406 1 87.19 63 LYS B O 1
ATOM 6350 N N . ASN B 1 64 ? -31.828 -39.719 26.953 1 85 64 ASN B N 1
ATOM 6351 C CA . ASN B 1 64 ? -32.156 -41.125 26.844 1 85 64 ASN B CA 1
ATOM 6352 C C . ASN B 1 64 ? -31.109 -42.031 27.5 1 85 64 ASN B C 1
ATOM 6354 O O . ASN B 1 64 ? -31.297 -43.219 27.625 1 85 64 ASN B O 1
ATOM 6358 N N . VAL B 1 65 ? -30.016 -41.406 27.734 1 83.12 65 VAL B N 1
ATOM 6359 C CA . VAL B 1 65 ? -28.953 -42.188 28.344 1 83.12 65 VAL B CA 1
ATOM 6360 C C . VAL B 1 65 ? -28.469 -41.531 29.625 1 83.12 65 VAL B C 1
ATOM 6362 O O . VAL B 1 65 ? -28.719 -40.344 29.844 1 83.12 65 VAL B O 1
ATOM 6365 N N . ASP B 1 66 ? -27.859 -42.344 30.406 1 83.44 66 ASP B N 1
ATOM 6366 C CA . ASP B 1 66 ? -27.312 -41.812 31.641 1 83.44 66 ASP B CA 1
ATOM 6367 C C . ASP B 1 66 ? -25.891 -41.25 31.422 1 83.44 66 ASP B C 1
ATOM 6369 O O . ASP B 1 66 ? -25.391 -40.469 32.219 1 83.44 66 ASP B O 1
ATOM 6373 N N . ARG B 1 67 ? -25.188 -42 30.406 1 87.38 67 ARG B N 1
ATOM 6374 C CA . ARG B 1 67 ? -23.828 -41.594 30.094 1 87.38 67 ARG B CA 1
ATOM 6375 C C . ARG B 1 67 ? -23.547 -41.688 28.609 1 87.38 67 ARG B C 1
ATOM 6377 O O . ARG B 1 67 ? -24.047 -42.594 27.922 1 87.38 67 ARG B O 1
ATOM 6384 N N . LEU B 1 68 ? -22.781 -40.688 28.172 1 89.06 68 LEU B N 1
ATOM 6385 C CA . LEU B 1 68 ? -22.359 -40.688 26.781 1 89.06 68 LEU B CA 1
ATOM 6386 C C . LEU B 1 68 ? -21.297 -41.75 26.531 1 89.06 68 LEU B C 1
ATOM 6388 O O . LEU B 1 68 ? -20.531 -42.094 27.438 1 89.06 68 LEU B O 1
ATOM 6392 N N . SER B 1 69 ? -21.25 -42.312 25.312 1 91.06 69 SER B N 1
ATOM 6393 C CA . SER B 1 69 ? -20.156 -43.188 24.938 1 91.06 69 SER B CA 1
ATOM 6394 C C . SER B 1 69 ? -18.812 -42.469 25.031 1 91.06 69 SER B C 1
ATOM 6396 O O . SER B 1 69 ? -18.75 -41.25 25 1 91.06 69 SER B O 1
ATOM 6398 N N . SER B 1 70 ? -17.719 -43.312 25.219 1 87.62 70 SER B N 1
ATOM 6399 C CA . SER B 1 70 ? -16.375 -42.75 25.359 1 87.62 70 SER B CA 1
ATOM 6400 C C . SER B 1 70 ? -16 -41.906 24.125 1 87.62 70 SER B C 1
ATOM 6402 O O . SER B 1 70 ? -15.344 -40.875 24.25 1 87.62 70 SER B O 1
ATOM 6404 N N . GLU B 1 71 ? -16.438 -42.344 23 1 90.19 71 GLU B N 1
ATOM 6405 C CA . GLU B 1 71 ? -16.109 -41.688 21.75 1 90.19 71 GLU B CA 1
ATOM 6406 C C . GLU B 1 71 ? -16.781 -40.312 21.656 1 90.19 71 GLU B C 1
ATOM 6408 O O . GLU B 1 71 ? -16.172 -39.344 21.234 1 90.19 71 GLU B O 1
ATOM 6413 N N . VAL B 1 72 ? -17.984 -40.25 22.062 1 91.5 72 VAL B N 1
ATOM 6414 C CA . VAL B 1 72 ? -18.75 -39 21.984 1 91.5 72 VAL B CA 1
ATOM 6415 C C . VAL B 1 72 ? -18.297 -38.031 23.094 1 91.5 72 VAL B C 1
ATOM 6417 O O . VAL B 1 72 ? -18.266 -36.844 22.906 1 91.5 72 VAL B O 1
ATOM 6420 N N . SER B 1 73 ? -17.922 -38.594 24.25 1 90.81 73 SER B N 1
ATOM 6421 C CA . SER B 1 73 ? -17.516 -37.781 25.406 1 90.81 73 SER B CA 1
ATOM 6422 C C . SER B 1 73 ? -16.281 -36.969 25.094 1 90.81 73 SER B C 1
ATOM 6424 O O . SER B 1 73 ? -16.109 -35.875 25.641 1 90.81 73 SER B O 1
ATOM 6426 N N . LYS B 1 74 ? -15.453 -37.438 24.188 1 91.75 74 LYS B N 1
ATOM 6427 C CA . LYS B 1 74 ? -14.234 -36.75 23.828 1 91.75 74 LYS B CA 1
ATOM 6428 C C . LYS B 1 74 ? -14.547 -35.469 23.031 1 91.75 74 LYS B C 1
ATOM 6430 O O . LYS B 1 74 ? -13.734 -34.562 22.969 1 91.75 74 LYS B O 1
ATOM 6435 N N . MET B 1 75 ? -15.672 -35.375 22.438 1 94.94 75 MET B N 1
ATOM 6436 C CA . MET B 1 75 ? -16.047 -34.281 21.547 1 94.94 75 MET B CA 1
ATOM 6437 C C . MET B 1 75 ? -16.859 -33.25 22.281 1 94.94 75 MET B C 1
ATOM 6439 O O . MET B 1 75 ? -17.078 -32.156 21.766 1 94.94 75 MET B O 1
ATOM 6443 N N . VAL B 1 76 ? -17.203 -33.562 23.531 1 93.44 76 VAL B N 1
ATOM 6444 C CA . VAL B 1 76 ? -18.219 -32.781 24.234 1 93.44 76 VAL B CA 1
ATOM 6445 C C . VAL B 1 76 ? -17.547 -31.922 25.297 1 93.44 76 VAL B C 1
ATOM 6447 O O . VAL B 1 76 ? -16.625 -32.375 25.984 1 93.44 76 VAL B O 1
ATOM 6450 N N . TYR B 1 77 ? -18 -30.703 25.422 1 94.5 77 TYR B N 1
ATOM 6451 C CA . TYR B 1 77 ? -17.5 -29.766 26.406 1 94.5 77 TYR B CA 1
ATOM 6452 C C . TYR B 1 77 ? -18.062 -30.062 27.781 1 94.5 77 TYR B C 1
ATOM 6454 O O . TYR B 1 77 ? -17.328 -30.172 28.766 1 94.5 77 TYR B O 1
ATOM 6462 N N . ARG B 1 78 ? -19.453 -30.203 27.844 1 92.5 78 ARG B N 1
ATOM 6463 C CA . ARG B 1 78 ? -20.109 -30.484 29.109 1 92.5 78 ARG B CA 1
ATOM 6464 C C . ARG B 1 78 ? -21.438 -31.188 28.891 1 92.5 78 ARG B C 1
ATOM 6466 O O . ARG B 1 78 ? -22.125 -30.953 27.891 1 92.5 78 ARG B O 1
ATOM 6473 N N . VAL B 1 79 ? -21.797 -32.031 29.844 1 92.56 79 VAL B N 1
ATOM 6474 C CA . VAL B 1 79 ? -23.078 -32.719 29.828 1 92.56 79 VAL B CA 1
ATOM 6475 C C . VAL B 1 79 ? -24.062 -32.031 30.781 1 92.56 79 VAL B C 1
ATOM 6477 O O . VAL B 1 79 ? -23.672 -31.578 31.859 1 92.56 79 VAL B O 1
ATOM 6480 N N . ILE B 1 80 ? -25.234 -31.906 30.297 1 89.81 80 ILE B N 1
ATOM 6481 C CA . ILE B 1 80 ? -26.312 -31.266 31.062 1 89.81 80 ILE B CA 1
ATOM 6482 C C . ILE B 1 80 ? -27.391 -32.281 31.391 1 89.81 80 ILE B C 1
ATOM 6484 O O . ILE B 1 80 ? -27.781 -33.094 30.531 1 89.81 80 ILE B O 1
ATOM 6488 N N . ASP B 1 81 ? -27.828 -32.25 32.656 1 83.75 81 ASP B N 1
ATOM 6489 C CA . ASP B 1 81 ? -28.938 -33.125 33 1 83.75 81 ASP B CA 1
ATOM 6490 C C . ASP B 1 81 ? -30.281 -32.438 32.875 1 83.75 81 ASP B C 1
ATOM 6492 O O . ASP B 1 81 ? -30.328 -31.234 32.562 1 83.75 81 ASP B O 1
ATOM 6496 N N . ARG B 1 82 ? -31.469 -33.094 33.031 1 78.69 82 ARG B N 1
ATOM 6497 C CA . ARG B 1 82 ? -32.812 -32.562 32.75 1 78.69 82 ARG B CA 1
ATOM 6498 C C . ARG B 1 82 ? -33.406 -31.953 34 1 78.69 82 ARG B C 1
ATOM 6500 O O . ARG B 1 82 ? -34.625 -31.641 34 1 78.69 82 ARG B O 1
ATOM 6507 N N . ASN B 1 83 ? -32.562 -31.75 34.844 1 77.94 83 ASN B N 1
ATOM 6508 C CA . ASN B 1 83 ? -33.125 -31.188 36.062 1 77.94 83 ASN B CA 1
ATOM 6509 C C . ASN B 1 83 ? -33.5 -29.719 35.875 1 77.94 83 ASN B C 1
ATOM 6511 O O . ASN B 1 83 ? -32.625 -28.891 35.625 1 77.94 83 ASN B O 1
ATOM 6515 N N . GLU B 1 84 ? -34.688 -29.328 36 1 73.5 84 GLU B N 1
ATOM 6516 C CA . GLU B 1 84 ? -35.219 -27.969 35.781 1 73.5 84 GLU B CA 1
ATOM 6517 C C . GLU B 1 84 ? -34.625 -26.984 36.781 1 73.5 84 GLU B C 1
ATOM 6519 O O . GLU B 1 84 ? -34.469 -25.812 36.469 1 73.5 84 GLU B O 1
ATOM 6524 N N . PHE B 1 85 ? -34.281 -27.469 37.938 1 70.12 85 PHE B N 1
ATOM 6525 C CA . PHE B 1 85 ? -33.75 -26.594 39 1 70.12 85 PHE B CA 1
ATOM 6526 C C . PHE B 1 85 ? -32.375 -26.016 38.562 1 70.12 85 PHE B C 1
ATOM 6528 O O . PHE B 1 85 ? -32.031 -24.922 39 1 70.12 85 PHE B O 1
ATOM 6535 N N . ASP B 1 86 ? -31.828 -26.734 37.719 1 79.81 86 ASP B N 1
ATOM 6536 C CA . ASP B 1 86 ? -30.453 -26.328 37.375 1 79.81 86 ASP B CA 1
ATOM 6537 C C . ASP B 1 86 ? -30.406 -25.625 36.031 1 79.81 86 ASP B C 1
ATOM 6539 O O . ASP B 1 86 ? -29.328 -25.391 35.469 1 79.81 86 ASP B O 1
ATOM 6543 N N . MET B 1 87 ? -31.531 -25.328 35.5 1 85.94 87 MET B N 1
ATOM 6544 C CA . MET B 1 87 ? -31.578 -24.734 34.188 1 85.94 87 MET B CA 1
ATOM 6545 C C . MET B 1 87 ? -30.844 -23.391 34.156 1 85.94 87 MET B C 1
ATOM 6547 O O . MET B 1 87 ? -30.141 -23.078 33.219 1 85.94 87 MET B O 1
ATOM 6551 N N . ASN B 1 88 ? -31.047 -22.656 35.188 1 86.19 88 ASN B N 1
ATOM 6552 C CA . ASN B 1 88 ? -30.391 -21.344 35.25 1 86.19 88 ASN B CA 1
ATOM 6553 C C . ASN B 1 88 ? -28.875 -21.484 35.344 1 86.19 88 ASN B C 1
ATOM 6555 O O . ASN B 1 88 ? -28.141 -20.703 34.719 1 86.19 88 ASN B O 1
ATOM 6559 N N . LEU B 1 89 ? -28.5 -22.391 36.094 1 87.62 89 LEU B N 1
ATOM 6560 C CA . LEU B 1 89 ? -27.078 -22.656 36.219 1 87.62 89 LEU B CA 1
ATOM 6561 C C . LEU B 1 89 ? -26.484 -23.047 34.875 1 87.62 89 LEU B C 1
ATOM 6563 O O . LEU B 1 89 ? -25.438 -22.531 34.469 1 87.62 89 LEU B O 1
ATOM 6567 N N . TYR B 1 90 ? -27.094 -23.969 34.219 1 89.69 90 TYR B N 1
ATOM 6568 C CA . TYR B 1 90 ? -26.594 -24.438 32.938 1 89.69 90 TYR B CA 1
ATOM 6569 C C . TYR B 1 90 ? -26.594 -23.328 31.906 1 89.69 90 TYR B C 1
ATOM 6571 O O . TYR B 1 90 ? -25.688 -23.219 31.094 1 89.69 90 TYR B O 1
ATOM 6579 N N . SER B 1 91 ? -27.594 -22.562 31.938 1 92.94 91 SER B N 1
ATOM 6580 C CA . SER B 1 91 ? -27.672 -21.422 31.031 1 92.94 91 SER B CA 1
ATOM 6581 C C . SER B 1 91 ? -26.5 -20.469 31.234 1 92.94 91 SER B C 1
ATOM 6583 O O . SER B 1 91 ? -25.938 -19.953 30.266 1 92.94 91 SER B O 1
ATOM 6585 N N . ARG B 1 92 ? -26.125 -20.234 32.438 1 91.38 92 ARG B N 1
ATOM 6586 C CA . ARG B 1 92 ? -24.984 -19.375 32.75 1 91.38 92 ARG B CA 1
ATOM 6587 C C . ARG B 1 92 ? -23.688 -20 32.281 1 91.38 92 ARG B C 1
ATOM 6589 O O . ARG B 1 92 ? -22.797 -19.297 31.766 1 91.38 92 ARG B O 1
ATOM 6596 N N . VAL B 1 93 ? -23.594 -21.281 32.469 1 91.31 93 VAL B N 1
ATOM 6597 C CA . VAL B 1 93 ? -22.391 -22 32.031 1 91.31 93 VAL B CA 1
ATOM 6598 C C . VAL B 1 93 ? -22.266 -21.922 30.516 1 91.31 93 VAL B C 1
ATOM 6600 O O . VAL B 1 93 ? -21.172 -21.703 29.984 1 91.31 93 VAL B O 1
ATOM 6603 N N . ILE B 1 94 ? -23.328 -22.125 29.844 1 93.69 94 ILE B N 1
ATOM 6604 C CA . ILE B 1 94 ? -23.344 -22.047 28.391 1 93.69 94 ILE B CA 1
ATOM 6605 C C . ILE B 1 94 ? -22.938 -20.656 27.938 1 93.69 94 ILE B C 1
ATOM 6607 O O . ILE B 1 94 ? -22.094 -20.5 27.047 1 93.69 94 ILE B O 1
ATOM 6611 N N . GLU B 1 95 ? -23.469 -19.688 28.547 1 93.31 95 GLU B N 1
ATOM 6612 C CA . GLU B 1 95 ? -23.156 -18.312 28.203 1 93.31 95 GLU B CA 1
ATOM 6613 C C . GLU B 1 95 ? -21.688 -18 28.484 1 93.31 95 GLU B C 1
ATOM 6615 O O . GLU B 1 95 ? -21.062 -17.219 27.766 1 93.31 95 GLU B O 1
ATOM 6620 N N . THR B 1 96 ? -21.219 -18.469 29.578 1 93 96 THR B N 1
ATOM 6621 C CA . THR B 1 96 ? -19.828 -18.25 29.922 1 93 96 THR B CA 1
ATOM 6622 C C . THR B 1 96 ? -18.906 -18.891 28.891 1 93 96 THR B C 1
ATOM 6624 O O . THR B 1 96 ? -17.922 -18.266 28.453 1 93 96 THR B O 1
ATOM 6627 N N . ALA B 1 97 ? -19.234 -20.078 28.484 1 93.38 97 ALA B N 1
ATOM 6628 C CA . ALA B 1 97 ? -18.438 -20.766 27.484 1 93.38 97 ALA B CA 1
ATOM 6629 C C . ALA B 1 97 ? -18.5 -20.047 26.141 1 93.38 97 ALA B C 1
ATOM 6631 O O . ALA B 1 97 ? -17.484 -19.922 25.438 1 93.38 97 ALA B O 1
ATOM 6632 N N . ALA B 1 98 ? -19.672 -19.641 25.797 1 93.94 98 ALA B N 1
ATOM 6633 C CA . ALA B 1 98 ? -19.859 -18.891 24.562 1 93.94 98 ALA B CA 1
ATOM 6634 C C . ALA B 1 98 ? -19.047 -17.594 24.578 1 93.94 98 ALA B C 1
ATOM 6636 O O . ALA B 1 98 ? -18.422 -17.234 23.562 1 93.94 98 ALA B O 1
ATOM 6637 N N . ARG B 1 99 ? -19.031 -16.922 25.656 1 91.38 99 ARG B N 1
ATOM 6638 C CA . ARG B 1 99 ? -18.281 -15.672 25.797 1 91.38 99 ARG B CA 1
ATOM 6639 C C . ARG B 1 99 ? -16.781 -15.93 25.703 1 91.38 99 ARG B C 1
ATOM 6641 O O . ARG B 1 99 ? -16.062 -15.156 25.062 1 91.38 99 ARG B O 1
ATOM 6648 N N . GLN B 1 100 ? -16.359 -16.922 26.344 1 91.25 100 GLN B N 1
ATOM 6649 C CA . GLN B 1 100 ? -14.953 -17.281 26.297 1 91.25 100 GLN B CA 1
ATOM 6650 C C . GLN B 1 100 ? -14.516 -17.625 24.875 1 91.25 100 GLN B C 1
ATOM 6652 O O . GLN B 1 100 ? -13.438 -17.234 24.438 1 91.25 100 GLN B O 1
ATOM 6657 N N . TYR B 1 101 ? -15.367 -18.375 24.219 1 93.44 101 TYR B N 1
ATOM 6658 C CA . TYR B 1 101 ? -15.102 -18.703 22.812 1 93.44 101 TYR B CA 1
ATOM 6659 C C . TYR B 1 101 ? -14.992 -17.438 21.969 1 93.44 101 TYR B C 1
ATOM 6661 O O . TYR B 1 101 ? -14.055 -17.281 21.188 1 93.44 101 TYR B O 1
ATOM 6669 N N . GLU B 1 102 ? -15.812 -16.516 22.172 1 90.25 102 GLU B N 1
ATOM 6670 C CA . GLU B 1 102 ? -15.836 -15.258 21.422 1 90.25 102 GLU B CA 1
ATOM 6671 C C . GLU B 1 102 ? -14.602 -14.414 21.734 1 90.25 102 GLU B C 1
ATOM 6673 O O . GLU B 1 102 ? -14.039 -13.773 20.844 1 90.25 102 GLU B O 1
ATOM 6678 N N . ASP B 1 103 ? -14.234 -14.438 22.969 1 87.19 103 ASP B N 1
ATOM 6679 C CA . ASP B 1 103 ? -13.102 -13.633 23.422 1 87.19 103 ASP B CA 1
ATOM 6680 C C . ASP B 1 103 ? -11.797 -14.141 22.812 1 87.19 103 ASP B C 1
ATOM 6682 O O . ASP B 1 103 ? -10.859 -13.359 22.609 1 87.19 103 ASP B O 1
ATOM 6686 N N . ASN B 1 104 ? -11.797 -15.367 22.438 1 89.38 104 ASN B N 1
ATOM 6687 C CA . ASN B 1 104 ? -10.562 -15.969 21.938 1 89.38 104 ASN B CA 1
ATOM 6688 C C . ASN B 1 104 ? -10.625 -16.188 20.422 1 89.38 104 ASN B C 1
ATOM 6690 O O . ASN B 1 104 ? -9.703 -16.75 19.844 1 89.38 104 ASN B O 1
ATOM 6694 N N . LEU B 1 105 ? -11.648 -15.711 19.875 1 91.62 105 LEU B N 1
ATOM 6695 C CA . LEU B 1 105 ? -11.914 -15.992 18.469 1 91.62 105 LEU B CA 1
ATOM 6696 C C . LEU B 1 105 ? -11.023 -15.156 17.578 1 91.62 105 LEU B C 1
ATOM 6698 O O . LEU B 1 105 ? -10.43 -15.672 16.625 1 91.62 105 LEU B O 1
ATOM 6702 N N . LEU B 1 106 ? -10.93 -13.875 17.891 1 93.62 106 LEU B N 1
ATOM 6703 C CA . LEU B 1 106 ? -10.25 -12.945 17 1 93.62 106 LEU B CA 1
ATOM 6704 C C . LEU B 1 106 ? -8.766 -12.875 17.328 1 93.62 106 LEU B C 1
ATOM 6706 O O . LEU B 1 106 ? -8.367 -13.008 18.484 1 93.62 106 LEU B O 1
ATOM 6710 N N . PRO B 1 107 ? -7.938 -12.711 16.266 1 94.5 107 PRO B N 1
ATOM 6711 C CA . PRO B 1 107 ? -6.5 -12.539 16.5 1 94.5 107 PRO B CA 1
ATOM 6712 C C . PRO B 1 107 ? -6.16 -11.203 17.156 1 94.5 107 PRO B C 1
ATOM 6714 O O . PRO B 1 107 ? -7.016 -10.312 17.219 1 94.5 107 PRO B O 1
ATOM 6717 N N . PRO B 1 108 ? -4.969 -11.039 17.609 1 91.88 108 PRO B N 1
ATOM 6718 C CA . PRO B 1 108 ? -4.605 -9.938 18.5 1 91.88 108 PRO B CA 1
ATOM 6719 C C . PRO B 1 108 ? -4.906 -8.562 17.906 1 91.88 108 PRO B C 1
ATOM 6721 O O . PRO B 1 108 ? -5.547 -7.734 18.562 1 91.88 108 PRO B O 1
ATOM 6724 N N . PHE B 1 109 ? -4.461 -8.273 16.75 1 93.62 109 PHE B N 1
ATOM 6725 C CA . PHE B 1 109 ? -4.551 -6.918 16.203 1 93.62 109 PHE B CA 1
ATOM 6726 C C . PHE B 1 109 ? -5.992 -6.578 15.836 1 93.62 109 PHE B C 1
ATOM 6728 O O . PHE B 1 109 ? -6.496 -5.516 16.203 1 93.62 109 PHE B O 1
ATOM 6735 N N . PHE B 1 110 ? -6.676 -7.438 15.102 1 94.94 110 PHE B N 1
ATOM 6736 C CA . PHE B 1 110 ? -8.039 -7.156 14.656 1 94.94 110 PHE B CA 1
ATOM 6737 C C . PHE B 1 110 ? -8.984 -7.043 15.844 1 94.94 110 PHE B C 1
ATOM 6739 O O . PHE B 1 110 ? -9.922 -6.238 15.828 1 94.94 110 PHE B O 1
ATOM 6746 N N . LYS B 1 111 ? -8.742 -7.898 16.828 1 93.38 111 LYS B N 1
ATOM 6747 C CA . LYS B 1 111 ? -9.523 -7.766 18.047 1 93.38 111 LYS B CA 1
ATOM 6748 C C . LYS B 1 111 ? -9.422 -6.355 18.625 1 93.38 111 LYS B C 1
ATOM 6750 O O . LYS B 1 111 ? -10.438 -5.715 18.906 1 93.38 111 LYS B O 1
ATOM 6755 N N . ALA B 1 112 ? -8.18 -5.871 18.766 1 91.44 112 ALA B N 1
ATOM 6756 C CA . ALA B 1 112 ? -7.938 -4.531 19.297 1 91.44 112 ALA B CA 1
ATOM 6757 C C . ALA B 1 112 ? -8.578 -3.467 18.406 1 91.44 112 ALA B C 1
ATOM 6759 O O . ALA B 1 112 ? -9.156 -2.5 18.906 1 91.44 112 ALA B O 1
ATOM 6760 N N . LEU B 1 113 ? -8.492 -3.621 17.078 1 92.62 113 LEU B N 1
ATOM 6761 C CA . LEU B 1 113 ? -9.031 -2.66 16.125 1 92.62 113 LEU B CA 1
ATOM 6762 C C . LEU B 1 113 ? -10.555 -2.604 16.203 1 92.62 113 LEU B C 1
ATOM 6764 O O . LEU B 1 113 ? -11.141 -1.52 16.188 1 92.62 113 LEU B O 1
ATOM 6768 N N . SER B 1 114 ? -11.203 -3.783 16.219 1 91.5 114 SER B N 1
ATOM 6769 C CA . SER B 1 114 ? -12.656 -3.84 16.297 1 91.5 114 SER B CA 1
ATOM 6770 C C . SER B 1 114 ? -13.172 -3.186 17.578 1 91.5 114 SER B C 1
ATOM 6772 O O . SER B 1 114 ? -14.203 -2.508 17.562 1 91.5 114 SER B O 1
ATOM 6774 N N . ASP B 1 115 ? -12.469 -3.375 18.656 1 87.94 115 ASP B N 1
ATOM 6775 C CA . ASP B 1 115 ? -12.828 -2.74 19.922 1 87.94 115 ASP B CA 1
ATOM 6776 C C . ASP B 1 115 ? -12.68 -1.223 19.844 1 87.94 115 ASP B C 1
ATOM 6778 O O . ASP B 1 115 ? -13.5 -0.481 20.391 1 87.94 115 ASP B O 1
ATOM 6782 N N . TYR B 1 116 ? -11.648 -0.791 19.172 1 87.12 116 TYR B N 1
ATOM 6783 C CA . TYR B 1 116 ? -11.375 0.636 19.031 1 87.12 116 TYR B CA 1
ATOM 6784 C C . TYR B 1 116 ? -12.5 1.333 18.281 1 87.12 116 TYR B C 1
ATOM 6786 O O . TYR B 1 116 ? -12.891 2.451 18.625 1 87.12 116 TYR B O 1
ATOM 6794 N N . VAL B 1 117 ? -12.969 0.762 17.234 1 88.56 117 VAL B N 1
ATOM 6795 C CA . VAL B 1 117 ? -14.008 1.333 16.391 1 88.56 117 VAL B CA 1
ATOM 6796 C C . VAL B 1 117 ? -15.258 1.605 17.234 1 88.56 117 VAL B C 1
ATOM 6798 O O . VAL B 1 117 ? -15.969 2.588 17 1 88.56 117 VAL B O 1
ATOM 6801 N N . GLU B 1 118 ? -15.461 0.87 18.281 1 84.62 118 GLU B N 1
ATOM 6802 C CA . GLU B 1 118 ? -16.656 0.991 19.109 1 84.62 118 GLU B CA 1
ATOM 6803 C C . GLU B 1 118 ? -16.547 2.176 20.062 1 84.62 118 GLU B C 1
ATOM 6805 O O . GLU B 1 118 ? -17.547 2.662 20.578 1 84.62 118 GLU B O 1
ATOM 6810 N N . GLN B 1 119 ? -15.398 2.74 20.234 1 82.19 119 GLN B N 1
ATOM 6811 C CA . GLN B 1 119 ? -15.188 3.811 21.203 1 82.19 119 GLN B CA 1
ATOM 6812 C C . GLN B 1 119 ? -15.711 5.145 20.672 1 82.19 119 GLN B C 1
ATOM 6814 O O . GLN B 1 119 ? -16.062 6.031 21.453 1 82.19 119 GLN B O 1
ATOM 6819 N N . GLY B 1 120 ? -15.734 5.418 19.453 1 78.69 120 GLY B N 1
ATOM 6820 C CA . GLY B 1 120 ? -16.297 6.621 18.859 1 78.69 120 GLY B CA 1
ATOM 6821 C C . GLY B 1 120 ? -15.492 7.867 19.156 1 78.69 120 GLY B C 1
ATOM 6822 O O . GLY B 1 120 ? -16.047 8.891 19.578 1 78.69 120 GLY B O 1
ATOM 6823 N N . ASN B 1 121 ? -14.242 7.973 19 1 81.62 121 ASN B N 1
ATOM 6824 C CA . ASN B 1 121 ? -13.352 9.102 19.266 1 81.62 121 ASN B CA 1
ATOM 6825 C C . ASN B 1 121 ? -13.57 10.242 18.281 1 81.62 121 ASN B C 1
ATOM 6827 O O . ASN B 1 121 ? -13.953 10 17.125 1 81.62 121 ASN B O 1
ATOM 6831 N N . LEU B 1 122 ? -13.375 11.523 18.812 1 86 122 LEU B N 1
ATOM 6832 C CA . LEU B 1 122 ? -13.328 12.695 17.938 1 86 122 LEU B CA 1
ATOM 6833 C C . LEU B 1 122 ? -11.922 12.914 17.391 1 86 122 LEU B C 1
ATOM 6835 O O . LEU B 1 122 ? -11 13.227 18.141 1 86 122 LEU B O 1
ATOM 6839 N N . GLN B 1 123 ? -11.844 12.875 16.094 1 88 123 GLN B N 1
ATOM 6840 C CA . GLN B 1 123 ? -10.523 12.867 15.484 1 88 123 GLN B CA 1
ATOM 6841 C C . GLN B 1 123 ? -10.156 14.242 14.93 1 88 123 GLN B C 1
ATOM 6843 O O . GLN B 1 123 ? -10.945 14.852 14.203 1 88 123 GLN B O 1
ATOM 6848 N N . PHE B 1 124 ? -8.984 14.828 15.352 1 92.56 124 PHE B N 1
ATOM 6849 C CA . PHE B 1 124 ? -8.375 16 14.758 1 92.56 124 PHE B CA 1
ATOM 6850 C C . PHE B 1 124 ? -7.016 15.672 14.164 1 92.56 124 PHE B C 1
ATOM 6852 O O . PHE B 1 124 ? -6.125 16.516 14.117 1 92.56 124 PHE B O 1
ATOM 6859 N N . ASP B 1 125 ? -6.816 14.375 13.898 1 89 125 ASP B N 1
ATOM 6860 C CA . ASP B 1 125 ? -5.598 13.852 13.289 1 89 125 ASP B CA 1
ATOM 6861 C C . ASP B 1 125 ? -5.906 13.141 11.969 1 89 125 ASP B C 1
ATOM 6863 O O . ASP B 1 125 ? -7.055 13.117 11.523 1 89 125 ASP B O 1
ATOM 6867 N N . CYS B 1 126 ? -4.871 12.766 11.242 1 89.75 126 CYS B N 1
ATOM 6868 C CA . CYS B 1 126 ? -5.066 11.953 10.047 1 89.75 126 CYS B CA 1
ATOM 6869 C C . CYS B 1 126 ? -5.801 10.664 10.383 1 89.75 126 CYS B C 1
ATOM 6871 O O . CYS B 1 126 ? -5.719 10.172 11.508 1 89.75 126 CYS B O 1
ATOM 6873 N N . PRO B 1 127 ? -6.578 10.086 9.391 1 93.06 127 PRO B N 1
ATOM 6874 C CA . PRO B 1 127 ? -6.711 10.555 8.008 1 93.06 127 PRO B CA 1
ATOM 6875 C C . PRO B 1 127 ? -7.719 11.688 7.867 1 93.06 127 PRO B C 1
ATOM 6877 O O . PRO B 1 127 ? -8.547 11.906 8.758 1 93.06 127 PRO B O 1
ATOM 6880 N N . GLY B 1 128 ? -7.605 12.391 6.871 1 95.06 128 GLY B N 1
ATOM 6881 C CA . GLY B 1 128 ? -8.328 13.633 6.652 1 95.06 128 GLY B CA 1
ATOM 6882 C C . GLY B 1 128 ? -9.828 13.445 6.566 1 95.06 128 GLY B C 1
ATOM 6883 O O . GLY B 1 128 ? -10.594 14.367 6.863 1 95.06 128 GLY B O 1
ATOM 6884 N N . HIS B 1 129 ? -10.273 12.227 6.152 1 95.81 129 HIS B N 1
ATOM 6885 C CA . HIS B 1 129 ? -11.711 12.016 6.027 1 95.81 129 HIS B CA 1
ATOM 6886 C C . HIS B 1 129 ? -12.375 11.898 7.398 1 95.81 129 HIS B C 1
ATOM 6888 O O . HIS B 1 129 ? -13.594 12.023 7.516 1 95.81 129 HIS B O 1
ATOM 6894 N N . GLN B 1 130 ? -11.578 11.633 8.469 1 94.31 130 GLN B N 1
ATOM 6895 C CA . GLN B 1 130 ? -12 11.641 9.867 1 94.31 130 GLN B CA 1
ATOM 6896 C C . GLN B 1 130 ? -13.258 10.805 10.07 1 94.31 130 GLN B C 1
ATOM 6898 O O . GLN B 1 130 ? -14.297 11.328 10.492 1 94.31 130 GLN B O 1
ATOM 6903 N N . GLY B 1 131 ? -13.133 9.5 9.938 1 92 131 GLY B N 1
ATOM 6904 C CA . GLY B 1 131 ? -14.219 8.555 10.133 1 92 131 GLY B CA 1
ATOM 6905 C C . GLY B 1 131 ? -15.242 8.578 9.008 1 92 131 GLY B C 1
ATOM 6906 O O . GLY B 1 131 ? -16.391 8.164 9.195 1 92 131 GLY B O 1
ATOM 6907 N N . GLY B 1 132 ? -14.961 9.172 7.906 1 95.56 132 GLY B N 1
ATOM 6908 C CA . GLY B 1 132 ? -15.828 9.211 6.742 1 95.56 132 GLY B CA 1
ATOM 6909 C C . GLY B 1 132 ? -16.625 10.508 6.629 1 95.56 132 GLY B C 1
ATOM 6910 O O . GLY B 1 132 ? -17.281 10.742 5.621 1 95.56 132 GLY B O 1
ATOM 6911 N N . GLN B 1 133 ? -16.516 11.391 7.613 1 95.19 133 GLN B N 1
ATOM 6912 C CA . GLN B 1 133 ? -17.312 12.609 7.66 1 95.19 133 GLN B CA 1
ATOM 6913 C C . GLN B 1 133 ? -17.016 13.508 6.461 1 95.19 133 GLN B C 1
ATOM 6915 O O . GLN B 1 133 ? -17.938 14.133 5.906 1 95.19 133 GLN B O 1
ATOM 6920 N N . PHE B 1 134 ? -15.773 13.633 6.074 1 97.5 134 PHE B N 1
ATOM 6921 C CA . PHE B 1 134 ? -15.398 14.438 4.922 1 97.5 134 PHE B CA 1
ATOM 6922 C C . PHE B 1 134 ? -16.125 13.969 3.67 1 97.5 134 PHE B C 1
ATOM 6924 O O . PHE B 1 134 ? -16.672 14.781 2.92 1 97.5 134 PHE B O 1
ATOM 6931 N N . PHE B 1 135 ? -16.234 12.656 3.404 1 97 135 PHE B N 1
ATOM 6932 C CA . PHE B 1 135 ? -16.906 12.078 2.248 1 97 135 PHE B CA 1
ATOM 6933 C C . PHE B 1 135 ? -18.391 12.406 2.27 1 97 135 PHE B C 1
ATOM 6935 O O . PHE B 1 135 ? -19 12.664 1.223 1 97 135 PHE B O 1
ATOM 6942 N N . ARG B 1 136 ? -18.953 12.492 3.395 1 95.19 136 ARG B N 1
ATOM 6943 C CA . ARG B 1 136 ? -20.391 12.68 3.537 1 95.19 136 ARG B CA 1
ATOM 6944 C C . ARG B 1 136 ? -20.797 14.117 3.193 1 95.19 136 ARG B C 1
ATOM 6946 O O . ARG B 1 136 ? -21.984 14.414 3.035 1 95.19 136 ARG B O 1
ATOM 6953 N N . LYS B 1 137 ? -19.812 14.992 2.959 1 96 137 LYS B N 1
ATOM 6954 C CA . LYS B 1 137 ? -20.078 16.406 2.703 1 96 137 LYS B CA 1
ATOM 6955 C C . LYS B 1 137 ? -20.234 16.672 1.209 1 96 137 LYS B C 1
ATOM 6957 O O . LYS B 1 137 ? -20.422 17.828 0.795 1 96 137 LYS B O 1
ATOM 6962 N N . HIS B 1 138 ? -20.203 15.734 0.385 1 96.19 138 HIS B N 1
ATOM 6963 C CA . HIS B 1 138 ? -20.297 15.812 -1.068 1 96.19 138 HIS B CA 1
ATOM 6964 C C . HIS B 1 138 ? -21.094 14.641 -1.629 1 96.19 138 HIS B C 1
ATOM 6966 O O . HIS B 1 138 ? -20.984 13.508 -1.146 1 96.19 138 HIS B O 1
ATOM 6972 N N . PRO B 1 139 ? -21.906 14.836 -2.707 1 95.19 139 PRO B N 1
ATOM 6973 C CA . PRO B 1 139 ? -22.75 13.75 -3.219 1 95.19 139 PRO B CA 1
ATOM 6974 C C . PRO B 1 139 ? -21.938 12.539 -3.672 1 95.19 139 PRO B C 1
ATOM 6976 O O . PRO B 1 139 ? -22.297 11.398 -3.346 1 95.19 139 PRO B O 1
ATOM 6979 N N . ALA B 1 140 ? -20.891 12.75 -4.406 1 95.38 140 ALA B N 1
ATOM 6980 C CA . ALA B 1 140 ? -20.047 11.633 -4.852 1 95.38 140 ALA B CA 1
ATOM 6981 C C . ALA B 1 140 ? -19.406 10.914 -3.664 1 95.38 140 ALA B C 1
ATOM 6983 O O . ALA B 1 140 ? -19.328 9.688 -3.646 1 95.38 140 ALA B O 1
ATOM 6984 N N . GLY B 1 141 ? -18.938 11.703 -2.68 1 96.62 141 GLY B N 1
ATOM 6985 C CA . GLY B 1 141 ? -18.359 11.133 -1.47 1 96.62 141 GLY B CA 1
ATOM 6986 C C . GLY B 1 141 ? -19.359 10.359 -0.644 1 96.62 141 GLY B C 1
ATOM 6987 O O . GLY B 1 141 ? -19.047 9.312 -0.084 1 96.62 141 GLY B O 1
ATOM 6988 N N . ARG B 1 142 ? -20.578 10.875 -0.573 1 95.5 142 ARG B N 1
ATOM 6989 C CA . ARG B 1 142 ? -21.625 10.195 0.166 1 95.5 142 ARG B CA 1
ATOM 6990 C C . ARG B 1 142 ? -21.938 8.836 -0.449 1 95.5 142 ARG B C 1
ATOM 6992 O O . ARG B 1 142 ? -22.125 7.855 0.269 1 95.5 142 ARG B O 1
ATOM 6999 N N . PHE B 1 143 ? -22.031 8.82 -1.759 1 94.56 143 PHE B N 1
ATOM 7000 C CA . PHE B 1 143 ? -22.219 7.555 -2.451 1 94.56 143 PHE B CA 1
ATOM 7001 C C . PHE B 1 143 ? -21.125 6.57 -2.084 1 94.56 143 PHE B C 1
ATOM 7003 O O . PHE B 1 143 ? -21.391 5.398 -1.809 1 94.56 143 PHE B O 1
ATOM 7010 N N . PHE B 1 144 ? -19.922 7.035 -2.07 1 96.56 144 PHE B N 1
ATOM 7011 C CA . PHE B 1 144 ? -18.75 6.227 -1.729 1 96.56 144 PHE B CA 1
ATOM 7012 C C . PHE B 1 144 ? -18.859 5.695 -0.305 1 96.56 144 PHE B C 1
ATOM 7014 O O . PHE B 1 144 ? -18.625 4.512 -0.06 1 96.56 144 PHE B O 1
ATOM 7021 N N . TYR B 1 145 ? -19.219 6.574 0.632 1 96.25 145 TYR B N 1
ATOM 7022 C CA . TYR B 1 145 ? -19.375 6.23 2.039 1 96.25 145 TYR B CA 1
ATOM 7023 C C . TYR B 1 145 ? -20.438 5.145 2.215 1 96.25 145 TYR B C 1
ATOM 7025 O O . TYR B 1 145 ? -20.203 4.16 2.924 1 96.25 145 TYR B O 1
ATOM 7033 N N . ASP B 1 146 ? -21.547 5.27 1.531 1 93.62 146 ASP B N 1
ATOM 7034 C CA . ASP B 1 146 ? -22.656 4.32 1.646 1 93.62 146 ASP B CA 1
ATOM 7035 C C . ASP B 1 146 ? -22.312 2.994 0.971 1 93.62 146 ASP B C 1
ATOM 7037 O O . ASP B 1 146 ? -22.75 1.933 1.419 1 93.62 146 ASP B O 1
ATOM 7041 N N . PHE B 1 147 ? -21.562 3.068 -0.086 1 94 147 PHE B N 1
ATOM 7042 C CA . PHE B 1 147 ? -21.156 1.889 -0.841 1 94 147 PHE B CA 1
ATOM 7043 C C . PHE B 1 147 ? -20.344 0.944 0.028 1 94 147 PHE B C 1
ATOM 7045 O O . PHE B 1 147 ? -20.547 -0.271 -0.002 1 94 147 PHE B O 1
ATOM 7052 N N . TYR B 1 148 ? -19.438 1.424 0.924 1 95.75 148 TYR B N 1
ATOM 7053 C CA . TYR B 1 148 ? -18.516 0.573 1.667 1 95.75 148 TYR B CA 1
ATOM 7054 C C . TYR B 1 148 ? -18.984 0.395 3.109 1 95.75 148 TYR B C 1
ATOM 7056 O O . TYR B 1 148 ? -18.594 -0.562 3.779 1 95.75 148 TYR B O 1
ATOM 7064 N N . GLY B 1 149 ? -19.719 1.296 3.605 1 93.88 149 GLY B N 1
ATOM 7065 C CA . GLY B 1 149 ? -20.188 1.211 4.98 1 93.88 149 GLY B CA 1
ATOM 7066 C C . GLY B 1 149 ? -19.281 1.917 5.965 1 93.88 149 GLY B C 1
ATOM 7067 O O . GLY B 1 149 ? -18.109 2.191 5.652 1 93.88 149 GLY B O 1
ATOM 7068 N N . GLU B 1 150 ? -19.672 2.09 7.148 1 93.31 150 GLU B N 1
ATOM 7069 C CA . GLU B 1 150 ? -19.094 2.99 8.141 1 93.31 150 GLU B CA 1
ATOM 7070 C C . GLU B 1 150 ? -17.781 2.418 8.703 1 93.31 150 GLU B C 1
ATOM 7072 O O . GLU B 1 150 ? -16.828 3.156 8.938 1 93.31 150 GLU B O 1
ATOM 7077 N N . ASN B 1 151 ? -17.688 1.081 8.867 1 94.56 151 ASN B N 1
ATOM 7078 C CA . ASN B 1 151 ? -16.609 0.479 9.656 1 94.56 151 ASN B CA 1
ATOM 7079 C C . ASN B 1 151 ? -15.258 0.604 8.953 1 94.56 151 ASN B C 1
ATOM 7081 O O . ASN B 1 151 ? -14.219 0.68 9.609 1 94.56 151 ASN B O 1
ATOM 7085 N N . ILE B 1 152 ? -15.328 0.653 7.559 1 96.38 152 ILE B N 1
ATOM 7086 C CA . ILE B 1 152 ? -14.07 0.763 6.836 1 96.38 152 ILE B CA 1
ATOM 7087 C C . ILE B 1 152 ? -13.438 2.127 7.105 1 96.38 152 ILE B C 1
ATOM 7089 O O . ILE B 1 152 ? -12.211 2.252 7.164 1 96.38 152 ILE B O 1
ATOM 7093 N N . PHE B 1 153 ? -14.219 3.199 7.336 1 95.75 153 PHE B N 1
ATOM 7094 C CA . PHE B 1 153 ? -13.742 4.555 7.586 1 95.75 153 PHE B CA 1
ATOM 7095 C C . PHE B 1 153 ? -13.359 4.73 9.055 1 95.75 153 PHE B C 1
ATOM 7097 O O . PHE B 1 153 ? -12.344 5.348 9.367 1 95.75 153 PHE B O 1
ATOM 7104 N N . ARG B 1 154 ? -14.055 4.129 9.93 1 93.31 154 ARG B N 1
ATOM 7105 C CA . ARG B 1 154 ? -13.812 4.262 11.367 1 93.31 154 ARG B CA 1
ATOM 7106 C C . ARG B 1 154 ? -12.586 3.457 11.789 1 93.31 154 ARG B C 1
ATOM 7108 O O . ARG B 1 154 ? -11.93 3.785 12.781 1 93.31 154 ARG B O 1
ATOM 7115 N N . SER B 1 155 ? -12.312 2.367 11.008 1 93.94 155 SER B N 1
ATOM 7116 C CA . SER B 1 155 ? -11.156 1.541 11.328 1 93.94 155 SER B CA 1
ATOM 7117 C C . SER B 1 155 ? -9.898 2.07 10.656 1 93.94 155 SER B C 1
ATOM 7119 O O . SER B 1 155 ? -8.805 1.545 10.875 1 93.94 155 SER B O 1
ATOM 7121 N N . ASP B 1 156 ? -10.078 3.027 9.789 1 93.94 156 ASP B N 1
ATOM 7122 C CA . ASP B 1 156 ? -8.938 3.752 9.234 1 93.94 156 ASP B CA 1
ATOM 7123 C C . ASP B 1 156 ? -8.469 4.852 10.188 1 93.94 156 ASP B C 1
ATOM 7125 O O . ASP B 1 156 ? -9.031 5.949 10.195 1 93.94 156 ASP B O 1
ATOM 7129 N N . ILE B 1 157 ? -7.398 4.551 10.93 1 87 157 ILE B N 1
ATOM 7130 C CA . ILE B 1 157 ? -6.988 5.453 12.008 1 87 157 ILE B CA 1
ATOM 7131 C C . ILE B 1 157 ? -5.512 5.797 11.852 1 87 157 ILE B C 1
ATOM 7133 O O . ILE B 1 157 ? -4.801 5.18 11.055 1 87 157 ILE B O 1
ATOM 7137 N N . CYS B 1 158 ? -5.121 6.738 12.57 1 78.62 158 CYS B N 1
ATOM 7138 C CA . CYS B 1 158 ? -3.748 7.23 12.516 1 78.62 158 CYS B CA 1
ATOM 7139 C C . CYS B 1 158 ? -2.828 6.363 13.367 1 78.62 158 CYS B C 1
ATOM 7141 O O . CYS B 1 158 ? -3.24 5.852 14.406 1 78.62 158 CYS B O 1
ATOM 7143 N N . ASN B 1 159 ? -1.661 6.227 12.914 1 68.25 159 ASN B N 1
ATOM 7144 C CA . ASN B 1 159 ? -0.634 5.461 13.609 1 68.25 159 ASN B CA 1
ATOM 7145 C C . ASN B 1 159 ? -0.295 6.082 14.961 1 68.25 159 ASN B C 1
ATOM 7147 O O . ASN B 1 159 ? 0.257 5.41 15.836 1 68.25 159 ASN B O 1
ATOM 7151 N N . ALA B 1 160 ? -0.643 7.242 15.133 1 61.72 160 ALA B N 1
ATOM 7152 C CA . ALA B 1 160 ? -0.316 7.973 16.359 1 61.72 160 ALA B CA 1
ATOM 7153 C C . ALA B 1 160 ? -1.188 7.516 17.516 1 61.72 160 ALA B C 1
ATOM 7155 O O . ALA B 1 160 ? -0.903 7.828 18.672 1 61.72 160 ALA B O 1
ATOM 7156 N N . ASP B 1 161 ? -2.059 6.715 17.109 1 61.53 161 ASP B N 1
ATOM 7157 C CA . ASP B 1 161 ? -2.928 6.227 18.172 1 61.53 161 ASP B CA 1
ATOM 7158 C C . ASP B 1 161 ? -2.246 5.121 18.969 1 61.53 161 ASP B C 1
ATOM 7160 O O . ASP B 1 161 ? -2.014 4.023 18.453 1 61.53 161 ASP B O 1
ATOM 7164 N N . ILE B 1 162 ? -1.967 5.344 20.125 1 61.66 162 ILE B N 1
ATOM 7165 C CA . ILE B 1 162 ? -1.161 4.535 21.031 1 61.66 162 ILE B CA 1
ATOM 7166 C C . ILE B 1 162 ? -1.878 3.219 21.328 1 61.66 162 ILE B C 1
ATOM 7168 O O . ILE B 1 162 ? -1.233 2.193 21.547 1 61.66 162 ILE B O 1
ATOM 7172 N N . ALA B 1 163 ? -3.145 3.277 21.109 1 65 163 ALA B N 1
ATOM 7173 C CA . ALA B 1 163 ? -3.947 2.127 21.5 1 65 163 ALA B CA 1
ATOM 7174 C C . ALA B 1 163 ? -3.604 0.897 20.672 1 65 163 ALA B C 1
ATOM 7176 O O . ALA B 1 163 ? -3.713 -0.235 21.141 1 65 163 ALA B O 1
ATOM 7177 N N . LEU B 1 164 ? -3.152 1.14 19.453 1 69.56 164 LEU B N 1
ATOM 7178 C CA . LEU B 1 164 ? -2.926 0.008 18.547 1 69.56 164 LEU B CA 1
ATOM 7179 C C . LEU B 1 164 ? -1.438 -0.307 18.438 1 69.56 164 LEU B C 1
ATOM 7181 O O . LEU B 1 164 ? -1.049 -1.253 17.75 1 69.56 164 LEU B O 1
ATOM 7185 N N . GLY B 1 165 ? -0.678 0.38 19.172 1 67.06 165 GLY B N 1
ATOM 7186 C CA . GLY B 1 165 ? 0.756 0.164 19.062 1 67.06 165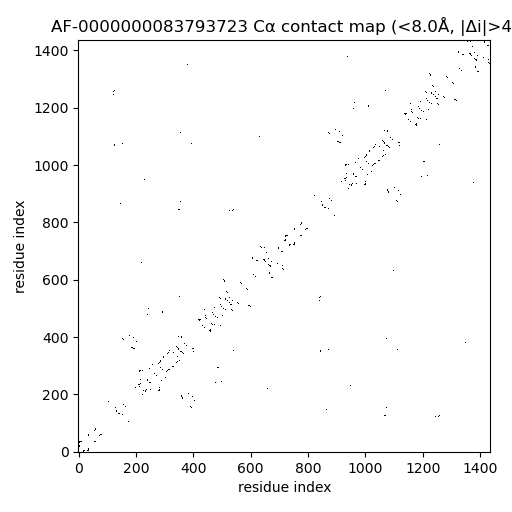 GLY B CA 1
ATOM 7187 C C . GLY B 1 165 ? 1.357 0.776 17.812 1 67.06 165 GLY B C 1
ATOM 7188 O O . GLY B 1 165 ? 0.646 1.375 17 1 67.06 165 GLY B O 1
ATOM 7189 N N . ASP B 1 166 ? 2.732 0.718 17.75 1 69.75 166 ASP B N 1
ATOM 7190 C CA . ASP B 1 166 ? 3.443 1.295 16.609 1 69.75 166 ASP B CA 1
ATOM 7191 C C . ASP B 1 166 ? 3.883 0.211 15.625 1 69.75 166 ASP B C 1
ATOM 7193 O O . ASP B 1 166 ? 4.672 -0.669 15.977 1 69.75 166 ASP B O 1
ATOM 7197 N N . LEU B 1 167 ? 3.328 0.27 14.438 1 72.5 167 LEU B N 1
ATOM 7198 C CA . LEU B 1 167 ? 3.619 -0.704 13.391 1 72.5 167 LEU B CA 1
ATOM 7199 C C . LEU B 1 167 ? 5.09 -0.655 13 1 72.5 167 LEU B C 1
ATOM 7201 O O . LEU B 1 167 ? 5.672 -1.674 12.617 1 72.5 167 LEU B O 1
ATOM 7205 N N . LEU B 1 168 ? 5.695 0.498 13.172 1 70.06 168 LEU B N 1
ATOM 7206 C CA . LEU B 1 168 ? 7.031 0.706 12.625 1 70.06 168 LEU B CA 1
ATOM 7207 C C . LEU B 1 168 ? 8.102 0.264 13.617 1 70.06 168 LEU B C 1
ATOM 7209 O O . LEU B 1 168 ? 9.203 -0.119 13.219 1 70.06 168 LEU B O 1
ATOM 7213 N N . ILE B 1 169 ? 7.703 0.328 14.914 1 66 169 ILE B N 1
ATOM 7214 C CA . ILE B 1 169 ? 8.68 -0.119 15.906 1 66 169 ILE B CA 1
ATOM 7215 C C . ILE B 1 169 ? 8.195 -1.408 16.562 1 66 169 ILE B C 1
ATOM 7217 O O . ILE B 1 169 ? 8.836 -1.921 17.484 1 66 169 ILE B O 1
ATOM 7221 N N . HIS B 1 170 ? 7.133 -1.984 16.078 1 68.19 170 HIS B N 1
ATOM 7222 C CA . HIS B 1 170 ? 6.613 -3.299 16.438 1 68.19 170 HIS B CA 1
ATOM 7223 C C . HIS B 1 170 ? 6.344 -3.398 17.938 1 68.19 170 HIS B C 1
ATOM 7225 O O . HIS B 1 170 ? 6.98 -4.191 18.641 1 68.19 170 HIS B O 1
ATOM 7231 N N . GLU B 1 171 ? 5.363 -2.682 18.375 1 74.56 171 GLU B N 1
ATOM 7232 C CA . GLU B 1 171 ? 4.934 -2.729 19.766 1 74.56 171 GLU B CA 1
ATOM 7233 C C . GLU B 1 171 ? 3.424 -2.924 19.875 1 74.56 171 GLU B C 1
ATOM 7235 O O . GLU B 1 171 ? 2.695 -2.709 18.906 1 74.56 171 GLU B O 1
ATOM 7240 N N . GLY B 1 172 ? 2.988 -3.512 20.906 1 86.19 172 GLY B N 1
ATOM 7241 C CA . GLY B 1 172 ? 1.562 -3.625 21.172 1 86.19 172 GLY B CA 1
ATOM 7242 C C . GLY B 1 172 ? 0.887 -4.699 20.328 1 86.19 172 GLY B C 1
ATOM 7243 O O . GLY B 1 172 ? 1.472 -5.758 20.078 1 86.19 172 GLY B O 1
ATOM 7244 N N . PRO B 1 173 ? -0.344 -4.461 20 1 88.5 173 PRO B N 1
ATOM 7245 C CA . PRO B 1 173 ? -1.105 -5.457 19.25 1 88.5 173 PRO B CA 1
ATOM 7246 C C . PRO B 1 173 ? -0.463 -5.793 17.906 1 88.5 173 PRO B C 1
ATOM 7248 O O . PRO B 1 173 ? -0.559 -6.934 17.438 1 88.5 173 PRO B O 1
ATOM 7251 N N . ALA B 1 174 ? 0.155 -4.859 17.312 1 90.44 174 ALA B N 1
ATOM 7252 C CA . ALA B 1 174 ? 0.831 -5.113 16.047 1 90.44 174 ALA B CA 1
ATOM 7253 C C . ALA B 1 174 ? 1.969 -6.113 16.219 1 90.44 174 ALA B C 1
ATOM 7255 O O . ALA B 1 174 ? 2.141 -7.016 15.398 1 90.44 174 ALA B O 1
ATOM 7256 N N . MET B 1 175 ? 2.756 -5.93 17.234 1 91.44 175 MET B N 1
ATOM 7257 C CA . MET B 1 175 ? 3.83 -6.871 17.547 1 91.44 175 MET B CA 1
ATOM 7258 C C . MET B 1 175 ? 3.27 -8.25 17.859 1 91.44 175 MET B C 1
ATOM 7260 O O . MET B 1 175 ? 3.803 -9.266 17.391 1 91.44 175 MET B O 1
ATOM 7264 N N . ASP B 1 176 ? 2.195 -8.289 18.625 1 94.12 176 ASP B N 1
ATOM 7265 C CA . ASP B 1 176 ? 1.563 -9.562 18.953 1 94.12 176 ASP B CA 1
ATOM 7266 C C . ASP B 1 176 ? 1.087 -10.289 17.703 1 94.12 176 ASP B C 1
ATOM 7268 O O . ASP B 1 176 ? 1.195 -11.516 17.609 1 94.12 176 ASP B O 1
ATOM 7272 N N . ALA B 1 177 ? 0.531 -9.516 16.828 1 95.12 177 ALA B N 1
ATOM 7273 C CA . ALA B 1 177 ? 0.055 -10.086 15.578 1 95.12 177 ALA B CA 1
ATOM 7274 C C . ALA B 1 177 ? 1.203 -10.711 14.789 1 95.12 177 ALA B C 1
ATOM 7276 O O . ALA B 1 177 ? 1.071 -11.812 14.25 1 95.12 177 ALA B O 1
ATOM 7277 N N . SER B 1 178 ? 2.312 -10.016 14.656 1 95.69 178 SER B N 1
ATOM 7278 C CA . SER B 1 178 ? 3.477 -10.516 13.93 1 95.69 178 SER B CA 1
ATOM 7279 C C . SER B 1 178 ? 4.051 -11.758 14.602 1 95.69 178 SER B C 1
ATOM 7281 O O . SER B 1 178 ? 4.465 -12.703 13.922 1 95.69 178 SER B O 1
ATOM 7283 N N . LYS B 1 179 ? 4.113 -11.766 15.938 1 96.5 179 LYS B N 1
ATOM 7284 C CA . LYS B 1 179 ? 4.59 -12.93 16.672 1 96.5 179 LYS B CA 1
ATOM 7285 C C . LYS B 1 179 ? 3.676 -14.133 16.453 1 96.5 179 LYS B C 1
ATOM 7287 O O . LYS B 1 179 ? 4.152 -15.258 16.281 1 96.5 179 LYS B O 1
ATOM 7292 N N . TYR B 1 180 ? 2.381 -13.828 16.531 1 96.75 180 TYR B N 1
ATOM 7293 C CA . TYR B 1 180 ? 1.407 -14.883 16.281 1 96.75 180 TYR B CA 1
ATOM 7294 C C . TYR B 1 180 ? 1.587 -15.484 14.891 1 96.75 180 TYR B C 1
ATOM 7296 O O . TYR B 1 180 ? 1.634 -16.703 14.734 1 96.75 180 TYR B O 1
ATOM 7304 N N . ALA B 1 181 ? 1.726 -14.641 13.922 1 97.88 181 ALA B N 1
ATOM 7305 C CA . ALA B 1 181 ? 1.923 -15.109 12.555 1 97.88 181 ALA B CA 1
ATOM 7306 C C . ALA B 1 181 ? 3.217 -15.906 12.422 1 97.88 181 ALA B C 1
ATOM 7308 O O . ALA B 1 181 ? 3.258 -16.938 11.734 1 97.88 181 ALA B O 1
ATOM 7309 N N . ALA B 1 182 ? 4.301 -15.43 13.039 1 98.25 182 ALA B N 1
ATOM 7310 C CA . ALA B 1 182 ? 5.574 -16.141 13.008 1 98.25 182 ALA B CA 1
ATOM 7311 C C . ALA B 1 182 ? 5.418 -17.562 13.531 1 98.25 182 ALA B C 1
ATOM 7313 O O . ALA B 1 182 ? 5.953 -18.516 12.945 1 98.25 182 ALA B O 1
ATOM 7314 N N . ARG B 1 183 ? 4.656 -17.719 14.586 1 97.75 183 ARG B N 1
ATOM 7315 C CA . ARG B 1 183 ? 4.422 -19.031 15.164 1 97.75 183 ARG B CA 1
ATOM 7316 C C . ARG B 1 183 ? 3.623 -19.922 14.203 1 97.75 183 ARG B C 1
ATOM 7318 O O . ARG B 1 183 ? 3.971 -21.078 13.984 1 97.75 183 ARG B O 1
ATOM 7325 N N . VAL B 1 184 ? 2.598 -19.328 13.648 1 97.81 184 VAL B N 1
ATOM 7326 C CA . VAL B 1 184 ? 1.711 -20.078 12.766 1 97.81 184 VAL B CA 1
ATOM 7327 C C . VAL B 1 184 ? 2.488 -20.562 11.539 1 97.81 184 VAL B C 1
ATOM 7329 O O . VAL B 1 184 ? 2.291 -21.703 11.086 1 97.81 184 VAL B O 1
ATOM 7332 N N . TYR B 1 185 ? 3.434 -19.812 11.031 1 98.12 185 TYR B N 1
ATOM 7333 C CA . TYR B 1 185 ? 4.133 -20.109 9.789 1 98.12 185 TYR B CA 1
ATOM 7334 C C . TYR B 1 185 ? 5.508 -20.703 10.07 1 98.12 185 TYR B C 1
ATOM 7336 O O . TYR B 1 185 ? 6.309 -20.891 9.148 1 98.12 185 TYR B O 1
ATOM 7344 N N . ASN B 1 186 ? 5.848 -20.969 11.359 1 97.69 186 ASN B N 1
ATOM 7345 C CA . ASN B 1 186 ? 7.078 -21.625 11.766 1 97.69 186 ASN B CA 1
ATOM 7346 C C . ASN B 1 186 ? 8.305 -20.781 11.453 1 97.69 186 ASN B C 1
ATOM 7348 O O . ASN B 1 186 ? 9.328 -21.297 11 1 97.69 186 ASN B O 1
ATOM 7352 N N . ALA B 1 187 ? 8.211 -19.5 11.5 1 98.38 187 ALA B N 1
ATOM 7353 C CA . ALA B 1 187 ? 9.312 -18.562 11.305 1 98.38 187 ALA B CA 1
ATOM 7354 C C . ALA B 1 187 ? 9.859 -18.062 12.633 1 98.38 187 ALA B C 1
ATOM 7356 O O . ALA B 1 187 ? 9.195 -18.172 13.664 1 98.38 187 ALA B O 1
ATOM 7357 N N . ASP B 1 188 ? 11.133 -17.609 12.609 1 98.19 188 ASP B N 1
ATOM 7358 C CA . ASP B 1 188 ? 11.688 -16.953 13.781 1 98.19 188 ASP B CA 1
ATOM 7359 C C . ASP B 1 188 ? 11.078 -15.562 13.969 1 98.19 188 ASP B C 1
ATOM 7361 O O . ASP B 1 188 ? 10.836 -15.133 15.102 1 98.19 188 ASP B O 1
ATOM 7365 N N . LYS B 1 189 ? 10.836 -14.828 12.891 1 97.69 189 LYS B N 1
ATOM 7366 C CA . LYS B 1 189 ? 10.195 -13.516 12.867 1 97.69 189 LYS B CA 1
ATOM 7367 C C . LYS B 1 189 ? 9.383 -13.32 11.586 1 97.69 189 LYS B C 1
ATOM 7369 O O . LYS B 1 189 ? 9.773 -13.805 10.523 1 97.69 189 LYS B O 1
ATOM 7374 N N . THR B 1 190 ? 8.305 -12.641 11.711 1 98.12 190 THR B N 1
ATOM 7375 C CA . THR B 1 190 ? 7.461 -12.305 10.57 1 98.12 190 THR B CA 1
ATOM 7376 C C . THR B 1 190 ? 7.23 -10.797 10.5 1 98.12 190 THR B C 1
ATOM 7378 O O . THR B 1 190 ? 7.02 -10.148 11.523 1 98.12 190 THR B O 1
ATOM 7381 N N . TYR B 1 191 ? 7.332 -10.203 9.344 1 97.62 191 TYR B N 1
ATOM 7382 C CA . TYR B 1 191 ? 7.035 -8.805 9.086 1 97.62 191 TYR B CA 1
ATOM 7383 C C . TYR B 1 191 ? 5.855 -8.664 8.125 1 97.62 191 TYR B C 1
ATOM 7385 O O . TYR B 1 191 ? 5.863 -9.234 7.035 1 97.62 191 TYR B O 1
ATOM 7393 N N . PHE B 1 192 ? 4.816 -7.887 8.531 1 97 192 PHE B N 1
ATOM 7394 C CA . PHE B 1 192 ? 3.68 -7.613 7.66 1 97 192 PHE B CA 1
ATOM 7395 C C . PHE B 1 192 ? 4.004 -6.496 6.68 1 97 192 PHE B C 1
ATOM 7397 O O . PHE B 1 192 ? 4.602 -5.484 7.055 1 97 192 PHE B O 1
ATOM 7404 N N . VAL B 1 193 ? 3.744 -6.711 5.426 1 97.31 193 VAL B N 1
ATOM 7405 C CA . VAL B 1 193 ? 3.99 -5.75 4.355 1 97.31 193 VAL B CA 1
ATOM 7406 C C . VAL B 1 193 ? 2.678 -5.426 3.641 1 97.31 193 VAL B C 1
ATOM 7408 O O . VAL B 1 193 ? 1.944 -6.332 3.236 1 97.31 193 VAL B O 1
ATOM 7411 N N . MET B 1 194 ? 2.373 -4.145 3.389 1 96.56 194 MET B N 1
ATOM 7412 C CA . MET B 1 194 ? 1.055 -3.744 2.906 1 96.56 194 MET B CA 1
ATOM 7413 C C . MET B 1 194 ? 1.142 -3.176 1.493 1 96.56 194 MET B C 1
ATOM 7415 O O . MET B 1 194 ? 0.252 -2.441 1.059 1 96.56 194 MET B O 1
ATOM 7419 N N . ASN B 1 195 ? 2.17 -3.465 0.795 1 96.81 195 ASN B N 1
ATOM 7420 C CA . ASN B 1 195 ? 2.318 -2.975 -0.571 1 96.81 195 ASN B CA 1
ATOM 7421 C C . ASN B 1 195 ? 2.809 -4.074 -1.511 1 96.81 195 ASN B C 1
ATOM 7423 O O . ASN B 1 195 ? 3.652 -3.828 -2.375 1 96.81 195 ASN B O 1
ATOM 7427 N N . GLY B 1 196 ? 2.352 -5.316 -1.29 1 96.31 196 GLY B N 1
ATOM 7428 C CA . GLY B 1 196 ? 2.619 -6.434 -2.182 1 96.31 196 GLY B CA 1
ATOM 7429 C C . GLY B 1 196 ? 3.957 -7.098 -1.923 1 96.31 196 GLY B C 1
ATOM 7430 O O . GLY B 1 196 ? 4.781 -6.57 -1.174 1 96.31 196 GLY B O 1
ATOM 7431 N N . THR B 1 197 ? 4.176 -8.234 -2.561 1 97.06 197 THR B N 1
ATOM 7432 C CA . THR B 1 197 ? 5.41 -8.992 -2.389 1 97.06 197 THR B CA 1
ATOM 7433 C C . THR B 1 197 ? 6.562 -8.32 -3.129 1 97.06 197 THR B C 1
ATOM 7435 O O . THR B 1 197 ? 7.727 -8.508 -2.768 1 97.06 197 THR B O 1
ATOM 7438 N N . SER B 1 198 ? 6.254 -7.496 -4.152 1 96.25 198 SER B N 1
ATOM 7439 C CA . SER B 1 198 ? 7.32 -6.699 -4.754 1 96.25 198 SER B CA 1
ATOM 7440 C C . SER B 1 198 ? 8.039 -5.859 -3.703 1 96.25 198 SER B C 1
ATOM 7442 O O . SER B 1 198 ? 9.273 -5.797 -3.689 1 96.25 198 SER B O 1
ATOM 7444 N N . THR B 1 199 ? 7.242 -5.258 -2.812 1 97.25 199 THR B N 1
ATOM 7445 C CA . THR B 1 199 ? 7.84 -4.469 -1.74 1 97.25 199 THR B CA 1
ATOM 7446 C C . THR B 1 199 ? 8.508 -5.371 -0.711 1 97.25 199 THR B C 1
ATOM 7448 O O . THR B 1 199 ? 9.57 -5.035 -0.18 1 97.25 199 THR B O 1
ATOM 7451 N N . ALA B 1 200 ? 7.914 -6.523 -0.401 1 98.12 200 ALA B N 1
ATOM 7452 C CA . ALA B 1 200 ? 8.539 -7.48 0.511 1 98.12 200 ALA B CA 1
ATOM 7453 C C . ALA B 1 200 ? 9.914 -7.895 0.013 1 98.12 200 ALA B C 1
ATOM 7455 O O . ALA B 1 200 ? 10.867 -7.973 0.794 1 98.12 200 ALA B O 1
ATOM 7456 N N . ASN B 1 201 ? 10.008 -8.18 -1.291 1 98.31 201 ASN B N 1
ATOM 7457 C CA . ASN B 1 201 ? 11.289 -8.523 -1.887 1 98.31 201 ASN B CA 1
ATOM 7458 C C . ASN B 1 201 ? 12.289 -7.371 -1.77 1 98.31 201 ASN B C 1
ATOM 7460 O O . ASN B 1 201 ? 13.469 -7.59 -1.479 1 98.31 201 ASN B O 1
ATOM 7464 N N . ASN B 1 202 ? 11.797 -6.152 -1.988 1 97.44 202 ASN B N 1
ATOM 7465 C CA . ASN B 1 202 ? 12.656 -4.984 -1.822 1 97.44 202 ASN B CA 1
ATOM 7466 C C . ASN B 1 202 ? 13.227 -4.902 -0.409 1 97.44 202 ASN B C 1
ATOM 7468 O O . ASN B 1 202 ? 14.422 -4.656 -0.23 1 97.44 202 ASN B O 1
ATOM 7472 N N . VAL B 1 203 ? 12.398 -5.102 0.58 1 97.62 203 VAL B N 1
ATOM 7473 C CA . VAL B 1 203 ? 12.805 -5.023 1.979 1 97.62 203 VAL B CA 1
ATOM 7474 C C . VAL B 1 203 ? 13.859 -6.086 2.27 1 97.62 203 VAL B C 1
ATOM 7476 O O . VAL B 1 203 ? 14.938 -5.777 2.785 1 97.62 203 VAL B O 1
ATOM 7479 N N . ALA B 1 204 ? 13.555 -7.34 1.92 1 98.62 204 ALA B N 1
ATOM 7480 C CA . ALA B 1 204 ? 14.422 -8.477 2.229 1 98.62 204 ALA B CA 1
ATOM 7481 C C . ALA B 1 204 ? 15.781 -8.328 1.555 1 98.62 204 ALA B C 1
ATOM 7483 O O . ALA B 1 204 ? 16.828 -8.523 2.189 1 98.62 204 ALA B O 1
ATOM 7484 N N . ILE B 1 205 ? 15.758 -7.953 0.297 1 98.62 205 ILE B N 1
ATOM 7485 C CA . ILE B 1 205 ? 16.984 -7.898 -0.495 1 98.62 205 ILE B CA 1
ATOM 7486 C C . ILE B 1 205 ? 17.812 -6.691 -0.079 1 98.62 205 ILE B C 1
ATOM 7488 O O . ILE B 1 205 ? 19.047 -6.785 0.043 1 98.62 205 ILE B O 1
ATOM 7492 N N . ASN B 1 206 ? 17.141 -5.543 0.188 1 97.38 206 ASN B N 1
ATOM 7493 C CA . ASN B 1 206 ? 17.859 -4.34 0.593 1 97.38 206 ASN B CA 1
ATOM 7494 C C . ASN B 1 206 ? 18.5 -4.504 1.967 1 97.38 206 ASN B C 1
ATOM 7496 O O . ASN B 1 206 ? 19.453 -3.793 2.301 1 97.38 206 ASN B O 1
ATOM 7500 N N . ALA B 1 207 ? 18.031 -5.352 2.764 1 98 207 ALA B N 1
ATOM 7501 C CA . ALA B 1 207 ? 18.625 -5.621 4.07 1 98 207 ALA B CA 1
ATOM 7502 C C . ALA B 1 207 ? 19.922 -6.398 3.926 1 98 207 ALA B C 1
ATOM 7504 O O . ALA B 1 207 ? 20.75 -6.43 4.848 1 98 207 ALA B O 1
ATOM 7505 N N . LEU B 1 208 ? 20.172 -7.012 2.738 1 98.38 208 LEU B N 1
ATOM 7506 C CA . LEU B 1 208 ? 21.25 -7.988 2.623 1 98.38 208 LEU B CA 1
ATOM 7507 C C . LEU B 1 208 ? 22.297 -7.523 1.617 1 98.38 208 LEU B C 1
ATOM 7509 O O . LEU B 1 208 ? 23.484 -7.57 1.896 1 98.38 208 LEU B O 1
ATOM 7513 N N . VAL B 1 209 ? 21.844 -7.066 0.427 1 98.44 209 VAL B N 1
ATOM 7514 C CA . VAL B 1 209 ? 22.719 -6.996 -0.74 1 98.44 209 VAL B CA 1
ATOM 7515 C C . VAL B 1 209 ? 23.312 -5.594 -0.856 1 98.44 209 VAL B C 1
ATOM 7517 O O . VAL B 1 209 ? 22.625 -4.598 -0.67 1 98.44 209 VAL B O 1
ATOM 7520 N N . THR B 1 210 ? 24.562 -5.477 -1.078 1 97.38 210 THR B N 1
ATOM 7521 C CA . THR B 1 210 ? 25.297 -4.25 -1.354 1 97.38 210 THR B CA 1
ATOM 7522 C C . THR B 1 210 ? 26.047 -4.348 -2.686 1 97.38 210 THR B C 1
ATOM 7524 O O . THR B 1 210 ? 26.141 -5.434 -3.262 1 97.38 210 THR B O 1
ATOM 7527 N N . PRO B 1 211 ? 26.5 -3.213 -3.238 1 96.19 211 PRO B N 1
ATOM 7528 C CA . PRO B 1 211 ? 27.188 -3.254 -4.531 1 96.19 211 PRO B CA 1
ATOM 7529 C C . PRO B 1 211 ? 28.375 -4.203 -4.539 1 96.19 211 PRO B C 1
ATOM 7531 O O . PRO B 1 211 ? 29.172 -4.203 -3.602 1 96.19 211 PRO B O 1
ATOM 7534 N N . GLY B 1 212 ? 28.391 -5.031 -5.586 1 94.62 212 GLY B N 1
ATOM 7535 C CA . GLY B 1 212 ? 29.516 -5.941 -5.73 1 94.62 212 GLY B CA 1
ATOM 7536 C C . GLY B 1 212 ? 29.219 -7.336 -5.203 1 94.62 212 GLY B C 1
ATOM 7537 O O . GLY B 1 212 ? 29.938 -8.289 -5.527 1 94.62 212 GLY B O 1
ATOM 7538 N N . ASP B 1 213 ? 28.234 -7.551 -4.383 1 98 213 ASP B N 1
ATOM 7539 C CA . ASP B 1 213 ? 27.859 -8.867 -3.887 1 98 213 ASP B CA 1
ATOM 7540 C C . ASP B 1 213 ? 27.375 -9.766 -5.023 1 98 213 ASP B C 1
ATOM 7542 O O . ASP B 1 213 ? 26.688 -9.297 -5.938 1 98 213 ASP B O 1
ATOM 7546 N N . LEU B 1 214 ? 27.812 -11.07 -4.988 1 98.44 214 LEU B N 1
ATOM 7547 C CA . LEU B 1 214 ? 27.266 -12.031 -5.945 1 98.44 214 LEU B CA 1
ATOM 7548 C C . LEU B 1 214 ? 25.891 -12.508 -5.512 1 98.44 214 LEU B C 1
ATOM 7550 O O . LEU B 1 214 ? 25.672 -12.805 -4.336 1 98.44 214 LEU B O 1
ATOM 7554 N N . VAL B 1 215 ? 24.953 -12.516 -6.43 1 98.69 215 VAL B N 1
ATOM 7555 C CA . VAL B 1 215 ? 23.594 -13 -6.211 1 98.69 215 VAL B CA 1
ATOM 7556 C C . VAL B 1 215 ? 23.297 -14.172 -7.145 1 98.69 215 VAL B C 1
ATOM 7558 O O . VAL B 1 215 ? 23.312 -14.016 -8.367 1 98.69 215 VAL B O 1
ATOM 7561 N N . LEU B 1 216 ? 23.188 -15.398 -6.586 1 98.69 216 LEU B N 1
ATOM 7562 C CA . LEU B 1 216 ? 22.703 -16.531 -7.379 1 98.69 216 LEU B CA 1
ATOM 7563 C C . LEU B 1 216 ? 21.234 -16.328 -7.773 1 98.69 216 LEU B C 1
ATOM 7565 O O . LEU B 1 216 ? 20.375 -16.188 -6.914 1 98.69 216 LEU B O 1
ATOM 7569 N N . PHE B 1 217 ? 20.938 -16.359 -9.055 1 97.94 217 PHE B N 1
ATOM 7570 C CA . PHE B 1 217 ? 19.703 -15.727 -9.523 1 97.94 217 PHE B CA 1
ATOM 7571 C C . PHE B 1 217 ? 18.922 -16.672 -10.422 1 97.94 217 PHE B C 1
ATOM 7573 O O . PHE B 1 217 ? 19.344 -16.984 -11.539 1 97.94 217 PHE B O 1
ATOM 7580 N N . ASP B 1 218 ? 17.75 -17.125 -9.922 1 97.12 218 ASP B N 1
ATOM 7581 C CA . ASP B 1 218 ? 16.766 -17.859 -10.711 1 97.12 218 ASP B CA 1
ATOM 7582 C C . ASP B 1 218 ? 16.203 -16.984 -11.844 1 97.12 218 ASP B C 1
ATOM 7584 O O . ASP B 1 218 ? 15.578 -15.961 -11.594 1 97.12 218 ASP B O 1
ATOM 7588 N N . ARG B 1 219 ? 16.391 -17.391 -13.07 1 96.25 219 ARG B N 1
ATOM 7589 C CA . ARG B 1 219 ? 15.977 -16.578 -14.203 1 96.25 219 ARG B CA 1
ATOM 7590 C C . ARG B 1 219 ? 14.453 -16.438 -14.258 1 96.25 219 ARG B C 1
ATOM 7592 O O . ARG B 1 219 ? 13.93 -15.562 -14.953 1 96.25 219 ARG B O 1
ATOM 7599 N N . ASN B 1 220 ? 13.734 -17.219 -13.43 1 95.81 220 ASN B N 1
ATOM 7600 C CA . ASN B 1 220 ? 12.281 -17.109 -13.312 1 95.81 220 ASN B CA 1
ATOM 7601 C C . ASN B 1 220 ? 11.875 -16.031 -12.328 1 95.81 220 ASN B C 1
ATOM 7603 O O . ASN B 1 220 ? 10.688 -15.742 -12.164 1 95.81 220 ASN B O 1
ATOM 7607 N N . ASN B 1 221 ? 12.852 -15.414 -11.719 1 96.88 221 ASN B N 1
ATOM 7608 C CA . ASN B 1 221 ? 12.492 -14.438 -10.695 1 96.88 221 ASN B CA 1
ATOM 7609 C C . ASN B 1 221 ? 11.648 -13.305 -11.273 1 96.88 221 ASN B C 1
ATOM 7611 O O . ASN B 1 221 ? 11.891 -12.859 -12.391 1 96.88 221 ASN B O 1
ATOM 7615 N N . HIS B 1 222 ? 10.727 -12.891 -10.469 1 96.12 222 HIS B N 1
ATOM 7616 C CA . HIS B 1 222 ? 9.875 -11.758 -10.797 1 96.12 222 HIS B CA 1
ATOM 7617 C C . HIS B 1 222 ? 10.703 -10.484 -10.977 1 96.12 222 HIS B C 1
ATOM 7619 O O . HIS B 1 222 ? 11.758 -10.336 -10.352 1 96.12 222 HIS B O 1
ATOM 7625 N N . LYS B 1 223 ? 10.289 -9.586 -11.781 1 95.88 223 LYS B N 1
ATOM 7626 C CA . LYS B 1 223 ? 10.992 -8.344 -12.094 1 95.88 223 LYS B CA 1
ATOM 7627 C C . LYS B 1 223 ? 11.328 -7.57 -10.82 1 95.88 223 LYS B C 1
ATOM 7629 O O . LYS B 1 223 ? 12.336 -6.855 -10.766 1 95.88 223 LYS B O 1
ATOM 7634 N N . SER B 1 224 ? 10.523 -7.68 -9.742 1 96.19 224 SER B N 1
ATOM 7635 C CA . SER B 1 224 ? 10.805 -6.977 -8.5 1 96.19 224 SER B CA 1
ATOM 7636 C C . SER B 1 224 ? 12.133 -7.418 -7.898 1 96.19 224 SER B C 1
ATOM 7638 O O . SER B 1 224 ? 12.828 -6.625 -7.254 1 96.19 224 SER B O 1
ATOM 7640 N N . VAL B 1 225 ? 12.516 -8.656 -8.102 1 97.69 225 VAL B N 1
ATOM 7641 C CA . VAL B 1 225 ? 13.789 -9.156 -7.602 1 97.69 225 VAL B CA 1
ATOM 7642 C C . VAL B 1 225 ? 14.93 -8.57 -8.43 1 97.69 225 VAL B C 1
ATOM 7644 O O . VAL B 1 225 ? 15.977 -8.195 -7.883 1 97.69 225 VAL B O 1
ATOM 7647 N N . TYR B 1 226 ? 14.742 -8.492 -9.805 1 97.25 226 TYR B N 1
ATOM 7648 C CA . TYR B 1 226 ? 15.719 -7.816 -10.656 1 97.25 226 TYR B CA 1
ATOM 7649 C C . TYR B 1 226 ? 15.945 -6.383 -10.195 1 97.25 226 TYR B C 1
ATOM 7651 O O . TYR B 1 226 ? 17.078 -5.949 -10.023 1 97.25 226 TYR B O 1
ATOM 7659 N N . ASN B 1 227 ? 14.852 -5.742 -9.984 1 96.31 227 ASN B N 1
ATOM 7660 C CA . ASN B 1 227 ? 14.891 -4.332 -9.602 1 96.31 227 ASN B CA 1
ATOM 7661 C C . ASN B 1 227 ? 15.57 -4.141 -8.242 1 96.31 227 ASN B C 1
ATOM 7663 O O . ASN B 1 227 ? 16.391 -3.24 -8.086 1 96.31 227 ASN B O 1
ATOM 7667 N N . ALA B 1 228 ? 15.219 -4.969 -7.281 1 97.06 228 ALA B N 1
ATOM 7668 C CA . ALA B 1 228 ? 15.742 -4.824 -5.922 1 97.06 228 ALA B CA 1
ATOM 7669 C C . ALA B 1 228 ? 17.219 -5.227 -5.859 1 97.06 228 ALA B C 1
ATOM 7671 O O . ALA B 1 228 ? 18.062 -4.449 -5.398 1 97.06 228 ALA B O 1
ATOM 7672 N N . ALA B 1 229 ? 17.641 -6.375 -6.383 1 98.19 229 ALA B N 1
ATOM 7673 C CA . ALA B 1 229 ? 18.953 -6.977 -6.16 1 98.19 229 ALA B CA 1
ATOM 7674 C C . ALA B 1 229 ? 19.984 -6.422 -7.141 1 98.19 229 ALA B C 1
ATOM 7676 O O . ALA B 1 229 ? 21.156 -6.254 -6.793 1 98.19 229 ALA B O 1
ATOM 7677 N N . LEU B 1 230 ? 19.516 -6.16 -8.398 1 97.75 230 LEU B N 1
ATOM 7678 C CA . LEU B 1 230 ? 20.484 -5.883 -9.453 1 97.75 230 LEU B CA 1
ATOM 7679 C C . LEU B 1 230 ? 20.438 -4.41 -9.852 1 97.75 230 LEU B C 1
ATOM 7681 O O . LEU B 1 230 ? 21.484 -3.75 -9.914 1 97.75 230 LEU B O 1
ATOM 7685 N N . VAL B 1 231 ? 19.25 -3.898 -10.07 1 96.5 231 VAL B N 1
ATOM 7686 C CA . VAL B 1 231 ? 19.094 -2.512 -10.5 1 96.5 231 VAL B CA 1
ATOM 7687 C C . VAL B 1 231 ? 19.312 -1.574 -9.312 1 96.5 231 VAL B C 1
ATOM 7689 O O . VAL B 1 231 ? 20.031 -0.58 -9.438 1 96.5 231 VAL B O 1
ATOM 7692 N N . GLY B 1 232 ? 18.719 -1.868 -8.188 1 94.69 232 GLY B N 1
ATOM 7693 C CA . GLY B 1 232 ? 18.766 -1.016 -7.012 1 94.69 232 GLY B CA 1
ATOM 7694 C C . GLY B 1 232 ? 20.016 -1.22 -6.184 1 94.69 232 GLY B C 1
ATOM 7695 O O . GLY B 1 232 ? 20.828 -0.3 -6.027 1 94.69 232 GLY B O 1
ATOM 7696 N N . ALA B 1 233 ? 20.25 -2.453 -5.695 1 96.12 233 ALA B N 1
ATOM 7697 C CA . ALA B 1 233 ? 21.312 -2.742 -4.723 1 96.12 233 ALA B CA 1
ATOM 7698 C C . ALA B 1 233 ? 22.656 -2.904 -5.41 1 96.12 233 ALA B C 1
ATOM 7700 O O . ALA B 1 233 ? 23.703 -2.844 -4.758 1 96.12 233 ALA B O 1
ATOM 7701 N N . GLY B 1 234 ? 22.672 -3.146 -6.773 1 96.5 234 GLY B N 1
ATOM 7702 C CA . GLY B 1 234 ? 23.922 -3.25 -7.512 1 96.5 234 GLY B CA 1
ATOM 7703 C C . GLY B 1 234 ? 24.562 -4.617 -7.398 1 96.5 234 GLY B C 1
ATOM 7704 O O . GLY B 1 234 ? 25.766 -4.762 -7.621 1 96.5 234 GLY B O 1
ATOM 7705 N N . GLY B 1 235 ? 23.812 -5.652 -7.016 1 97.69 235 GLY B N 1
ATOM 7706 C CA . GLY B 1 235 ? 24.344 -7.012 -7 1 97.69 235 GLY B CA 1
ATOM 7707 C C . GLY B 1 235 ? 24.719 -7.52 -8.375 1 97.69 235 GLY B C 1
ATOM 7708 O O . GLY B 1 235 ? 24.219 -7.023 -9.391 1 97.69 235 GLY B O 1
ATOM 7709 N N . ILE B 1 236 ? 25.625 -8.477 -8.391 1 96.94 236 ILE B N 1
ATOM 7710 C CA . ILE B 1 236 ? 26.078 -9.109 -9.625 1 96.94 236 ILE B CA 1
ATOM 7711 C C . ILE B 1 236 ? 25.438 -10.484 -9.766 1 96.94 236 ILE B C 1
ATOM 7713 O O . ILE B 1 236 ? 25.719 -11.383 -8.969 1 96.94 236 ILE B O 1
ATOM 7717 N N . PRO B 1 237 ? 24.672 -10.68 -10.797 1 96.81 237 PRO B N 1
ATOM 7718 C CA . PRO B 1 237 ? 23.906 -11.93 -10.891 1 96.81 237 PRO B CA 1
ATOM 7719 C C . PRO B 1 237 ? 24.734 -13.07 -11.484 1 96.81 237 PRO B C 1
ATOM 7721 O O . PRO B 1 237 ? 25.547 -12.852 -12.383 1 96.81 237 PRO B O 1
ATOM 7724 N N . ILE B 1 238 ? 24.594 -14.227 -10.984 1 97 238 ILE B N 1
ATOM 7725 C CA . ILE B 1 238 ? 24.859 -15.5 -11.641 1 97 238 ILE B CA 1
ATOM 7726 C C . ILE B 1 238 ? 23.547 -16.188 -12 1 97 238 ILE B C 1
ATOM 7728 O O . ILE B 1 238 ? 22.938 -16.844 -11.164 1 97 238 ILE B O 1
ATOM 7732 N N . TYR B 1 239 ? 23.172 -16.078 -13.297 1 96.38 239 TYR B N 1
ATOM 7733 C CA . TYR B 1 239 ? 21.859 -16.531 -13.75 1 96.38 239 TYR B CA 1
ATOM 7734 C C . TYR B 1 239 ? 21.812 -18.047 -13.898 1 96.38 239 TYR B C 1
ATOM 7736 O O . TYR B 1 239 ? 22.766 -18.656 -14.398 1 96.38 239 TYR B O 1
ATOM 7744 N N . LEU B 1 240 ? 20.766 -18.578 -13.469 1 97.12 240 LEU B N 1
ATOM 7745 C CA . LEU B 1 240 ? 20.5 -20 -13.656 1 97.12 240 LEU B CA 1
ATOM 7746 C C . LEU B 1 240 ? 19.438 -20.219 -14.727 1 97.12 240 LEU B C 1
ATOM 7748 O O . LEU B 1 240 ? 18.391 -19.578 -14.703 1 97.12 240 LEU B O 1
ATOM 7752 N N . GLU B 1 241 ? 19.719 -21.125 -15.648 1 96.38 241 GLU B N 1
ATOM 7753 C CA . GLU B 1 241 ? 18.734 -21.375 -16.703 1 96.38 241 GLU B CA 1
ATOM 7754 C C . GLU B 1 241 ? 17.516 -22.125 -16.156 1 96.38 241 GLU B C 1
ATOM 7756 O O . GLU B 1 241 ? 17.594 -22.781 -15.125 1 96.38 241 GLU B O 1
ATOM 7761 N N . THR B 1 242 ? 16.422 -21.984 -16.812 1 96.62 242 THR B N 1
ATOM 7762 C CA . THR B 1 242 ? 15.148 -22.578 -16.375 1 96.62 242 THR B CA 1
ATOM 7763 C C . THR B 1 242 ? 14.43 -23.234 -17.562 1 96.62 242 THR B C 1
ATOM 7765 O O . THR B 1 242 ? 14.734 -22.953 -18.719 1 96.62 242 THR B O 1
ATOM 7768 N N . ALA B 1 243 ? 13.508 -24.078 -17.25 1 95.56 243 ALA B N 1
ATOM 7769 C CA . ALA B 1 243 ? 12.82 -24.875 -18.266 1 95.56 243 ALA B CA 1
ATOM 7770 C C . ALA B 1 243 ? 11.516 -24.219 -18.703 1 95.56 243 ALA B C 1
ATOM 7772 O O . ALA B 1 243 ? 10.867 -23.531 -17.891 1 95.56 243 ALA B O 1
ATOM 7773 N N . ARG B 1 244 ? 11.234 -24.344 -20 1 95.94 244 ARG B N 1
ATOM 7774 C CA . ARG B 1 244 ? 9.93 -24.141 -20.609 1 95.94 244 ARG B CA 1
ATOM 7775 C C . ARG B 1 244 ? 9.469 -25.359 -21.375 1 95.94 244 ARG B C 1
ATOM 7777 O O . ARG B 1 244 ? 10.281 -26.031 -22.031 1 95.94 244 ARG B O 1
ATOM 7784 N N . ASN B 1 245 ? 8.234 -25.719 -21.234 1 96.12 245 ASN B N 1
ATOM 7785 C CA . ASN B 1 245 ? 7.793 -26.844 -22.031 1 96.12 245 ASN B CA 1
ATOM 7786 C C . ASN B 1 245 ? 6.973 -26.406 -23.234 1 96.12 245 ASN B C 1
ATOM 7788 O O . ASN B 1 245 ? 6.676 -25.219 -23.391 1 96.12 245 ASN B O 1
ATOM 7792 N N . PRO B 1 246 ? 6.605 -27.281 -24.109 1 96 246 PRO B N 1
ATOM 7793 C CA . PRO B 1 246 ? 5.996 -26.875 -25.375 1 96 246 PRO B CA 1
ATOM 7794 C C . PRO B 1 246 ? 4.598 -26.281 -25.203 1 96 246 PRO B C 1
ATOM 7796 O O . PRO B 1 246 ? 4.086 -25.625 -26.109 1 96 246 PRO B O 1
ATOM 7799 N N . PHE B 1 247 ? 3.939 -26.547 -24.078 1 96.38 247 PHE B N 1
ATOM 7800 C CA . PHE B 1 247 ? 2.594 -26.047 -23.844 1 96.38 247 PHE B CA 1
ATOM 7801 C C . PHE B 1 247 ? 2.635 -24.594 -23.406 1 96.38 247 PHE B C 1
ATOM 7803 O O . PHE B 1 247 ? 1.61 -23.906 -23.406 1 96.38 247 PHE B O 1
ATOM 7810 N N . GLY B 1 248 ? 3.824 -24.141 -23 1 94.94 248 GLY B N 1
ATOM 7811 C CA . GLY B 1 248 ? 3.988 -22.766 -22.531 1 94.94 248 GLY B CA 1
ATOM 7812 C C . GLY B 1 248 ? 4.137 -22.672 -21.016 1 94.94 248 GLY B C 1
ATOM 7813 O O . GLY B 1 248 ? 4.277 -21.578 -20.469 1 94.94 248 GLY B O 1
ATOM 7814 N N . PHE B 1 249 ? 4.199 -23.812 -20.297 1 96.25 249 PHE B N 1
ATOM 7815 C CA . PHE B 1 249 ? 4.332 -23.797 -18.844 1 96.25 249 PHE B CA 1
ATOM 7816 C C . PHE B 1 249 ? 5.742 -23.391 -18.438 1 96.25 249 PHE B C 1
ATOM 7818 O O . PHE B 1 249 ? 6.719 -23.797 -19.078 1 96.25 249 PHE B O 1
ATOM 7825 N N . ILE B 1 250 ? 5.789 -22.625 -17.375 1 96.06 250 ILE B N 1
ATOM 7826 C CA . ILE B 1 250 ? 7.062 -22.234 -16.781 1 96.06 250 ILE B CA 1
ATOM 7827 C C . ILE B 1 250 ? 7.555 -23.328 -15.844 1 96.06 250 ILE B C 1
ATOM 7829 O O . ILE B 1 250 ? 6.867 -23.688 -14.891 1 96.06 250 ILE B O 1
ATOM 7833 N N . GLY B 1 251 ? 8.711 -23.906 -16.172 1 96 251 GLY B N 1
ATOM 7834 C CA . GLY B 1 251 ? 9.336 -24.906 -15.312 1 96 251 GLY B CA 1
ATOM 7835 C C . GLY B 1 251 ? 10.352 -24.312 -14.352 1 96 251 GLY B C 1
ATOM 7836 O O . GLY B 1 251 ? 10.344 -23.109 -14.094 1 96 251 GLY B O 1
ATOM 7837 N N . GLY B 1 252 ? 11.086 -25.172 -13.711 1 95.88 252 GLY B N 1
ATOM 7838 C CA . GLY B 1 252 ? 12.062 -24.719 -12.727 1 95.88 252 GLY B CA 1
ATOM 7839 C C . GLY B 1 252 ? 13.484 -24.734 -13.258 1 95.88 252 GLY B C 1
ATOM 7840 O O . GLY B 1 252 ? 13.703 -24.812 -14.469 1 95.88 252 GLY B O 1
ATOM 7841 N N . ILE B 1 253 ? 14.461 -24.578 -12.383 1 97.31 253 ILE B N 1
ATOM 7842 C CA . ILE B 1 253 ? 15.891 -24.562 -12.68 1 97.31 253 ILE B CA 1
ATOM 7843 C C . ILE B 1 253 ? 16.344 -25.953 -13.07 1 97.31 253 ILE B C 1
ATOM 7845 O O . ILE B 1 253 ? 15.938 -26.953 -12.461 1 97.31 253 ILE B O 1
ATOM 7849 N N . HIS B 1 254 ? 17.203 -26.078 -14.055 1 96.88 254 HIS B N 1
ATOM 7850 C CA . HIS B 1 254 ? 17.766 -27.375 -14.445 1 96.88 254 HIS B CA 1
ATOM 7851 C C . HIS B 1 254 ? 18.578 -27.969 -13.312 1 96.88 254 HIS B C 1
ATOM 7853 O O . HIS B 1 254 ? 19.281 -27.25 -12.586 1 96.88 254 HIS B O 1
ATOM 7859 N N . ASP B 1 255 ? 18.547 -29.25 -13.266 1 97.19 255 ASP B N 1
ATOM 7860 C CA . ASP B 1 255 ? 19.203 -30 -12.203 1 97.19 255 ASP B CA 1
ATOM 7861 C C . ASP B 1 255 ? 20.703 -29.688 -12.172 1 97.19 255 ASP B C 1
ATOM 7863 O O . ASP B 1 255 ? 21.297 -29.516 -11.102 1 97.19 255 ASP B O 1
ATOM 7867 N N . HIS B 1 256 ? 21.375 -29.625 -13.297 1 96.75 256 HIS B N 1
ATOM 7868 C CA . HIS B 1 256 ? 22.828 -29.453 -13.367 1 96.75 256 HIS B CA 1
ATOM 7869 C C . HIS B 1 256 ? 23.25 -28.094 -12.82 1 96.75 256 HIS B C 1
ATOM 7871 O O . HIS B 1 256 ? 24.406 -27.906 -12.422 1 96.75 256 HIS B O 1
ATOM 7877 N N . CYS B 1 257 ? 22.328 -27.141 -12.789 1 96.94 257 CYS B N 1
ATOM 7878 C CA . CYS B 1 257 ? 22.625 -25.797 -12.32 1 96.94 257 CYS B CA 1
ATOM 7879 C C . CYS B 1 257 ? 22.891 -25.781 -10.82 1 96.94 257 CYS B C 1
ATOM 7881 O O . CYS B 1 257 ? 23.453 -24.828 -10.289 1 96.94 257 CYS B O 1
ATOM 7883 N N . PHE B 1 258 ? 22.531 -26.828 -10.102 1 96.88 258 PHE B N 1
ATOM 7884 C CA . PHE B 1 258 ? 22.734 -26.906 -8.664 1 96.88 258 PHE B CA 1
ATOM 7885 C C . PHE B 1 258 ? 24.047 -27.609 -8.336 1 96.88 258 PHE B C 1
ATOM 7887 O O . PHE B 1 258 ? 24.359 -27.828 -7.164 1 96.88 258 PHE B O 1
ATOM 7894 N N . ASN B 1 259 ? 24.812 -27.938 -9.352 1 97.25 259 ASN B N 1
ATOM 7895 C CA . ASN B 1 259 ? 26.125 -28.531 -9.156 1 97.25 259 ASN B CA 1
ATOM 7896 C C . ASN B 1 259 ? 27.172 -27.469 -8.797 1 97.25 259 ASN B C 1
ATOM 7898 O O . ASN B 1 259 ? 27.328 -26.484 -9.516 1 97.25 259 ASN B O 1
ATOM 7902 N N . GLU B 1 260 ? 27.922 -27.734 -7.754 1 97.75 260 GLU B N 1
ATOM 7903 C CA . GLU B 1 260 ? 28.875 -26.734 -7.266 1 97.75 260 GLU B CA 1
ATOM 7904 C C . GLU B 1 260 ? 29.953 -26.438 -8.312 1 97.75 260 GLU B C 1
ATOM 7906 O O . GLU B 1 260 ? 30.328 -25.281 -8.508 1 97.75 260 GLU B O 1
ATOM 7911 N N . ASP B 1 261 ? 30.453 -27.484 -8.961 1 97.5 261 ASP B N 1
ATOM 7912 C CA . ASP B 1 261 ? 31.484 -27.281 -9.977 1 97.5 261 ASP B CA 1
ATOM 7913 C C . ASP B 1 261 ? 30.969 -26.391 -11.109 1 97.5 261 ASP B C 1
ATOM 7915 O O . ASP B 1 261 ? 31.703 -25.531 -11.602 1 97.5 261 ASP B O 1
ATOM 7919 N N . TYR B 1 262 ? 29.781 -26.641 -11.438 1 97.25 262 TYR B N 1
ATOM 7920 C CA . TYR B 1 262 ? 29.156 -25.812 -12.461 1 97.25 262 TYR B CA 1
ATOM 7921 C C . TYR B 1 262 ? 29.078 -24.359 -12.008 1 97.25 262 TYR B C 1
ATOM 7923 O O . TYR B 1 262 ? 29.438 -23.438 -12.758 1 97.25 262 TYR B O 1
ATOM 7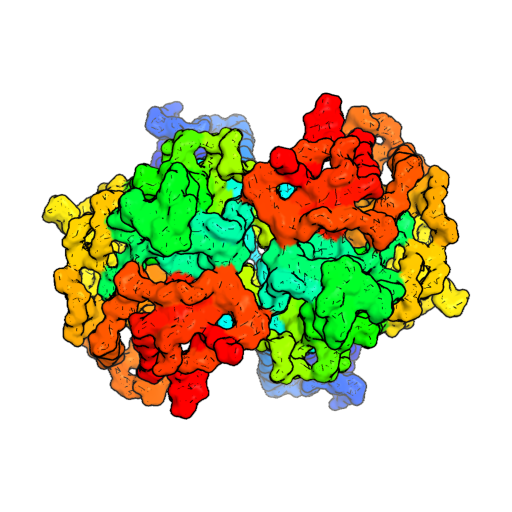931 N N . LEU B 1 263 ? 28.688 -24.125 -10.812 1 97.88 263 LEU B N 1
ATOM 7932 C CA . LEU B 1 263 ? 28.516 -22.781 -10.266 1 97.88 263 LEU B CA 1
ATOM 7933 C C . LEU B 1 263 ? 29.859 -22.062 -10.148 1 97.88 263 LEU B C 1
ATOM 7935 O O . LEU B 1 263 ? 29.969 -20.891 -10.508 1 97.88 263 LEU B O 1
ATOM 7939 N N . ARG B 1 264 ? 30.844 -22.688 -9.688 1 97.75 264 ARG B N 1
ATOM 7940 C CA . ARG B 1 264 ? 32.156 -22.094 -9.531 1 97.75 264 ARG B CA 1
ATOM 7941 C C . ARG B 1 264 ? 32.75 -21.734 -10.883 1 97.75 264 ARG B C 1
ATOM 7943 O O . ARG B 1 264 ? 33.469 -20.719 -11.008 1 97.75 264 ARG B O 1
ATOM 7950 N N . ALA B 1 265 ? 32.531 -22.562 -11.859 1 96.81 265 ALA B N 1
ATOM 7951 C CA . ALA B 1 265 ? 32.969 -22.234 -13.211 1 96.81 265 ALA B CA 1
ATOM 7952 C C . ALA B 1 265 ? 32.312 -20.953 -13.711 1 96.81 265 ALA B C 1
ATOM 7954 O O . ALA B 1 265 ? 32.969 -20.141 -14.383 1 96.81 265 ALA B O 1
ATOM 7955 N N . ARG B 1 266 ? 31.094 -20.828 -13.406 1 95.19 266 ARG B N 1
ATOM 7956 C CA . ARG B 1 266 ? 30.375 -19.625 -13.797 1 95.19 266 ARG B CA 1
ATOM 7957 C C . ARG B 1 266 ? 30.906 -18.391 -13.062 1 95.19 266 ARG B C 1
ATOM 7959 O O . ARG B 1 266 ? 31.062 -17.328 -13.656 1 95.19 266 ARG B O 1
ATOM 7966 N N . ILE B 1 267 ? 31.156 -18.516 -11.773 1 97.38 267 ILE B N 1
ATOM 7967 C CA . ILE B 1 267 ? 31.703 -17.422 -10.977 1 97.38 267 ILE B CA 1
ATOM 7968 C C . ILE B 1 267 ? 33.062 -17 -11.531 1 97.38 267 ILE B C 1
ATOM 7970 O O . ILE B 1 267 ? 33.344 -15.812 -11.633 1 97.38 267 ILE B O 1
ATOM 7974 N N . GLU B 1 268 ? 33.875 -17.984 -11.898 1 97 268 GLU B N 1
ATOM 7975 C CA . GLU B 1 268 ? 35.219 -17.703 -12.406 1 97 268 GLU B CA 1
ATOM 7976 C C . GLU B 1 268 ? 35.156 -16.797 -13.633 1 97 268 GLU B C 1
ATOM 7978 O O . GLU B 1 268 ? 36.031 -15.945 -13.82 1 97 268 GLU B O 1
ATOM 7983 N N . LYS B 1 269 ? 34.188 -16.953 -14.422 1 93.25 269 LYS B N 1
ATOM 7984 C CA . LYS B 1 269 ? 34.062 -16.172 -15.648 1 93.25 269 LYS B CA 1
ATOM 7985 C C . LYS B 1 269 ? 33.594 -14.75 -15.336 1 93.25 269 LYS B C 1
ATOM 7987 O O . LYS B 1 269 ? 33.969 -13.812 -16.047 1 93.25 269 LYS B O 1
ATOM 7992 N N . ILE B 1 270 ? 32.875 -14.547 -14.297 1 93.19 270 ILE B N 1
ATOM 7993 C CA . ILE B 1 270 ? 32.219 -13.273 -14.047 1 93.19 270 ILE B CA 1
ATOM 7994 C C . ILE B 1 270 ? 32.969 -12.508 -12.961 1 93.19 270 ILE B C 1
ATOM 7996 O O . ILE B 1 270 ? 33.125 -11.289 -13.039 1 93.19 270 ILE B O 1
ATOM 8000 N N . ALA B 1 271 ? 33.344 -13.25 -11.938 1 95 271 ALA B N 1
ATOM 8001 C CA . ALA B 1 271 ? 34.062 -12.688 -10.789 1 95 271 ALA B CA 1
ATOM 8002 C C . ALA B 1 271 ? 35.156 -13.633 -10.297 1 95 271 ALA B C 1
ATOM 8004 O O . ALA B 1 271 ? 35.062 -14.195 -9.203 1 95 271 ALA B O 1
ATOM 8005 N N . PRO B 1 272 ? 36.25 -13.656 -10.969 1 96 272 PRO B N 1
ATOM 8006 C CA . PRO B 1 272 ? 37.281 -14.648 -10.688 1 96 272 PRO B CA 1
ATOM 8007 C C . PRO B 1 272 ? 37.812 -14.562 -9.258 1 96 272 PRO B C 1
ATOM 8009 O O . PRO B 1 272 ? 38.156 -15.578 -8.656 1 96 272 PRO B O 1
ATOM 8012 N N . ASP B 1 273 ? 37.812 -13.398 -8.68 1 95.62 273 ASP B N 1
ATOM 8013 C CA . ASP B 1 273 ? 38.375 -13.195 -7.352 1 95.62 273 ASP B CA 1
ATOM 8014 C C . ASP B 1 273 ? 37.5 -13.836 -6.281 1 95.62 273 ASP B C 1
ATOM 8016 O O . ASP B 1 273 ? 37.938 -14.047 -5.148 1 95.62 273 ASP B O 1
ATOM 8020 N N . LYS B 1 274 ? 36.281 -14.203 -6.652 1 96.38 274 LYS B N 1
ATOM 8021 C CA . LYS B 1 274 ? 35.312 -14.719 -5.668 1 96.38 274 LYS B CA 1
ATOM 8022 C C . LYS B 1 274 ? 35.094 -16.219 -5.879 1 96.38 274 LYS B C 1
ATOM 8024 O O . LYS B 1 274 ? 34.375 -16.844 -5.094 1 96.38 274 LYS B O 1
ATOM 8029 N N . ALA B 1 275 ? 35.656 -16.812 -6.832 1 96.06 275 ALA B N 1
ATOM 8030 C CA . ALA B 1 275 ? 35.344 -18.188 -7.254 1 96.06 275 ALA B CA 1
ATOM 8031 C C . ALA B 1 275 ? 35.75 -19.188 -6.18 1 96.06 275 ALA B C 1
ATOM 8033 O O . ALA B 1 275 ? 35.125 -20.234 -6.035 1 96.06 275 ALA B O 1
ATOM 8034 N N . LYS B 1 276 ? 36.75 -18.859 -5.336 1 96 276 LYS B N 1
ATOM 8035 C CA . LYS B 1 276 ? 37.25 -19.828 -4.375 1 96 276 LYS B CA 1
ATOM 8036 C C . LYS B 1 276 ? 36.781 -19.5 -2.959 1 96 276 LYS B C 1
ATOM 8038 O O . LYS B 1 276 ? 37.125 -20.219 -2.012 1 96 276 LYS B O 1
ATOM 8043 N N . GLU B 1 277 ? 36 -18.469 -2.852 1 97.12 277 GLU B N 1
ATOM 8044 C CA . GLU B 1 277 ? 35.469 -18.156 -1.532 1 97.12 277 GLU B CA 1
ATOM 8045 C C . GLU B 1 277 ? 34.594 -19.281 -1.004 1 97.12 277 GLU B C 1
ATOM 8047 O O . GLU B 1 277 ? 33.906 -19.953 -1.776 1 97.12 277 GLU B O 1
ATOM 8052 N N . LYS B 1 278 ? 34.656 -19.484 0.296 1 96.94 278 LYS B N 1
ATOM 8053 C CA . LYS B 1 278 ? 33.875 -20.547 0.917 1 96.94 278 LYS B CA 1
ATOM 8054 C C . LYS B 1 278 ? 32.406 -20.359 0.649 1 96.94 278 LYS B C 1
ATOM 8056 O O . LYS B 1 278 ? 31.688 -21.312 0.336 1 96.94 278 LYS B O 1
ATOM 8061 N N . ARG B 1 279 ? 31.938 -19.141 0.811 1 97.88 279 ARG B N 1
ATOM 8062 C CA . ARG B 1 279 ? 30.562 -18.75 0.533 1 97.88 279 ARG B CA 1
ATOM 8063 C C . ARG B 1 279 ? 30.5 -17.578 -0.442 1 97.88 279 ARG B C 1
ATOM 8065 O O . ARG B 1 279 ? 30.281 -16.438 -0.036 1 97.88 279 ARG B O 1
ATOM 8072 N N . PRO B 1 280 ? 30.594 -17.859 -1.645 1 98.31 280 PRO B N 1
ATOM 8073 C CA . PRO B 1 280 ? 30.734 -16.766 -2.611 1 98.31 280 PRO B CA 1
ATOM 8074 C C . PRO B 1 280 ? 29.453 -15.969 -2.783 1 98.31 280 PRO B C 1
ATOM 8076 O O . PRO B 1 280 ? 29.5 -14.797 -3.168 1 98.31 280 PRO B O 1
ATOM 8079 N N . PHE B 1 281 ? 28.266 -16.562 -2.504 1 98.69 281 PHE B N 1
ATOM 8080 C CA . PHE B 1 281 ? 27 -15.875 -2.752 1 98.69 281 PHE B CA 1
ATOM 8081 C C . PHE B 1 281 ? 26.484 -15.219 -1.479 1 98.69 281 PHE B C 1
ATOM 8083 O O . PHE B 1 281 ? 26.172 -15.898 -0.503 1 98.69 281 PHE B O 1
ATOM 8090 N N . ARG B 1 282 ? 26.344 -13.875 -1.521 1 98.56 282 ARG B N 1
ATOM 8091 C CA . ARG B 1 282 ? 25.672 -13.172 -0.424 1 98.56 282 ARG B CA 1
ATOM 8092 C C . ARG B 1 282 ? 24.219 -13.594 -0.307 1 98.56 282 ARG B C 1
ATOM 8094 O O . ARG B 1 282 ? 23.688 -13.695 0.798 1 98.56 282 ARG B O 1
ATOM 8101 N N . LEU B 1 283 ? 23.609 -13.828 -1.466 1 98.81 283 LEU B N 1
ATOM 8102 C CA . LEU B 1 283 ? 22.188 -14.164 -1.531 1 98.81 283 LEU B CA 1
ATOM 8103 C C . LEU B 1 283 ? 21.891 -15.047 -2.74 1 98.81 283 LEU B C 1
ATOM 8105 O O . LEU B 1 283 ? 22.438 -14.812 -3.826 1 98.81 283 LEU B O 1
ATOM 8109 N N . ALA B 1 284 ? 21.188 -16.062 -2.529 1 98.81 284 ALA B N 1
ATOM 8110 C CA . ALA B 1 284 ? 20.5 -16.75 -3.617 1 98.81 284 ALA B CA 1
ATOM 8111 C C . ALA B 1 284 ? 19 -16.438 -3.611 1 98.81 284 ALA B C 1
ATOM 8113 O O . ALA B 1 284 ? 18.375 -16.406 -2.549 1 98.81 284 ALA B O 1
ATOM 8114 N N . VAL B 1 285 ? 18.438 -16.109 -4.734 1 98.56 285 VAL B N 1
ATOM 8115 C CA . VAL B 1 285 ? 17 -15.891 -4.836 1 98.56 285 VAL B CA 1
ATOM 8116 C C . VAL B 1 285 ? 16.375 -16.938 -5.742 1 98.56 285 VAL B C 1
ATOM 8118 O O . VAL B 1 285 ? 16.672 -17 -6.938 1 98.56 285 VAL B O 1
ATOM 8121 N N . ILE B 1 286 ? 15.516 -17.719 -5.148 1 97.62 286 ILE B N 1
ATOM 8122 C CA . ILE B 1 286 ? 14.867 -18.828 -5.824 1 97.62 286 ILE B CA 1
ATOM 8123 C C . ILE B 1 286 ? 13.352 -18.641 -5.781 1 97.62 286 ILE B C 1
ATOM 8125 O O . ILE B 1 286 ? 12.781 -18.391 -4.723 1 97.62 286 ILE B O 1
ATOM 8129 N N . GLN B 1 287 ? 12.734 -18.688 -6.91 1 96.25 287 GLN B N 1
ATOM 8130 C CA . GLN B 1 287 ? 11.281 -18.734 -6.941 1 96.25 287 GLN B CA 1
ATOM 8131 C C . GLN B 1 287 ? 10.766 -20.109 -6.496 1 96.25 287 GLN B C 1
ATOM 8133 O O . GLN B 1 287 ? 10.766 -21.062 -7.277 1 96.25 287 GLN B O 1
ATOM 8138 N N . LEU B 1 288 ? 10.242 -20.172 -5.309 1 95.38 288 LEU B N 1
ATOM 8139 C CA . LEU B 1 288 ? 9.891 -21.469 -4.742 1 95.38 288 LEU B CA 1
ATOM 8140 C C . LEU B 1 288 ? 8.844 -22.172 -5.598 1 95.38 288 LEU B C 1
ATOM 8142 O O . LEU B 1 288 ? 8.953 -23.375 -5.852 1 95.38 288 LEU B O 1
ATOM 8146 N N . GLY B 1 289 ? 7.809 -21.516 -5.945 1 95.12 289 GLY B N 1
ATOM 8147 C CA . GLY B 1 289 ? 6.789 -21.969 -6.875 1 95.12 289 GLY B CA 1
ATOM 8148 C C . GLY B 1 289 ? 6.652 -21.094 -8.094 1 95.12 289 GLY B C 1
ATOM 8149 O O . GLY B 1 289 ? 6.414 -19.891 -7.977 1 95.12 289 GLY B O 1
ATOM 8150 N N . THR B 1 290 ? 6.836 -21.688 -9.266 1 94.5 290 THR B N 1
ATOM 8151 C CA . THR B 1 290 ? 6.633 -20.891 -10.477 1 94.5 290 THR B CA 1
ATOM 8152 C C . THR B 1 290 ? 5.184 -20.438 -10.586 1 94.5 290 THR B C 1
ATOM 8154 O O . THR B 1 290 ? 4.312 -20.922 -9.859 1 94.5 290 THR B O 1
ATOM 8157 N N . TYR B 1 291 ? 5.008 -19.5 -11.438 1 91 291 TYR B N 1
ATOM 8158 C CA . TYR B 1 291 ? 3.664 -18.984 -11.672 1 91 291 TYR B CA 1
ATOM 8159 C C . TYR B 1 291 ? 2.699 -20.109 -12.016 1 91 291 TYR B C 1
ATOM 8161 O O . TYR B 1 291 ? 1.551 -20.109 -11.57 1 91 291 TYR B O 1
ATOM 8169 N N . ASP B 1 292 ? 3.201 -21.156 -12.734 1 93.75 292 ASP B N 1
ATOM 8170 C CA . ASP B 1 292 ? 2.348 -22.219 -13.25 1 93.75 292 ASP B CA 1
ATOM 8171 C C . ASP B 1 292 ? 2.354 -23.422 -12.32 1 93.75 292 ASP B C 1
ATOM 8173 O O . ASP B 1 292 ? 1.854 -24.5 -12.68 1 93.75 292 ASP B O 1
ATOM 8177 N N . GLY B 1 293 ? 2.926 -23.344 -11.227 1 94 293 GLY B N 1
ATOM 8178 C CA . GLY B 1 293 ? 2.658 -24.359 -10.219 1 94 293 GLY B CA 1
ATOM 8179 C C . GLY B 1 293 ? 3.75 -25.406 -10.125 1 94 293 GLY B C 1
ATOM 8180 O O . GLY B 1 293 ? 3.543 -26.469 -9.547 1 94 293 GLY B O 1
ATOM 8181 N N . THR B 1 294 ? 4.887 -25.203 -10.75 1 95.62 294 THR B N 1
ATOM 8182 C CA . THR B 1 294 ? 6.047 -26.047 -10.492 1 95.62 294 THR B CA 1
ATOM 8183 C C . THR B 1 294 ? 6.723 -25.656 -9.188 1 95.62 294 THR B C 1
ATOM 8185 O O . THR B 1 294 ? 7.223 -24.547 -9.047 1 95.62 294 THR B O 1
ATOM 8188 N N . ILE B 1 295 ? 6.73 -26.578 -8.211 1 96.38 295 ILE B N 1
ATOM 8189 C CA . ILE B 1 295 ? 7.227 -26.234 -6.883 1 96.38 295 ILE B CA 1
ATOM 8190 C C . ILE B 1 295 ? 8.523 -26.984 -6.602 1 96.38 295 ILE B C 1
ATOM 8192 O O . ILE B 1 295 ? 8.609 -28.188 -6.809 1 96.38 295 ILE B O 1
ATOM 8196 N N . TYR B 1 296 ? 9.508 -26.281 -6.035 1 93.25 296 TYR B N 1
ATOM 8197 C CA . TYR B 1 296 ? 10.797 -26.844 -5.668 1 93.25 296 TYR B CA 1
ATOM 8198 C C . TYR B 1 296 ? 10.68 -27.688 -4.402 1 93.25 296 TYR B C 1
ATOM 8200 O O . TYR B 1 296 ? 9.883 -27.375 -3.516 1 93.25 296 TYR B O 1
ATOM 8208 N N . ASN B 1 297 ? 11.531 -28.703 -4.367 1 94.38 297 ASN B N 1
ATOM 8209 C CA . ASN B 1 297 ? 11.898 -29.328 -3.098 1 94.38 297 ASN B CA 1
ATOM 8210 C C . ASN B 1 297 ? 12.938 -28.484 -2.348 1 94.38 297 ASN B C 1
ATOM 8212 O O . ASN B 1 297 ? 14.133 -28.609 -2.604 1 94.38 297 ASN B O 1
ATOM 8216 N N . ALA B 1 298 ? 12.508 -27.719 -1.447 1 96 298 ALA B N 1
ATOM 8217 C CA . ALA B 1 298 ? 13.367 -26.766 -0.754 1 96 298 ALA B CA 1
ATOM 8218 C C . ALA B 1 298 ? 14.508 -27.469 -0.037 1 96 298 ALA B C 1
ATOM 8220 O O . ALA B 1 298 ? 15.617 -26.938 0.057 1 96 298 ALA B O 1
ATOM 8221 N N . ARG B 1 299 ? 14.289 -28.625 0.51 1 95.06 299 ARG B N 1
ATOM 8222 C CA . ARG B 1 299 ? 15.328 -29.406 1.176 1 95.06 299 ARG B CA 1
ATOM 8223 C C . ARG B 1 299 ? 16.469 -29.719 0.222 1 95.06 299 ARG B C 1
ATOM 8225 O O . ARG B 1 299 ? 17.641 -29.547 0.571 1 95.06 299 ARG B O 1
ATOM 8232 N N . GLN B 1 300 ? 16.094 -30.094 -0.95 1 95.44 300 GLN B N 1
ATOM 8233 C CA . GLN B 1 300 ? 17.109 -30.422 -1.947 1 95.44 300 GLN B CA 1
ATOM 8234 C C . GLN B 1 300 ? 17.922 -29.172 -2.316 1 95.44 300 GLN B C 1
ATOM 8236 O O . GLN B 1 300 ? 19.141 -29.266 -2.521 1 95.44 300 GLN B O 1
ATOM 8241 N N . VAL B 1 301 ? 17.281 -28.031 -2.449 1 96.5 301 VAL B N 1
ATOM 8242 C CA . VAL B 1 301 ? 17.953 -26.781 -2.775 1 96.5 301 VAL B CA 1
ATOM 8243 C C . VAL B 1 301 ? 19 -26.469 -1.704 1 96.5 301 VAL B C 1
ATOM 8245 O O . VAL B 1 301 ? 20.156 -26.172 -2.02 1 96.5 301 VAL B O 1
ATOM 8248 N N . ILE B 1 302 ? 18.625 -26.547 -0.438 1 97.25 302 ILE B N 1
ATOM 8249 C CA . ILE B 1 302 ? 19.5 -26.219 0.675 1 97.25 302 ILE B CA 1
ATOM 8250 C C . ILE B 1 302 ? 20.656 -27.203 0.729 1 97.25 302 ILE B C 1
ATOM 8252 O O . ILE B 1 302 ? 21.812 -26.812 0.924 1 97.25 302 ILE B O 1
ATOM 8256 N N . ASP B 1 303 ? 20.359 -28.484 0.483 1 96.69 303 ASP B N 1
ATOM 8257 C CA . ASP B 1 303 ? 21.391 -29.516 0.551 1 96.69 303 ASP B CA 1
ATOM 8258 C C . ASP B 1 303 ? 22.438 -29.312 -0.537 1 96.69 303 ASP B C 1
ATOM 8260 O O . ASP B 1 303 ? 23.625 -29.578 -0.323 1 96.69 303 ASP B O 1
ATOM 8264 N N . ARG B 1 304 ? 22.031 -28.844 -1.641 1 96.56 304 ARG B N 1
ATOM 8265 C CA . ARG B 1 304 ? 22.922 -28.797 -2.799 1 96.56 304 ARG B CA 1
ATOM 8266 C C . ARG B 1 304 ? 23.672 -27.469 -2.844 1 96.56 304 ARG B C 1
ATOM 8268 O O . ARG B 1 304 ? 24.844 -27.438 -3.229 1 96.56 304 ARG B O 1
ATOM 8275 N N . ILE B 1 305 ? 23.047 -26.344 -2.48 1 97.62 305 ILE B N 1
ATOM 8276 C CA . ILE B 1 305 ? 23.75 -25.078 -2.717 1 97.62 305 ILE B CA 1
ATOM 8277 C C . ILE B 1 305 ? 23.781 -24.25 -1.435 1 97.62 305 ILE B C 1
ATOM 8279 O O . ILE B 1 305 ? 24.359 -23.172 -1.399 1 97.62 305 ILE B O 1
ATOM 8283 N N . GLY B 1 306 ? 23.203 -24.672 -0.355 1 97.94 306 GLY B N 1
ATOM 8284 C CA . GLY B 1 306 ? 23.109 -23.906 0.879 1 97.94 306 GLY B CA 1
ATOM 8285 C C . GLY B 1 306 ? 24.453 -23.5 1.441 1 97.94 306 GLY B C 1
ATOM 8286 O O . GLY B 1 306 ? 24.609 -22.391 1.95 1 97.94 306 GLY B O 1
ATOM 8287 N N . HIS B 1 307 ? 25.469 -24.375 1.379 1 97.69 307 HIS B N 1
ATOM 8288 C CA . HIS B 1 307 ? 26.781 -24.141 1.966 1 97.69 307 HIS B CA 1
ATOM 8289 C C . HIS B 1 307 ? 27.547 -23.062 1.197 1 97.69 307 HIS B C 1
ATOM 8291 O O . HIS B 1 307 ? 28.547 -22.547 1.686 1 97.69 307 HIS B O 1
ATOM 8297 N N . LEU B 1 308 ? 27.047 -22.688 0.038 1 98.31 308 LEU B N 1
ATOM 8298 C CA . LEU B 1 308 ? 27.703 -21.672 -0.786 1 98.31 308 LEU B CA 1
ATOM 8299 C C . LEU B 1 308 ? 27.094 -20.297 -0.532 1 98.31 308 LEU B C 1
ATOM 8301 O O . LEU B 1 308 ? 27.625 -19.281 -0.992 1 98.31 308 LEU B O 1
ATOM 8305 N N . CYS B 1 309 ? 25.984 -20.203 0.226 1 98.62 309 CYS B N 1
ATOM 8306 C CA . CYS B 1 309 ? 25.219 -18.969 0.346 1 98.62 309 CYS B CA 1
ATOM 8307 C C . CYS B 1 309 ? 25.188 -18.484 1.79 1 98.62 309 CYS B C 1
ATOM 8309 O O . CYS B 1 309 ? 25.094 -19.297 2.719 1 98.62 309 CYS B O 1
ATOM 8311 N N . ASP B 1 310 ? 25.25 -17.141 2.025 1 98.69 310 ASP B N 1
ATOM 8312 C CA . ASP B 1 310 ? 24.953 -16.562 3.338 1 98.69 310 ASP B CA 1
ATOM 8313 C C . ASP B 1 310 ? 23.469 -16.641 3.641 1 98.69 310 ASP B C 1
ATOM 8315 O O . ASP B 1 310 ? 23.062 -17.047 4.734 1 98.69 310 ASP B O 1
ATOM 8319 N N . TYR B 1 311 ? 22.688 -16.219 2.705 1 98.81 311 TYR B N 1
ATOM 8320 C CA . TYR B 1 311 ? 21.219 -16.266 2.795 1 98.81 311 TYR B CA 1
ATOM 8321 C C . TYR B 1 311 ? 20.609 -16.828 1.519 1 98.81 311 TYR B C 1
ATOM 8323 O O . TYR B 1 311 ? 21.203 -16.719 0.442 1 98.81 311 TYR B O 1
ATOM 8331 N N . ILE B 1 312 ? 19.469 -17.469 1.591 1 98.81 312 ILE B N 1
ATOM 8332 C CA . ILE B 1 312 ? 18.609 -17.812 0.465 1 98.81 312 ILE B CA 1
ATOM 8333 C C . ILE B 1 312 ? 17.234 -17.188 0.66 1 98.81 312 ILE B C 1
ATOM 8335 O O . ILE B 1 312 ? 16.625 -17.312 1.727 1 98.81 312 ILE B O 1
ATOM 8339 N N . LEU B 1 313 ? 16.797 -16.375 -0.266 1 98.81 313 LEU B N 1
ATOM 8340 C CA . LEU B 1 313 ? 15.438 -15.859 -0.323 1 98.81 313 LEU B CA 1
ATOM 8341 C C . LEU B 1 313 ? 14.555 -16.719 -1.225 1 98.81 313 LEU B C 1
ATOM 8343 O O . LEU B 1 313 ? 14.82 -16.844 -2.424 1 98.81 313 LEU B O 1
ATOM 8347 N N . PHE B 1 314 ? 13.617 -17.391 -0.644 1 98.56 314 PHE B N 1
ATOM 8348 C CA . PHE B 1 314 ? 12.586 -18.078 -1.416 1 98.56 314 PHE B CA 1
ATOM 8349 C C . PHE B 1 314 ? 11.398 -17.156 -1.682 1 98.56 314 PHE B C 1
ATOM 8351 O O . PHE B 1 314 ? 10.641 -16.828 -0.767 1 98.56 314 PHE B O 1
ATOM 8358 N N . ASP B 1 315 ? 11.281 -16.703 -2.914 1 97.56 315 ASP B N 1
ATOM 8359 C CA . ASP B 1 315 ? 10.078 -15.969 -3.305 1 97.56 315 ASP B CA 1
ATOM 8360 C C . ASP B 1 315 ? 8.883 -16.906 -3.438 1 97.56 315 ASP B C 1
ATOM 8362 O O . ASP B 1 315 ? 8.781 -17.656 -4.402 1 97.56 315 ASP B O 1
ATOM 8366 N N . SER B 1 316 ? 8.008 -16.812 -2.506 1 97.12 316 SER B N 1
ATOM 8367 C CA . SER B 1 316 ? 6.824 -17.656 -2.436 1 97.12 316 SER B CA 1
ATOM 8368 C C . SER B 1 316 ? 5.555 -16.859 -2.668 1 97.12 316 SER B C 1
ATOM 8370 O O . SER B 1 316 ? 4.531 -17.094 -2.021 1 97.12 316 SER B O 1
ATOM 8372 N N . ALA B 1 317 ? 5.641 -15.883 -3.557 1 96.19 317 ALA B N 1
ATOM 8373 C CA . ALA B 1 317 ? 4.465 -15.07 -3.836 1 96.19 317 ALA B CA 1
ATOM 8374 C C . ALA B 1 317 ? 3.273 -15.938 -4.227 1 96.19 317 ALA B C 1
ATOM 8376 O O . ALA B 1 317 ? 2.129 -15.617 -3.896 1 96.19 317 ALA B O 1
ATOM 8377 N N . TRP B 1 318 ? 3.514 -17.031 -4.875 1 95.25 318 TRP B N 1
ATOM 8378 C CA . TRP B 1 318 ? 2.436 -17.828 -5.457 1 95.25 318 TRP B CA 1
ATOM 8379 C C . TRP B 1 318 ? 2.193 -19.094 -4.648 1 95.25 318 TRP B C 1
ATOM 8381 O O . TRP B 1 318 ? 1.488 -20 -5.098 1 95.25 318 TRP B O 1
ATOM 8391 N N . VAL B 1 319 ? 2.844 -19.297 -3.529 1 96.06 319 VAL B N 1
ATOM 8392 C CA . VAL B 1 319 ? 2.607 -20.406 -2.625 1 96.06 319 VAL B CA 1
ATOM 8393 C C . VAL B 1 319 ? 2.459 -19.906 -1.194 1 96.06 319 VAL B C 1
ATOM 8395 O O . VAL B 1 319 ? 1.797 -18.891 -0.957 1 96.06 319 VAL B O 1
ATOM 8398 N N . GLY B 1 320 ? 2.891 -20.5 -0.267 1 95.12 320 GLY B N 1
ATOM 8399 C CA . GLY B 1 320 ? 2.805 -20.094 1.123 1 95.12 320 GLY B CA 1
ATOM 8400 C C . GLY B 1 320 ? 1.91 -20.984 1.961 1 95.12 320 GLY B C 1
ATOM 8401 O O . GLY B 1 320 ? 1.929 -20.906 3.191 1 95.12 320 GLY B O 1
ATOM 8402 N N . TYR B 1 321 ? 1.124 -21.75 1.358 1 96.88 321 TYR B N 1
ATOM 8403 C CA . TYR B 1 321 ? 0.209 -22.641 2.064 1 96.88 321 TYR B CA 1
ATOM 8404 C C . TYR B 1 321 ? 0.795 -24.031 2.186 1 96.88 321 TYR B C 1
ATOM 8406 O O . TYR B 1 321 ? 0.18 -24.922 2.781 1 96.88 321 TYR B O 1
ATOM 8414 N N . GLU B 1 322 ? 2.018 -24.281 1.645 1 95.62 322 GLU B N 1
ATOM 8415 C CA . GLU B 1 322 ? 2.607 -25.625 1.606 1 95.62 322 GLU B CA 1
ATOM 8416 C C . GLU B 1 322 ? 2.836 -26.156 3.014 1 95.62 322 GLU B C 1
ATOM 8418 O O . GLU B 1 322 ? 2.805 -27.375 3.229 1 95.62 322 GLU B O 1
ATOM 8423 N N . GLN B 1 323 ? 3.014 -25.328 3.904 1 94.75 323 GLN B N 1
ATOM 8424 C CA . GLN B 1 323 ? 3.299 -25.766 5.266 1 94.75 323 GLN B CA 1
ATOM 8425 C C . GLN B 1 323 ? 2.059 -26.375 5.918 1 94.75 323 GLN B C 1
ATOM 8427 O O . GLN B 1 323 ? 2.166 -27.109 6.91 1 94.75 323 GLN B O 1
ATOM 8432 N N . PHE B 1 324 ? 0.87 -26.094 5.383 1 96.75 324 PHE B N 1
ATOM 8433 C CA . PHE B 1 324 ? -0.373 -26.547 5.988 1 96.75 324 PHE B CA 1
ATOM 8434 C C . PHE B 1 324 ? -0.892 -27.797 5.277 1 96.75 324 PHE B C 1
ATOM 8436 O O . PHE B 1 324 ? -1.958 -28.312 5.617 1 96.75 324 PHE B O 1
ATOM 8443 N N . ILE B 1 325 ? -0.199 -28.25 4.305 1 96.5 325 ILE B N 1
ATOM 8444 C CA . ILE B 1 325 ? -0.523 -29.453 3.529 1 96.5 325 ILE B CA 1
ATOM 8445 C C . ILE B 1 325 ? 0.549 -30.516 3.746 1 96.5 325 ILE B C 1
ATOM 8447 O O . ILE B 1 325 ? 1.648 -30.422 3.195 1 96.5 325 ILE B O 1
ATOM 8451 N N . PRO B 1 326 ? 0.275 -31.562 4.352 1 94.25 326 PRO B N 1
ATOM 8452 C CA . PRO B 1 326 ? 1.278 -32.531 4.809 1 94.25 326 PRO B CA 1
ATOM 8453 C C . PRO B 1 326 ? 2.113 -33.094 3.666 1 94.25 326 PRO B C 1
ATOM 8455 O O . PRO B 1 326 ? 3.334 -33.219 3.793 1 94.25 326 PRO B O 1
ATOM 8458 N N . MET B 1 327 ? 1.6 -33.406 2.559 1 94.44 327 MET B N 1
ATOM 8459 C CA . MET B 1 327 ? 2.363 -34.031 1.479 1 94.44 327 MET B CA 1
ATOM 8460 C C . MET B 1 327 ? 3.363 -33.031 0.881 1 94.44 327 MET B C 1
ATOM 8462 O O . MET B 1 327 ? 4.27 -33.438 0.147 1 94.44 327 MET B O 1
ATOM 8466 N N . MET B 1 328 ? 3.232 -31.734 1.208 1 94.81 328 MET B N 1
ATOM 8467 C CA . MET B 1 328 ? 4.102 -30.703 0.639 1 94.81 328 MET B CA 1
ATOM 8468 C C . MET B 1 328 ? 5.141 -30.25 1.658 1 94.81 328 MET B C 1
ATOM 8470 O O . MET B 1 328 ? 5.828 -29.25 1.441 1 94.81 328 MET B O 1
ATOM 8474 N N . ARG B 1 329 ? 5.281 -30.922 2.715 1 91.81 329 ARG B N 1
ATOM 8475 C CA . ARG B 1 329 ? 6.082 -30.516 3.863 1 91.81 329 ARG B CA 1
ATOM 8476 C C . ARG B 1 329 ? 7.504 -30.172 3.443 1 91.81 329 ARG B C 1
ATOM 8478 O O . ARG B 1 329 ? 8.047 -29.141 3.854 1 91.81 329 ARG B O 1
ATOM 8485 N N . ASP B 1 330 ? 8.164 -30.984 2.6 1 90.38 330 ASP B N 1
ATOM 8486 C CA . ASP B 1 330 ? 9.57 -30.828 2.264 1 90.38 330 ASP B CA 1
ATOM 8487 C C . ASP B 1 330 ? 9.789 -29.656 1.317 1 90.38 330 ASP B C 1
ATOM 8489 O O . ASP B 1 330 ? 10.922 -29.203 1.121 1 90.38 330 ASP B O 1
ATOM 8493 N N . CYS B 1 331 ? 8.75 -29.188 0.806 1 94.38 331 CYS B N 1
ATOM 8494 C CA . CYS B 1 331 ? 8.867 -28.062 -0.107 1 94.38 331 CYS B CA 1
ATOM 8495 C C . CYS B 1 331 ? 8.82 -26.734 0.653 1 94.38 331 CYS B C 1
ATOM 8497 O O . CYS B 1 331 ? 9.156 -25.688 0.1 1 94.38 331 CYS B O 1
ATOM 8499 N N . SER B 1 332 ? 8.539 -26.766 1.922 1 96.25 332 SER B N 1
ATOM 8500 C CA . SER B 1 332 ? 8.484 -25.547 2.717 1 96.25 332 SER B CA 1
ATOM 8501 C C . SER B 1 332 ? 9.82 -25.266 3.396 1 96.25 332 SER B C 1
ATOM 8503 O O . SER B 1 332 ? 10.227 -26 4.297 1 96.25 332 SER B O 1
ATOM 8505 N N . PRO B 1 333 ? 10.43 -24.156 3.027 1 97.44 333 PRO B N 1
ATOM 8506 C CA . PRO B 1 333 ? 11.695 -23.828 3.691 1 97.44 333 PRO B CA 1
ATOM 8507 C C . PRO B 1 333 ? 11.523 -23.562 5.188 1 97.44 333 PRO B C 1
ATOM 8509 O O . PRO B 1 333 ? 12.469 -23.734 5.957 1 97.44 333 PRO B O 1
ATOM 8512 N N . LEU B 1 334 ? 10.352 -23.25 5.641 1 97.94 334 LEU B N 1
ATOM 8513 C CA . LEU B 1 334 ? 10.102 -22.828 7.02 1 97.94 334 LEU B CA 1
ATOM 8514 C C . LEU B 1 334 ? 9.938 -24.047 7.93 1 97.94 334 LEU B C 1
ATOM 8516 O O . LEU B 1 334 ? 9.984 -23.922 9.156 1 97.94 334 LEU B O 1
ATOM 8520 N N . LEU B 1 335 ? 9.805 -25.234 7.352 1 97.12 335 LEU B N 1
ATOM 8521 C CA . LEU B 1 335 ? 9.641 -26.453 8.141 1 97.12 335 LEU B CA 1
ATOM 8522 C C . LEU B 1 335 ? 10.945 -27.234 8.211 1 97.12 335 LEU B C 1
ATOM 8524 O O . LEU B 1 335 ? 11.016 -28.281 8.859 1 97.12 335 LEU B O 1
ATOM 8528 N N . LEU B 1 336 ? 11.984 -26.734 7.574 1 95.94 336 LEU B N 1
ATOM 8529 C CA . LEU B 1 336 ? 13.242 -27.469 7.48 1 95.94 336 LEU B CA 1
ATOM 8530 C C . LEU B 1 336 ? 14.039 -27.344 8.773 1 95.94 336 LEU B C 1
ATOM 8532 O O . LEU B 1 336 ? 14.016 -26.297 9.43 1 95.94 336 LEU B O 1
ATOM 8536 N N . ASP B 1 337 ? 14.75 -28.391 9.109 1 95 337 ASP B N 1
ATOM 8537 C CA . ASP B 1 337 ? 15.742 -28.344 10.18 1 95 337 ASP B CA 1
ATOM 8538 C C . ASP B 1 337 ? 17.062 -27.781 9.672 1 95 337 ASP B C 1
ATOM 8540 O O . ASP B 1 337 ? 17.641 -28.281 8.711 1 95 337 ASP B O 1
ATOM 8544 N N . LEU B 1 338 ? 17.516 -26.703 10.281 1 97.25 338 LEU B N 1
ATOM 8545 C CA . LEU B 1 338 ? 18.703 -25.984 9.828 1 97.25 338 LEU B CA 1
ATOM 8546 C C . LEU B 1 338 ? 19.781 -25.953 10.914 1 97.25 338 LEU B C 1
ATOM 8548 O O . LEU B 1 338 ? 19.453 -26.062 12.102 1 97.25 338 LEU B O 1
ATOM 8552 N N . ASN B 1 339 ? 21.016 -25.875 10.562 1 97 339 ASN B N 1
ATOM 8553 C CA . ASN B 1 339 ? 22.125 -25.75 11.5 1 97 339 ASN B CA 1
ATOM 8554 C C . ASN B 1 339 ? 23.031 -24.562 11.156 1 97 339 ASN B C 1
ATOM 8556 O O . ASN B 1 339 ? 22.703 -23.781 10.258 1 97 339 ASN B O 1
ATOM 8560 N N . GLU B 1 340 ? 24.109 -24.312 11.82 1 96.81 340 GLU B N 1
ATOM 8561 C CA . GLU B 1 340 ? 24.938 -23.109 11.75 1 96.81 340 GLU B CA 1
ATOM 8562 C C . GLU B 1 340 ? 25.609 -22.984 10.391 1 96.81 340 GLU B C 1
ATOM 8564 O O . GLU B 1 340 ? 26.094 -21.906 10.031 1 96.81 340 GLU B O 1
ATOM 8569 N N . ASN B 1 341 ? 25.688 -24.094 9.609 1 96.56 341 ASN B N 1
ATOM 8570 C CA . ASN B 1 341 ? 26.359 -24.062 8.312 1 96.56 341 ASN B CA 1
ATOM 8571 C C . ASN B 1 341 ? 25.375 -23.781 7.184 1 96.56 341 ASN B C 1
ATOM 8573 O O . ASN B 1 341 ? 25.766 -23.484 6.059 1 96.56 341 ASN B O 1
ATOM 8577 N N . ASP B 1 342 ? 24.094 -23.859 7.48 1 98.12 342 ASP B N 1
ATOM 8578 C CA . ASP B 1 342 ? 23.047 -23.578 6.496 1 98.12 342 ASP B CA 1
ATOM 8579 C C . ASP B 1 342 ? 22.844 -22.078 6.316 1 98.12 342 ASP B C 1
ATOM 8581 O O . ASP B 1 342 ? 23.25 -21.281 7.168 1 98.12 342 ASP B O 1
ATOM 8585 N N . PRO B 1 343 ? 22.359 -21.656 5.238 1 98.62 343 PRO B N 1
ATOM 8586 C CA . PRO B 1 343 ? 22.094 -20.234 5.039 1 98.62 343 PRO B CA 1
ATOM 8587 C C . PRO B 1 343 ? 20.938 -19.734 5.895 1 98.62 343 PRO B C 1
ATOM 8589 O O . PRO B 1 343 ? 20.109 -20.531 6.352 1 98.62 343 PRO B O 1
ATOM 8592 N N . GLY B 1 344 ? 20.969 -18.375 6.234 1 98.69 344 GLY B N 1
ATOM 8593 C CA . GLY B 1 344 ? 19.719 -17.797 6.691 1 98.69 344 GLY B CA 1
ATOM 8594 C C . GLY B 1 344 ? 18.609 -17.891 5.66 1 98.69 344 GLY B C 1
ATOM 8595 O O . GLY B 1 344 ? 18.859 -17.75 4.461 1 98.69 344 GLY B O 1
ATOM 8596 N N . ILE B 1 345 ? 17.422 -18.109 6.082 1 98.75 345 ILE B N 1
ATOM 8597 C CA . ILE B 1 345 ? 16.312 -18.312 5.16 1 98.75 345 ILE B CA 1
ATOM 8598 C C . ILE B 1 345 ? 15.344 -17.125 5.262 1 98.75 345 ILE B C 1
ATOM 8600 O O . ILE B 1 345 ? 14.953 -16.734 6.359 1 98.75 345 ILE B O 1
ATOM 8604 N N . LEU B 1 346 ? 15.078 -16.531 4.195 1 98.81 346 LEU B N 1
ATOM 8605 C CA . LEU B 1 346 ? 13.977 -15.57 4.043 1 98.81 346 LEU B CA 1
ATOM 8606 C C . LEU B 1 346 ? 12.914 -16.109 3.094 1 98.81 346 LEU B C 1
ATOM 8608 O O . LEU B 1 346 ? 13.242 -16.734 2.082 1 98.81 346 LEU B O 1
ATOM 8612 N N . VAL B 1 347 ? 11.648 -15.93 3.432 1 98.75 347 VAL B N 1
ATOM 8613 C CA . VAL B 1 347 ? 10.539 -16.312 2.572 1 98.75 347 VAL B CA 1
ATOM 8614 C C . VAL B 1 347 ? 9.57 -15.141 2.42 1 98.75 347 VAL B C 1
ATOM 8616 O O . VAL B 1 347 ? 9.109 -14.578 3.414 1 98.75 347 VAL B O 1
ATOM 8619 N N . THR B 1 348 ? 9.336 -14.68 1.244 1 98.5 348 THR B N 1
ATOM 8620 C CA . THR B 1 348 ? 8.312 -13.672 0.977 1 98.5 348 THR B CA 1
ATOM 8621 C C . THR B 1 348 ? 7.047 -14.312 0.421 1 98.5 348 THR B C 1
ATOM 8623 O O . THR B 1 348 ? 7.117 -15.242 -0.385 1 98.5 348 THR B O 1
ATOM 8626 N N . GLN B 1 349 ? 5.883 -13.859 0.898 1 97.94 349 GLN B N 1
ATOM 8627 C CA . GLN B 1 349 ? 4.621 -14.469 0.504 1 97.94 349 GLN B CA 1
ATOM 8628 C C . GLN B 1 349 ? 3.578 -13.406 0.163 1 97.94 349 GLN B C 1
ATOM 8630 O O . GLN B 1 349 ? 3.496 -12.375 0.829 1 97.94 349 GLN B O 1
ATOM 8635 N N . SER B 1 350 ? 2.881 -13.656 -0.947 1 97.06 350 SER B N 1
ATOM 8636 C CA . SER B 1 350 ? 1.671 -12.891 -1.218 1 97.06 350 SER B CA 1
ATOM 8637 C C . SER B 1 350 ? 0.446 -13.547 -0.59 1 97.06 350 SER B C 1
ATOM 8639 O O . SER B 1 350 ? -0.145 -14.453 -1.174 1 97.06 350 SER B O 1
ATOM 8641 N N . ILE B 1 351 ? -0.002 -12.938 0.461 1 96.81 351 ILE B N 1
ATOM 8642 C CA . ILE B 1 351 ? -1.176 -13.477 1.139 1 96.81 351 ILE B CA 1
ATOM 8643 C C . ILE B 1 351 ? -2.424 -13.219 0.298 1 96.81 351 ILE B C 1
ATOM 8645 O O . ILE B 1 351 ? -3.383 -13.992 0.339 1 96.81 351 ILE B O 1
ATOM 8649 N N . HIS B 1 352 ? -2.371 -12.219 -0.497 1 95.69 352 HIS B N 1
ATOM 8650 C CA . HIS B 1 352 ? -3.533 -11.812 -1.276 1 95.69 352 HIS B CA 1
ATOM 8651 C C . HIS B 1 352 ? -3.689 -12.664 -2.527 1 95.69 352 HIS B C 1
ATOM 8653 O O . HIS B 1 352 ? -4.734 -12.633 -3.18 1 95.69 352 HIS B O 1
ATOM 8659 N N . LYS B 1 353 ? -2.717 -13.438 -2.986 1 94.44 353 LYS B N 1
ATOM 8660 C CA . LYS B 1 353 ? -2.816 -14.18 -4.242 1 94.44 353 LYS B CA 1
ATOM 8661 C C . LYS B 1 353 ? -3.604 -15.477 -4.059 1 94.44 353 LYS B C 1
ATOM 8663 O O . LYS B 1 353 ? -4.605 -15.695 -4.738 1 94.44 353 LYS B O 1
ATOM 8668 N N . GLN B 1 354 ? -3.182 -16.328 -3.02 1 94.94 354 GLN B N 1
ATOM 8669 C CA . GLN B 1 354 ? -3.914 -17.594 -2.896 1 94.94 354 GLN B CA 1
ATOM 8670 C C . GLN B 1 354 ? -4.289 -17.859 -1.442 1 94.94 354 GLN B C 1
ATOM 8672 O O . GLN B 1 354 ? -4.781 -18.953 -1.119 1 94.94 354 GLN B O 1
ATOM 8677 N N . GLN B 1 355 ? -4.027 -16.953 -0.564 1 97.12 355 GLN B N 1
ATOM 8678 C CA . GLN B 1 355 ? -4.551 -17.016 0.796 1 97.12 355 GLN B CA 1
ATOM 8679 C C . GLN B 1 355 ? -5.613 -15.953 1.029 1 97.12 355 GLN B C 1
ATOM 8681 O O . GLN B 1 355 ? -6.266 -15.5 0.085 1 97.12 355 GLN B O 1
ATOM 8686 N N . ALA B 1 356 ? -5.91 -15.727 2.344 1 96.81 356 ALA B N 1
ATOM 8687 C CA . ALA B 1 356 ? -7.012 -14.805 2.623 1 96.81 356 ALA B CA 1
ATOM 8688 C C . ALA B 1 356 ? -6.492 -13.422 2.982 1 96.81 356 ALA B C 1
ATOM 8690 O O . ALA B 1 356 ? -6.383 -13.078 4.164 1 96.81 356 ALA B O 1
ATOM 8691 N N . GLY B 1 357 ? -6.191 -12.578 2.031 1 97.06 357 GLY B N 1
ATOM 8692 C CA . GLY B 1 357 ? -5.762 -11.203 2.238 1 97.06 357 GLY B CA 1
ATOM 8693 C C . GLY B 1 357 ? -6.277 -10.25 1.177 1 97.06 357 GLY B C 1
ATOM 8694 O O . GLY B 1 357 ? -6.562 -10.664 0.05 1 97.06 357 GLY B O 1
ATOM 8695 N N . PHE B 1 358 ? -6.445 -8.922 1.552 1 97.38 358 PHE B N 1
ATOM 8696 C CA . PHE B 1 358 ? -6.695 -7.906 0.542 1 97.38 358 PHE B CA 1
ATOM 8697 C C . PHE B 1 358 ? -5.527 -7.801 -0.428 1 97.38 358 PHE B C 1
ATOM 8699 O O . PHE B 1 358 ? -4.395 -8.148 -0.084 1 97.38 358 PHE B O 1
ATOM 8706 N N . SER B 1 359 ? -5.852 -7.391 -1.673 1 96.5 359 SER B N 1
ATOM 8707 C CA . SER B 1 359 ? -4.762 -7.066 -2.592 1 96.5 359 SER B CA 1
ATOM 8708 C C . SER B 1 359 ? -3.732 -6.16 -1.928 1 96.5 359 SER B C 1
ATOM 8710 O O . SER B 1 359 ? -4.086 -5.277 -1.142 1 96.5 359 SER B O 1
ATOM 8712 N N . GLN B 1 360 ? -2.441 -6.344 -2.127 1 96.25 360 GLN B N 1
ATOM 8713 C CA . GLN B 1 360 ? -1.284 -5.633 -1.595 1 96.25 360 GLN B CA 1
ATOM 8714 C C . GLN B 1 360 ? -0.82 -6.246 -0.276 1 96.25 360 GLN B C 1
ATOM 8716 O O . GLN B 1 360 ? 0.255 -5.914 0.226 1 96.25 360 GLN B O 1
ATOM 8721 N N . ALA B 1 361 ? -1.602 -7.18 0.345 1 97.25 361 ALA B N 1
ATOM 8722 C CA . ALA B 1 361 ? -1.186 -7.789 1.604 1 97.25 361 ALA B CA 1
ATOM 8723 C C . ALA B 1 361 ? -0.091 -8.828 1.376 1 97.25 361 ALA B C 1
ATOM 8725 O O . ALA B 1 361 ? -0.274 -9.773 0.603 1 97.25 361 ALA B O 1
ATOM 8726 N N . SER B 1 362 ? 0.999 -8.68 1.992 1 97.94 362 SER B N 1
ATOM 8727 C CA . SER B 1 362 ? 2.154 -9.562 1.886 1 97.94 362 SER B CA 1
ATOM 8728 C C . SER B 1 362 ? 2.855 -9.719 3.23 1 97.94 362 SER B C 1
ATOM 8730 O O . SER B 1 362 ? 2.461 -9.102 4.219 1 97.94 362 SER B O 1
ATOM 8732 N N . GLN B 1 363 ? 3.773 -10.641 3.32 1 98.44 363 GLN B N 1
ATOM 8733 C CA . GLN B 1 363 ? 4.539 -10.812 4.551 1 98.44 363 GLN B CA 1
ATOM 8734 C C . GLN B 1 363 ? 5.918 -11.406 4.266 1 98.44 363 GLN B C 1
ATOM 8736 O O . GLN B 1 363 ? 6.133 -12.008 3.213 1 98.44 363 GLN B O 1
ATOM 8741 N N . ILE B 1 364 ? 6.852 -11.164 5.098 1 98.69 364 ILE B N 1
ATOM 8742 C CA . ILE B 1 364 ? 8.211 -11.695 5.074 1 98.69 364 ILE B CA 1
ATOM 8743 C C . ILE B 1 364 ? 8.438 -12.594 6.289 1 98.69 364 ILE B C 1
ATOM 8745 O O . ILE B 1 364 ? 8.195 -12.18 7.426 1 98.69 364 ILE B O 1
ATOM 8749 N N . HIS B 1 365 ? 8.812 -13.797 6.094 1 98.75 365 HIS B N 1
ATOM 8750 C CA . HIS B 1 365 ? 9.234 -14.695 7.168 1 98.75 365 HIS B CA 1
ATOM 8751 C C . HIS B 1 365 ? 10.75 -14.828 7.219 1 98.75 365 HIS B C 1
ATOM 8753 O O . HIS B 1 365 ? 11.391 -15.047 6.188 1 98.75 365 HIS B O 1
ATOM 8759 N N . LYS B 1 366 ? 11.305 -14.633 8.312 1 98.25 366 LYS B N 1
ATOM 8760 C CA . LYS B 1 366 ? 12.727 -14.812 8.578 1 98.25 366 LYS B CA 1
ATOM 8761 C C . LYS B 1 366 ? 12.977 -16.047 9.445 1 98.25 366 LYS B C 1
ATOM 8763 O O . LYS B 1 366 ? 12.32 -16.219 10.477 1 98.25 366 LYS B O 1
ATOM 8768 N N . LYS B 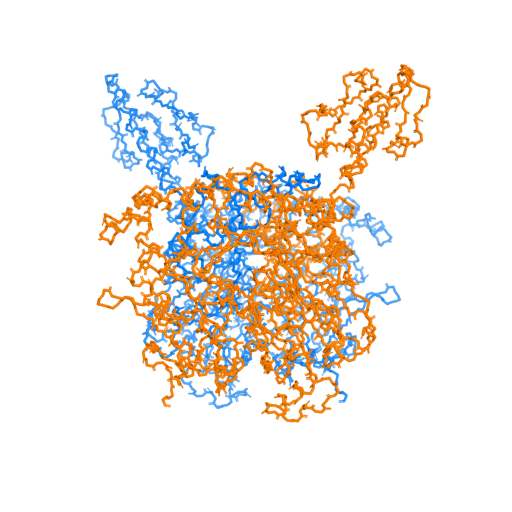1 367 ? 13.742 -16.953 9.016 1 98.38 367 LYS B N 1
ATOM 8769 C CA . LYS B 1 367 ? 14.219 -18.109 9.758 1 98.38 367 LYS B CA 1
ATOM 8770 C C . LYS B 1 367 ? 15.742 -18.203 9.727 1 98.38 367 LYS B C 1
ATOM 8772 O O . LYS B 1 367 ? 16.312 -18.812 8.82 1 98.38 367 LYS B O 1
ATOM 8777 N N . ASP B 1 368 ? 16.406 -17.641 10.758 1 98.38 368 ASP B N 1
ATOM 8778 C CA . ASP B 1 368 ? 17.859 -17.547 10.695 1 98.38 368 ASP B CA 1
ATOM 8779 C C . ASP B 1 368 ? 18.469 -17.516 12.102 1 98.38 368 ASP B C 1
ATOM 8781 O O . ASP B 1 368 ? 19.609 -17.078 12.281 1 98.38 368 ASP B O 1
ATOM 8785 N N . LYS B 1 369 ? 17.734 -17.922 13.094 1 97.44 369 LYS B N 1
ATOM 8786 C CA . LYS B 1 369 ? 18.25 -17.953 14.453 1 97.44 369 LYS B CA 1
ATOM 8787 C C . LYS B 1 369 ? 19.469 -18.859 14.555 1 97.44 369 LYS B C 1
ATOM 8789 O O . LYS B 1 369 ? 20.344 -18.656 15.414 1 97.44 369 LYS B O 1
ATOM 8794 N N . HIS B 1 370 ? 19.547 -19.906 13.719 1 98.06 370 HIS B N 1
ATOM 8795 C CA . HIS B 1 370 ? 20.609 -20.891 13.758 1 98.06 370 HIS B CA 1
ATOM 8796 C C . HIS B 1 370 ? 21.953 -20.25 13.383 1 98.06 370 HIS B C 1
ATOM 8798 O O . HIS B 1 370 ? 23.016 -20.844 13.625 1 98.06 370 HIS B O 1
ATOM 8804 N N . ILE B 1 371 ? 21.969 -19.016 12.789 1 98.25 371 ILE B N 1
ATOM 8805 C CA . ILE B 1 371 ? 23.25 -18.391 12.422 1 98.25 371 ILE B CA 1
ATOM 8806 C C . ILE B 1 371 ? 23.469 -17.141 13.266 1 98.25 371 ILE B C 1
ATOM 8808 O O . ILE B 1 371 ? 24.312 -16.312 12.938 1 98.25 371 ILE B O 1
ATOM 8812 N N . LYS B 1 372 ? 22.688 -16.891 14.266 1 96.81 372 LYS B N 1
ATOM 8813 C CA . LYS B 1 372 ? 22.875 -15.766 15.188 1 96.81 372 LYS B CA 1
ATOM 8814 C C . LYS B 1 372 ? 24.297 -15.734 15.734 1 96.81 372 LYS B C 1
ATOM 8816 O O . LYS B 1 372 ? 24.844 -16.766 16.109 1 96.81 372 LYS B O 1
ATOM 8821 N N . GLY B 1 373 ? 24.891 -14.547 15.781 1 95.06 373 GLY B N 1
ATOM 8822 C CA . GLY B 1 373 ? 26.25 -14.391 16.281 1 95.06 373 GLY B CA 1
ATOM 8823 C C . GLY B 1 373 ? 27.297 -14.367 15.18 1 95.06 373 GLY B C 1
ATOM 8824 O O . GLY B 1 373 ? 28.422 -13.914 15.398 1 95.06 373 GLY B O 1
ATOM 8825 N N . GLN B 1 374 ? 26.938 -14.875 14.008 1 96.69 374 GLN B N 1
ATOM 8826 C CA . GLN B 1 374 ? 27.844 -14.836 12.867 1 96.69 374 GLN B CA 1
ATOM 8827 C C . GLN B 1 374 ? 27.797 -13.477 12.172 1 96.69 374 GLN B C 1
ATOM 8829 O O . GLN B 1 374 ? 26.797 -12.766 12.266 1 96.69 374 GLN B O 1
ATOM 8834 N N . LYS B 1 375 ? 28.859 -13.102 11.492 1 95.94 375 LYS B N 1
ATOM 8835 C CA . LYS B 1 375 ? 28.969 -11.828 10.781 1 95.94 375 LYS B CA 1
ATOM 8836 C C . LYS B 1 375 ? 27.875 -11.695 9.719 1 95.94 375 LYS B C 1
ATOM 8838 O O . LYS B 1 375 ? 27.391 -10.594 9.461 1 95.94 375 LYS B O 1
ATOM 8843 N N . ARG B 1 376 ? 27.469 -12.867 9.141 1 97.06 376 ARG B N 1
ATOM 8844 C CA . ARG B 1 376 ? 26.5 -12.852 8.047 1 97.06 376 ARG B CA 1
ATOM 8845 C C . ARG B 1 376 ? 25.078 -12.664 8.57 1 97.06 376 ARG B C 1
ATOM 8847 O O . ARG B 1 376 ? 24.172 -12.391 7.793 1 97.06 376 ARG B O 1
ATOM 8854 N N . TYR B 1 377 ? 24.859 -12.781 9.891 1 97.94 377 TYR B N 1
ATOM 8855 C CA . TYR B 1 377 ? 23.547 -12.672 10.5 1 97.94 377 TYR B CA 1
ATOM 8856 C C . TYR B 1 377 ? 23.031 -11.242 10.43 1 97.94 377 TYR B C 1
ATOM 8858 O O . TYR B 1 377 ? 23.766 -10.297 10.742 1 97.94 377 TYR B O 1
ATOM 8866 N N . VAL B 1 378 ? 21.812 -11.008 10.008 1 97.62 378 VAL B N 1
ATOM 8867 C CA . VAL B 1 378 ? 21.172 -9.695 10.008 1 97.62 378 VAL B CA 1
ATOM 8868 C C . VAL B 1 378 ? 20.156 -9.625 11.148 1 97.62 378 VAL B C 1
ATOM 8870 O O . VAL B 1 378 ? 19.047 -10.164 11.047 1 97.62 378 VAL B O 1
ATOM 8873 N N . ASP B 1 379 ? 20.438 -8.938 12.117 1 95.69 379 ASP B N 1
ATOM 8874 C CA . ASP B 1 379 ? 19.547 -8.883 13.281 1 95.69 379 ASP B CA 1
ATOM 8875 C C . ASP B 1 379 ? 18.312 -8.023 13 1 95.69 379 ASP B C 1
ATOM 8877 O O . ASP B 1 379 ? 18.219 -7.406 11.938 1 95.69 379 ASP B O 1
ATOM 8881 N N . HIS B 1 380 ? 17.344 -8.023 13.906 1 94.88 380 HIS B N 1
ATOM 8882 C CA . HIS B 1 380 ? 16.078 -7.332 13.734 1 94.88 380 HIS B CA 1
ATOM 8883 C C . HIS B 1 380 ? 16.281 -5.84 13.508 1 94.88 380 HIS B C 1
ATOM 8885 O O . HIS B 1 380 ? 15.625 -5.238 12.656 1 94.88 380 HIS B O 1
ATOM 8891 N N . LYS B 1 381 ? 17.156 -5.164 14.273 1 94.25 381 LYS B N 1
ATOM 8892 C CA . LYS B 1 381 ? 17.344 -3.723 14.172 1 94.25 381 LYS B CA 1
ATOM 8893 C C . LYS B 1 381 ? 17.766 -3.32 12.766 1 94.25 381 LYS B C 1
ATOM 8895 O O . LYS B 1 381 ? 17.188 -2.406 12.172 1 94.25 381 LYS B O 1
ATOM 8900 N N . ARG B 1 382 ? 18.719 -4.043 12.211 1 95.06 382 ARG B N 1
ATOM 8901 C CA . ARG B 1 382 ? 19.203 -3.746 10.867 1 95.06 382 ARG B CA 1
ATOM 8902 C C . ARG B 1 382 ? 18.172 -4.113 9.812 1 95.06 382 ARG B C 1
ATOM 8904 O O . ARG B 1 382 ? 17.984 -3.389 8.836 1 95.06 382 ARG B O 1
ATOM 8911 N N . PHE B 1 383 ? 17.484 -5.277 10 1 96.94 383 PHE B N 1
ATOM 8912 C CA . PHE B 1 383 ? 16.422 -5.66 9.07 1 96.94 383 PHE B CA 1
ATOM 8913 C C . PHE B 1 383 ? 15.289 -4.637 9.086 1 96.94 383 PHE B C 1
ATOM 8915 O O . PHE B 1 383 ? 14.742 -4.289 8.039 1 96.94 383 PHE B O 1
ATOM 8922 N N . ASN B 1 384 ? 14.953 -4.168 10.258 1 94.88 384 ASN B N 1
ATOM 8923 C CA . ASN B 1 384 ? 13.875 -3.195 10.398 1 94.88 384 ASN B CA 1
ATOM 8924 C C . ASN B 1 384 ? 14.242 -1.858 9.758 1 94.88 384 ASN B C 1
ATOM 8926 O O . ASN B 1 384 ? 13.367 -1.129 9.289 1 94.88 384 ASN B O 1
ATOM 8930 N N . ASN B 1 385 ? 15.508 -1.492 9.805 1 94.19 385 ASN B N 1
ATOM 8931 C CA . ASN B 1 385 ? 15.945 -0.294 9.094 1 94.19 385 ASN B CA 1
ATOM 8932 C C . ASN B 1 385 ? 15.594 -0.361 7.609 1 94.19 385 ASN B C 1
ATOM 8934 O O . ASN B 1 385 ? 15.125 0.624 7.031 1 94.19 385 ASN B O 1
ATOM 8938 N N . SER B 1 386 ? 15.844 -1.521 7.047 1 95.75 386 SER B N 1
ATOM 8939 C CA . SER B 1 386 ? 15.445 -1.73 5.656 1 95.75 386 SER B CA 1
ATOM 8940 C C . SER B 1 386 ? 13.93 -1.701 5.504 1 95.75 386 SER B C 1
ATOM 8942 O O . SER B 1 386 ? 13.406 -1.093 4.566 1 95.75 386 SER B O 1
ATOM 8944 N N . TYR B 1 387 ? 13.203 -2.365 6.406 1 95.56 387 TYR B N 1
ATOM 8945 C CA . TYR B 1 387 ? 11.742 -2.418 6.395 1 95.56 387 TYR B CA 1
ATOM 8946 C C . TYR B 1 387 ? 11.148 -1.016 6.367 1 95.56 387 TYR B C 1
ATOM 8948 O O . TYR B 1 387 ? 10.266 -0.725 5.551 1 95.56 387 TYR B O 1
ATOM 8956 N N . MET B 1 388 ? 11.672 -0.093 7.102 1 92.56 388 MET B N 1
ATOM 8957 C CA . MET B 1 388 ? 11.133 1.25 7.281 1 92.56 388 MET B CA 1
ATOM 8958 C C . MET B 1 388 ? 11.375 2.105 6.039 1 92.56 388 MET B C 1
ATOM 8960 O O . MET B 1 388 ? 10.656 3.082 5.809 1 92.56 388 MET B O 1
ATOM 8964 N N . MET B 1 389 ? 12.305 1.72 5.238 1 93.12 389 MET B N 1
ATOM 8965 C CA . MET B 1 389 ? 12.602 2.475 4.027 1 93.12 389 MET B CA 1
ATOM 8966 C C . MET B 1 389 ? 11.477 2.322 3.002 1 93.12 389 MET B C 1
ATOM 8968 O O . MET B 1 389 ? 11.305 3.176 2.131 1 93.12 389 MET B O 1
ATOM 8972 N N . PHE B 1 390 ? 10.719 1.246 3.156 1 94.25 390 PHE B N 1
ATOM 8973 C CA . PHE B 1 390 ? 9.742 0.956 2.111 1 94.25 390 PHE B CA 1
ATOM 8974 C C . PHE B 1 390 ? 8.328 0.924 2.684 1 94.25 390 PHE B C 1
ATOM 8976 O O . PHE B 1 390 ? 7.352 0.826 1.938 1 94.25 390 PHE B O 1
ATOM 8983 N N . ALA B 1 391 ? 8.195 1.041 3.949 1 91.81 391 ALA B N 1
ATOM 8984 C CA . ALA B 1 391 ? 6.891 1 4.598 1 91.81 391 ALA B CA 1
ATOM 8985 C C . ALA B 1 391 ? 6.281 2.396 4.695 1 91.81 391 ALA B C 1
ATOM 8987 O O . ALA B 1 391 ? 7.004 3.383 4.859 1 91.81 391 ALA B O 1
ATOM 8988 N N . SER B 1 392 ? 4.969 2.441 4.559 1 89.81 392 SER B N 1
ATOM 8989 C CA . SER B 1 392 ? 4.273 3.697 4.809 1 89.81 392 SER B CA 1
ATOM 8990 C C . SER B 1 392 ? 4.199 3.998 6.305 1 89.81 392 SER B C 1
ATOM 8992 O O . SER B 1 392 ? 3.992 3.094 7.113 1 89.81 392 SER B O 1
ATOM 8994 N N . THR B 1 393 ? 4.312 5.301 6.617 1 86.25 393 THR B N 1
ATOM 8995 C CA . THR B 1 393 ? 4.148 5.723 8.008 1 86.25 393 THR B CA 1
ATOM 8996 C C . THR B 1 393 ? 2.676 5.965 8.328 1 86.25 393 THR B C 1
ATOM 8998 O O . THR B 1 393 ? 2.33 6.297 9.461 1 86.25 393 THR B O 1
ATOM 9001 N N . SER B 1 394 ? 1.843 5.879 7.328 1 91.06 394 SER B N 1
ATOM 9002 C CA . SER B 1 394 ? 0.394 5.969 7.477 1 91.06 394 SER B CA 1
ATOM 9003 C C . SER B 1 394 ? -0.294 4.711 6.957 1 91.06 394 SER B C 1
ATOM 9005 O O . SER B 1 394 ? -1.021 4.758 5.965 1 91.06 394 SER B O 1
ATOM 9007 N N . PRO B 1 395 ? -0.155 3.699 7.676 1 92.06 395 PRO B N 1
ATOM 9008 C CA . PRO B 1 395 ? -0.695 2.426 7.195 1 92.06 395 PRO B CA 1
ATOM 9009 C C . PRO B 1 395 ? -2.221 2.408 7.156 1 92.06 395 PRO B C 1
ATOM 9011 O O . PRO B 1 395 ? -2.871 3.008 8.016 1 92.06 395 PRO B O 1
ATOM 9014 N N . PHE B 1 396 ? -2.77 1.768 6.164 1 95.5 396 PHE B N 1
ATOM 9015 C CA . PHE B 1 396 ? -4.195 1.462 6.102 1 95.5 396 PHE B CA 1
ATOM 9016 C C . PHE B 1 396 ? -4.52 0.229 6.938 1 95.5 396 PHE B C 1
ATOM 9018 O O . PHE B 1 396 ? -4.402 -0.9 6.461 1 95.5 396 PHE B O 1
ATOM 9025 N N . TYR B 1 397 ? -5.051 0.291 8.164 1 94.12 397 TYR B N 1
ATOM 9026 C CA . TYR B 1 397 ? -5.117 -0.744 9.188 1 94.12 397 TYR B CA 1
ATOM 9027 C C . TYR B 1 397 ? -6.047 -1.875 8.766 1 94.12 397 TYR B C 1
ATOM 9029 O O . TYR B 1 397 ? -5.82 -3.037 9.109 1 94.12 397 TYR B O 1
ATOM 9037 N N . PRO B 1 398 ? -7.145 -1.55 8.008 1 95.56 398 PRO B N 1
ATOM 9038 C CA . PRO B 1 398 ? -7.934 -2.682 7.52 1 95.56 398 PRO B CA 1
ATOM 9039 C C . PRO B 1 398 ? -7.109 -3.662 6.688 1 95.56 398 PRO B C 1
ATOM 9041 O O . PRO B 1 398 ? -7.301 -4.879 6.789 1 95.56 398 PRO B O 1
ATOM 9044 N N . LEU B 1 399 ? -6.23 -3.135 5.934 1 96.06 399 LEU B N 1
ATOM 9045 C CA . LEU B 1 399 ? -5.336 -3.979 5.148 1 96.06 399 LEU B CA 1
ATOM 9046 C C . LEU B 1 399 ? -4.418 -4.789 6.059 1 96.06 399 LEU B C 1
ATOM 9048 O O . LEU B 1 399 ? -4.23 -5.988 5.844 1 96.06 399 LEU B O 1
ATOM 9052 N N . TYR B 1 400 ? -3.865 -4.184 7.078 1 94.75 400 TYR B N 1
ATOM 9053 C CA . TYR B 1 400 ? -3.035 -4.859 8.07 1 94.75 400 TYR B CA 1
ATOM 9054 C C . TYR B 1 400 ? -3.814 -5.965 8.773 1 94.75 400 TYR B C 1
ATOM 9056 O O . TYR B 1 400 ? -3.279 -7.047 9.023 1 94.75 400 TYR B O 1
ATOM 9064 N N . SER B 1 401 ? -5.066 -5.707 9.031 1 95.94 401 SER B N 1
ATOM 9065 C CA . SER B 1 401 ? -5.91 -6.637 9.773 1 95.94 401 SER B CA 1
ATOM 9066 C C . SER B 1 401 ? -6.148 -7.918 8.984 1 95.94 401 SER B C 1
ATOM 9068 O O . SER B 1 401 ? -6.328 -8.992 9.57 1 95.94 401 SER B O 1
ATOM 9070 N N . THR B 1 402 ? -6.141 -7.855 7.668 1 97.06 402 THR B N 1
ATOM 9071 C CA . THR B 1 402 ? -6.352 -9.062 6.879 1 97.06 402 THR B CA 1
ATOM 9072 C C . THR B 1 402 ? -5.191 -10.039 7.059 1 97.06 402 THR B C 1
ATOM 9074 O O . THR B 1 402 ? -5.387 -11.258 7.031 1 97.06 402 THR B O 1
ATOM 9077 N N . LEU B 1 403 ? -3.973 -9.508 7.246 1 97.75 403 LEU B N 1
ATOM 9078 C CA . LEU B 1 403 ? -2.811 -10.352 7.492 1 97.75 403 LEU B CA 1
ATOM 9079 C C . LEU B 1 403 ? -2.939 -11.078 8.828 1 97.75 403 LEU B C 1
ATOM 9081 O O . LEU B 1 403 ? -2.645 -12.266 8.922 1 97.75 403 LEU B O 1
ATOM 9085 N N . ASP B 1 404 ? -3.438 -10.352 9.766 1 97.31 404 ASP B N 1
ATOM 9086 C CA . ASP B 1 404 ? -3.668 -10.883 11.102 1 97.31 404 ASP B CA 1
ATOM 9087 C C . ASP B 1 404 ? -4.746 -11.969 11.086 1 97.31 404 ASP B C 1
ATOM 9089 O O . ASP B 1 404 ? -4.543 -13.062 11.617 1 97.31 404 ASP B O 1
ATOM 9093 N N . VAL B 1 405 ? -5.844 -11.734 10.469 1 98 405 VAL B N 1
ATOM 9094 C CA . VAL B 1 405 ? -6.973 -12.664 10.398 1 98 405 VAL B CA 1
ATOM 9095 C C . VAL B 1 405 ? -6.586 -13.883 9.57 1 98 405 VAL B C 1
ATOM 9097 O O . VAL B 1 405 ? -6.977 -15.008 9.898 1 98 405 VAL B O 1
ATOM 9100 N N . ASN B 1 406 ? -5.828 -13.68 8.516 1 98.38 406 ASN B N 1
ATOM 9101 C CA . ASN B 1 406 ? -5.352 -14.797 7.719 1 98.38 406 ASN B CA 1
ATOM 9102 C C . ASN B 1 406 ? -4.527 -15.773 8.555 1 98.38 406 ASN B C 1
ATOM 9104 O O . ASN B 1 406 ? -4.676 -16.984 8.43 1 98.38 406 ASN B O 1
ATOM 9108 N N . ALA B 1 407 ? -3.623 -15.211 9.367 1 98.19 407 ALA B N 1
ATOM 9109 C CA . ALA B 1 407 ? -2.832 -16.078 10.234 1 98.19 407 ALA B CA 1
ATOM 9110 C C . ALA B 1 407 ? -3.734 -16.938 11.125 1 98.19 407 ALA B C 1
ATOM 9112 O O . ALA B 1 407 ? -3.486 -18.125 11.312 1 98.19 407 ALA B O 1
ATOM 9113 N N . LYS B 1 408 ? -4.777 -16.328 11.664 1 97.75 408 LYS B N 1
ATOM 9114 C CA . LYS B 1 408 ? -5.723 -17.031 12.516 1 97.75 408 LYS B CA 1
ATOM 9115 C C . LYS B 1 408 ? -6.441 -18.141 11.742 1 97.75 408 LYS B C 1
ATOM 9117 O O . LYS B 1 408 ? -6.625 -19.234 12.25 1 97.75 408 LYS B O 1
ATOM 9122 N N . ILE B 1 409 ? -6.828 -17.875 10.531 1 97.69 409 ILE B N 1
ATOM 9123 C CA . ILE B 1 409 ? -7.531 -18.844 9.688 1 97.69 409 ILE B CA 1
ATOM 9124 C C . ILE B 1 409 ? -6.633 -20.047 9.406 1 97.69 409 ILE B C 1
ATOM 9126 O O . ILE B 1 409 ? -7.086 -21.188 9.438 1 97.69 409 ILE B O 1
ATOM 9130 N N . GLN B 1 410 ? -5.344 -19.797 9.18 1 97.56 410 GLN B N 1
ATOM 9131 C CA . GLN B 1 410 ? -4.402 -20.859 8.82 1 97.56 410 GLN B CA 1
ATOM 9132 C C . GLN B 1 410 ? -4.012 -21.672 10.047 1 97.56 410 GLN B C 1
ATOM 9134 O O . GLN B 1 410 ? -3.566 -22.812 9.914 1 97.56 410 GLN B O 1
ATOM 9139 N N . SER B 1 411 ? -4.234 -21.172 11.211 1 96 411 SER B N 1
ATOM 9140 C CA . SER B 1 411 ? -3.695 -21.766 12.43 1 96 411 SER B CA 1
ATOM 9141 C C . SER B 1 411 ? -4.453 -23.031 12.812 1 96 411 SER B C 1
ATOM 9143 O O . SER B 1 411 ? -5.676 -23.094 12.68 1 96 411 SER B O 1
ATOM 9145 N N . GLY B 1 412 ? -3.703 -24.078 13.25 1 92.44 412 GLY B N 1
ATOM 9146 C CA . GLY B 1 412 ? -4.277 -25.266 13.852 1 92.44 412 GLY B CA 1
ATOM 9147 C C . GLY B 1 412 ? -4.887 -26.219 12.836 1 92.44 412 GLY B C 1
ATOM 9148 O O . GLY B 1 412 ? -4.543 -26.172 11.656 1 92.44 412 GLY B O 1
ATOM 9149 N N . GLU B 1 413 ? -5.742 -27.078 13.32 1 94.69 413 GLU B N 1
ATOM 9150 C CA . GLU B 1 413 ? -6.305 -28.156 12.523 1 94.69 413 GLU B CA 1
ATOM 9151 C C . GLU B 1 413 ? -7.367 -27.641 11.555 1 94.69 413 GLU B C 1
ATOM 9153 O O . GLU B 1 413 ? -7.566 -28.203 10.484 1 94.69 413 GLU B O 1
ATOM 9158 N N . ALA B 1 414 ? -8 -26.578 11.938 1 94.19 414 ALA B N 1
ATOM 9159 C CA . ALA B 1 414 ? -9.016 -26.016 11.062 1 94.19 414 ALA B CA 1
ATOM 9160 C C . ALA B 1 414 ? -8.414 -25.562 9.742 1 94.19 414 ALA B C 1
ATOM 9162 O O . ALA B 1 414 ? -9 -25.766 8.68 1 94.19 414 ALA B O 1
ATOM 9163 N N . GLY B 1 415 ? -7.25 -24.906 9.867 1 96 415 GLY B N 1
ATOM 9164 C CA . GLY B 1 415 ? -6.559 -24.484 8.664 1 96 415 GLY B CA 1
ATOM 9165 C C . GLY B 1 415 ? -6.16 -25.641 7.77 1 96 415 GLY B C 1
ATOM 9166 O O . GLY B 1 415 ? -6.348 -25.594 6.555 1 96 415 GLY B O 1
ATOM 9167 N N . LYS B 1 416 ? -5.652 -26.688 8.344 1 96.31 416 LYS B N 1
ATOM 9168 C CA . LYS B 1 416 ? -5.258 -27.875 7.605 1 96.31 416 LYS B CA 1
ATOM 9169 C C . LYS B 1 416 ? -6.457 -28.516 6.906 1 96.31 416 LYS B C 1
ATOM 9171 O O . LYS B 1 416 ? -6.355 -28.938 5.758 1 96.31 416 LYS B O 1
ATOM 9176 N N . ARG B 1 417 ? -7.52 -28.547 7.59 1 96.06 417 ARG B N 1
ATOM 9177 C CA . ARG B 1 417 ? -8.742 -29.125 7.027 1 96.06 417 ARG B CA 1
ATOM 9178 C C . ARG B 1 417 ? -9.203 -28.344 5.805 1 96.06 417 ARG B C 1
ATOM 9180 O O . ARG B 1 417 ? -9.609 -28.922 4.801 1 96.06 417 ARG B O 1
ATOM 9187 N N . LEU B 1 418 ? -9.156 -27.016 5.895 1 96.38 418 LEU B N 1
ATOM 9188 C CA . LEU B 1 418 ? -9.57 -26.156 4.785 1 96.38 418 LEU B CA 1
ATOM 9189 C C . LEU B 1 418 ? -8.773 -26.484 3.525 1 96.38 418 LEU B C 1
ATOM 9191 O O . LEU B 1 418 ? -9.352 -26.625 2.443 1 96.38 418 LEU B O 1
ATOM 9195 N N . TRP B 1 419 ? -7.516 -26.641 3.658 1 97.5 419 TRP B N 1
ATOM 9196 C CA . TRP B 1 419 ? -6.66 -26.906 2.506 1 97.5 419 TRP B CA 1
ATOM 9197 C C . TRP B 1 419 ? -6.863 -28.328 1.993 1 97.5 419 TRP B C 1
ATOM 9199 O O . TRP B 1 419 ? -6.828 -28.578 0.784 1 97.5 419 TRP B O 1
ATOM 9209 N N . ARG B 1 420 ? -7.016 -29.266 2.889 1 97 420 ARG B N 1
ATOM 9210 C CA . ARG B 1 420 ? -7.262 -30.641 2.459 1 97 420 ARG B CA 1
ATOM 9211 C C . ARG B 1 420 ? -8.539 -30.719 1.629 1 97 420 ARG B C 1
ATOM 9213 O O . ARG B 1 420 ? -8.57 -31.406 0.601 1 97 420 ARG B O 1
ATOM 9220 N N . GLU B 1 421 ? -9.578 -30.047 2.104 1 96.5 421 GLU B N 1
ATOM 9221 C CA . GLU B 1 421 ? -10.836 -30.016 1.356 1 96.5 421 GLU B CA 1
ATOM 9222 C C . GLU B 1 421 ? -10.648 -29.375 -0.013 1 96.5 421 GLU B C 1
ATOM 9224 O O . GLU B 1 421 ? -11.242 -29.812 -1 1 96.5 421 GLU B O 1
ATOM 9229 N N . CYS B 1 422 ? -9.914 -28.375 -0.045 1 97.5 422 CYS B N 1
ATOM 9230 C CA . CYS B 1 422 ? -9.617 -27.688 -1.304 1 97.5 422 CYS B CA 1
ATOM 9231 C C . CYS B 1 422 ? -8.93 -28.641 -2.283 1 97.5 422 CYS B C 1
ATOM 9233 O O . CYS B 1 422 ? -9.312 -28.719 -3.453 1 97.5 422 CYS B O 1
ATOM 9235 N N . ILE B 1 423 ? -7.953 -29.391 -1.812 1 98 423 ILE B N 1
ATOM 9236 C CA . ILE B 1 423 ? -7.211 -30.344 -2.635 1 98 423 ILE B CA 1
ATOM 9237 C C . ILE B 1 423 ? -8.164 -31.422 -3.166 1 98 423 ILE B C 1
ATOM 9239 O O . ILE B 1 423 ? -8.125 -31.75 -4.352 1 98 423 ILE B O 1
ATOM 9243 N N . LYS B 1 424 ? -9.008 -31.938 -2.35 1 98.06 424 LYS B N 1
ATOM 9244 C CA . LYS B 1 424 ? -9.961 -32.969 -2.754 1 98.06 424 LYS B CA 1
ATOM 9245 C C . LYS B 1 424 ? -10.883 -32.469 -3.855 1 98.06 424 LYS B C 1
ATOM 9247 O O . LYS B 1 424 ? -11.172 -33.188 -4.812 1 98.06 424 LYS B O 1
ATOM 9252 N N . MET B 1 425 ? -11.312 -31.25 -3.656 1 97.44 425 MET B N 1
ATOM 9253 C CA . MET B 1 425 ? -12.188 -30.641 -4.66 1 97.44 425 MET B CA 1
ATOM 9254 C C . MET B 1 425 ? -11.477 -30.531 -6.004 1 97.44 425 MET B C 1
ATOM 9256 O O . MET B 1 425 ? -12.078 -30.781 -7.051 1 97.44 425 MET B O 1
ATOM 9260 N N . GLY B 1 426 ? -10.203 -30.141 -5.949 1 97.94 426 GLY B N 1
ATOM 9261 C CA . GLY B 1 426 ? -9.422 -30.062 -7.172 1 97.94 426 GLY B CA 1
ATOM 9262 C C . GLY B 1 426 ? -9.227 -31.422 -7.84 1 97.94 426 GLY B C 1
ATOM 9263 O O . GLY B 1 426 ? -9.273 -31.516 -9.07 1 97.94 426 GLY B O 1
ATOM 9264 N N . ILE B 1 427 ? -9.016 -32.469 -7.031 1 98.5 427 ILE B N 1
ATOM 9265 C CA . ILE B 1 427 ? -8.844 -33.812 -7.539 1 98.5 427 ILE B CA 1
ATOM 9266 C C . ILE B 1 427 ? -10.133 -34.281 -8.211 1 98.5 427 ILE B C 1
ATOM 9268 O O . ILE B 1 427 ? -10.109 -34.781 -9.344 1 98.5 427 ILE B O 1
ATOM 9272 N N . ASP B 1 428 ? -11.219 -34.062 -7.586 1 98.38 428 ASP B N 1
ATOM 9273 C CA . ASP B 1 428 ? -12.508 -34.469 -8.125 1 98.38 428 ASP B CA 1
ATOM 9274 C C . ASP B 1 428 ? -12.812 -33.75 -9.438 1 98.38 428 ASP B C 1
ATOM 9276 O O . ASP B 1 428 ? -13.344 -34.375 -10.375 1 98.38 428 ASP B O 1
ATOM 9280 N N . ALA B 1 429 ? -12.57 -32.531 -9.445 1 98.25 429 ALA B N 1
ATOM 9281 C CA . ALA B 1 429 ? -12.797 -31.75 -10.664 1 98.25 429 ALA B CA 1
ATOM 9282 C C . ALA B 1 429 ? -11.922 -32.281 -11.805 1 98.25 429 ALA B C 1
ATOM 9284 O O . ALA B 1 429 ? -12.367 -32.344 -12.953 1 98.25 429 ALA B O 1
ATOM 9285 N N . ARG B 1 430 ? -10.68 -32.594 -11.531 1 98.56 430 ARG B N 1
ATOM 9286 C CA . ARG B 1 430 ? -9.797 -33.156 -12.547 1 98.56 430 ARG B CA 1
ATOM 9287 C C . ARG B 1 430 ? -10.336 -34.469 -13.07 1 98.56 430 ARG B C 1
ATOM 9289 O O . ARG B 1 430 ? -10.305 -34.719 -14.273 1 98.56 430 ARG B O 1
ATOM 9296 N N . LYS B 1 431 ? -10.828 -35.312 -12.188 1 98.5 431 LYS B N 1
ATOM 9297 C CA . LYS B 1 431 ? -11.43 -36.594 -12.594 1 98.5 431 LYS B CA 1
ATOM 9298 C C . LYS B 1 431 ? -12.633 -36.344 -13.508 1 98.5 431 LYS B C 1
ATOM 9300 O O . LYS B 1 431 ? -12.805 -37.062 -14.5 1 98.5 431 LYS B O 1
ATOM 9305 N N . GLU B 1 432 ? -13.406 -35.375 -13.156 1 98.12 432 GLU B N 1
ATOM 9306 C CA . GLU B 1 432 ? -14.578 -35.031 -13.977 1 98.12 432 GLU B CA 1
ATOM 9307 C C . GLU B 1 432 ? -14.164 -34.594 -15.375 1 98.12 432 GLU B C 1
ATOM 9309 O O . GLU B 1 432 ? -14.805 -34.969 -16.359 1 98.12 432 GLU B O 1
ATOM 9314 N N . ILE B 1 433 ? -13.18 -33.812 -15.445 1 98.44 433 ILE B N 1
ATOM 9315 C CA . ILE B 1 433 ? -12.703 -33.344 -16.734 1 98.44 433 ILE B CA 1
ATOM 9316 C C . ILE B 1 433 ? -12.195 -34.5 -17.562 1 98.44 433 ILE B C 1
ATOM 9318 O O . ILE B 1 433 ? -12.477 -34.594 -18.75 1 98.44 433 ILE B O 1
ATOM 9322 N N . LEU B 1 434 ? -11.414 -35.406 -16.938 1 98.19 434 LEU B N 1
ATOM 9323 C CA . LEU B 1 434 ? -10.898 -36.594 -17.625 1 98.19 434 LEU B CA 1
ATOM 9324 C C . LEU B 1 434 ? -12.031 -37.469 -18.156 1 98.19 434 LEU B C 1
ATOM 9326 O O . LEU B 1 434 ? -11.898 -38.094 -19.203 1 98.19 434 LEU B O 1
ATOM 9330 N N . GLU B 1 435 ? -13.078 -37.406 -17.5 1 97.94 435 GLU B N 1
ATOM 9331 C CA . GLU B 1 435 ? -14.234 -38.219 -17.875 1 97.94 435 GLU B CA 1
ATOM 9332 C C . GLU B 1 435 ? -15.047 -37.531 -18.984 1 97.94 435 GLU B C 1
ATOM 9334 O O . GLU B 1 435 ? -15.484 -38.188 -19.922 1 97.94 435 GLU B O 1
ATOM 9339 N N . LYS B 1 436 ? -15.234 -36.219 -18.875 1 97.69 436 LYS B N 1
ATOM 9340 C CA . LYS B 1 436 ? -16.266 -35.562 -19.656 1 97.69 436 LYS B CA 1
ATOM 9341 C C . LYS B 1 436 ? -15.672 -34.812 -20.844 1 97.69 436 LYS B C 1
ATOM 9343 O O . LYS B 1 436 ? -16.375 -34.531 -21.812 1 97.69 436 LYS B O 1
ATOM 9348 N N . CYS B 1 437 ? -14.461 -34.469 -20.734 1 97.38 437 CYS B N 1
ATOM 9349 C CA . CYS B 1 437 ? -13.82 -33.688 -21.797 1 97.38 437 CYS B CA 1
ATOM 9350 C C . CYS B 1 437 ? -12.883 -34.562 -22.609 1 97.38 437 CYS B C 1
ATOM 9352 O O . CYS B 1 437 ? -12.312 -35.531 -22.094 1 97.38 437 CYS B O 1
ATOM 9354 N N . SER B 1 438 ? -12.758 -34.25 -23.906 1 96.25 438 SER B N 1
ATOM 9355 C CA . SER B 1 438 ? -11.859 -35 -24.781 1 96.25 438 SER B CA 1
ATOM 9356 C C . SER B 1 438 ? -10.734 -34.125 -25.312 1 96.25 438 SER B C 1
ATOM 9358 O O . SER B 1 438 ? -9.68 -34.625 -25.703 1 96.25 438 SER B O 1
ATOM 9360 N N . LEU B 1 439 ? -10.891 -32.812 -25.312 1 97.19 439 LEU B N 1
ATOM 9361 C CA . LEU B 1 439 ? -9.906 -31.906 -25.875 1 97.19 439 LEU B CA 1
ATOM 9362 C C . LEU B 1 439 ? -9.055 -31.281 -24.766 1 97.19 439 LEU B C 1
ATOM 9364 O O . LEU B 1 439 ? -7.828 -31.406 -24.766 1 97.19 439 LEU B O 1
ATOM 9368 N N . VAL B 1 440 ? -9.703 -30.672 -23.766 1 97.75 440 VAL B N 1
ATOM 9369 C CA . VAL B 1 440 ? -9.008 -30.078 -22.641 1 97.75 440 VAL B CA 1
ATOM 9370 C C . VAL B 1 440 ? -8.609 -31.156 -21.641 1 97.75 440 VAL B C 1
ATOM 9372 O O . VAL B 1 440 ? -9.406 -32.062 -21.344 1 97.75 440 VAL B O 1
ATOM 9375 N N . ARG B 1 441 ? -7.359 -31.078 -21.156 1 97.56 441 ARG B N 1
ATOM 9376 C CA . ARG B 1 441 ? -6.855 -32.125 -20.25 1 97.56 441 ARG B CA 1
ATOM 9377 C C . ARG B 1 441 ? -6.164 -31.5 -19.047 1 97.56 441 ARG B C 1
ATOM 9379 O O . ARG B 1 441 ? -5.461 -30.5 -19.172 1 97.56 441 ARG B O 1
ATOM 9386 N N . PRO B 1 442 ? -6.332 -32.156 -17.844 1 98 442 PRO B N 1
ATOM 9387 C CA . PRO B 1 442 ? -5.555 -31.703 -16.688 1 98 442 PRO B CA 1
ATOM 9388 C C . PRO B 1 442 ? -4.062 -32 -16.828 1 98 442 PRO B C 1
ATOM 9390 O O . PRO B 1 442 ? -3.693 -33.062 -17.328 1 98 442 PRO B O 1
ATOM 9393 N N . PHE B 1 443 ? -3.223 -31.125 -16.391 1 97.62 443 PHE B N 1
ATOM 9394 C CA . PHE B 1 443 ? -1.774 -31.297 -16.422 1 97.62 443 PHE B CA 1
ATOM 9395 C C . PHE B 1 443 ? -1.294 -32.062 -15.203 1 97.62 443 PHE B C 1
ATOM 9397 O O . PHE B 1 443 ? -0.769 -31.484 -14.258 1 97.62 443 PHE B O 1
ATOM 9404 N N . ILE B 1 444 ? -1.427 -33.406 -15.195 1 97.44 444 ILE B N 1
ATOM 9405 C CA . ILE B 1 444 ? -1.043 -34.344 -14.141 1 97.44 444 ILE B CA 1
ATOM 9406 C C . ILE B 1 444 ? -0.518 -35.625 -14.766 1 97.44 444 ILE B C 1
ATOM 9408 O O . ILE B 1 444 ? -0.767 -35.906 -15.945 1 97.44 444 ILE B O 1
ATOM 9412 N N . PRO B 1 445 ? 0.259 -36.469 -13.977 1 97 445 PRO B N 1
ATOM 9413 C CA . PRO B 1 445 ? 0.665 -37.75 -14.516 1 97 445 PRO B CA 1
ATOM 9414 C C . PRO B 1 445 ? -0.525 -38.656 -14.883 1 97 445 PRO B C 1
ATOM 9416 O O . PRO B 1 445 ? -1.381 -38.906 -14.039 1 97 445 PRO B O 1
ATOM 9419 N N . PRO B 1 446 ? -0.519 -39.094 -16.156 1 96.5 446 PRO B N 1
ATOM 9420 C CA . PRO B 1 446 ? -1.664 -39.906 -16.562 1 96.5 446 PRO B CA 1
ATOM 9421 C C . PRO B 1 446 ? -1.692 -41.25 -15.875 1 96.5 446 PRO B C 1
ATOM 9423 O O . PRO B 1 446 ? -2.77 -41.812 -15.602 1 96.5 446 PRO B O 1
ATOM 9426 N N . ILE B 1 447 ? -0.467 -41.781 -15.664 1 96.25 447 ILE B N 1
ATOM 9427 C CA . ILE B 1 447 ? -0.336 -43.125 -15.07 1 96.25 447 ILE B CA 1
ATOM 9428 C C . ILE B 1 447 ? 0.586 -43.062 -13.852 1 96.25 447 ILE B C 1
ATOM 9430 O O . ILE B 1 447 ? 1.644 -42.406 -13.898 1 96.25 447 ILE B O 1
ATOM 9434 N N . VAL B 1 448 ? 0.132 -43.625 -12.781 1 96.5 448 VAL B N 1
ATOM 9435 C CA . VAL B 1 448 ? 0.93 -43.781 -11.57 1 96.5 448 VAL B CA 1
ATOM 9436 C C . VAL B 1 448 ? 0.936 -45.25 -11.133 1 96.5 448 VAL B C 1
ATOM 9438 O O . VAL B 1 448 ? -0.123 -45.875 -11 1 96.5 448 VAL B O 1
ATOM 9441 N N . ARG B 1 449 ? 2.039 -45.812 -10.992 1 96.19 449 ARG B N 1
ATOM 9442 C CA . ARG B 1 449 ? 2.191 -47.219 -10.602 1 96.19 449 ARG B CA 1
ATOM 9443 C C . ARG B 1 449 ? 1.386 -48.125 -11.508 1 96.19 449 ARG B C 1
ATOM 9445 O O . ARG B 1 449 ? 0.659 -49 -11.039 1 96.19 449 ARG B O 1
ATOM 9452 N N . GLY B 1 450 ? 1.409 -47.812 -12.719 1 95.12 450 GLY B N 1
ATOM 9453 C CA . GLY B 1 450 ? 0.805 -48.656 -13.719 1 95.12 450 GLY B CA 1
ATOM 9454 C C . GLY B 1 450 ? -0.699 -48.5 -13.828 1 95.12 450 GLY B C 1
ATOM 9455 O O . GLY B 1 450 ? -1.347 -49.125 -14.648 1 95.12 450 GLY B O 1
ATOM 9456 N N . LYS B 1 451 ? -1.277 -47.594 -13.047 1 97.38 451 LYS B N 1
ATOM 9457 C CA . LYS B 1 451 ? -2.713 -47.312 -13.062 1 97.38 451 LYS B CA 1
ATOM 9458 C C . LYS B 1 451 ? -3.002 -45.875 -13.453 1 97.38 451 LYS B C 1
ATOM 9460 O O . LYS B 1 451 ? -2.186 -45 -13.211 1 97.38 451 LYS B O 1
ATOM 9465 N N . ARG B 1 452 ? -4.301 -46 -13.992 1 95.56 452 ARG B N 1
ATOM 9466 C CA . ARG B 1 452 ? -4.719 -44.656 -14.375 1 95.56 452 ARG B CA 1
ATOM 9467 C C . ARG B 1 452 ? -4.941 -43.781 -13.148 1 95.56 452 ARG B C 1
ATOM 9469 O O . ARG B 1 452 ? -5.492 -44.25 -12.148 1 95.56 452 ARG B O 1
ATOM 9476 N N . TRP B 1 453 ? -4.391 -42.438 -13.281 1 98.31 453 TRP B N 1
ATOM 9477 C CA . TRP B 1 453 ? -4.445 -41.469 -12.188 1 98.31 453 TRP B CA 1
ATOM 9478 C C . TRP B 1 453 ? -5.863 -41.344 -11.633 1 98.31 453 TRP B C 1
ATOM 9480 O O . TRP B 1 453 ? -6.062 -41.406 -10.414 1 98.31 453 TRP B O 1
ATOM 9490 N N . GLU B 1 454 ? -6.953 -41.25 -12.492 1 97.56 454 GLU B N 1
ATOM 9491 C CA . GLU B 1 454 ? -8.336 -41 -12.102 1 97.56 454 GLU B CA 1
ATOM 9492 C C . GLU B 1 454 ? -8.961 -42.219 -11.445 1 97.56 454 GLU B C 1
ATOM 9494 O O . GLU B 1 454 ? -10.023 -42.125 -10.828 1 97.56 454 GLU B O 1
ATOM 9499 N N . ASP B 1 455 ? -8.289 -43.375 -11.594 1 97.94 455 ASP B N 1
ATOM 9500 C CA . ASP B 1 455 ? -8.828 -44.594 -11.031 1 97.94 455 ASP B CA 1
ATOM 9501 C C . ASP B 1 455 ? -8.516 -44.719 -9.539 1 97.94 455 ASP B C 1
ATOM 9503 O O . ASP B 1 455 ? -9.102 -45.562 -8.844 1 97.94 455 ASP B O 1
ATOM 9507 N N . TYR B 1 456 ? -7.625 -43.938 -9.039 1 98.31 456 TYR B N 1
ATOM 9508 C CA . TYR B 1 456 ? -7.281 -43.969 -7.625 1 98.31 456 TYR B CA 1
ATOM 9509 C C . TYR B 1 456 ? -8.328 -43.219 -6.797 1 98.31 456 TYR B C 1
ATOM 9511 O O . TYR B 1 456 ? -9.047 -42.375 -7.32 1 98.31 456 TYR B O 1
ATOM 9519 N N . ASP B 1 457 ? -8.352 -43.594 -5.562 1 98.06 457 ASP B N 1
ATOM 9520 C CA . ASP B 1 457 ? -9.242 -42.906 -4.633 1 98.06 457 ASP B CA 1
ATOM 9521 C C . ASP B 1 457 ? -8.766 -41.469 -4.359 1 98.06 457 ASP B C 1
ATOM 9523 O O . ASP B 1 457 ? -7.57 -41.25 -4.207 1 98.06 457 ASP B O 1
ATOM 9527 N N . THR B 1 458 ? -9.781 -40.594 -4.34 1 97.94 458 THR B N 1
ATOM 9528 C CA . THR B 1 458 ? -9.477 -39.188 -4.113 1 97.94 458 THR B CA 1
ATOM 9529 C C . THR B 1 458 ? -8.719 -39 -2.801 1 97.94 458 THR B C 1
ATOM 9531 O O . THR B 1 458 ? -7.785 -38.188 -2.721 1 97.94 458 THR B O 1
ATOM 9534 N N . GLU B 1 459 ? -9.078 -39.719 -1.69 1 97.31 459 GLU B N 1
ATOM 9535 C CA . GLU B 1 459 ? -8.43 -39.625 -0.388 1 97.31 459 GLU B CA 1
ATOM 9536 C C . GLU B 1 459 ? -6.957 -40.031 -0.48 1 97.31 459 GLU B C 1
ATOM 9538 O O . GLU B 1 459 ? -6.102 -39.438 0.166 1 97.31 459 GLU B O 1
ATOM 9543 N N . GLU B 1 460 ? -6.695 -41 -1.298 1 97.31 460 GLU B N 1
ATOM 9544 C CA . GLU B 1 460 ? -5.324 -41.469 -1.479 1 97.31 460 GLU B CA 1
ATOM 9545 C C . GLU B 1 460 ? -4.48 -40.438 -2.201 1 97.31 460 GLU B C 1
ATOM 9547 O O . GLU B 1 460 ? -3.35 -40.156 -1.797 1 97.31 460 GLU B O 1
ATOM 9552 N N . ILE B 1 461 ? -4.992 -39.906 -3.236 1 98.06 461 ILE B N 1
ATOM 9553 C CA . ILE B 1 461 ? -4.281 -38.906 -4.039 1 98.06 461 ILE B CA 1
ATOM 9554 C C . ILE B 1 461 ? -3.994 -37.656 -3.191 1 98.06 461 ILE B C 1
ATOM 9556 O O . ILE B 1 461 ? -2.904 -37.094 -3.27 1 98.06 461 ILE B O 1
ATOM 9560 N N . ALA B 1 462 ? -4.969 -37.281 -2.33 1 97.25 462 ALA B N 1
ATOM 9561 C CA . ALA B 1 462 ? -4.922 -36.031 -1.584 1 97.25 462 ALA B CA 1
ATOM 9562 C C . ALA B 1 462 ? -3.768 -36.031 -0.587 1 97.25 462 ALA B C 1
ATOM 9564 O O . ALA B 1 462 ? -3.305 -34.969 -0.165 1 97.25 462 ALA B O 1
ATOM 9565 N N . ASP B 1 463 ? -3.211 -37.188 -0.243 1 94.69 463 ASP B N 1
ATOM 9566 C CA . ASP B 1 463 ? -2.217 -37.25 0.823 1 94.69 463 ASP B CA 1
ATOM 9567 C C . ASP B 1 463 ? -0.882 -37.75 0.298 1 94.69 463 ASP B C 1
ATOM 9569 O O . ASP B 1 463 ? 0.01 -38.094 1.079 1 94.69 463 ASP B O 1
ATOM 9573 N N . ASN B 1 464 ? -0.778 -37.844 -1.021 1 96.31 464 ASN B N 1
ATOM 9574 C CA . ASN B 1 464 ? 0.414 -38.469 -1.577 1 96.31 464 ASN B CA 1
ATOM 9575 C C . ASN B 1 464 ? 1.003 -37.656 -2.721 1 96.31 464 ASN B C 1
ATOM 9577 O O . ASN B 1 464 ? 0.411 -37.562 -3.799 1 96.31 464 ASN B O 1
ATOM 9581 N N . ILE B 1 465 ? 2.211 -37.219 -2.539 1 95.5 465 ILE B N 1
ATOM 9582 C CA . ILE B 1 465 ? 2.875 -36.312 -3.457 1 95.5 465 ILE B CA 1
ATOM 9583 C C . ILE B 1 465 ? 3.225 -37.031 -4.754 1 95.5 465 ILE B C 1
ATOM 9585 O O . ILE B 1 465 ? 3.455 -36.406 -5.785 1 95.5 465 ILE B O 1
ATOM 9589 N N . GLU B 1 466 ? 3.262 -38.344 -4.73 1 95.62 466 GLU B N 1
ATOM 9590 C CA . GLU B 1 466 ? 3.623 -39.156 -5.891 1 95.62 466 GLU B CA 1
ATOM 9591 C C . GLU B 1 466 ? 2.678 -38.906 -7.059 1 95.62 466 GLU B C 1
ATOM 9593 O O . GLU B 1 466 ? 3.08 -39 -8.219 1 95.62 466 GLU B O 1
ATOM 9598 N N . PHE B 1 467 ? 1.459 -38.562 -6.781 1 97.69 467 PHE B N 1
ATOM 9599 C CA . PHE B 1 467 ? 0.428 -38.406 -7.797 1 97.69 467 PHE B CA 1
ATOM 9600 C C . PHE B 1 467 ? 0.602 -37.062 -8.508 1 97.69 467 PHE B C 1
ATOM 9602 O O . PHE B 1 467 ? -0.118 -36.75 -9.461 1 97.69 467 PHE B O 1
ATOM 9609 N N . PHE B 1 468 ? 1.614 -36.281 -8.117 1 97.44 468 PHE B N 1
ATOM 9610 C CA . PHE B 1 468 ? 1.814 -34.938 -8.664 1 97.44 468 PHE B CA 1
ATOM 9611 C C . PHE B 1 468 ? 3.268 -34.719 -9.078 1 97.44 468 PHE B C 1
ATOM 9613 O O . PHE B 1 468 ? 3.643 -33.656 -9.531 1 97.44 468 PHE B O 1
ATOM 9620 N N . ARG B 1 469 ? 4.117 -35.625 -9.016 1 95.94 469 ARG B N 1
ATOM 9621 C CA . ARG B 1 469 ? 5.562 -35.5 -9.18 1 95.94 469 ARG B CA 1
ATOM 9622 C C . ARG B 1 469 ? 5.941 -35.438 -10.656 1 95.94 469 ARG B C 1
ATOM 9624 O O . ARG B 1 469 ? 5.367 -36.156 -11.484 1 95.94 469 ARG B O 1
ATOM 9631 N N . PHE B 1 470 ? 6.887 -34.625 -10.945 1 96.19 470 PHE B N 1
ATOM 9632 C CA . PHE B 1 470 ? 7.539 -34.656 -12.25 1 96.19 470 PHE B CA 1
ATOM 9633 C C . PHE B 1 470 ? 8.656 -35.688 -12.281 1 96.19 470 PHE B C 1
ATOM 9635 O O . PHE B 1 470 ? 9.781 -35.406 -11.859 1 96.19 470 PHE B O 1
ATOM 9642 N N . GLU B 1 471 ? 8.336 -36.781 -12.82 1 95 471 GLU B N 1
ATOM 9643 C CA . GLU B 1 471 ? 9.391 -37.781 -12.977 1 95 471 GLU B CA 1
ATOM 9644 C C . GLU B 1 471 ? 10.25 -37.5 -14.203 1 95 471 GLU B C 1
ATOM 9646 O O . GLU B 1 471 ? 9.727 -37.219 -15.289 1 95 471 GLU B O 1
ATOM 9651 N N . PRO B 1 472 ? 11.594 -37.469 -13.984 1 94.25 472 PRO B N 1
ATOM 9652 C CA . PRO B 1 472 ? 12.469 -37.156 -15.117 1 94.25 472 PRO B CA 1
ATOM 9653 C C . PRO B 1 472 ? 12.242 -38.094 -16.312 1 94.25 472 PRO B C 1
ATOM 9655 O O . PRO B 1 472 ? 12.133 -39.312 -16.156 1 94.25 472 PRO B O 1
ATOM 9658 N N . GLY B 1 473 ? 12.117 -37.469 -17.469 1 89.88 473 GLY B N 1
ATOM 9659 C CA . GLY B 1 473 ? 12.047 -38.219 -18.703 1 89.88 473 GLY B CA 1
ATOM 9660 C C . GLY B 1 473 ? 10.633 -38.531 -19.125 1 89.88 473 GLY B C 1
ATOM 9661 O O . GLY B 1 473 ? 10.398 -38.938 -20.281 1 89.88 473 GLY B O 1
ATOM 9662 N N . GLU B 1 474 ? 9.68 -38.375 -18.234 1 94 474 GLU B N 1
ATOM 9663 C CA . GLU B 1 474 ? 8.305 -38.656 -18.641 1 94 474 GLU B CA 1
ATOM 9664 C C . GLU B 1 474 ? 7.832 -37.656 -19.688 1 94 474 GLU B C 1
ATOM 9666 O O . GLU B 1 474 ? 8.18 -36.469 -19.641 1 94 474 GLU B O 1
ATOM 9671 N N . LYS B 1 475 ? 7.02 -38.125 -20.609 1 93.88 475 LYS B N 1
ATOM 9672 C CA . LYS B 1 475 ? 6.664 -37.344 -21.781 1 93.88 475 LYS B CA 1
ATOM 9673 C C . LYS B 1 475 ? 5.488 -36.406 -21.5 1 93.88 475 LYS B C 1
ATOM 9675 O O . LYS B 1 475 ? 5.371 -35.344 -22.109 1 93.88 475 LYS B O 1
ATOM 9680 N N . TRP B 1 476 ? 4.668 -36.75 -20.547 1 94.44 476 TRP B N 1
ATOM 9681 C CA . TRP B 1 476 ? 3.41 -36.062 -20.359 1 94.44 476 TRP B CA 1
ATOM 9682 C C . TRP B 1 476 ? 3.66 -34.594 -20.016 1 94.44 476 TRP B C 1
ATOM 9684 O O . TRP B 1 476 ? 2.838 -33.719 -20.328 1 94.44 476 TRP B O 1
ATOM 9694 N N . HIS B 1 477 ? 4.766 -34.344 -19.328 1 94.94 477 HIS B N 1
ATOM 9695 C CA . HIS B 1 477 ? 4.965 -32.938 -18.906 1 94.94 477 HIS B CA 1
ATOM 9696 C C . HIS B 1 477 ? 5.965 -32.219 -19.812 1 94.94 477 HIS B C 1
ATOM 9698 O O . HIS B 1 477 ? 6.035 -31 -19.812 1 94.94 477 HIS B O 1
ATOM 9704 N N . SER B 1 478 ? 6.809 -32.938 -20.547 1 94.25 478 SER B N 1
ATOM 9705 C CA . SER B 1 478 ? 7.711 -32.438 -21.578 1 94.25 478 SER B CA 1
ATOM 9706 C C . SER B 1 478 ? 8.711 -31.453 -21.016 1 94.25 478 SER B C 1
ATOM 9708 O O . SER B 1 478 ? 9.133 -30.531 -21.703 1 94.25 478 SER B O 1
ATOM 9710 N N . PHE B 1 479 ? 9.016 -31.453 -19.672 1 94.75 479 PHE B N 1
ATOM 9711 C CA . PHE B 1 479 ? 10.117 -30.688 -19.109 1 94.75 479 PHE B CA 1
ATOM 9712 C C . PHE B 1 479 ? 11.422 -31.453 -19.203 1 94.75 479 PHE B C 1
ATOM 9714 O O . PHE B 1 479 ? 11.469 -32.656 -18.906 1 94.75 479 PHE B O 1
ATOM 9721 N N . ASP B 1 480 ? 12.375 -30.828 -19.625 1 91.69 480 ASP B N 1
ATOM 9722 C CA . ASP B 1 480 ? 13.695 -31.453 -19.656 1 91.69 480 ASP B CA 1
ATOM 9723 C C . ASP B 1 480 ? 14.594 -30.891 -18.562 1 91.69 480 ASP B C 1
ATOM 9725 O O . ASP B 1 480 ? 14.289 -29.844 -17.984 1 91.69 480 ASP B O 1
ATOM 9729 N N . GLY B 1 481 ? 15.586 -31.641 -18.203 1 93.5 481 GLY B N 1
ATOM 9730 C CA . GLY B 1 481 ? 16.641 -31.141 -17.328 1 93.5 481 GLY B CA 1
ATOM 9731 C C . GLY B 1 481 ? 16.328 -31.312 -15.852 1 93.5 481 GLY B C 1
ATOM 9732 O O . GLY B 1 481 ? 17.078 -30.859 -14.992 1 93.5 481 GLY B O 1
ATOM 9733 N N . TYR B 1 482 ? 15.188 -31.969 -15.508 1 95.94 482 TYR B N 1
ATOM 9734 C CA . TYR B 1 482 ? 14.82 -32.156 -14.109 1 95.94 482 TYR B CA 1
ATOM 9735 C C . TYR B 1 482 ? 15.539 -33.375 -13.523 1 95.94 482 TYR B C 1
ATOM 9737 O O . TYR B 1 482 ? 15.844 -34.344 -14.242 1 95.94 482 TYR B O 1
ATOM 9745 N N . GLY B 1 483 ? 15.844 -33.281 -12.25 1 95.81 483 GLY B N 1
ATOM 9746 C CA . GLY B 1 483 ? 16.297 -34.438 -11.492 1 95.81 483 GLY B CA 1
ATOM 9747 C C . GLY B 1 483 ? 15.195 -35.125 -10.727 1 95.81 483 GLY B C 1
ATOM 9748 O O . GLY B 1 483 ? 14.047 -34.656 -10.734 1 95.81 483 GLY B O 1
ATOM 9749 N N . LYS B 1 484 ? 15.57 -36.25 -10.109 1 94.88 484 LYS B N 1
ATOM 9750 C CA . LYS B 1 484 ? 14.609 -37.031 -9.312 1 94.88 484 LYS B CA 1
ATOM 9751 C C . LYS B 1 484 ? 14.164 -36.219 -8.086 1 94.88 484 LYS B C 1
ATOM 9753 O O . LYS B 1 484 ? 14.992 -35.656 -7.371 1 94.88 484 LYS B O 1
ATOM 9758 N N . ASN B 1 485 ? 12.859 -36.156 -7.867 1 93.75 485 ASN B N 1
ATOM 9759 C CA . ASN B 1 485 ? 12.242 -35.531 -6.699 1 93.75 485 ASN B CA 1
ATOM 9760 C C . ASN B 1 485 ? 12.547 -34.031 -6.625 1 93.75 485 ASN B C 1
ATOM 9762 O O . ASN B 1 485 ? 12.508 -33.438 -5.543 1 93.75 485 ASN B O 1
ATOM 9766 N N . GLN B 1 486 ? 12.844 -33.5 -7.738 1 95.25 486 GLN B N 1
ATOM 9767 C CA . GLN B 1 486 ? 13.227 -32.094 -7.738 1 95.25 486 GLN B CA 1
ATOM 9768 C C . GLN B 1 486 ? 11.992 -31.172 -7.727 1 95.25 486 GLN B C 1
ATOM 9770 O O . GLN B 1 486 ? 12 -30.125 -7.086 1 95.25 486 GLN B O 1
ATOM 9775 N N . TYR B 1 487 ? 10.938 -31.625 -8.484 1 95.81 487 TYR B N 1
ATOM 9776 C CA . TYR B 1 487 ? 9.75 -30.781 -8.625 1 95.81 487 TYR B CA 1
ATOM 9777 C C . TYR B 1 487 ? 8.484 -31.641 -8.602 1 95.81 487 TYR B C 1
ATOM 9779 O O . TYR B 1 487 ? 8.539 -32.844 -8.812 1 95.81 487 TYR B O 1
ATOM 9787 N N . PHE B 1 488 ? 7.398 -31.062 -8.32 1 96.06 488 PHE B N 1
ATOM 9788 C CA . PHE B 1 488 ? 6.062 -31.641 -8.484 1 96.06 488 PHE B CA 1
ATOM 9789 C C . PHE B 1 488 ? 5.066 -30.562 -8.898 1 96.06 488 PHE B C 1
ATOM 9791 O O . PHE B 1 488 ? 5.375 -29.359 -8.836 1 96.06 488 PHE B O 1
ATOM 9798 N N . VAL B 1 489 ? 3.912 -31 -9.367 1 96.06 489 VAL B N 1
ATOM 9799 C CA . VAL B 1 489 ? 2.805 -30.109 -9.695 1 96.06 489 VAL B CA 1
ATOM 9800 C C . VAL B 1 489 ? 2.104 -29.656 -8.422 1 96.06 489 VAL B C 1
ATOM 9802 O O . VAL B 1 489 ? 1.696 -30.484 -7.602 1 96.06 489 VAL B O 1
ATOM 9805 N N . ASP B 1 490 ? 2.016 -28.375 -8.227 1 97.06 490 ASP B N 1
ATOM 9806 C CA . ASP B 1 490 ? 1.198 -27.844 -7.133 1 97.06 490 ASP B CA 1
ATOM 9807 C C . ASP B 1 490 ? -0.261 -28.281 -7.285 1 97.06 490 ASP B C 1
ATOM 9809 O O . ASP B 1 490 ? -0.928 -27.891 -8.25 1 97.06 490 ASP B O 1
ATOM 9813 N N . PRO B 1 491 ? -0.76 -29.016 -6.352 1 97 491 PRO B N 1
ATOM 9814 C CA . PRO B 1 491 ? -2.145 -29.484 -6.473 1 97 491 PRO B CA 1
ATOM 9815 C C . PRO B 1 491 ? -3.152 -28.344 -6.477 1 97 491 PRO B C 1
ATOM 9817 O O . PRO B 1 491 ? -4.293 -28.516 -6.91 1 97 491 PRO B O 1
ATOM 9820 N N . ASN B 1 492 ? -2.75 -27.203 -5.988 1 96.81 492 ASN B N 1
ATOM 9821 C CA . ASN B 1 492 ? -3.676 -26.078 -5.879 1 96.81 492 ASN B CA 1
ATOM 9822 C C . ASN B 1 492 ? -3.561 -25.141 -7.082 1 96.81 492 ASN B C 1
ATOM 9824 O O . ASN B 1 492 ? -4.234 -24.109 -7.137 1 96.81 492 ASN B O 1
ATOM 9828 N N . LYS B 1 493 ? -2.717 -25.484 -8.008 1 97.25 493 LYS B N 1
ATOM 9829 C CA . LYS B 1 493 ? -2.744 -24.891 -9.344 1 97.25 493 LYS B CA 1
ATOM 9830 C C . LYS B 1 493 ? -3.504 -25.781 -10.32 1 97.25 493 LYS B C 1
ATOM 9832 O O . LYS B 1 493 ? -3.027 -26.859 -10.688 1 97.25 493 LYS B O 1
ATOM 9837 N N . PHE B 1 494 ? -4.688 -25.297 -10.633 1 97.75 494 PHE B N 1
ATOM 9838 C CA . PHE B 1 494 ? -5.531 -26.062 -11.547 1 97.75 494 PHE B CA 1
ATOM 9839 C C . PHE B 1 494 ? -5.129 -25.781 -12.992 1 97.75 494 PHE B C 1
ATOM 9841 O O . PHE B 1 494 ? -5.711 -24.922 -13.656 1 97.75 494 PHE B O 1
ATOM 9848 N N . MET B 1 495 ? -4.184 -26.578 -13.484 1 97.62 495 MET B N 1
ATOM 9849 C CA . MET B 1 495 ? -3.562 -26.391 -14.797 1 97.62 495 MET B CA 1
ATOM 9850 C C . MET B 1 495 ? -4.203 -27.312 -15.836 1 97.62 495 MET B C 1
ATOM 9852 O O . MET B 1 495 ? -4.301 -28.516 -15.633 1 97.62 495 MET B O 1
ATOM 9856 N N . LEU B 1 496 ? -4.586 -26.734 -16.938 1 98.38 496 LEU B N 1
ATOM 9857 C CA . LEU B 1 496 ? -5.16 -27.484 -18.047 1 98.38 496 LEU B CA 1
ATOM 9858 C C . LEU B 1 496 ? -4.391 -27.219 -19.328 1 98.38 496 LEU B C 1
ATOM 9860 O O . LEU B 1 496 ? -3.785 -26.141 -19.484 1 98.38 496 LEU B O 1
ATOM 9864 N N . THR B 1 497 ? -4.363 -28.156 -20.234 1 98.06 497 THR B N 1
ATOM 9865 C CA . THR B 1 497 ? -3.791 -27.969 -21.562 1 98.06 497 THR B CA 1
ATOM 9866 C C . THR B 1 497 ? -4.879 -28.047 -22.625 1 98.06 497 THR B C 1
ATOM 9868 O O . THR B 1 497 ? -5.875 -28.75 -22.453 1 98.06 497 THR B O 1
ATOM 9871 N N . THR B 1 498 ? -4.754 -27.297 -23.656 1 98.38 498 THR B N 1
ATOM 9872 C CA . THR B 1 498 ? -5.582 -27.359 -24.844 1 98.38 498 THR B CA 1
ATOM 9873 C C . THR B 1 498 ? -4.855 -28.109 -25.969 1 98.38 498 THR B C 1
ATOM 9875 O O . THR B 1 498 ? -3.635 -28.266 -25.922 1 98.38 498 THR B O 1
ATOM 9878 N N . PRO B 1 499 ? -5.605 -28.578 -27 1 97.44 499 PRO B N 1
ATOM 9879 C CA . PRO B 1 499 ? -4.977 -29.312 -28.094 1 97.44 499 PRO B CA 1
ATOM 9880 C C . PRO B 1 499 ? -4.023 -28.453 -28.922 1 97.44 499 PRO B C 1
ATOM 9882 O O . PRO B 1 499 ? -4.219 -27.234 -29.016 1 97.44 499 PRO B O 1
ATOM 9885 N N . GLY B 1 500 ? -3.037 -29.109 -29.578 1 97.75 500 GLY B N 1
ATOM 9886 C CA . GLY B 1 500 ? -2.154 -28.422 -30.5 1 97.75 500 GLY B CA 1
ATOM 9887 C C . GLY B 1 500 ? -0.722 -28.906 -30.438 1 97.75 500 GLY B C 1
ATOM 9888 O O . GLY B 1 500 ? 0.057 -28.688 -31.375 1 97.75 500 GLY B O 1
ATOM 9889 N N . ILE B 1 501 ? -0.358 -29.547 -29.328 1 97.31 501 ILE B N 1
ATOM 9890 C CA . ILE B 1 501 ? 0.979 -30.109 -29.141 1 97.31 501 ILE B CA 1
ATOM 9891 C C . ILE B 1 501 ? 0.886 -31.609 -28.891 1 97.31 501 ILE B C 1
ATOM 9893 O O . ILE B 1 501 ? 0.123 -32.062 -28.031 1 97.31 501 ILE B O 1
ATOM 9897 N N . ASN B 1 502 ? 1.682 -32.344 -29.641 1 94.94 502 ASN B N 1
ATOM 9898 C CA . ASN B 1 502 ? 1.755 -33.781 -29.406 1 94.94 502 ASN B CA 1
ATOM 9899 C C . ASN B 1 502 ? 2.525 -34.094 -28.125 1 94.94 502 ASN B C 1
ATOM 9901 O O . ASN B 1 502 ? 3.715 -33.812 -28.031 1 94.94 502 ASN B O 1
ATOM 9905 N N . VAL B 1 503 ? 1.931 -34.75 -27.25 1 91.25 503 VAL B N 1
ATOM 9906 C CA . VAL B 1 503 ? 2.479 -35 -25.922 1 91.25 503 VAL B CA 1
ATOM 9907 C C . VAL B 1 503 ? 3.691 -35.906 -26.016 1 91.25 503 VAL B C 1
ATOM 9909 O O . VAL B 1 503 ? 4.633 -35.781 -25.234 1 91.25 503 VAL B O 1
ATOM 9912 N N . GLU B 1 504 ? 3.729 -36.781 -26.984 1 90.62 504 GLU B N 1
ATOM 9913 C CA . GLU B 1 504 ? 4.797 -37.75 -27.125 1 90.62 504 GLU B CA 1
ATOM 9914 C C . GLU B 1 504 ? 6.039 -37.156 -27.766 1 90.62 504 GLU B C 1
ATOM 9916 O O . GLU B 1 504 ? 7.168 -37.5 -27.406 1 90.62 504 GLU B O 1
ATOM 9921 N N . THR B 1 505 ? 5.785 -36.281 -28.656 1 91.38 505 THR B N 1
ATOM 9922 C CA . THR B 1 505 ? 6.918 -35.781 -29.438 1 91.38 505 THR B CA 1
ATOM 9923 C C . THR B 1 505 ? 7.238 -34.344 -29.078 1 91.38 505 THR B C 1
ATOM 9925 O O . THR B 1 505 ? 8.336 -33.875 -29.359 1 91.38 505 THR B O 1
ATOM 9928 N N . GLY B 1 506 ? 6.289 -33.719 -28.562 1 91.31 506 GLY B N 1
ATOM 9929 C CA . GLY B 1 506 ? 6.457 -32.281 -28.297 1 91.31 506 GLY B CA 1
ATOM 9930 C C . GLY B 1 506 ? 6.27 -31.422 -29.516 1 91.31 506 GLY B C 1
ATOM 9931 O O . GLY B 1 506 ? 6.43 -30.188 -29.453 1 91.31 506 GLY B O 1
ATOM 9932 N N . GLU B 1 507 ? 5.867 -31.984 -30.641 1 95 507 GLU B N 1
ATOM 9933 C CA . GLU B 1 507 ? 5.723 -31.234 -31.891 1 95 507 GLU B CA 1
ATOM 9934 C C . GLU B 1 507 ? 4.305 -30.703 -32.062 1 95 507 GLU B C 1
ATOM 9936 O O . GLU B 1 507 ? 3.365 -31.219 -31.438 1 95 507 GLU B O 1
ATOM 9941 N N . TYR B 1 508 ? 4.207 -29.688 -32.875 1 97.31 508 TYR B N 1
ATOM 9942 C CA . TYR B 1 508 ? 2.891 -29.141 -33.188 1 97.31 508 TYR B CA 1
ATOM 9943 C C . TYR B 1 508 ? 2.041 -30.156 -33.938 1 97.31 508 TYR B C 1
ATOM 9945 O O . TYR B 1 508 ? 2.543 -30.875 -34.812 1 97.31 508 TYR B O 1
ATOM 9953 N N . GLU B 1 509 ? 0.75 -30.156 -33.625 1 97.62 509 GLU B N 1
ATOM 9954 C CA . GLU B 1 509 ? -0.223 -30.969 -34.344 1 97.62 509 GLU B CA 1
ATOM 9955 C C . GLU B 1 509 ? -0.826 -30.188 -35.531 1 97.62 509 GLU B C 1
ATOM 9957 O O . GLU B 1 509 ? -0.518 -29.016 -35.719 1 97.62 509 GLU B O 1
ATOM 9962 N N . ASP B 1 510 ? -1.686 -30.906 -36.281 1 97 510 ASP B N 1
ATOM 9963 C CA . ASP B 1 510 ? -2.295 -30.266 -37.438 1 97 510 ASP B CA 1
ATOM 9964 C C . ASP B 1 510 ? -3.379 -29.281 -37.031 1 97 510 ASP B C 1
ATOM 9966 O O . ASP B 1 510 ? -3.576 -28.25 -37.688 1 97 510 ASP B O 1
ATOM 9970 N N . PHE B 1 511 ? -4.008 -29.609 -36 1 97.38 511 PHE B N 1
ATOM 9971 C CA . PHE B 1 511 ? -5.02 -28.734 -35.406 1 97.38 511 PHE B CA 1
ATOM 9972 C C . PHE B 1 511 ? -4.711 -28.453 -33.938 1 97.38 511 PHE B C 1
ATOM 9974 O O . PHE B 1 511 ? -4.137 -29.297 -33.25 1 97.38 511 PHE B O 1
ATOM 9981 N N . GLY B 1 512 ? -5.039 -27.281 -33.562 1 98 512 GLY B N 1
ATOM 9982 C CA . GLY B 1 512 ? -4.871 -26.906 -32.188 1 98 512 GLY B CA 1
ATOM 9983 C C . GLY B 1 512 ? -5.797 -25.781 -31.75 1 98 512 GLY B C 1
ATOM 9984 O O . GLY B 1 512 ? -6.43 -25.141 -32.594 1 98 512 GLY B O 1
ATOM 9985 N N . ILE B 1 513 ? -5.945 -25.656 -30.484 1 98.56 513 ILE B N 1
ATOM 9986 C CA . ILE B 1 513 ? -6.742 -24.594 -29.859 1 98.56 513 ILE B CA 1
ATOM 9987 C C . ILE B 1 513 ? -5.852 -23.734 -28.984 1 98.56 513 ILE B C 1
ATOM 9989 O O . ILE B 1 513 ? -5.637 -24.031 -27.812 1 98.56 513 ILE B O 1
ATOM 9993 N N . PRO B 1 514 ? -5.379 -22.609 -29.547 1 98.19 514 PRO B N 1
ATOM 9994 C CA . PRO B 1 514 ? -4.652 -21.703 -28.656 1 98.19 514 PRO B CA 1
ATOM 9995 C C . PRO B 1 514 ? -5.457 -21.328 -27.406 1 98.19 514 PRO B C 1
ATOM 9997 O O . PRO B 1 514 ? -6.633 -20.984 -27.516 1 98.19 514 PRO B O 1
ATOM 10000 N N . ALA B 1 515 ? -4.805 -21.359 -26.25 1 98.06 515 ALA B N 1
ATOM 10001 C CA . ALA B 1 515 ? -5.488 -21.266 -24.953 1 98.06 515 ALA B CA 1
ATOM 10002 C C . ALA B 1 515 ? -6.156 -19.906 -24.781 1 98.06 515 ALA B C 1
ATOM 10004 O O . ALA B 1 515 ? -7.133 -19.781 -24.047 1 98.06 515 ALA B O 1
ATOM 10005 N N . THR B 1 516 ? -5.664 -18.859 -25.438 1 97.12 516 THR B N 1
ATOM 10006 C CA . THR B 1 516 ? -6.219 -17.516 -25.328 1 97.12 516 THR B CA 1
ATOM 10007 C C . THR B 1 516 ? -7.668 -17.484 -25.812 1 97.12 516 THR B C 1
ATOM 10009 O O . THR B 1 516 ? -8.469 -16.672 -25.328 1 97.12 516 THR B O 1
ATOM 10012 N N . ILE B 1 517 ? -8.016 -18.344 -26.734 1 98.06 517 ILE B N 1
ATOM 10013 C CA . ILE B 1 517 ? -9.383 -18.406 -27.234 1 98.06 517 ILE B CA 1
ATOM 10014 C C . ILE B 1 517 ? -10.305 -18.969 -26.156 1 98.06 517 ILE B C 1
ATOM 10016 O O . ILE B 1 517 ? -11.383 -18.422 -25.891 1 98.06 517 ILE B O 1
ATOM 10020 N N . LEU B 1 518 ? -9.867 -20.094 -25.516 1 98.12 518 LEU B N 1
ATOM 10021 C CA . LEU B 1 518 ? -10.625 -20.656 -24.406 1 98.12 518 LEU B CA 1
ATOM 10022 C C . LEU B 1 518 ? -10.773 -19.641 -23.266 1 98.12 518 LEU B C 1
ATOM 10024 O O . LEU B 1 518 ? -11.844 -19.516 -22.672 1 98.12 518 LEU B O 1
ATOM 10028 N N . ALA B 1 519 ? -9.711 -18.953 -22.969 1 96.5 519 ALA B N 1
ATOM 10029 C CA . ALA B 1 519 ? -9.742 -17.953 -21.906 1 96.5 519 ALA B CA 1
ATOM 10030 C C . ALA B 1 519 ? -10.797 -16.891 -22.172 1 96.5 519 ALA B C 1
ATOM 10032 O O . ALA B 1 519 ? -11.547 -16.5 -21.281 1 96.5 519 ALA B O 1
ATOM 10033 N N . ASN B 1 520 ? -10.844 -16.359 -23.391 1 95.81 520 ASN B N 1
ATOM 10034 C CA . ASN B 1 520 ? -11.812 -15.328 -23.766 1 95.81 520 ASN B CA 1
ATOM 10035 C C . ASN B 1 520 ? -13.242 -15.859 -23.719 1 95.81 520 ASN B C 1
ATOM 10037 O O . ASN B 1 520 ? -14.164 -15.148 -23.344 1 95.81 520 ASN B O 1
ATOM 10041 N N . TYR B 1 521 ? -13.453 -17.109 -24.188 1 96.69 521 TYR B N 1
ATOM 10042 C CA . TYR B 1 521 ? -14.766 -17.734 -24.109 1 96.69 521 TYR B CA 1
ATOM 10043 C C . TYR B 1 521 ? -15.258 -17.781 -22.672 1 96.69 521 TYR B C 1
ATOM 10045 O O . TYR B 1 521 ? -16.406 -17.406 -22.391 1 96.69 521 TYR B O 1
ATOM 10053 N N . LEU B 1 522 ? -14.352 -18.25 -21.719 1 96.06 522 LEU B N 1
ATOM 10054 C CA . LEU B 1 522 ? -14.727 -18.359 -20.328 1 96.06 522 LEU B CA 1
ATOM 10055 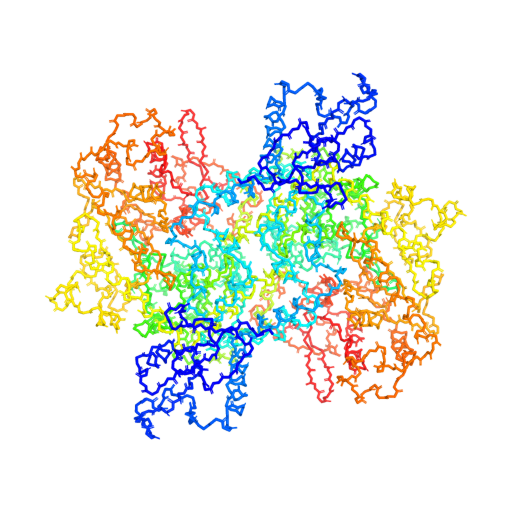C C . LEU B 1 522 ? -15.07 -16.984 -19.734 1 96.06 522 LEU B C 1
ATOM 10057 O O . LEU B 1 522 ? -16.016 -16.859 -18.953 1 96.06 522 LEU B O 1
ATOM 10061 N N . ARG B 1 523 ? -14.359 -15.984 -20.141 1 92.25 523 ARG B N 1
ATOM 10062 C CA . ARG B 1 523 ? -14.648 -14.633 -19.672 1 92.25 523 ARG B CA 1
ATOM 10063 C C . ARG B 1 523 ? -16.031 -14.172 -20.141 1 92.25 523 ARG B C 1
ATOM 10065 O O . ARG B 1 523 ? -16.75 -13.508 -19.391 1 92.25 523 ARG B O 1
ATOM 10072 N N . GLU B 1 524 ? -16.344 -14.531 -21.406 1 91.69 524 GLU B N 1
ATOM 10073 C CA . GLU B 1 524 ? -17.672 -14.219 -21.922 1 91.69 524 GLU B CA 1
ATOM 10074 C C . GLU B 1 524 ? -18.766 -14.844 -21.047 1 91.69 524 GLU B C 1
ATOM 10076 O O . GLU B 1 524 ? -19.859 -14.297 -20.938 1 91.69 524 GLU B O 1
ATOM 10081 N N . LYS B 1 525 ? -18.359 -15.898 -20.438 1 92.81 525 LYS B N 1
ATOM 10082 C CA . LYS B 1 525 ? -19.328 -16.609 -19.594 1 92.81 525 LYS B CA 1
ATOM 10083 C C . LYS B 1 525 ? -19.156 -16.25 -18.125 1 92.81 525 LYS B C 1
ATOM 10085 O O . LYS B 1 525 ? -19.641 -16.953 -17.234 1 92.81 525 LYS B O 1
ATOM 10090 N N . SER B 1 526 ? -18.391 -15.211 -17.75 1 89.88 526 SER B N 1
ATOM 10091 C CA . SER B 1 526 ? -18.203 -14.648 -16.422 1 89.88 526 SER B CA 1
ATOM 10092 C C . SER B 1 526 ? -17.391 -15.578 -15.531 1 89.88 526 SER B C 1
ATOM 10094 O O . SER B 1 526 ? -17.641 -15.672 -14.328 1 89.88 526 SER B O 1
ATOM 10096 N N . ILE B 1 527 ? -16.547 -16.406 -16.141 1 93.25 527 ILE B N 1
ATOM 10097 C CA . ILE B 1 527 ? -15.523 -17.188 -15.453 1 93.25 527 ILE B CA 1
ATOM 10098 C C . ILE B 1 527 ? -14.141 -16.625 -15.75 1 93.25 527 ILE B C 1
ATOM 10100 O O . ILE B 1 527 ? -13.719 -16.562 -16.906 1 93.25 527 ILE B O 1
ATOM 10104 N N . ILE B 1 528 ? -13.469 -16.203 -14.75 1 91.69 528 ILE B N 1
ATOM 10105 C CA . ILE B 1 528 ? -12.227 -15.477 -14.953 1 91.69 528 ILE B CA 1
ATOM 10106 C C . ILE B 1 528 ? -11.031 -16.359 -14.594 1 91.69 528 ILE B C 1
ATOM 10108 O O . ILE B 1 528 ? -10.727 -16.547 -13.414 1 91.69 528 ILE B O 1
ATOM 10112 N N . PRO B 1 529 ? -10.305 -16.875 -15.594 1 94.06 529 PRO B N 1
ATOM 10113 C CA . PRO B 1 529 ? -9.086 -17.625 -15.297 1 94.06 529 PRO B CA 1
ATOM 10114 C C . PRO B 1 529 ? -7.926 -16.734 -14.867 1 94.06 529 PRO B C 1
ATOM 10116 O O . PRO B 1 529 ? -8 -15.508 -15.023 1 94.06 529 PRO B O 1
ATOM 10119 N N . GLU B 1 530 ? -6.918 -17.281 -14.32 1 93.31 530 GLU B N 1
ATOM 10120 C CA . GLU B 1 530 ? -5.766 -16.516 -13.859 1 93.31 530 GLU B CA 1
ATOM 10121 C C . GLU B 1 530 ? -4.859 -16.125 -15.016 1 93.31 530 GLU B C 1
ATOM 10123 O O . GLU B 1 530 ? -4.43 -14.969 -15.109 1 93.31 530 GLU B O 1
ATOM 10128 N N . LYS B 1 531 ? -4.574 -17.156 -15.875 1 92.56 531 LYS B N 1
ATOM 10129 C CA . LYS B 1 531 ? -3.598 -16.938 -16.938 1 92.56 531 LYS B CA 1
ATOM 10130 C C . LYS B 1 531 ? -3.736 -17.984 -18.031 1 92.56 531 LYS B C 1
ATOM 10132 O O . LYS B 1 531 ? -4.23 -19.078 -17.797 1 92.56 531 LYS B O 1
ATOM 10137 N N . ASN B 1 532 ? -3.398 -17.531 -19.203 1 93.94 532 ASN B N 1
ATOM 10138 C CA . ASN B 1 532 ? -3.207 -18.484 -20.297 1 93.94 532 ASN B CA 1
ATOM 10139 C C . ASN B 1 532 ? -1.883 -18.25 -21.016 1 93.94 532 ASN B C 1
ATOM 10141 O O . ASN B 1 532 ? -1.285 -17.172 -20.891 1 93.94 532 ASN B O 1
ATOM 10145 N N . ASP B 1 533 ? -1.408 -19.234 -21.672 1 93.75 533 ASP B N 1
ATOM 10146 C CA . ASP B 1 533 ? -0.242 -19.172 -22.547 1 93.75 533 ASP B CA 1
ATOM 10147 C C . ASP B 1 533 ? -0.519 -19.859 -23.875 1 93.75 533 ASP B C 1
ATOM 10149 O O . ASP B 1 533 ? -1.612 -19.734 -24.438 1 93.75 533 ASP B O 1
ATOM 10153 N N . LEU B 1 534 ? 0.432 -20.5 -24.547 1 94.88 534 LEU B N 1
ATOM 10154 C CA . LEU B 1 534 ? 0.26 -21.062 -25.875 1 94.88 534 LEU B CA 1
ATOM 10155 C C . LEU B 1 534 ? -0.874 -22.078 -25.891 1 94.88 534 LEU B C 1
ATOM 10157 O O . LEU B 1 534 ? -1.935 -21.828 -26.469 1 94.88 534 LEU B O 1
ATOM 10161 N N . ASN B 1 535 ? -0.717 -23.219 -25.234 1 97.75 535 ASN B N 1
ATOM 10162 C CA . ASN B 1 535 ? -1.718 -24.266 -25.156 1 97.75 535 ASN B CA 1
ATOM 10163 C C . ASN B 1 535 ? -1.959 -24.703 -23.703 1 97.75 535 ASN B C 1
ATOM 10165 O O . ASN B 1 535 ? -2.141 -25.906 -23.438 1 97.75 535 ASN B O 1
ATOM 10169 N N . SER B 1 536 ? -1.891 -23.688 -22.859 1 97.12 536 SER B N 1
ATOM 10170 C CA . SER B 1 536 ? -2.111 -23.953 -21.438 1 97.12 536 SER B CA 1
ATOM 10171 C C . SER B 1 536 ? -2.932 -22.844 -20.797 1 97.12 536 SER B C 1
ATOM 10173 O O . SER B 1 536 ? -2.869 -21.688 -21.219 1 97.12 536 SER B O 1
ATOM 10175 N N . ILE B 1 537 ? -3.758 -23.188 -19.781 1 97.38 537 ILE B N 1
ATOM 10176 C CA . ILE B 1 537 ? -4.594 -22.234 -19.047 1 97.38 537 ILE B CA 1
ATOM 10177 C C . ILE B 1 537 ? -4.578 -22.578 -17.562 1 97.38 537 ILE B C 1
ATOM 10179 O O . ILE B 1 537 ? -4.527 -23.766 -17.188 1 97.38 537 ILE B O 1
ATOM 10183 N N . LEU B 1 538 ? -4.52 -21.562 -16.703 1 97.06 538 LEU B N 1
ATOM 10184 C CA . LEU B 1 538 ? -4.328 -21.734 -15.273 1 97.06 538 LEU B CA 1
ATOM 10185 C C . LEU B 1 538 ? -5.492 -21.141 -14.492 1 97.06 538 LEU B C 1
ATOM 10187 O O . LEU B 1 538 ? -5.926 -20.031 -14.766 1 97.06 538 LEU B O 1
ATOM 10191 N N . PHE B 1 539 ? -6.074 -21.906 -13.531 1 96.94 539 PHE B N 1
ATOM 10192 C CA . PHE B 1 539 ? -7.047 -21.484 -12.539 1 96.94 539 PHE B CA 1
ATOM 10193 C C . PHE B 1 539 ? -6.48 -21.625 -11.125 1 96.94 539 PHE B C 1
ATOM 10195 O O . PHE B 1 539 ? -5.805 -22.609 -10.828 1 96.94 539 PHE B O 1
ATOM 10202 N N . LEU B 1 540 ? -6.699 -20.719 -10.266 1 96.38 540 LEU B N 1
ATOM 10203 C CA . LEU B 1 540 ? -6.191 -20.797 -8.898 1 96.38 540 LEU B CA 1
ATOM 10204 C C . LEU B 1 540 ? -7.223 -21.422 -7.973 1 96.38 540 LEU B C 1
ATOM 10206 O O . LEU B 1 540 ? -8.375 -21 -7.93 1 96.38 540 LEU B O 1
ATOM 10210 N N . MET B 1 541 ? -6.75 -22.391 -7.246 1 96.88 541 MET B N 1
ATOM 10211 C CA . MET B 1 541 ? -7.598 -23.031 -6.238 1 96.88 541 MET B CA 1
ATOM 10212 C C . MET B 1 541 ? -7.301 -22.484 -4.848 1 96.88 541 MET B C 1
ATOM 10214 O O . MET B 1 541 ? -6.137 -22.375 -4.453 1 96.88 541 MET B O 1
ATOM 10218 N N . THR B 1 542 ? -8.305 -22.062 -4.16 1 97.25 542 THR B N 1
ATOM 10219 C CA . THR B 1 542 ? -8.242 -21.656 -2.76 1 97.25 542 THR B CA 1
ATOM 10220 C C . THR B 1 542 ? -9.391 -22.266 -1.966 1 97.25 542 THR B C 1
ATOM 10222 O O . THR B 1 542 ? -10.32 -22.844 -2.545 1 97.25 542 THR B O 1
ATOM 10225 N N . PRO B 1 543 ? -9.352 -22.172 -0.65 1 97.12 543 PRO B N 1
ATOM 10226 C CA . PRO B 1 543 ? -10.461 -22.688 0.144 1 97.12 543 PRO B CA 1
ATOM 10227 C C . PRO B 1 543 ? -11.781 -21.969 -0.144 1 97.12 543 PRO B C 1
ATOM 10229 O O . PRO B 1 543 ? -12.836 -22.391 0.332 1 97.12 543 PRO B O 1
ATOM 10232 N N . ALA B 1 544 ? -11.734 -20.984 -0.997 1 96.12 544 ALA B N 1
ATOM 10233 C CA . ALA B 1 544 ? -12.953 -20.312 -1.401 1 96.12 544 ALA B CA 1
ATOM 10234 C C . ALA B 1 544 ? -13.781 -21.172 -2.344 1 96.12 544 ALA B C 1
ATOM 10236 O O . ALA B 1 544 ? -14.977 -20.922 -2.535 1 96.12 544 ALA B O 1
ATOM 10237 N N . GLU B 1 545 ? -13.234 -22.203 -2.932 1 95.94 545 GLU B N 1
ATOM 10238 C CA . GLU B 1 545 ? -13.875 -23 -3.973 1 95.94 545 GLU B CA 1
ATOM 10239 C C . GLU B 1 545 ? -15.039 -23.812 -3.41 1 95.94 545 GLU B C 1
ATOM 10241 O O . GLU B 1 545 ? -15 -24.234 -2.252 1 95.94 545 GLU B O 1
ATOM 10246 N N . THR B 1 546 ? -16 -23.938 -4.238 1 94.38 546 THR B N 1
ATOM 10247 C CA . THR B 1 546 ? -17.156 -24.781 -3.93 1 94.38 546 THR B CA 1
ATOM 10248 C C . THR B 1 546 ? -17.406 -25.781 -5.051 1 94.38 546 THR B C 1
ATOM 10250 O O . THR B 1 546 ? -16.938 -25.594 -6.176 1 94.38 546 THR B O 1
ATOM 10253 N N . VAL B 1 547 ? -18.188 -26.812 -4.707 1 94.75 547 VAL B N 1
ATOM 10254 C CA . VAL B 1 547 ? -18.531 -27.844 -5.684 1 94.75 547 VAL B CA 1
ATOM 10255 C C . VAL B 1 547 ? -19.297 -27.219 -6.848 1 94.75 547 VAL B C 1
ATOM 10257 O O . VAL B 1 547 ? -19.031 -27.516 -8.008 1 94.75 547 VAL B O 1
ATOM 10260 N N . THR B 1 548 ? -20.141 -26.312 -6.512 1 94.12 548 THR B N 1
ATOM 10261 C CA . THR B 1 548 ? -20.969 -25.656 -7.523 1 94.12 548 THR B CA 1
ATOM 10262 C C . THR B 1 548 ? -20.094 -24.812 -8.461 1 94.12 548 THR B C 1
ATOM 10264 O O . THR B 1 548 ? -20.297 -24.828 -9.68 1 94.12 548 THR B O 1
ATOM 10267 N N . LYS B 1 549 ? -19.25 -24.109 -7.902 1 94.31 549 LYS B N 1
ATOM 10268 C CA . LYS B 1 549 ? -18.328 -23.281 -8.695 1 94.31 549 LYS B CA 1
ATOM 10269 C C . LYS B 1 549 ? -17.516 -24.141 -9.648 1 94.31 549 LYS B C 1
ATOM 10271 O O . LYS B 1 549 ? -17.375 -23.812 -10.828 1 94.31 549 LYS B O 1
ATOM 10276 N N . MET B 1 550 ? -17 -25.281 -9.188 1 96.69 550 MET B N 1
ATOM 10277 C CA . MET B 1 550 ? -16.188 -26.188 -10 1 96.69 550 MET B CA 1
ATOM 10278 C C . MET B 1 550 ? -17.016 -26.844 -11.094 1 96.69 550 MET B C 1
ATOM 10280 O O . MET B 1 550 ? -16.547 -27.016 -12.219 1 96.69 550 MET B O 1
ATOM 10284 N N . GLN B 1 551 ? -18.219 -27.125 -10.758 1 95.56 551 GLN B N 1
ATOM 10285 C CA . GLN B 1 551 ? -19.109 -27.75 -11.734 1 95.56 551 GLN B CA 1
ATOM 10286 C C . GLN B 1 551 ? -19.438 -26.781 -12.867 1 95.56 551 GLN B C 1
ATOM 10288 O O . GLN B 1 551 ? -19.578 -27.203 -14.023 1 95.56 551 GLN B O 1
ATOM 10293 N N . ASN B 1 552 ? -19.594 -25.547 -12.484 1 95.12 552 ASN B N 1
ATOM 10294 C CA . ASN B 1 552 ? -19.844 -24.547 -13.508 1 95.12 552 ASN B CA 1
ATOM 10295 C C . ASN B 1 552 ? -18.656 -24.422 -14.469 1 95.12 552 ASN B C 1
ATOM 10297 O O . ASN B 1 552 ? -18.859 -24.281 -15.68 1 95.12 552 ASN B O 1
ATOM 10301 N N . LEU B 1 553 ? -17.484 -24.5 -13.938 1 97 553 LEU B N 1
ATOM 10302 C CA . LEU B 1 553 ? -16.297 -24.453 -14.789 1 97 553 LEU B CA 1
ATOM 10303 C C . LEU B 1 553 ? -16.266 -25.656 -15.727 1 97 553 LEU B C 1
ATOM 10305 O O . LEU B 1 553 ? -16.078 -25.5 -16.938 1 97 553 LEU B O 1
ATOM 10309 N N . VAL B 1 554 ? -16.5 -26.875 -15.195 1 97.44 554 VAL B N 1
ATOM 10310 C CA . VAL B 1 554 ? -16.438 -28.109 -15.984 1 97.44 554 VAL B CA 1
ATOM 10311 C C . VAL B 1 554 ? -17.531 -28.078 -17.062 1 97.44 554 VAL B C 1
ATOM 10313 O O . VAL B 1 554 ? -17.281 -28.469 -18.203 1 97.44 554 VAL B O 1
ATOM 10316 N N . SER B 1 555 ? -18.672 -27.578 -16.688 1 97.31 555 SER B N 1
ATOM 10317 C CA . SER B 1 555 ? -19.781 -27.5 -17.641 1 97.31 555 SER B CA 1
ATOM 10318 C C . SER B 1 555 ? -19.438 -26.609 -18.812 1 97.31 555 SER B C 1
ATOM 10320 O O . SER B 1 555 ? -19.766 -26.922 -19.969 1 97.31 555 SER B O 1
ATOM 10322 N N . GLN B 1 556 ? -18.828 -25.516 -18.5 1 97.06 556 GLN B N 1
ATOM 10323 C CA . GLN B 1 556 ? -18.484 -24.578 -19.562 1 97.06 556 GLN B CA 1
ATOM 10324 C C . GLN B 1 556 ? -17.375 -25.125 -20.453 1 97.06 556 GLN B C 1
ATOM 10326 O O . GLN B 1 556 ? -17.328 -24.859 -21.656 1 97.06 556 GLN B O 1
ATOM 10331 N N . LEU B 1 557 ? -16.484 -25.938 -19.891 1 98.31 557 LEU B N 1
ATOM 10332 C CA . LEU B 1 557 ? -15.453 -26.594 -20.688 1 98.31 557 LEU B CA 1
ATOM 10333 C C . LEU B 1 557 ? -16.078 -27.594 -21.656 1 98.31 557 LEU B C 1
ATOM 10335 O O . LEU B 1 557 ? -15.695 -27.641 -22.828 1 98.31 557 LEU B O 1
ATOM 10339 N N . VAL B 1 558 ? -17.062 -28.344 -21.188 1 98 558 VAL B N 1
ATOM 10340 C CA . VAL B 1 558 ? -17.766 -29.312 -22.016 1 98 558 VAL B CA 1
ATOM 10341 C C . VAL B 1 558 ? -18.5 -28.594 -23.141 1 98 558 VAL B C 1
ATOM 10343 O O . VAL B 1 558 ? -18.453 -29.016 -24.297 1 98 558 VAL B O 1
ATOM 10346 N N . ARG B 1 559 ? -19.141 -27.547 -22.766 1 97.56 559 ARG B N 1
ATOM 10347 C CA . ARG B 1 559 ? -19.875 -26.766 -23.766 1 97.56 559 ARG B CA 1
ATOM 10348 C C . ARG B 1 559 ? -18.938 -26.203 -24.828 1 97.56 559 ARG B C 1
ATOM 10350 O O . ARG B 1 559 ? -19.266 -26.203 -26.016 1 97.56 559 ARG B O 1
ATOM 10357 N N . PHE B 1 560 ? -17.875 -25.688 -24.469 1 98.06 560 PHE B N 1
ATOM 10358 C CA . PHE B 1 560 ? -16.875 -25.156 -25.406 1 98.06 560 PHE B CA 1
ATOM 10359 C C . PHE B 1 560 ? -16.453 -26.234 -26.406 1 98.06 560 PHE B C 1
ATOM 10361 O O . PHE B 1 560 ? -16.344 -25.953 -27.594 1 98.06 560 PHE B O 1
ATOM 10368 N N . GLU B 1 561 ? -16.156 -27.484 -25.891 1 98.19 561 GLU B N 1
ATOM 10369 C CA . GLU B 1 561 ? -15.773 -28.578 -26.781 1 98.19 561 GLU B CA 1
ATOM 10370 C C . GLU B 1 561 ? -16.875 -28.875 -27.797 1 98.19 561 GLU B C 1
ATOM 10372 O O . GLU B 1 561 ? -16.578 -29.156 -28.969 1 98.19 561 GLU B O 1
ATOM 10377 N N . HIS B 1 562 ? -18.109 -28.766 -27.391 1 97.75 562 HIS B N 1
ATOM 10378 C CA . HIS B 1 562 ? -19.219 -28.969 -28.297 1 97.75 562 HIS B CA 1
ATOM 10379 C C . HIS B 1 562 ? -19.266 -27.906 -29.375 1 97.75 562 HIS B C 1
ATOM 10381 O O . HIS B 1 562 ? -19.547 -28.188 -30.547 1 97.75 562 HIS B O 1
ATOM 10387 N N . LEU B 1 563 ? -19 -26.719 -28.969 1 98 563 LEU B N 1
ATOM 10388 C CA . LEU B 1 563 ? -18.984 -25.609 -29.906 1 98 563 LEU B CA 1
ATOM 10389 C C . LEU B 1 563 ? -17.875 -25.781 -30.938 1 98 563 LEU B C 1
ATOM 10391 O O . LEU B 1 563 ? -18.047 -25.438 -32.125 1 98 563 LEU B O 1
ATOM 10395 N N . ILE B 1 564 ? -16.719 -26.266 -30.5 1 98.19 564 ILE B N 1
ATOM 10396 C CA . ILE B 1 564 ? -15.609 -26.562 -31.406 1 98.19 564 ILE B CA 1
ATOM 10397 C C . ILE B 1 564 ? -16.016 -27.656 -32.406 1 98.19 564 ILE B C 1
ATOM 10399 O O . ILE B 1 564 ? -15.766 -27.547 -33.594 1 98.19 564 ILE B O 1
ATOM 10403 N N . GLU B 1 565 ? -16.641 -28.734 -31.922 1 97.06 565 GLU B N 1
ATOM 10404 C CA . GLU B 1 565 ? -17.062 -29.875 -32.75 1 97.06 565 GLU B CA 1
ATOM 10405 C C . GLU B 1 565 ? -18.078 -29.453 -33.781 1 97.06 565 GLU B C 1
ATOM 10407 O O . GLU B 1 565 ? -18.047 -29.906 -34.938 1 97.06 565 GLU B O 1
ATOM 10412 N N . GLU B 1 566 ? -18.875 -28.5 -33.406 1 97.44 566 GLU B N 1
ATOM 10413 C CA . GLU B 1 566 ? -19.922 -28.016 -34.281 1 97.44 566 GLU B CA 1
ATOM 10414 C C . GLU B 1 566 ? -19.422 -26.922 -35.219 1 97.44 566 GLU B C 1
ATOM 10416 O O . GLU B 1 566 ? -20.109 -26.516 -36.156 1 97.44 566 GLU B O 1
ATOM 10421 N N . ASP B 1 567 ? -18.25 -26.516 -34.969 1 98.06 567 ASP B N 1
ATOM 10422 C CA . ASP B 1 567 ? -17.688 -25.391 -35.688 1 98.06 567 ASP B CA 1
ATOM 10423 C C . ASP B 1 567 ? -18.641 -24.203 -35.656 1 98.06 567 ASP B C 1
ATOM 10425 O O . ASP B 1 567 ? -19 -23.672 -36.719 1 98.06 567 ASP B O 1
ATOM 10429 N N . ALA B 1 568 ? -19.062 -23.828 -34.469 1 98.25 568 ALA B N 1
ATOM 10430 C CA . ALA B 1 568 ? -20.062 -22.781 -34.25 1 98.25 568 ALA B CA 1
ATOM 10431 C C . ALA B 1 568 ? -19.578 -21.438 -34.781 1 98.25 568 ALA B C 1
ATOM 10433 O O . ALA B 1 568 ? -18.375 -21.172 -34.781 1 98.25 568 ALA B O 1
ATOM 10434 N N . PRO B 1 569 ? -20.562 -20.531 -35.188 1 98.06 569 PRO B N 1
ATOM 10435 C CA . PRO B 1 569 ? -20.188 -19.172 -35.562 1 98.06 569 PRO B CA 1
ATOM 10436 C C . PRO B 1 569 ? -19.516 -18.406 -34.438 1 98.06 569 PRO B C 1
ATOM 10438 O O . PRO B 1 569 ? -19.922 -18.516 -33.281 1 98.06 569 PRO B O 1
ATOM 10441 N N . LEU B 1 570 ? -18.547 -17.625 -34.812 1 97.88 570 LEU B N 1
ATOM 10442 C CA . LEU B 1 570 ? -17.734 -16.922 -33.812 1 97.88 570 LEU B CA 1
ATOM 10443 C C . LEU B 1 570 ? -18.578 -15.945 -33 1 97.88 570 LEU B C 1
ATOM 10445 O O . LEU B 1 570 ? -18.344 -15.742 -31.828 1 97.88 570 LEU B O 1
ATOM 10449 N N . PHE B 1 571 ? -19.594 -15.258 -33.594 1 96.31 571 PHE B N 1
ATOM 10450 C CA . PHE B 1 571 ? -20.422 -14.273 -32.938 1 96.31 571 PHE B CA 1
ATOM 10451 C C . PHE B 1 571 ? -21.203 -14.914 -31.781 1 96.31 571 PHE B C 1
ATOM 10453 O O . PHE B 1 571 ? -21.609 -14.227 -30.844 1 96.31 571 PHE B O 1
ATOM 10460 N N . GLU B 1 572 ? -21.391 -16.234 -31.781 1 96.31 572 GLU B N 1
ATOM 10461 C CA . GLU B 1 572 ? -22.047 -16.969 -30.703 1 96.31 572 GLU B CA 1
ATOM 10462 C C . GLU B 1 572 ? -21.062 -17.328 -29.594 1 96.31 572 GLU B C 1
ATOM 10464 O O . GLU B 1 572 ? -21.422 -17.344 -28.422 1 96.31 572 GLU B O 1
ATOM 10469 N N . VAL B 1 573 ? -19.859 -17.641 -30.016 1 97.06 573 VAL B N 1
ATOM 10470 C CA . VAL B 1 573 ? -18.859 -18.156 -29.078 1 97.06 573 VAL B CA 1
ATOM 10471 C C . VAL B 1 573 ? -18.188 -17 -28.344 1 97.06 573 VAL B C 1
ATOM 10473 O O . VAL B 1 573 ? -17.969 -17.047 -27.141 1 97.06 573 VAL B O 1
ATOM 10476 N N . LEU B 1 574 ? -17.812 -15.938 -29.109 1 97.56 574 LEU B N 1
ATOM 10477 C CA . LEU B 1 574 ? -17.156 -14.734 -28.594 1 97.56 574 LEU B CA 1
ATOM 10478 C C . LEU B 1 574 ? -17.906 -13.477 -29.031 1 97.56 574 LEU B C 1
ATOM 10480 O O . LEU B 1 574 ? -17.359 -12.664 -29.781 1 97.56 574 LEU B O 1
ATOM 10484 N N . PRO B 1 575 ? -19.062 -13.227 -28.484 1 95.88 575 PRO B N 1
ATOM 10485 C CA . PRO B 1 575 ? -19.906 -12.133 -28.984 1 95.88 575 PRO B CA 1
ATOM 10486 C C . PRO B 1 575 ? -19.266 -10.758 -28.781 1 95.88 575 PRO B C 1
ATOM 10488 O O . PRO B 1 575 ? -19.312 -9.922 -29.688 1 95.88 575 PRO B O 1
ATOM 10491 N N . SER B 1 576 ? -18.688 -10.5 -27.609 1 93.06 576 SER B N 1
ATOM 10492 C CA . SER B 1 576 ? -18.109 -9.188 -27.344 1 93.06 576 SER B CA 1
ATOM 10493 C C . SER B 1 576 ? -16.938 -8.898 -28.266 1 93.06 576 SER B C 1
ATOM 10495 O O . SER B 1 576 ? -16.812 -7.785 -28.797 1 93.06 576 SER B O 1
ATOM 10497 N N . LEU B 1 577 ? -16.078 -9.898 -28.422 1 93.81 577 LEU B N 1
ATOM 10498 C CA . LEU B 1 577 ? -14.93 -9.742 -29.312 1 93.81 577 LEU B CA 1
ATOM 10499 C C . LEU B 1 577 ? -15.383 -9.547 -30.75 1 93.81 577 LEU B C 1
ATOM 10501 O O . LEU B 1 577 ? -14.852 -8.695 -31.469 1 93.81 577 LEU B O 1
ATOM 10505 N N . TYR B 1 578 ? -16.391 -10.289 -31.203 1 95.44 578 TYR B N 1
ATOM 10506 C CA . TYR B 1 578 ? -16.938 -10.219 -32.562 1 95.44 578 TYR B CA 1
ATOM 10507 C C . TYR B 1 578 ? -17.516 -8.844 -32.844 1 95.44 578 TYR B C 1
ATOM 10509 O O . TYR B 1 578 ? -17.266 -8.266 -33.906 1 95.44 578 TYR B O 1
ATOM 10517 N N . GLU B 1 579 ? -18.219 -8.32 -31.844 1 95.38 579 GLU B N 1
ATOM 10518 C CA . GLU B 1 579 ? -18.828 -7.012 -32.031 1 95.38 579 GLU B CA 1
ATOM 10519 C C . GLU B 1 579 ? -17.781 -5.91 -32.125 1 95.38 579 GLU B C 1
ATOM 10521 O O . GLU B 1 579 ? -17.906 -4.996 -32.938 1 95.38 579 GLU B O 1
ATOM 10526 N N . LYS B 1 580 ? -16.812 -6.023 -31.391 1 93.06 580 LYS B N 1
ATOM 10527 C CA . LYS B 1 580 ? -15.781 -5 -31.344 1 93.06 580 LYS B CA 1
ATOM 10528 C C . LYS B 1 580 ? -14.922 -5.027 -32.594 1 93.06 580 LYS B C 1
ATOM 10530 O O . LYS B 1 580 ? -14.461 -3.984 -33.062 1 93.06 580 LYS B O 1
ATOM 10535 N N . TYR B 1 581 ? -14.719 -6.215 -33.156 1 96.12 581 TYR B N 1
ATOM 10536 C CA . TYR B 1 581 ? -13.844 -6.371 -34.312 1 96.12 581 TYR B CA 1
ATOM 10537 C C . TYR B 1 581 ? -14.586 -7.043 -35.469 1 96.12 581 TYR B C 1
ATOM 10539 O O . TYR B 1 581 ? -14.086 -7.996 -36.062 1 96.12 581 TYR B O 1
ATOM 10547 N N . GLU B 1 582 ? -15.688 -6.578 -35.75 1 95.25 582 GLU B N 1
ATOM 10548 C CA . GLU B 1 582 ? -16.578 -7.18 -36.719 1 95.25 582 GLU B CA 1
ATOM 10549 C C . GLU B 1 582 ? -15.93 -7.191 -38.125 1 95.25 582 GLU B C 1
ATOM 10551 O O . GLU B 1 582 ? -16.094 -8.148 -38.875 1 95.25 582 GLU B O 1
ATOM 10556 N N . SER B 1 583 ? -15.219 -6.176 -38.438 1 95.56 583 SER B N 1
ATOM 10557 C CA . SER B 1 583 ? -14.594 -6.078 -39.75 1 95.56 583 SER B CA 1
ATOM 10558 C C . SER B 1 583 ? -13.602 -7.215 -39.969 1 95.56 583 SER B C 1
ATOM 10560 O O . SER B 1 583 ? -13.484 -7.73 -41.094 1 95.56 583 SER B O 1
ATOM 10562 N N . ARG B 1 584 ? -12.945 -7.695 -38.969 1 96.5 584 ARG B N 1
ATOM 10563 C CA . ARG B 1 584 ? -11.898 -8.711 -39.062 1 96.5 584 ARG B CA 1
ATOM 10564 C C . ARG B 1 584 ? -12.492 -10.117 -39 1 96.5 584 ARG B C 1
ATOM 10566 O O . ARG B 1 584 ? -11.984 -11.039 -39.656 1 96.5 584 ARG B O 1
ATOM 10573 N N . TYR B 1 585 ? -13.609 -10.32 -38.281 1 97.56 585 TYR B N 1
ATOM 10574 C CA . TYR B 1 585 ? -14.023 -11.68 -37.938 1 97.56 585 TYR B CA 1
ATOM 10575 C C . TYR B 1 585 ? -15.383 -12.008 -38.562 1 97.56 585 TYR B C 1
ATOM 10577 O O . TYR B 1 585 ? -15.969 -13.047 -38.25 1 97.56 585 TYR B O 1
ATOM 10585 N N . GLN B 1 586 ? -15.898 -11.109 -39.406 1 96.81 586 GLN B N 1
ATOM 10586 C CA . GLN B 1 586 ? -17.188 -11.367 -40.062 1 96.81 586 GLN B CA 1
ATOM 10587 C C . GLN B 1 586 ? -17.188 -12.719 -40.75 1 96.81 586 GLN B C 1
ATOM 10589 O O . GLN B 1 586 ? -16.281 -13.008 -41.562 1 96.81 586 GLN B O 1
ATOM 10594 N N . GLY B 1 587 ? -18.141 -13.508 -40.406 1 96.88 587 GLY B N 1
ATOM 10595 C CA . GLY B 1 587 ? -18.328 -14.789 -41.094 1 96.88 587 GLY B CA 1
ATOM 10596 C C . GLY B 1 587 ? -17.438 -15.875 -40.531 1 96.88 587 GLY B C 1
ATOM 10597 O O . GLY B 1 587 ? -17.5 -17.031 -40.938 1 96.88 587 GLY B O 1
ATOM 10598 N N . TYR B 1 588 ? -16.672 -15.625 -39.562 1 97.94 588 TYR B N 1
ATOM 10599 C CA . TYR B 1 588 ? -15.734 -16.594 -39 1 97.94 588 TYR B CA 1
ATOM 10600 C C . TYR B 1 588 ? -16.469 -17.625 -38.156 1 97.94 588 TYR B C 1
ATOM 10602 O O . TYR B 1 588 ? -17.5 -17.328 -37.531 1 97.94 588 TYR B O 1
ATOM 10610 N N . THR B 1 589 ? -15.898 -18.781 -38.125 1 98.19 589 THR B N 1
ATOM 10611 C CA . THR B 1 589 ? -16.297 -19.797 -37.156 1 98.19 589 THR B CA 1
ATOM 10612 C C . THR B 1 589 ? -15.188 -20.031 -36.125 1 98.19 589 THR B C 1
ATOM 10614 O O . THR B 1 589 ? -14.047 -19.609 -36.312 1 98.19 589 THR B O 1
ATOM 10617 N N . ILE B 1 590 ? -15.523 -20.734 -35.031 1 98.31 590 ILE B N 1
ATOM 10618 C CA . ILE B 1 590 ? -14.586 -20.922 -33.938 1 98.31 590 ILE B CA 1
ATOM 10619 C C . ILE B 1 590 ? -13.43 -21.812 -34.406 1 98.31 590 ILE B C 1
ATOM 10621 O O . ILE B 1 590 ? -12.266 -21.547 -34.062 1 98.31 590 ILE B O 1
ATOM 10625 N N . ARG B 1 591 ? -13.664 -22.828 -35.156 1 97.94 591 ARG B N 1
ATOM 10626 C CA . ARG B 1 591 ? -12.602 -23.719 -35.594 1 97.94 591 ARG B CA 1
ATOM 10627 C C . ARG B 1 591 ? -11.664 -23.016 -36.594 1 97.94 591 ARG B C 1
ATOM 10629 O O . ARG B 1 591 ? -10.461 -23.266 -36.594 1 97.94 591 ARG B O 1
ATOM 10636 N N . GLN B 1 592 ? -12.281 -22.172 -37.406 1 98.19 592 GLN B N 1
ATOM 10637 C CA . GLN B 1 592 ? -11.477 -21.391 -38.344 1 98.19 592 GLN B CA 1
ATOM 10638 C C . GLN B 1 592 ? -10.484 -20.5 -37.625 1 98.19 592 GLN B C 1
ATOM 10640 O O . GLN B 1 592 ? -9.305 -20.438 -37.969 1 98.19 592 GLN B O 1
ATOM 10645 N N . LEU B 1 593 ? -10.945 -19.797 -36.594 1 98.38 593 LEU B N 1
ATOM 10646 C CA . LEU B 1 593 ? -10.07 -18.922 -35.812 1 98.38 593 LEU B CA 1
ATOM 10647 C C . LEU B 1 593 ? -9 -19.734 -35.094 1 98.38 593 LEU B C 1
ATOM 10649 O O . LEU B 1 593 ? -7.828 -19.359 -35.094 1 98.38 593 LEU B O 1
ATOM 10653 N N . CYS B 1 594 ? -9.406 -20.859 -34.5 1 98.5 594 CYS B N 1
ATOM 10654 C CA . CYS B 1 594 ? -8.461 -21.734 -33.812 1 98.5 594 CYS B CA 1
ATOM 10655 C C . CYS B 1 594 ? -7.359 -22.188 -34.75 1 98.5 594 CYS B C 1
ATOM 10657 O O . CYS B 1 594 ? -6.176 -22.125 -34.438 1 98.5 594 CYS B O 1
ATOM 10659 N N . GLN B 1 595 ? -7.754 -22.609 -35.938 1 98.19 595 GLN B N 1
ATOM 10660 C CA . GLN B 1 595 ? -6.805 -23.125 -36.906 1 98.19 595 GLN B CA 1
ATOM 10661 C C . GLN B 1 595 ? -5.844 -22.031 -37.375 1 98.19 595 GLN B C 1
ATOM 10663 O O . GLN B 1 595 ? -4.637 -22.266 -37.469 1 98.19 595 GLN B O 1
ATOM 10668 N N . GLU B 1 596 ? -6.387 -20.906 -37.656 1 98.31 596 GLU B N 1
ATOM 10669 C CA . GLU B 1 596 ? -5.562 -19.797 -38.156 1 98.31 596 GLU B CA 1
ATOM 10670 C C . GLU B 1 596 ? -4.527 -19.391 -37.094 1 98.31 596 GLU B C 1
ATOM 10672 O O . GLU B 1 596 ? -3.355 -19.188 -37.438 1 98.31 596 GLU B O 1
ATOM 10677 N N . MET B 1 597 ? -4.91 -19.25 -35.906 1 98.38 597 MET B N 1
ATOM 10678 C CA . MET B 1 597 ? -4.008 -18.844 -34.812 1 98.38 597 MET B CA 1
ATOM 10679 C C . MET B 1 597 ? -2.996 -19.953 -34.531 1 98.38 597 MET B C 1
ATOM 10681 O O . MET B 1 597 ? -1.821 -19.672 -34.281 1 98.38 597 MET B O 1
ATOM 10685 N N . HIS B 1 598 ? -3.479 -21.172 -34.531 1 98.5 598 HIS B N 1
ATOM 10686 C CA . HIS B 1 598 ? -2.578 -22.312 -34.344 1 98.5 598 HIS B CA 1
ATOM 10687 C C . HIS B 1 598 ? -1.498 -22.344 -35.406 1 98.5 598 HIS B C 1
ATOM 10689 O O . HIS B 1 598 ? -0.319 -22.531 -35.094 1 98.5 598 HIS B O 1
ATOM 10695 N N . ASN B 1 599 ? -1.933 -22.188 -36.656 1 98.56 599 ASN B N 1
ATOM 10696 C CA . ASN B 1 599 ? -0.986 -22.156 -37.781 1 98.56 599 ASN B CA 1
ATOM 10697 C C . ASN B 1 599 ? 0.036 -21.031 -37.594 1 98.56 599 ASN B C 1
ATOM 10699 O O . ASN B 1 599 ? 1.213 -21.203 -37.938 1 98.56 599 ASN B O 1
ATOM 10703 N N . PHE B 1 600 ? -0.389 -19.938 -37.188 1 98.25 600 PHE B N 1
ATOM 10704 C CA . PHE B 1 600 ? 0.494 -18.812 -36.938 1 98.25 600 PHE B CA 1
ATOM 10705 C C . PHE B 1 600 ? 1.604 -19.156 -35.969 1 98.25 600 PHE B C 1
ATOM 10707 O O . PHE B 1 600 ? 2.781 -18.922 -36.25 1 98.25 600 PHE B O 1
ATOM 10714 N N . TYR B 1 601 ? 1.261 -19.766 -34.812 1 98 601 TYR B N 1
ATOM 10715 C CA . TYR B 1 601 ? 2.248 -20.125 -33.781 1 98 601 TYR B CA 1
ATOM 10716 C C . TYR B 1 601 ? 3.152 -21.234 -34.281 1 98 601 TYR B C 1
ATOM 10718 O O . TYR B 1 601 ? 4.359 -21.234 -34.031 1 98 601 TYR B O 1
ATOM 10726 N N . LYS B 1 602 ? 2.518 -22.188 -35 1 97.94 602 LYS B N 1
ATOM 10727 C CA . LYS B 1 602 ? 3.258 -23.312 -35.562 1 97.94 602 LYS B CA 1
ATOM 10728 C C . LYS B 1 602 ? 4.273 -22.844 -36.594 1 97.94 602 LYS B C 1
ATOM 10730 O O . LYS B 1 602 ? 5.445 -23.234 -36.531 1 97.94 602 LYS B O 1
ATOM 10735 N N . GLU B 1 603 ? 3.855 -21.984 -37.5 1 98.06 603 GLU B N 1
ATOM 10736 C CA . GLU B 1 603 ? 4.703 -21.5 -38.594 1 98.06 603 GLU B CA 1
ATOM 10737 C C . GLU B 1 603 ? 5.867 -20.672 -38.062 1 98.06 603 GLU B C 1
ATOM 10739 O O . GLU B 1 603 ? 6.957 -20.672 -38.625 1 98.06 603 GLU B O 1
ATOM 10744 N N . ASN B 1 604 ? 5.648 -20.062 -36.938 1 97.62 604 ASN B N 1
ATOM 10745 C CA . ASN B 1 604 ? 6.695 -19.234 -36.344 1 97.62 604 ASN B CA 1
ATOM 10746 C C . ASN B 1 604 ? 7.469 -20 -35.281 1 97.62 604 ASN B C 1
ATOM 10748 O O . ASN B 1 604 ? 8.391 -19.453 -34.656 1 97.62 604 ASN B O 1
ATOM 10752 N N . ASN B 1 605 ? 7.109 -21.219 -35 1 97.25 605 ASN B N 1
ATOM 10753 C CA . ASN B 1 605 ? 7.719 -22.047 -33.969 1 97.25 605 ASN B CA 1
ATOM 10754 C C . ASN B 1 605 ? 7.824 -21.297 -32.656 1 97.25 605 ASN B C 1
ATOM 10756 O O . ASN B 1 605 ? 8.898 -21.234 -32.031 1 97.25 605 ASN B O 1
ATOM 10760 N N . ALA B 1 606 ? 6.762 -20.688 -32.25 1 96.69 606 ALA B N 1
ATOM 10761 C CA . ALA B 1 606 ? 6.711 -19.812 -31.062 1 96.69 606 ALA B CA 1
ATOM 10762 C C . ALA B 1 606 ? 7.234 -20.531 -29.828 1 96.69 606 ALA B C 1
ATOM 10764 O O . ALA B 1 606 ? 7.941 -19.938 -29.016 1 96.69 606 ALA B O 1
ATOM 10765 N N . LYS B 1 607 ? 6.938 -21.797 -29.625 1 96.25 607 LYS B N 1
ATOM 10766 C CA . LYS B 1 607 ? 7.336 -22.547 -28.438 1 96.25 607 LYS B CA 1
ATOM 10767 C C . LYS B 1 607 ? 8.852 -22.641 -28.328 1 96.25 607 LYS B C 1
ATOM 10769 O O . LYS B 1 607 ? 9.406 -22.609 -27.234 1 96.25 607 LYS B O 1
ATOM 10774 N N . LYS B 1 608 ? 9.523 -22.734 -29.422 1 95.88 608 LYS B N 1
ATOM 10775 C CA . LYS B 1 608 ? 10.977 -22.844 -29.438 1 95.88 608 LYS B CA 1
ATOM 10776 C C . LYS B 1 608 ? 11.617 -21.562 -28.906 1 95.88 608 LYS B C 1
ATOM 10778 O O . LYS B 1 608 ? 12.523 -21.609 -28.062 1 95.88 608 LYS B O 1
ATOM 10783 N N . TYR B 1 609 ? 11.188 -20.5 -29.375 1 96 609 TYR B N 1
ATOM 10784 C CA . TYR B 1 609 ? 11.781 -19.219 -28.969 1 96 609 TYR B CA 1
ATOM 10785 C C . TYR B 1 609 ? 11.445 -18.891 -27.516 1 96 609 TYR B C 1
ATOM 10787 O O . TYR B 1 609 ? 12.242 -18.281 -26.812 1 96 609 TYR B O 1
ATOM 10795 N N . GLN B 1 610 ? 10.281 -19.281 -27.109 1 94.25 610 GLN B N 1
ATOM 10796 C CA . GLN B 1 610 ? 9.938 -19.141 -25.688 1 94.25 610 GLN B CA 1
ATOM 10797 C C . GLN B 1 610 ? 10.906 -19.922 -24.812 1 94.25 610 GLN B C 1
ATOM 10799 O O . GLN B 1 610 ? 11.289 -19.469 -23.734 1 94.25 610 GLN B O 1
ATOM 10804 N N . GLN B 1 611 ? 11.242 -21.062 -25.219 1 95.38 611 GLN B N 1
ATOM 10805 C CA . GLN B 1 611 ? 12.18 -21.906 -24.484 1 95.38 611 GLN B CA 1
ATOM 10806 C C . GLN B 1 611 ? 13.594 -21.328 -24.547 1 95.38 611 GLN B C 1
ATOM 10808 O O . GLN B 1 611 ? 14.289 -21.297 -23.531 1 95.38 611 GLN B O 1
ATOM 10813 N N . ASP B 1 612 ? 14.008 -20.875 -25.703 1 96.06 612 ASP B N 1
ATOM 10814 C CA . ASP B 1 612 ? 15.367 -20.375 -25.922 1 96.06 612 ASP B CA 1
ATOM 10815 C C . ASP B 1 612 ? 15.664 -19.172 -25.047 1 96.06 612 ASP B C 1
ATOM 10817 O O . ASP B 1 612 ? 16.797 -18.969 -24.625 1 96.06 612 ASP B O 1
ATOM 10821 N N . LEU B 1 613 ? 14.711 -18.438 -24.766 1 95.31 613 LEU B N 1
ATOM 10822 C CA . LEU B 1 613 ? 14.883 -17.219 -24 1 95.31 613 LEU B CA 1
ATOM 10823 C C . LEU B 1 613 ? 15.453 -17.516 -22.625 1 95.31 613 LEU B C 1
ATOM 10825 O O . LEU B 1 613 ? 16.078 -16.641 -22 1 95.31 613 LEU B O 1
ATOM 10829 N N . PHE B 1 614 ? 15.281 -18.75 -22.109 1 95.25 614 PHE B N 1
ATOM 10830 C CA . PHE B 1 614 ? 15.617 -19.031 -20.719 1 95.25 614 PHE B CA 1
ATOM 10831 C C . PHE B 1 614 ? 16.625 -20.156 -20.625 1 95.25 614 PHE B C 1
ATOM 10833 O O . PHE B 1 614 ? 16.828 -20.734 -19.547 1 95.25 614 PHE B O 1
ATOM 10840 N N . ARG B 1 615 ? 17.203 -20.484 -21.75 1 95 615 ARG B N 1
ATOM 10841 C CA . ARG B 1 615 ? 18.297 -21.453 -21.812 1 95 615 ARG B CA 1
ATOM 10842 C C . ARG B 1 615 ? 19.656 -20.75 -21.812 1 95 615 ARG B C 1
ATOM 10844 O O . ARG B 1 615 ? 19.812 -19.703 -22.453 1 95 615 ARG B O 1
ATOM 10851 N N . GLU B 1 616 ? 20.5 -21.328 -21.125 1 93.25 616 GLU B N 1
ATOM 10852 C CA . GLU B 1 616 ? 21.828 -20.734 -20.984 1 93.25 616 GLU B CA 1
ATOM 10853 C C . GLU B 1 616 ? 22.469 -20.5 -22.344 1 93.25 616 GLU B C 1
ATOM 10855 O O . GLU B 1 616 ? 23.078 -19.453 -22.578 1 93.25 616 GLU B O 1
ATOM 10860 N N . ALA B 1 617 ? 22.297 -21.391 -23.281 1 91.12 617 ALA B N 1
ATOM 10861 C CA . ALA B 1 617 ? 22.906 -21.344 -24.594 1 91.12 617 ALA B CA 1
ATOM 10862 C C . ALA B 1 617 ? 22.453 -20.109 -25.375 1 91.12 617 ALA B C 1
ATOM 10864 O O . ALA B 1 617 ? 23.125 -19.656 -26.297 1 91.12 617 ALA B O 1
ATOM 10865 N N . SER B 1 618 ? 21.328 -19.578 -24.906 1 91.69 618 SER B N 1
ATOM 10866 C CA . SER B 1 618 ? 20.766 -18.453 -25.656 1 91.69 618 SER B CA 1
ATOM 10867 C C . SER B 1 618 ? 20.672 -17.203 -24.781 1 91.69 618 SER B C 1
ATOM 10869 O O . SER B 1 618 ? 20 -16.234 -25.141 1 91.69 618 SER B O 1
ATOM 10871 N N . PHE B 1 619 ? 21.312 -17.234 -23.641 1 90.88 619 PHE B N 1
ATOM 10872 C CA . PHE B 1 619 ? 21.312 -16.031 -22.797 1 90.88 619 PHE B CA 1
ATOM 10873 C C . PHE B 1 619 ? 21.938 -14.852 -23.547 1 90.88 619 PHE B C 1
ATOM 10875 O O . PHE B 1 619 ? 22.938 -15.016 -24.234 1 90.88 619 PHE B O 1
ATOM 10882 N N . PRO B 1 620 ? 21.25 -13.695 -23.406 1 92.62 620 PRO B N 1
ATOM 10883 C CA . PRO B 1 620 ? 21.875 -12.523 -24.016 1 92.62 620 PRO B CA 1
ATOM 10884 C C . PRO B 1 620 ? 23.203 -12.156 -23.391 1 92.62 620 PRO B C 1
ATOM 10886 O O . PRO B 1 620 ? 23.438 -12.469 -22.219 1 92.62 620 PRO B O 1
ATOM 10889 N N . GLU B 1 621 ? 24.047 -11.516 -24.141 1 93.38 621 GLU B N 1
ATOM 10890 C CA . GLU B 1 621 ? 25.297 -10.977 -23.625 1 93.38 621 GLU B CA 1
ATOM 10891 C C . GLU B 1 621 ? 25.047 -9.844 -22.641 1 93.38 621 GLU B C 1
ATOM 10893 O O . GLU B 1 621 ? 24.203 -8.969 -22.891 1 93.38 621 GLU B O 1
ATOM 10898 N N . VAL B 1 622 ? 25.719 -9.883 -21.516 1 93.94 622 VAL B N 1
ATOM 10899 C CA . VAL B 1 622 ? 25.625 -8.797 -20.562 1 93.94 622 VAL B CA 1
ATOM 10900 C C . VAL B 1 622 ? 26.641 -7.711 -20.906 1 93.94 622 VAL B C 1
ATOM 10902 O O . VAL B 1 622 ? 27.844 -7.871 -20.656 1 93.94 622 VAL B O 1
ATOM 10905 N N . ALA B 1 623 ? 26.172 -6.59 -21.391 1 96 623 ALA B N 1
ATOM 10906 C CA . ALA B 1 623 ? 27.047 -5.504 -21.828 1 96 623 ALA B CA 1
ATOM 10907 C C . ALA B 1 623 ? 27.25 -4.48 -20.703 1 96 623 ALA B C 1
ATOM 10909 O O . ALA B 1 623 ? 28.297 -3.857 -20.609 1 96 623 ALA B O 1
ATOM 10910 N N . LEU B 1 624 ? 26.188 -4.207 -19.938 1 96 624 LEU B N 1
ATOM 10911 C CA . LEU B 1 624 ? 26.188 -3.379 -18.734 1 96 624 LEU B CA 1
ATOM 10912 C C . LEU B 1 624 ? 25.5 -4.109 -17.578 1 96 624 LEU B C 1
ATOM 10914 O O . LEU B 1 624 ? 24.672 -4.996 -17.797 1 96 624 LEU B O 1
ATOM 10918 N N . THR B 1 625 ? 25.953 -3.75 -16.375 1 95.94 625 THR B N 1
ATOM 10919 C CA . THR B 1 625 ? 25.141 -4.23 -15.258 1 95.94 625 THR B CA 1
ATOM 10920 C C . THR B 1 625 ? 23.766 -3.578 -15.273 1 95.94 625 THR B C 1
ATOM 10922 O O . THR B 1 625 ? 23.578 -2.492 -15.828 1 95.94 625 THR B O 1
ATOM 10925 N N . PRO B 1 626 ? 22.766 -4.266 -14.742 1 96.75 626 PRO B N 1
ATOM 10926 C CA . PRO B 1 626 ? 21.453 -3.621 -14.656 1 96.75 626 PRO B CA 1
ATOM 10927 C C . PRO B 1 626 ? 21.516 -2.268 -13.953 1 96.75 626 PRO B C 1
ATOM 10929 O O . PRO B 1 626 ? 20.781 -1.346 -14.328 1 96.75 626 PRO B O 1
ATOM 10932 N N . TYR B 1 627 ? 22.359 -2.102 -12.961 1 96.81 627 TYR B N 1
ATOM 10933 C CA . TYR B 1 627 ? 22.547 -0.847 -12.234 1 96.81 627 TYR B CA 1
ATOM 10934 C C . TYR B 1 627 ? 23.016 0.261 -13.18 1 96.81 627 TYR B C 1
ATOM 10936 O O . TYR B 1 627 ? 22.422 1.35 -13.195 1 96.81 627 TYR B O 1
ATOM 10944 N N . GLU B 1 628 ? 24.031 -0.001 -13.977 1 97 628 GLU B N 1
ATOM 10945 C CA . GLU B 1 628 ? 24.562 0.969 -14.922 1 97 628 GLU B CA 1
ATOM 10946 C C . GLU B 1 628 ? 23.531 1.326 -15.992 1 97 628 GLU B C 1
ATOM 10948 O O . GLU B 1 628 ? 23.422 2.488 -16.391 1 97 628 GLU B O 1
ATOM 10953 N N . ALA B 1 629 ? 22.812 0.289 -16.438 1 97.75 629 ALA B N 1
ATOM 10954 C CA . ALA B 1 629 ? 21.781 0.521 -17.453 1 97.75 629 ALA B CA 1
ATOM 10955 C C . ALA B 1 629 ? 20.719 1.488 -16.938 1 97.75 629 ALA B C 1
ATOM 10957 O O . ALA B 1 629 ? 20.266 2.371 -17.672 1 97.75 629 ALA B O 1
ATOM 10958 N N . ASN B 1 630 ? 20.328 1.326 -15.734 1 97 630 ASN B N 1
ATOM 10959 C CA . ASN B 1 630 ? 19.328 2.191 -15.117 1 97 630 ASN B CA 1
ATOM 10960 C C . ASN B 1 630 ? 19.812 3.635 -15.023 1 97 630 ASN B C 1
ATOM 10962 O O . ASN B 1 630 ? 19.031 4.57 -15.227 1 97 630 ASN B O 1
ATOM 10966 N N . ILE B 1 631 ? 21.078 3.85 -14.688 1 97 631 ILE B N 1
ATOM 10967 C CA . ILE B 1 631 ? 21.672 5.18 -14.602 1 97 631 ILE B CA 1
ATOM 10968 C C . ILE B 1 631 ? 21.594 5.863 -15.969 1 97 631 ILE B C 1
ATOM 10970 O O . ILE B 1 631 ? 21.203 7.027 -16.062 1 97 631 ILE B O 1
ATOM 10974 N N . GLU B 1 632 ? 21.953 5.113 -17.031 1 97.69 632 GLU B N 1
ATOM 10975 C CA . GLU B 1 632 ? 21.922 5.668 -18.375 1 97.69 632 GLU B CA 1
ATOM 10976 C C . GLU B 1 632 ? 20.5 6.051 -18.781 1 97.69 632 GLU B C 1
ATOM 10978 O O . GLU B 1 632 ? 20.297 7.082 -19.438 1 97.69 632 GLU B O 1
ATOM 10983 N N . LEU B 1 633 ? 19.547 5.195 -18.391 1 97.38 633 LEU B N 1
ATOM 10984 C CA . LEU B 1 633 ? 18.141 5.492 -18.672 1 97.38 633 LEU B CA 1
ATOM 10985 C C . LEU B 1 633 ? 17.703 6.773 -17.984 1 97.38 633 LEU B C 1
ATOM 10987 O O . LEU B 1 633 ? 17.078 7.641 -18.594 1 97.38 633 LEU B O 1
ATOM 10991 N N . LYS B 1 634 ? 18.062 6.973 -16.734 1 96.38 634 LYS B N 1
ATOM 10992 C CA . LYS B 1 634 ? 17.688 8.133 -15.938 1 96.38 634 LYS B CA 1
ATOM 10993 C C . LYS B 1 634 ? 18.328 9.406 -16.484 1 96.38 634 LYS B C 1
ATOM 10995 O O . LYS B 1 634 ? 17.734 10.484 -16.438 1 96.38 634 LYS B O 1
ATOM 11000 N N . ARG B 1 635 ? 19.562 9.312 -17.047 1 96.12 635 ARG B N 1
ATOM 11001 C CA . ARG B 1 635 ? 20.312 10.453 -17.562 1 96.12 635 ARG B CA 1
ATOM 11002 C C . ARG B 1 635 ? 19.844 10.836 -18.969 1 96.12 635 ARG B C 1
ATOM 11004 O O . ARG B 1 635 ? 20.344 11.789 -19.547 1 96.12 635 ARG B O 1
ATOM 11011 N N . ASN B 1 636 ? 18.891 10.055 -19.469 1 96.56 636 ASN B N 1
ATOM 11012 C CA . ASN B 1 636 ? 18.344 10.297 -20.797 1 96.56 636 ASN B CA 1
ATOM 11013 C C . ASN B 1 636 ? 19.375 10.039 -21.891 1 96.56 636 ASN B C 1
ATOM 11015 O O . ASN B 1 636 ? 19.359 10.711 -22.922 1 96.56 636 ASN B O 1
ATOM 11019 N N . ASN B 1 637 ? 20.375 9.18 -21.625 1 97.56 637 ASN B N 1
ATOM 11020 C CA . ASN B 1 637 ? 21.234 8.633 -22.656 1 97.56 637 ASN B CA 1
ATOM 11021 C C . ASN B 1 637 ? 20.609 7.414 -23.328 1 97.56 637 ASN B C 1
ATOM 11023 O O . ASN B 1 637 ? 21.219 6.34 -23.375 1 97.56 637 ASN B O 1
ATOM 11027 N N . ALA B 1 638 ? 19.406 7.559 -23.844 1 96.88 638 ALA B N 1
ATOM 11028 C CA . ALA B 1 638 ? 18.531 6.484 -24.328 1 96.88 638 ALA B CA 1
ATOM 11029 C C . ALA B 1 638 ? 17.828 6.883 -25.625 1 96.88 638 ALA B C 1
ATOM 11031 O O . ALA B 1 638 ? 17.578 8.062 -25.859 1 96.88 638 ALA B O 1
ATOM 11032 N N . LYS B 1 639 ? 17.562 5.969 -26.453 1 96.75 639 LYS B N 1
ATOM 11033 C CA . LYS B 1 639 ? 16.75 6.152 -27.641 1 96.75 639 LYS B CA 1
ATOM 11034 C C . LYS B 1 639 ? 15.828 4.953 -27.875 1 96.75 639 LYS B C 1
ATOM 11036 O O . LYS B 1 639 ? 16.109 3.85 -27.406 1 96.75 639 LYS B O 1
ATOM 11041 N N . LEU B 1 640 ? 14.734 5.152 -28.531 1 96.5 640 LEU B N 1
ATOM 11042 C CA . LEU B 1 640 ? 13.82 4.086 -28.922 1 96.5 640 LEU B CA 1
ATOM 11043 C C . LEU B 1 640 ? 14.234 3.482 -30.266 1 96.5 640 LEU B C 1
ATOM 11045 O O . LEU B 1 640 ? 14.492 4.211 -31.219 1 96.5 640 LEU B O 1
ATOM 11049 N N . VAL B 1 641 ? 14.32 2.193 -30.281 1 97.5 641 VAL B N 1
ATOM 11050 C CA . VAL B 1 641 ? 14.664 1.479 -31.5 1 97.5 641 VAL B CA 1
ATOM 11051 C C . VAL B 1 641 ? 13.594 0.434 -31.812 1 97.5 641 VAL B C 1
ATOM 11053 O O . VAL B 1 641 ? 13.109 -0.246 -30.906 1 97.5 641 VAL B O 1
ATOM 11056 N N . SER B 1 642 ? 13.195 0.349 -33.031 1 97.25 642 SER B N 1
ATOM 11057 C CA . SER B 1 642 ? 12.203 -0.636 -33.438 1 97.25 642 SER B CA 1
ATOM 11058 C C . SER B 1 642 ? 12.758 -2.055 -33.344 1 97.25 642 SER B C 1
ATOM 11060 O O . SER B 1 642 ? 13.961 -2.266 -33.5 1 97.25 642 SER B O 1
ATOM 11062 N N . LEU B 1 643 ? 11.891 -3.039 -33.219 1 96.62 643 LEU B N 1
ATOM 11063 C CA . LEU B 1 643 ? 12.289 -4.43 -33.031 1 96.62 643 LEU B CA 1
ATOM 11064 C C . LEU B 1 643 ? 13.133 -4.918 -34.219 1 96.62 643 LEU B C 1
ATOM 11066 O O . LEU B 1 643 ? 14.055 -5.711 -34.031 1 96.62 643 LEU B O 1
ATOM 11070 N N . ASP B 1 644 ? 12.805 -4.422 -35.375 1 95.75 644 ASP B N 1
ATOM 11071 C CA . ASP B 1 644 ? 13.469 -4.922 -36.594 1 95.75 644 ASP B CA 1
ATOM 11072 C C . ASP B 1 644 ? 14.938 -4.496 -36.625 1 95.75 644 ASP B C 1
ATOM 11074 O O . ASP B 1 644 ? 15.734 -5.078 -37.344 1 95.75 644 ASP B O 1
ATOM 11078 N N . LYS B 1 645 ? 15.336 -3.523 -35.781 1 97.44 645 LYS B N 1
ATOM 11079 C CA . LYS B 1 645 ? 16.703 -3.016 -35.781 1 97.44 645 LYS B CA 1
ATOM 11080 C C . LYS B 1 645 ? 17.344 -3.164 -34.406 1 97.44 645 LYS B C 1
ATOM 11082 O O . LYS B 1 645 ? 18.375 -2.549 -34.125 1 97.44 645 LYS B O 1
ATOM 11087 N N . ILE B 1 646 ? 16.828 -4.016 -33.594 1 97.75 646 ILE B N 1
ATOM 11088 C CA . ILE B 1 646 ? 17.141 -3.879 -32.156 1 97.75 646 ILE B CA 1
ATOM 11089 C C . ILE B 1 646 ? 18.234 -4.863 -31.781 1 97.75 646 ILE B C 1
ATOM 11091 O O . ILE B 1 646 ? 18.875 -4.711 -30.734 1 97.75 646 ILE B O 1
ATOM 11095 N N . VAL B 1 647 ? 18.5 -5.941 -32.594 1 97.94 647 VAL B N 1
ATOM 11096 C CA . VAL B 1 647 ? 19.469 -6.977 -32.25 1 97.94 647 VAL B CA 1
ATOM 11097 C C . VAL B 1 647 ? 20.859 -6.348 -32.062 1 97.94 647 VAL B C 1
ATOM 11099 O O . VAL B 1 647 ? 21.297 -5.547 -32.906 1 97.94 647 VAL B O 1
ATOM 11102 N N . GLY B 1 648 ? 21.516 -6.66 -30.969 1 97.5 648 GLY B N 1
ATOM 11103 C CA . GLY B 1 648 ? 22.844 -6.164 -30.688 1 97.5 648 GLY B CA 1
ATOM 11104 C C . GLY B 1 648 ? 22.859 -4.898 -29.844 1 97.5 648 GLY B C 1
ATOM 11105 O O . GLY B 1 648 ? 23.875 -4.539 -29.266 1 97.5 648 GLY B O 1
ATOM 11106 N N . GLU B 1 649 ? 21.75 -4.223 -29.797 1 98.12 649 GLU B N 1
ATOM 11107 C CA . GLU B 1 649 ? 21.641 -3.016 -28.969 1 98.12 649 GLU B CA 1
ATOM 11108 C C . GLU B 1 649 ? 21.516 -3.361 -27.5 1 98.12 649 GLU B C 1
ATOM 11110 O O . GLU B 1 649 ? 21 -4.422 -27.141 1 98.12 649 GLU B O 1
ATOM 11115 N N . ILE B 1 650 ? 22.016 -2.482 -26.609 1 98.38 650 ILE B N 1
ATOM 11116 C CA . ILE B 1 650 ? 22 -2.719 -25.172 1 98.38 650 ILE B CA 1
ATOM 11117 C C . ILE B 1 650 ? 20.672 -2.225 -24.594 1 98.38 650 ILE B C 1
ATOM 11119 O O . ILE B 1 650 ? 20.375 -1.028 -24.641 1 98.38 650 ILE B O 1
ATOM 11123 N N . ALA B 1 651 ? 19.906 -3.129 -24.047 1 98.25 651 ALA B N 1
ATOM 11124 C CA . ALA B 1 651 ? 18.625 -2.777 -23.438 1 98.25 651 ALA B CA 1
ATOM 11125 C C . ALA B 1 651 ? 18.828 -1.929 -22.188 1 98.25 651 ALA B C 1
ATOM 11127 O O . ALA B 1 651 ? 19.609 -2.281 -21.312 1 98.25 651 ALA B O 1
ATOM 11128 N N . LEU B 1 652 ? 18.109 -0.797 -22.062 1 97.5 652 LEU B N 1
ATOM 11129 C CA . LEU B 1 652 ? 18.172 0.016 -20.859 1 97.5 652 LEU B CA 1
ATOM 11130 C C . LEU B 1 652 ? 17 -0.288 -19.938 1 97.5 652 LEU B C 1
ATOM 11132 O O . LEU B 1 652 ? 17.094 -0.117 -18.719 1 97.5 652 LEU B O 1
ATOM 11136 N N . GLU B 1 653 ? 15.984 -0.631 -20.641 1 94.19 653 GLU B N 1
ATOM 11137 C CA . GLU B 1 653 ? 14.828 -1.146 -19.922 1 94.19 653 GLU B CA 1
ATOM 11138 C C . GLU B 1 653 ? 14.617 -2.631 -20.203 1 94.19 653 GLU B C 1
ATOM 11140 O O . GLU B 1 653 ? 14.836 -3.096 -21.312 1 94.19 653 GLU B O 1
ATOM 11145 N N . GLY B 1 654 ? 14.289 -3.441 -19.141 1 92.88 654 GLY B N 1
ATOM 11146 C CA . GLY B 1 654 ? 13.969 -4.844 -19.375 1 92.88 654 GLY B CA 1
ATOM 11147 C C . GLY B 1 654 ? 12.656 -5.047 -20.109 1 92.88 654 GLY B C 1
ATOM 11148 O O . GLY B 1 654 ? 11.789 -4.176 -20.078 1 92.88 654 GLY B O 1
ATOM 11149 N N . ALA B 1 655 ? 12.562 -6.133 -20.891 1 95.19 655 ALA B N 1
ATOM 11150 C CA . ALA B 1 655 ? 11.359 -6.453 -21.656 1 95.19 655 ALA B CA 1
ATOM 11151 C C . ALA B 1 655 ? 10.75 -7.77 -21.172 1 95.19 655 ALA B C 1
ATOM 11153 O O . ALA B 1 655 ? 11.469 -8.727 -20.875 1 95.19 655 ALA B O 1
ATOM 11154 N N . LEU B 1 656 ? 9.438 -7.766 -21.062 1 94.44 656 LEU B N 1
ATOM 11155 C CA . LEU B 1 656 ? 8.781 -8.977 -20.578 1 94.44 656 LEU B CA 1
ATOM 11156 C C . LEU B 1 656 ? 7.297 -8.953 -20.922 1 94.44 656 LEU B C 1
ATOM 11158 O O . LEU B 1 656 ? 6.672 -7.891 -20.938 1 94.44 656 LEU B O 1
ATOM 11162 N N . PRO B 1 657 ? 6.754 -10.133 -21.188 1 89.62 657 PRO B N 1
ATOM 11163 C CA . PRO B 1 657 ? 5.293 -10.25 -21.156 1 89.62 657 PRO B CA 1
ATOM 11164 C C . PRO B 1 657 ? 4.73 -10.289 -19.734 1 89.62 657 PRO B C 1
ATOM 11166 O O . PRO B 1 657 ? 5.395 -10.773 -18.812 1 89.62 657 PRO B O 1
ATOM 11169 N N . TYR B 1 658 ? 3.582 -9.734 -19.562 1 83.44 658 TYR B N 1
ATOM 11170 C CA . TYR B 1 658 ? 2.891 -9.742 -18.266 1 83.44 658 TYR B CA 1
ATOM 11171 C C . TYR B 1 658 ? 1.463 -10.25 -18.422 1 83.44 658 TYR B C 1
ATOM 11173 O O . TYR B 1 658 ? 0.715 -9.781 -19.281 1 83.44 658 TYR B O 1
ATOM 11181 N N . PRO B 1 659 ? 1.034 -11.125 -17.5 1 82.12 659 PRO B N 1
ATOM 11182 C CA . PRO B 1 659 ? 1.808 -11.852 -16.484 1 82.12 659 PRO B CA 1
ATOM 11183 C C . PRO B 1 659 ? 2.725 -12.914 -17.094 1 82.12 659 PRO B C 1
ATOM 11185 O O . PRO B 1 659 ? 2.482 -13.375 -18.203 1 82.12 659 PRO B O 1
ATOM 11188 N N . PRO B 1 660 ? 3.82 -13.484 -16.266 1 83.69 660 PRO B N 1
ATOM 11189 C CA . PRO B 1 660 ? 4 -13.258 -14.836 1 83.69 660 PRO B CA 1
ATOM 11190 C C . PRO B 1 660 ? 5.039 -12.172 -14.539 1 83.69 660 PRO B C 1
ATOM 11192 O O . PRO B 1 660 ? 5.379 -11.945 -13.375 1 83.69 660 PRO B O 1
ATOM 11195 N N . GLY B 1 661 ? 5.715 -11.594 -15.438 1 88.94 661 GLY B N 1
ATOM 11196 C CA . GLY B 1 661 ? 6.672 -10.523 -15.188 1 88.94 661 GLY B CA 1
ATOM 11197 C C . GLY B 1 661 ? 8.102 -11.023 -15.062 1 88.94 661 GLY B C 1
ATOM 11198 O O . GLY B 1 661 ? 8.836 -10.609 -14.172 1 88.94 661 GLY B O 1
ATOM 11199 N N . VAL B 1 662 ? 8.469 -11.938 -15.898 1 93.56 662 VAL B N 1
ATOM 11200 C CA . VAL B 1 662 ? 9.828 -12.461 -16 1 93.56 662 VAL B CA 1
ATOM 11201 C C . VAL B 1 662 ? 10.539 -11.836 -17.188 1 93.56 662 VAL B C 1
ATOM 11203 O O . VAL B 1 662 ? 10.055 -11.906 -18.328 1 93.56 662 VAL B O 1
ATOM 11206 N N . PHE B 1 663 ? 11.688 -11.281 -16.969 1 95.56 663 PHE B N 1
ATOM 11207 C CA . PHE B 1 663 ? 12.398 -10.594 -18.047 1 95.56 663 PHE B CA 1
ATOM 11208 C C . PHE B 1 663 ? 12.875 -11.586 -19.094 1 95.56 663 PHE B C 1
ATOM 11210 O O . PHE B 1 663 ? 13.531 -12.578 -18.766 1 95.56 663 PHE B O 1
ATOM 11217 N N . CYS B 1 664 ? 12.516 -11.281 -20.344 1 96.19 664 CYS B N 1
ATOM 11218 C CA . CYS B 1 664 ? 13.125 -11.969 -21.469 1 96.19 664 CYS B CA 1
ATOM 11219 C C . CYS B 1 664 ? 14.469 -11.359 -21.828 1 96.19 664 CYS B C 1
ATOM 11221 O O . CYS B 1 664 ? 15.375 -12.062 -22.281 1 96.19 664 CYS B O 1
ATOM 11223 N N . VAL B 1 665 ? 14.531 -10.094 -21.672 1 96.38 665 VAL B N 1
ATOM 11224 C CA . VAL B 1 665 ? 15.742 -9.289 -21.75 1 96.38 665 VAL B CA 1
ATOM 11225 C C . VAL B 1 665 ? 15.859 -8.398 -20.516 1 96.38 665 VAL B C 1
ATOM 11227 O O . VAL B 1 665 ? 14.961 -7.605 -20.234 1 96.38 665 VAL B O 1
ATOM 11230 N N . ALA B 1 666 ? 16.906 -8.609 -19.781 1 96.56 666 ALA B N 1
ATOM 11231 C CA . ALA B 1 666 ? 17.109 -7.797 -18.594 1 96.56 666 ALA B CA 1
ATOM 11232 C C . ALA B 1 666 ? 17.859 -6.504 -18.922 1 96.56 666 ALA B C 1
ATOM 11234 O O . ALA B 1 666 ? 18.547 -6.422 -19.938 1 96.56 666 ALA B O 1
ATOM 11235 N N . PRO B 1 667 ? 17.656 -5.449 -18.094 1 97.06 667 PRO B N 1
ATOM 11236 C CA . PRO B 1 667 ? 18.438 -4.234 -18.328 1 97.06 667 PRO B CA 1
ATOM 11237 C C . PRO B 1 667 ? 19.953 -4.5 -18.375 1 97.06 667 PRO B C 1
ATOM 11239 O O . PRO B 1 667 ? 20.484 -5.227 -17.531 1 97.06 667 PRO B O 1
ATOM 11242 N N . GLY B 1 668 ? 20.594 -3.918 -19.344 1 97.44 668 GLY B N 1
ATOM 11243 C CA . GLY B 1 668 ? 22.031 -4.086 -19.484 1 97.44 668 GLY B CA 1
ATOM 11244 C C . GLY B 1 668 ? 22.406 -5.184 -20.453 1 97.44 668 GLY B C 1
ATOM 11245 O O . GLY B 1 668 ? 23.562 -5.258 -20.906 1 97.44 668 GLY B O 1
ATOM 11246 N N . GLU B 1 669 ? 21.469 -6.062 -20.844 1 97.5 669 GLU B N 1
ATOM 11247 C CA . GLU B 1 669 ? 21.719 -7.137 -21.797 1 97.5 669 GLU B CA 1
ATOM 11248 C C . GLU B 1 669 ? 21.578 -6.652 -23.234 1 97.5 669 GLU B C 1
ATOM 11250 O O . GLU B 1 669 ? 20.812 -5.719 -23.5 1 97.5 669 GLU B O 1
ATOM 11255 N N . ARG B 1 670 ? 22.328 -7.312 -24.141 1 97.81 670 ARG B N 1
ATOM 11256 C CA . ARG B 1 670 ? 22.109 -7.055 -25.562 1 97.81 670 ARG B CA 1
ATOM 11257 C C . ARG B 1 670 ? 20.938 -7.863 -26.094 1 97.81 670 ARG B C 1
ATOM 11259 O O . ARG B 1 670 ? 20.812 -9.055 -25.797 1 97.81 670 ARG B O 1
ATOM 11266 N N . TRP B 1 671 ? 20.078 -7.191 -26.797 1 97.5 671 TRP B N 1
ATOM 11267 C CA . TRP B 1 671 ? 19 -7.914 -27.469 1 97.5 671 TRP B CA 1
ATOM 11268 C C . TRP B 1 671 ? 19.547 -9.023 -28.344 1 97.5 671 TRP B C 1
ATOM 11270 O O . TRP B 1 671 ? 20.422 -8.789 -29.188 1 97.5 671 TRP B O 1
ATOM 11280 N N . SER B 1 672 ? 19.094 -10.203 -28.172 1 96.75 672 SER B N 1
ATOM 11281 C CA . SER B 1 672 ? 19.484 -11.359 -28.953 1 96.75 672 SER B CA 1
ATOM 11282 C C . SER B 1 672 ? 18.5 -11.617 -30.094 1 96.75 672 SER B C 1
ATOM 11284 O O . SER B 1 672 ? 17.406 -11.047 -30.109 1 96.75 672 SER B O 1
ATOM 11286 N N . GLU B 1 673 ? 18.906 -12.531 -30.953 1 95.81 673 GLU B N 1
ATOM 11287 C CA . GLU B 1 673 ? 18.016 -12.93 -32.031 1 95.81 673 GLU B CA 1
ATOM 11288 C C . GLU B 1 673 ? 16.781 -13.648 -31.5 1 95.81 673 GLU B C 1
ATOM 11290 O O . GLU B 1 673 ? 15.664 -13.43 -31.984 1 95.81 673 GLU B O 1
ATOM 11295 N N . ALA B 1 674 ? 17.016 -14.438 -30.531 1 96 674 ALA B N 1
ATOM 11296 C CA . ALA B 1 674 ? 15.906 -15.172 -29.938 1 96 674 ALA B CA 1
ATOM 11297 C C . ALA B 1 674 ? 14.883 -14.211 -29.344 1 96 674 ALA B C 1
ATOM 11299 O O . ALA B 1 674 ? 13.68 -14.391 -29.531 1 96 674 ALA B O 1
ATOM 11300 N N . ALA B 1 675 ? 15.375 -13.227 -28.594 1 96.25 675 ALA B N 1
ATOM 11301 C CA . ALA B 1 675 ? 14.484 -12.25 -27.969 1 96.25 675 ALA B CA 1
ATOM 11302 C C . ALA B 1 675 ? 13.742 -11.438 -29.031 1 96.25 675 ALA B C 1
ATOM 11304 O O . ALA B 1 675 ? 12.531 -11.219 -28.922 1 96.25 675 ALA B O 1
ATOM 11305 N N . GLN B 1 676 ? 14.484 -10.945 -30 1 97.12 676 GLN B N 1
ATOM 11306 C CA . GLN B 1 676 ? 13.852 -10.18 -31.078 1 97.12 676 GLN B CA 1
ATOM 11307 C C . GLN B 1 676 ? 12.742 -10.984 -31.75 1 97.12 676 GLN B C 1
ATOM 11309 O O . GLN B 1 676 ? 11.648 -10.469 -31.969 1 97.12 676 GLN B O 1
ATOM 11314 N N . LYS B 1 677 ? 13.094 -12.242 -32.094 1 97.12 677 LYS B N 1
ATOM 11315 C CA . LYS B 1 677 ? 12.117 -13.086 -32.812 1 97.12 677 LYS B CA 1
ATOM 11316 C C . LYS B 1 677 ? 10.875 -13.305 -31.938 1 97.12 677 LYS B C 1
ATOM 11318 O O . LYS B 1 677 ? 9.75 -13.234 -32.438 1 97.12 677 LYS B O 1
ATOM 11323 N N . TYR B 1 678 ? 11.07 -13.617 -30.734 1 96.94 678 TYR B N 1
ATOM 11324 C CA . TYR B 1 678 ? 9.938 -13.844 -29.828 1 96.94 678 TYR B CA 1
ATOM 11325 C C . TYR B 1 678 ? 9.031 -12.625 -29.781 1 96.94 678 TYR B C 1
ATOM 11327 O O . TYR B 1 678 ? 7.809 -12.742 -29.906 1 96.94 678 TYR B O 1
ATOM 11335 N N . PHE B 1 679 ? 9.57 -11.422 -29.578 1 97.19 679 PHE B N 1
ATOM 11336 C CA . PHE B 1 679 ? 8.758 -10.211 -29.453 1 97.19 679 PHE B CA 1
ATOM 11337 C C . PHE B 1 679 ? 8.148 -9.844 -30.812 1 97.19 679 PHE B C 1
ATOM 11339 O O . PHE B 1 679 ? 7.098 -9.203 -30.859 1 97.19 679 PHE B O 1
ATOM 11346 N N . THR B 1 680 ? 8.828 -10.242 -31.891 1 97.38 680 THR B N 1
ATOM 11347 C CA . THR B 1 680 ? 8.242 -10.055 -33.219 1 97.38 680 THR B CA 1
ATOM 11348 C C . THR B 1 680 ? 7 -10.93 -33.375 1 97.38 680 THR B C 1
ATOM 11350 O O . THR B 1 680 ? 6 -10.492 -33.969 1 97.38 680 THR B O 1
ATOM 11353 N N . ILE B 1 681 ? 7.098 -12.148 -32.906 1 97.56 681 ILE B N 1
ATOM 11354 C CA . ILE B 1 681 ? 5.941 -13.039 -32.938 1 97.56 681 ILE B CA 1
ATOM 11355 C C . ILE B 1 681 ? 4.777 -12.398 -32.188 1 97.56 681 ILE B C 1
ATOM 11357 O O . ILE B 1 681 ? 3.639 -12.422 -32.656 1 97.56 681 ILE B O 1
ATOM 11361 N N . LEU B 1 682 ? 5.031 -11.805 -31 1 96.38 682 LEU B N 1
ATOM 11362 C CA . LEU B 1 682 ? 3.99 -11.141 -30.234 1 96.38 682 LEU B CA 1
ATOM 11363 C C . LEU B 1 682 ? 3.41 -9.961 -31 1 96.38 682 LEU B C 1
ATOM 11365 O O . LEU B 1 682 ? 2.191 -9.789 -31.062 1 96.38 682 LEU B O 1
ATOM 11369 N N . GLN B 1 683 ? 4.281 -9.102 -31.547 1 96.62 683 GLN B N 1
ATOM 11370 C CA . GLN B 1 683 ? 3.867 -7.957 -32.344 1 96.62 683 GLN B CA 1
ATOM 11371 C C . GLN B 1 683 ? 2.975 -8.391 -33.5 1 96.62 683 GLN B C 1
ATOM 11373 O O . GLN B 1 683 ? 1.907 -7.812 -33.719 1 96.62 683 GLN B O 1
ATOM 11378 N N . ASP B 1 684 ? 3.42 -9.398 -34.281 1 97.38 684 ASP B N 1
ATOM 11379 C CA . ASP B 1 684 ? 2.662 -9.883 -35.406 1 97.38 684 ASP B CA 1
ATOM 11380 C C . ASP B 1 684 ? 1.323 -10.469 -35 1 97.38 684 ASP B C 1
ATOM 11382 O O . ASP B 1 684 ? 0.325 -10.344 -35.688 1 97.38 684 ASP B O 1
ATOM 11386 N N . GLY B 1 685 ? 1.371 -11.164 -33.875 1 97 685 GLY B N 1
ATOM 11387 C CA . GLY B 1 685 ? 0.125 -11.68 -33.344 1 97 685 GLY B CA 1
ATOM 11388 C C . GLY B 1 685 ? -0.88 -10.586 -33.031 1 97 685 GLY B C 1
ATOM 11389 O O . GLY B 1 685 ? -2.076 -10.742 -33.281 1 97 685 GLY B O 1
ATOM 11390 N N . ILE B 1 686 ? -0.422 -9.508 -32.438 1 95.56 686 ILE B N 1
ATOM 11391 C CA . ILE B 1 686 ? -1.276 -8.375 -32.125 1 95.56 686 ILE B CA 1
ATOM 11392 C C . ILE B 1 686 ? -1.93 -7.832 -33.406 1 95.56 686 ILE B C 1
ATOM 11394 O O . ILE B 1 686 ? -3.113 -7.488 -33.375 1 95.56 686 ILE B O 1
ATOM 11398 N N . ASN B 1 687 ? -1.192 -7.746 -34.438 1 96.62 687 ASN B N 1
ATOM 11399 C CA . ASN B 1 687 ? -1.693 -7.215 -35.719 1 96.62 687 ASN B CA 1
ATOM 11400 C C . ASN B 1 687 ? -2.66 -8.188 -36.375 1 96.62 687 ASN B C 1
ATOM 11402 O O . ASN B 1 687 ? -3.678 -7.773 -36.938 1 96.62 687 ASN B O 1
ATOM 11406 N N . LYS B 1 688 ? -2.391 -9.422 -36.312 1 97 688 LYS B N 1
ATOM 11407 C CA . LYS B 1 688 ? -3.15 -10.422 -37.062 1 97 688 LYS B CA 1
ATOM 11408 C C . LYS B 1 688 ? -4.434 -10.797 -36.312 1 97 688 LYS B C 1
ATOM 11410 O O . LYS B 1 688 ? -5.438 -11.133 -36.938 1 97 688 LYS B O 1
ATOM 11415 N N . PHE B 1 689 ? -4.379 -10.789 -35.062 1 97.56 689 PHE B N 1
ATOM 11416 C CA . PHE B 1 689 ? -5.504 -11.273 -34.25 1 97.56 689 PHE B CA 1
ATOM 11417 C C . PHE B 1 689 ? -5.957 -10.211 -33.281 1 97.56 689 PHE B C 1
ATOM 11419 O O . PHE B 1 689 ? -5.867 -10.414 -32.062 1 97.56 689 PHE B O 1
ATOM 11426 N N . PRO B 1 690 ? -6.598 -9.109 -33.75 1 94.94 690 PRO B N 1
ATOM 11427 C CA . PRO B 1 690 ? -7.117 -8.094 -32.844 1 94.94 690 PRO B CA 1
ATOM 11428 C C . PRO B 1 690 ? -8.07 -8.672 -31.797 1 94.94 690 PRO B C 1
ATOM 11430 O O . PRO B 1 690 ? -8.891 -9.531 -32.125 1 94.94 690 PRO B O 1
ATOM 11433 N N . GLY B 1 691 ? -7.895 -8.219 -30.531 1 92.5 691 GLY B N 1
ATOM 11434 C CA . GLY B 1 691 ? -8.719 -8.711 -29.438 1 92.5 691 GLY B CA 1
ATOM 11435 C C . GLY B 1 691 ? -8 -9.711 -28.562 1 92.5 691 GLY B C 1
ATOM 11436 O O . GLY B 1 691 ? -8.461 -10.016 -27.453 1 92.5 691 GLY B O 1
ATOM 11437 N N . PHE B 1 692 ? -6.832 -10.18 -28.984 1 94.44 692 PHE B N 1
ATOM 11438 C CA . PHE B 1 692 ? -6.098 -11.195 -28.234 1 94.44 692 PHE B CA 1
ATOM 11439 C C . PHE B 1 692 ? -4.703 -10.703 -27.859 1 94.44 692 PHE B C 1
ATOM 11441 O O . PHE B 1 692 ? -3.777 -11.5 -27.703 1 94.44 692 PHE B O 1
ATOM 11448 N N . ALA B 1 693 ? -4.5 -9.422 -27.797 1 88.75 693 ALA B N 1
ATOM 11449 C CA . ALA B 1 693 ? -3.191 -8.828 -27.547 1 88.75 693 ALA B CA 1
ATOM 11450 C C . ALA B 1 693 ? -2.701 -9.156 -26.141 1 88.75 693 ALA B C 1
ATOM 11452 O O . ALA B 1 693 ? -3.449 -9.031 -25.156 1 88.75 693 ALA B O 1
ATOM 11453 N N . PRO B 1 694 ? -1.464 -9.633 -25.969 1 88 694 PRO B N 1
ATOM 11454 C CA . PRO B 1 694 ? -0.877 -9.789 -24.641 1 88 694 PRO B CA 1
ATOM 11455 C C . PRO B 1 694 ? -0.409 -8.469 -24.031 1 88 694 PRO B C 1
ATOM 11457 O O . PRO B 1 694 ? -0.231 -7.484 -24.766 1 88 694 PRO B O 1
ATOM 11460 N N . GLU B 1 695 ? -0.289 -8.469 -22.703 1 86.19 695 GLU B N 1
ATOM 11461 C CA . GLU B 1 695 ? 0.347 -7.34 -22.031 1 86.19 695 GLU B CA 1
ATOM 11462 C C . GLU B 1 695 ? 1.867 -7.48 -22.031 1 86.19 695 GLU B C 1
ATOM 11464 O O . GLU B 1 695 ? 2.396 -8.57 -21.797 1 86.19 695 GLU B O 1
ATOM 11469 N N . ILE B 1 696 ? 2.523 -6.379 -22.375 1 91 696 ILE B N 1
ATOM 11470 C CA . ILE B 1 696 ? 3.98 -6.383 -22.453 1 91 696 ILE B CA 1
ATOM 11471 C C . ILE B 1 696 ? 4.543 -5.156 -21.734 1 91 696 ILE B C 1
ATOM 11473 O O . ILE B 1 696 ? 4 -4.055 -21.859 1 91 696 ILE B O 1
ATOM 11477 N N . HIS B 1 697 ? 5.516 -5.352 -20.953 1 89.5 697 HIS B N 1
ATOM 11478 C CA . HIS B 1 697 ? 6.234 -4.262 -20.297 1 89.5 697 HIS B CA 1
ATOM 11479 C C . HIS B 1 697 ? 7.629 -4.09 -20.891 1 89.5 697 HIS B C 1
ATOM 11481 O O . HIS B 1 697 ? 8.266 -5.07 -21.297 1 89.5 697 HIS B O 1
ATOM 11487 N N . GLY B 1 698 ? 8.07 -2.873 -20.938 1 89.62 698 GLY B N 1
ATOM 11488 C CA . GLY B 1 698 ? 9.422 -2.588 -21.391 1 89.62 698 GLY B CA 1
ATOM 11489 C C . GLY B 1 698 ? 9.547 -2.514 -22.906 1 89.62 698 GLY B C 1
ATOM 11490 O O . GLY B 1 698 ? 10.641 -2.312 -23.438 1 89.62 698 GLY B O 1
ATOM 11491 N N . VAL B 1 699 ? 8.5 -2.814 -23.609 1 93.44 699 VAL B N 1
ATOM 11492 C CA . VAL B 1 699 ? 8.367 -2.625 -25.047 1 93.44 699 VAL B CA 1
ATOM 11493 C C . VAL B 1 699 ? 7.176 -1.718 -25.344 1 93.44 699 VAL B C 1
ATOM 11495 O O . VAL B 1 699 ? 6.09 -1.906 -24.781 1 93.44 699 VAL B O 1
ATOM 11498 N N . TYR B 1 700 ? 7.395 -0.728 -26.172 1 93.56 700 TYR B N 1
ATOM 11499 C CA . TYR B 1 700 ? 6.367 0.269 -26.453 1 93.56 700 TYR B CA 1
ATOM 11500 C C . TYR B 1 700 ? 5.715 0.021 -27.812 1 93.56 700 TYR B C 1
ATOM 11502 O O . TYR B 1 700 ? 6.398 -0.008 -28.828 1 93.56 700 TYR B O 1
ATOM 11510 N N . LEU B 1 701 ? 4.426 -0.181 -27.797 1 93 701 LEU B N 1
ATOM 11511 C CA . LEU B 1 701 ? 3.65 -0.437 -29.016 1 93 701 LEU B CA 1
ATOM 11512 C C . LEU B 1 701 ? 3.119 0.864 -29.609 1 93 701 LEU B C 1
ATOM 11514 O O . LEU B 1 701 ? 2.42 1.619 -28.922 1 93 701 LEU B O 1
ATOM 11518 N N . GLU B 1 702 ? 3.467 1.151 -30.828 1 93.25 702 GLU B N 1
ATOM 11519 C CA . GLU B 1 702 ? 3.023 2.357 -31.516 1 93.25 702 GLU B CA 1
ATOM 11520 C C . GLU B 1 702 ? 2.293 2.014 -32.812 1 93.25 702 GLU B C 1
ATOM 11522 O O . GLU B 1 702 ? 2.668 1.07 -33.5 1 93.25 702 GLU B O 1
ATOM 11527 N N . GLU B 1 703 ? 1.279 2.773 -33.062 1 92.88 703 GLU B N 1
ATOM 11528 C CA . GLU B 1 703 ? 0.566 2.586 -34.312 1 92.88 703 GLU B CA 1
ATOM 11529 C C . GLU B 1 703 ? 1.223 3.375 -35.469 1 92.88 703 GLU B C 1
ATOM 11531 O O . GLU B 1 703 ? 1.347 4.598 -35.375 1 92.88 703 GLU B O 1
ATOM 11536 N N . GLU B 1 704 ? 1.7 2.664 -36.438 1 92.56 704 GLU B N 1
ATOM 11537 C CA . GLU B 1 704 ? 2.295 3.26 -37.625 1 92.56 704 GLU B CA 1
ATOM 11538 C C . GLU B 1 704 ? 1.67 2.693 -38.875 1 92.56 704 GLU B C 1
ATOM 11540 O O . GLU B 1 704 ? 1.791 1.498 -39.156 1 92.56 704 GLU B O 1
ATOM 11545 N N . ASP B 1 705 ? 1.047 3.568 -39.688 1 91.56 705 ASP B N 1
ATOM 11546 C CA . ASP B 1 705 ? 0.458 3.191 -40.969 1 91.56 705 ASP B CA 1
ATOM 11547 C C . ASP B 1 705 ? -0.532 2.041 -40.812 1 91.56 705 ASP B C 1
ATOM 11549 O O . ASP B 1 705 ? -0.48 1.059 -41.531 1 91.56 705 ASP B O 1
ATOM 11553 N N . GLY B 1 706 ? -1.246 2.068 -39.656 1 90.5 706 GLY B N 1
ATOM 11554 C CA . GLY B 1 706 ? -2.309 1.103 -39.438 1 90.5 706 GLY B CA 1
ATOM 11555 C C . GLY B 1 706 ? -1.819 -0.188 -38.812 1 90.5 706 GLY B C 1
ATOM 11556 O O . GLY B 1 706 ? -2.604 -1.111 -38.594 1 90.5 706 GLY B O 1
ATOM 11557 N N . LEU B 1 707 ? -0.539 -0.267 -38.562 1 93.81 707 LEU B N 1
ATOM 11558 C CA . LEU B 1 707 ? 0.035 -1.451 -37.938 1 93.81 707 LEU B CA 1
ATOM 11559 C C . LEU B 1 707 ? 0.687 -1.098 -36.594 1 93.81 707 LEU B C 1
ATOM 11561 O O . LEU B 1 707 ? 1.203 0.009 -36.438 1 93.81 707 LEU B O 1
ATOM 11565 N N . VAL B 1 708 ? 0.592 -2.051 -35.75 1 95.19 708 VAL B N 1
ATOM 11566 C CA . VAL B 1 708 ? 1.267 -1.904 -34.469 1 95.19 708 VAL B CA 1
ATOM 11567 C C . VAL B 1 708 ? 2.736 -2.293 -34.594 1 95.19 708 VAL B C 1
ATOM 11569 O O . VAL B 1 708 ? 3.055 -3.375 -35.094 1 95.19 708 VAL B O 1
ATOM 11572 N N . ARG B 1 709 ? 3.611 -1.387 -34.219 1 96.25 709 ARG B N 1
ATOM 11573 C CA . ARG B 1 709 ? 5.051 -1.625 -34.188 1 96.25 709 ARG B CA 1
ATOM 11574 C C . ARG B 1 709 ? 5.605 -1.471 -32.781 1 96.25 709 ARG B C 1
ATOM 11576 O O . ARG B 1 709 ? 5.18 -0.587 -32.031 1 96.25 709 ARG B O 1
ATOM 11583 N N . ALA B 1 710 ? 6.547 -2.336 -32.469 1 96.06 710 ALA B N 1
ATOM 11584 C CA . ALA B 1 710 ? 7.094 -2.355 -31.109 1 96.06 710 ALA B CA 1
ATOM 11585 C C . ALA B 1 710 ? 8.484 -1.729 -31.078 1 96.06 710 ALA B C 1
ATOM 11587 O O . ALA B 1 710 ? 9.281 -1.91 -32 1 96.06 710 ALA B O 1
ATOM 11588 N N . TYR B 1 711 ? 8.734 -0.986 -30.031 1 97.06 711 TYR B N 1
ATOM 11589 C CA . TYR B 1 711 ? 10.008 -0.311 -29.812 1 97.06 711 TYR B CA 1
ATOM 11590 C C . TYR B 1 711 ? 10.555 -0.611 -28.422 1 97.06 711 TYR B C 1
ATOM 11592 O O . TYR B 1 711 ? 9.789 -0.82 -27.469 1 97.06 711 TYR B O 1
ATOM 11600 N N . GLY B 1 712 ? 11.859 -0.672 -28.25 1 96.56 712 GLY B N 1
ATOM 11601 C CA . GLY B 1 712 ? 12.5 -0.791 -26.953 1 96.56 712 GLY B CA 1
ATOM 11602 C C . GLY B 1 712 ? 13.516 0.305 -26.688 1 96.56 712 GLY B C 1
ATOM 11603 O O . GLY B 1 712 ? 14.133 0.824 -27.625 1 96.56 712 GLY B O 1
ATOM 11604 N N . TYR B 1 713 ? 13.68 0.729 -25.438 1 97.06 713 TYR B N 1
ATOM 11605 C CA . TYR B 1 713 ? 14.719 1.677 -25.047 1 97.06 713 TYR B CA 1
ATOM 11606 C C . TYR B 1 713 ? 16.094 1.012 -25.047 1 97.06 713 TYR B C 1
ATOM 11608 O O . TYR B 1 713 ? 16.297 0.016 -24.344 1 97.06 713 TYR B O 1
ATOM 11616 N N . VAL B 1 714 ? 17 1.572 -25.75 1 98.19 714 VAL B N 1
ATOM 11617 C CA . VAL B 1 714 ? 18.375 1.068 -25.797 1 98.19 714 VAL B CA 1
ATOM 11618 C C . VAL B 1 714 ? 19.359 2.213 -25.562 1 98.19 714 VAL B C 1
ATOM 11620 O O . VAL B 1 714 ? 18.969 3.383 -25.562 1 98.19 714 VAL B O 1
ATOM 11623 N N . LEU B 1 715 ? 20.562 1.861 -25.219 1 98.25 715 LEU B N 1
ATOM 11624 C CA . LEU B 1 715 ? 21.609 2.842 -24.953 1 98.25 715 LEU B CA 1
ATOM 11625 C C . LEU B 1 715 ? 21.906 3.662 -26.203 1 98.25 715 LEU B C 1
ATOM 11627 O O . LEU B 1 715 ? 22.109 3.104 -27.281 1 98.25 715 LEU B O 1
ATOM 11631 N N . ASP B 1 716 ? 21.828 4.992 -26.047 1 96.62 716 ASP B N 1
ATOM 11632 C CA . ASP B 1 716 ? 22.234 5.898 -27.125 1 96.62 716 ASP B CA 1
ATOM 11633 C C . ASP B 1 716 ? 23.734 6.168 -27.078 1 96.62 716 ASP B C 1
ATOM 11635 O O . ASP B 1 716 ? 24.188 6.98 -26.266 1 96.62 716 ASP B O 1
ATOM 11639 N N . LYS B 1 717 ? 24.516 5.578 -27.812 1 83.5 717 LYS B N 1
ATOM 11640 C CA . LYS B 1 717 ? 25.969 5.719 -27.812 1 83.5 717 LYS B CA 1
ATOM 11641 C C . LYS B 1 717 ? 26.391 7.051 -28.422 1 83.5 717 LYS B C 1
ATOM 11643 O O . LYS B 1 717 ? 26.266 7.25 -29.641 1 83.5 717 LYS B O 1
ATOM 11648 N N . LYS B 1 718 ? 25.984 8.117 -28.312 1 61.22 718 LYS B N 1
ATOM 11649 C CA . LYS B 1 718 ? 26.516 9.297 -28.969 1 61.22 718 LYS B CA 1
ATOM 11650 C C . LYS B 1 718 ? 28 9.469 -28.672 1 61.22 718 LYS B C 1
ATOM 11652 O O . LYS B 1 718 ? 28.469 9.07 -27.609 1 61.22 718 LYS B O 1
#

InterPro domains:
  IPR000310 Orn/Lys/Arg decarboxylase, major domain [PF01276] (107-548)
  IPR000310 Orn/Lys/Arg decarboxylase, major domain [PS00703] (348-362)
  IPR000310 Orn/Lys/Arg decarboxylase, major domain [cd00615] (108-435)
  IPR005308 Orn/Lys/Arg decarboxylase, N-terminal [PF03709] (4-101)
  IPR008286 Orn/Lys/Arg decarboxylase, C-terminal [PF03711] (574-703)
  IPR011006 CheY-like superfamily [SSF52172] (1-106)
  IPR011193 Ornithine/lysine/arginine decarboxylase [PIRSF009393] (21-716)
  IPR011193 Ornithine/lysine/arginine decarboxylase [PTHR45229] (37-716)
  IPR015421 Pyridoxal phosphate-dependent transferase, major domain [G3DSA:3.40.640.10] (107-418)
  IPR015422 Pyridoxal phosphate-dependent transferase, small domain [G3DSA:3.90.1150.10] (419-598)
  IPR015424 Pyridoxal phosphate-dependent transferase [SSF53383] (107-562)
  IPR027464 Ornithine decarboxylase, N-terminal [G3DSA:3.40.50.220] (1-106)
  IPR036633 Orn/Lys/Arg decarboxylase, C-terminal domain superfamily [SSF55904] (568-715)

Organism: NCBI:txid182773

Sequence (1436 aa):
MRRLKILYTNEAKEYFNTIRRLVLPEDTDFTDVAAAVVTDQDIEIIEEIYNTKFGIPIFVVLKNVDRLSSEVSKMVYRVIDRNEFDMNLYSRVIETAARQYEDNLLPPFFKALSDYVEQGNLQFDCPGHQGGQFFRKHPAGRFFYDFYGENIFRSDICNADIALGDLLIHEGPAMDASKYAARVYNADKTYFVMNGTSTANNVAINALVTPGDLVLFDRNNHKSVYNAALVGAGGIPIYLETARNPFGFIGGIHDHCFNEDYLRARIEKIAPDKAKEKRPFRLAVIQLGTYDGTIYNARQVIDRIGHLCDYILFDSAWVGYEQFIPMMRDCSPLLLDLNENDPGILVTQSIHKQQAGFSQASQIHKKDKHIKGQKRYVDHKRFNNSYMMFASTSPFYPLYSTLDVNAKIQSGEAGKRLWRECIKMGIDARKEILEKCSLVRPFIPPIVRGKRWEDYDTEEIADNIEFFRFEPGEKWHSFDGYGKNQYFVDPNKFMLTTPGINVETGEYEDFGIPATILANYLREKSIIPEKNDLNSILFLMTPAETVTKMQNLVSQLVRFEHLIEEDAPLFEVLPSLYEKYESRYQGYTIRQLCQEMHNFYKENNAKKYQQDLFREASFPEVALTPYEANIELKRNNAKLVSLDKIVGEIALEGALPYPPGVFCVAPGERWSEAAQKYFTILQDGINKFPGFAPEIHGVYLEEEDGLVRAYGYVLDKKMRRLKILYTNEAKEYFNTIRRLVLPEDTDFTDVAAAVVTDQDIEIIEEIYNTKFGIPIFVVLKNVDRLSSEVSKMVYRVIDRNEFDMNLYSRVIETAARQYEDNLLPPFFKALSDYVEQGNLQFDCPGHQGGQFFRKHPAGRFFYDFYGENIFRSDICNADIALGDLLIHEGPAMDASKYAARVYNADKTYFVMNGTSTANNVAINALVTPGDLVLFDRNNHKSVYNAALVGAGGIPIYLETARNPFGFIGGIHDHCFNEDYLRARIEKIAPDKAKEKRPFRLAVIQLGTYDGTIYNARQVIDRIGHLCDYILFDSAWVGYEQFIPMMRDCSPLLLDLNENDPGILVTQSIHKQQAGFSQASQIHKKDKHIKGQKRYVDHKRFNNSYMMFASTSPFYPLYSTLDVNAKIQSGEAGKRLWRECIKMGIDARKEILEKCSLVRPFIPPIVRGKRWEDYDTEEIADNIEFFRFEPGEKWHSFDGYGKNQYFVDPNKFMLTTPGINVETGEYEDFGIPATILANYLREKSIIPEKNDLNSILFLMTPAETVTKMQNLVSQLVRFEHLIEEDAPLFEVLPSLYEKYESRYQGYTIRQLCQEMHNFYKENNAKKYQQDLFREASFPEVALTPYEANIELKRNNAKLVSLDKIVGEIALEGALPYPPGVFCVAPGERWSEAAQKYFTILQDGINKFPGFAPEIHGVYLEEEDGLVRAYGYVLDKK

Nearest PDB structures (foldseek):
  1c4k-assembly1_A  TM=9.865E-01  e=1.470E-103  Lactobacillus sp. 30A
  1ord-assembly1_A  TM=9.878E-01  e=1.295E-100  Lactobacillus sp. 30A
  7p9b-assembly1_A  TM=9.022E-01  e=3.265E-61  Providencia stuartii
  3n75-assembly1_A  TM=8.769E-01  e=1.119E-57  Escherichia coli K-12
  6y3x-assembly1_A  TM=8.944E-01  e=1.067E-55  Francisella tularensis subsp. novicida